Protein AF-0000000068114725 (afdb_homodimer)

Organism: Bombyx mori (NCBI:txid7091)

Radius of gyration: 32.61 Å; Cα contacts (8 Å, |Δi|>4): 1328; chains: 2; bounding box: 106×81×92 Å

Structure (mmCIF, N/CA/C/O backbone):
data_AF-0000000068114725-model_v1
#
loop_
_entity.id
_entity.type
_entity.pdbx_description
1 polymer 'DDE Tnp4 domain-containing protein'
#
loop_
_atom_site.group_PDB
_atom_site.id
_atom_site.type_symbol
_atom_site.label_atom_id
_atom_site.label_alt_id
_atom_site.label_comp_id
_atom_site.label_asym_id
_atom_site.label_entity_id
_atom_site.label_seq_id
_atom_site.pdbx_PDB_ins_code
_atom_site.Cartn_x
_atom_site.Cartn_y
_atom_site.Cartn_z
_atom_site.occupancy
_atom_site.B_iso_or_equiv
_atom_site.auth_seq_id
_atom_site.auth_comp_id
_atom_site.auth_asym_id
_atom_site.auth_atom_id
_atom_site.pdbx_PDB_model_num
ATOM 1 N N . MET A 1 1 ? -71 18.172 -26.531 1 42.91 1 MET A N 1
ATOM 2 C CA . MET A 1 1 ? -70.062 17.234 -27.156 1 42.91 1 MET A CA 1
ATOM 3 C C . MET A 1 1 ? -70.688 15.844 -27.297 1 42.91 1 MET A C 1
ATOM 5 O O . MET A 1 1 ? -71.188 15.281 -26.297 1 42.91 1 MET A O 1
ATOM 9 N N . ASN A 1 2 ? -71.125 15.438 -28.594 1 57.06 2 ASN A N 1
ATOM 10 C CA . ASN A 1 2 ? -71.938 14.25 -28.875 1 57.06 2 ASN A CA 1
ATOM 11 C C . ASN A 1 2 ? -71.188 12.977 -28.516 1 57.06 2 ASN A C 1
ATOM 13 O O . ASN A 1 2 ? -69.938 12.969 -28.422 1 57.06 2 ASN A O 1
ATOM 17 N N . ARG A 1 3 ? -71.938 11.875 -28.203 1 64.25 3 ARG A N 1
ATOM 18 C CA . ARG A 1 3 ? -71.438 10.586 -27.734 1 64.25 3 ARG A CA 1
ATOM 19 C C . ARG A 1 3 ? -70.375 10.023 -28.656 1 64.25 3 ARG A C 1
ATOM 21 O O . ARG A 1 3 ? -69.375 9.414 -28.188 1 64.25 3 ARG A O 1
ATOM 28 N N . LEU A 1 4 ? -70.438 10.375 -29.922 1 63.84 4 LEU A N 1
ATOM 29 C CA . LEU A 1 4 ? -69.5 9.883 -30.922 1 63.84 4 LEU A CA 1
ATOM 30 C C . LEU A 1 4 ? -68.188 10.602 -30.812 1 63.84 4 LEU A C 1
ATOM 32 O O . LEU A 1 4 ? -67.125 9.977 -30.938 1 63.84 4 LEU A O 1
ATOM 36 N N . GLN A 1 5 ? -68.25 11.906 -30.438 1 62.59 5 GLN A N 1
ATOM 37 C CA . GLN A 1 5 ? -67 12.695 -30.266 1 62.59 5 GLN A CA 1
ATOM 38 C C . GLN A 1 5 ? -66.312 12.312 -28.984 1 62.59 5 GLN A C 1
ATOM 40 O O . GLN A 1 5 ? -65.062 12.242 -28.953 1 62.59 5 GLN A O 1
ATOM 45 N N . ARG A 1 6 ? -67.062 11.828 -28.016 1 62.91 6 ARG A N 1
ATOM 46 C CA . ARG A 1 6 ? -66.5 11.422 -26.75 1 62.91 6 ARG A CA 1
ATOM 47 C C . ARG A 1 6 ? -65.812 10.078 -26.875 1 62.91 6 ARG A C 1
ATOM 49 O O . ARG A 1 6 ? -64.688 9.883 -26.312 1 62.91 6 ARG A O 1
ATOM 56 N N . ASN A 1 7 ? -66.375 9.211 -27.734 1 62.69 7 ASN A N 1
ATOM 57 C CA . ASN A 1 7 ? -65.75 7.906 -27.938 1 62.69 7 ASN A CA 1
ATOM 58 C C . ASN A 1 7 ? -64.438 8.023 -28.719 1 62.69 7 ASN A C 1
ATOM 60 O O . ASN A 1 7 ? -63.469 7.316 -28.422 1 62.69 7 ASN A O 1
ATOM 64 N N . ARG A 1 8 ? -64.438 8.992 -29.594 1 64 8 ARG A N 1
ATOM 65 C CA . ARG A 1 8 ? -63.188 9.219 -30.359 1 64 8 ARG A CA 1
ATOM 66 C C . ARG A 1 8 ? -62.094 9.836 -29.484 1 64 8 ARG A C 1
ATOM 68 O O . ARG A 1 8 ? -60.938 9.461 -29.594 1 64 8 ARG A O 1
ATOM 75 N N . VAL A 1 9 ? -62.562 10.742 -28.625 1 60.94 9 VAL A N 1
ATOM 76 C CA . VAL A 1 9 ? -61.594 11.359 -27.719 1 60.94 9 VAL A CA 1
ATOM 77 C C . VAL A 1 9 ? -61.094 10.312 -26.719 1 60.94 9 VAL A C 1
ATOM 79 O O . VAL A 1 9 ? -59.875 10.25 -26.438 1 60.94 9 VAL A O 1
ATOM 82 N N . ASN A 1 10 ? -61.938 9.398 -26.359 1 64.19 10 ASN A N 1
ATOM 83 C CA . ASN A 1 10 ? -61.5 8.359 -25.422 1 64.19 10 ASN A CA 1
ATOM 84 C C . ASN A 1 10 ? -60.562 7.352 -26.094 1 64.19 10 ASN A C 1
ATOM 86 O O . ASN A 1 10 ? -59.594 6.898 -25.469 1 64.19 10 ASN A O 1
ATOM 90 N N . LYS A 1 11 ? -60.844 7.09 -27.359 1 65.12 11 LYS A N 1
ATOM 91 C CA . LYS A 1 11 ? -59.938 6.199 -28.094 1 65.12 11 LYS A CA 1
ATOM 92 C C . LYS A 1 11 ? -58.594 6.855 -28.312 1 65.12 11 LYS A C 1
ATOM 94 O O . LYS A 1 11 ? -57.531 6.207 -28.188 1 65.12 11 LYS A O 1
ATOM 99 N N . LEU A 1 12 ? -58.656 8.109 -28.609 1 61.75 12 LEU A N 1
ATOM 100 C CA . LEU A 1 12 ? -57.406 8.852 -28.766 1 61.75 12 LEU A CA 1
ATOM 101 C C . LEU A 1 12 ? -56.656 8.945 -27.438 1 61.75 12 LEU A C 1
ATOM 103 O O . LEU A 1 12 ? -55.438 8.797 -27.406 1 61.75 12 LEU A O 1
ATOM 107 N N . ILE A 1 13 ? -57.344 9.062 -26.344 1 61.22 13 ILE A N 1
ATOM 108 C CA . ILE A 1 13 ? -56.688 9.094 -25.031 1 61.22 13 ILE A CA 1
ATOM 109 C C . ILE A 1 13 ? -56.125 7.723 -24.703 1 61.22 13 ILE A C 1
ATOM 111 O O . ILE A 1 13 ? -55 7.613 -24.219 1 61.22 13 ILE A O 1
ATOM 115 N N . LYS A 1 14 ? -56.812 6.684 -25.141 1 64.25 14 LYS A N 1
ATOM 116 C CA . LYS A 1 14 ? -56.281 5.34 -24.891 1 64.25 14 LYS A CA 1
ATOM 117 C C . LYS A 1 14 ? -55.062 5.059 -25.719 1 64.25 14 LYS A C 1
ATOM 119 O O . LYS A 1 14 ? -54.094 4.477 -25.219 1 64.25 14 LYS A O 1
ATOM 124 N N . LEU A 1 15 ? -55.125 5.508 -26.938 1 65.69 15 LEU A N 1
ATOM 125 C CA . LEU A 1 15 ? -53.938 5.344 -27.797 1 65.69 15 LEU A CA 1
ATOM 126 C C . LEU A 1 15 ? -52.781 6.172 -27.281 1 65.69 15 LEU A C 1
ATOM 128 O O . LEU A 1 15 ? -51.625 5.707 -27.281 1 65.69 15 LEU A O 1
ATOM 132 N N . ILE A 1 16 ? -53.031 7.34 -26.75 1 60.81 16 ILE A N 1
ATOM 133 C CA . ILE A 1 16 ? -52 8.172 -26.172 1 60.81 16 ILE A CA 1
ATOM 134 C C . ILE A 1 16 ? -51.469 7.527 -24.875 1 60.81 16 ILE A C 1
ATOM 136 O O . ILE A 1 16 ? -50.281 7.453 -24.641 1 60.81 16 ILE A O 1
ATOM 140 N N . VAL A 1 17 ? -52.438 6.988 -24.156 1 62.12 17 VAL A N 1
ATOM 141 C CA . VAL A 1 17 ? -52.031 6.332 -22.906 1 62.12 17 VAL A CA 1
ATOM 142 C C . VAL A 1 17 ? -51.219 5.074 -23.234 1 62.12 17 VAL A C 1
ATOM 144 O O . VAL A 1 17 ? -50.188 4.816 -22.609 1 62.12 17 VAL A O 1
ATOM 147 N N . MET A 1 18 ? -51.656 4.332 -24.266 1 63.56 18 MET A N 1
ATOM 148 C CA . MET A 1 18 ? -50.906 3.145 -24.672 1 63.56 18 MET A CA 1
ATOM 149 C C . MET A 1 18 ? -49.562 3.527 -25.234 1 63.56 18 MET A C 1
ATOM 151 O O . MET A 1 18 ? -48.531 2.869 -24.938 1 63.56 18 MET A O 1
ATOM 155 N N . SER A 1 19 ? -49.5 4.59 -26 1 61.09 19 SER A N 1
ATOM 156 C CA . SER A 1 19 ? -48.219 5.059 -26.5 1 61.09 19 SER A CA 1
ATOM 157 C C . SER A 1 19 ? -47.344 5.566 -25.359 1 61.09 19 SER A C 1
ATOM 159 O O . SER A 1 19 ? -46.125 5.312 -25.344 1 61.09 19 SER A O 1
ATOM 161 N N . ILE A 1 20 ? -47.875 6.223 -24.422 1 57.47 20 ILE A N 1
ATOM 162 C CA . ILE A 1 20 ? -47.125 6.66 -23.25 1 57.47 20 ILE A CA 1
ATOM 163 C C . ILE A 1 20 ? -46.719 5.445 -22.422 1 57.47 20 ILE A C 1
ATOM 165 O O . ILE A 1 20 ? -45.562 5.363 -21.969 1 57.47 20 ILE A O 1
ATOM 169 N N . LEU A 1 21 ? -47.594 4.496 -22.359 1 59.53 21 LEU A N 1
ATOM 170 C CA . LEU A 1 21 ? -47.25 3.283 -21.625 1 59.53 21 LEU A CA 1
ATOM 171 C C . LEU A 1 21 ? -46.188 2.5 -22.344 1 59.53 21 LEU A C 1
ATOM 173 O O . LEU A 1 21 ? -45.25 1.965 -21.719 1 59.53 21 LEU A O 1
ATOM 177 N N . GLU A 1 22 ? -46.281 2.449 -23.625 1 59.69 22 GLU A N 1
ATOM 178 C CA . GLU A 1 22 ? -45.219 1.807 -24.406 1 59.69 22 GLU A CA 1
ATOM 179 C C . GLU A 1 22 ? -43.938 2.588 -24.297 1 59.69 22 GLU A C 1
ATOM 181 O O . GLU A 1 22 ? -42.844 1.997 -24.172 1 59.69 22 GLU A O 1
ATOM 186 N N . GLU A 1 23 ? -43.969 3.869 -24.359 1 53.91 23 GLU A N 1
ATOM 187 C CA . GLU A 1 23 ? -42.781 4.672 -24.156 1 53.91 23 GLU A CA 1
ATOM 188 C C . GLU A 1 23 ? -42.25 4.551 -22.734 1 53.91 23 GLU A C 1
ATOM 190 O O . GLU A 1 23 ? -41.031 4.469 -22.5 1 53.91 23 GLU A O 1
ATOM 195 N N . VAL A 1 24 ? -43.125 4.523 -21.828 1 55.84 24 VAL A N 1
ATOM 196 C CA . VAL A 1 24 ? -42.75 4.27 -20.453 1 55.84 24 VAL A CA 1
ATOM 197 C C . VAL A 1 24 ? -42.219 2.844 -20.312 1 55.84 24 VAL A C 1
ATOM 199 O O . VAL A 1 24 ? -41.219 2.609 -19.641 1 55.84 24 VAL A O 1
ATOM 202 N N . ASP A 1 25 ? -42.844 1.888 -20.891 1 54.84 25 ASP A N 1
ATOM 203 C CA . ASP A 1 25 ? -42.344 0.518 -20.875 1 54.84 25 ASP A CA 1
ATOM 204 C C . ASP A 1 25 ? -41 0.425 -21.609 1 54.84 25 ASP A C 1
ATOM 206 O O . ASP A 1 25 ? -40.094 -0.296 -21.172 1 54.84 25 ASP A O 1
ATOM 210 N N . GLU A 1 26 ? -40.906 1.076 -22.719 1 54 26 GLU A N 1
ATOM 211 C CA . GLU A 1 26 ? -39.594 1.145 -23.391 1 54 26 GLU A CA 1
ATOM 212 C C . GLU A 1 26 ? -38.594 1.902 -22.531 1 54 26 GLU A C 1
ATOM 214 O O . GLU A 1 26 ? -37.438 1.498 -22.438 1 54 26 GLU A O 1
ATOM 219 N N . GLU A 1 27 ? -39 3.02 -22.016 1 49.66 27 GLU A N 1
ATOM 220 C CA . GLU A 1 27 ? -38.125 3.688 -21.078 1 49.66 27 GLU A CA 1
ATOM 221 C C . GLU A 1 27 ? -37.875 2.822 -19.844 1 49.66 27 GLU A C 1
ATOM 223 O O . GLU A 1 27 ? -36.75 2.748 -19.344 1 49.66 27 GLU A O 1
ATOM 228 N N . ILE A 1 28 ? -38.875 2.146 -19.328 1 51.94 28 ILE A N 1
ATOM 229 C CA . ILE A 1 28 ? -38.656 1.146 -18.281 1 51.94 28 ILE A CA 1
ATOM 230 C C . ILE A 1 28 ? -37.812 0.009 -18.828 1 51.94 28 ILE A C 1
ATOM 232 O O . ILE A 1 28 ? -36.875 -0.469 -18.141 1 51.94 28 ILE A O 1
ATOM 236 N N . SER A 1 29 ? -38.094 -0.497 -19.969 1 51.06 29 SER A N 1
ATOM 237 C CA . SER A 1 29 ? -37.219 -1.498 -20.578 1 51.06 29 SER A CA 1
ATOM 238 C C . SER A 1 29 ? -35.812 -0.942 -20.797 1 51.06 29 SER A C 1
ATOM 240 O O . SER A 1 29 ? -34.812 -1.635 -20.562 1 51.06 29 SER A O 1
ATOM 242 N N . VAL A 1 30 ? -35.75 0.29 -21.344 1 47.34 30 VAL A N 1
ATOM 243 C CA . VAL A 1 30 ? -34.438 0.929 -21.453 1 47.34 30 VAL A CA 1
ATOM 244 C C . VAL A 1 30 ? -33.906 1.238 -20.062 1 47.34 30 VAL A C 1
ATOM 246 O O . VAL A 1 30 ? -32.719 1.018 -19.766 1 47.34 30 VAL A O 1
ATOM 249 N N . ILE A 1 31 ? -34.688 1.887 -19.188 1 45.28 31 ILE A N 1
ATOM 250 C CA . ILE A 1 31 ? -34.312 2.037 -17.781 1 45.28 31 ILE A CA 1
ATOM 251 C C . ILE A 1 31 ? -34.094 0.662 -17.156 1 45.28 31 ILE A C 1
ATOM 253 O O . ILE A 1 31 ? -33.125 0.457 -16.422 1 45.28 31 ILE A O 1
ATOM 257 N N . GLN A 1 32 ? -35 -0.278 -17.312 1 45.12 32 GLN A N 1
ATOM 258 C CA . GLN A 1 32 ? -34.75 -1.653 -16.891 1 45.12 32 GLN A CA 1
ATOM 259 C C . GLN A 1 32 ? -33.531 -2.221 -17.609 1 45.12 32 GLN A C 1
ATOM 261 O O . GLN A 1 32 ? -32.719 -2.916 -16.984 1 45.12 32 GLN A O 1
ATOM 266 N N . LYS A 1 33 ? -33.5 -2.018 -18.891 1 45.53 33 LYS A N 1
ATOM 267 C CA . LYS A 1 33 ? -32.25 -2.322 -19.578 1 45.53 33 LYS A CA 1
ATOM 268 C C . LYS A 1 33 ? -31.109 -1.456 -19.031 1 45.53 33 LYS A C 1
ATOM 270 O O . LYS A 1 33 ? -30 -1.937 -18.859 1 45.53 33 LYS A O 1
ATOM 275 N N . LYS A 1 34 ? -31.391 -0.177 -18.859 1 41.59 34 LYS A N 1
ATOM 276 C CA . LYS A 1 34 ? -30.438 0.697 -18.203 1 41.59 34 LYS A CA 1
ATOM 277 C C . LYS A 1 34 ? -30.422 0.462 -16.688 1 41.59 34 LYS A C 1
ATOM 279 O O . LYS A 1 34 ? -29.375 0.564 -16.047 1 41.59 34 LYS A O 1
ATOM 284 N N . LYS A 1 35 ? -31.562 0.451 -16.016 1 44.06 35 LYS A N 1
ATOM 285 C CA . LYS A 1 35 ? -31.719 -0.053 -14.656 1 44.06 35 LYS A CA 1
ATOM 286 C C . LYS A 1 35 ? -31.109 -1.439 -14.508 1 44.06 35 LYS A C 1
ATOM 288 O O . LYS A 1 35 ? -30.594 -1.788 -13.438 1 44.06 35 LYS A O 1
ATOM 293 N N . LEU A 1 36 ? -31.281 -2.219 -15.492 1 46.75 36 LEU A N 1
ATOM 294 C CA . LEU A 1 36 ? -30.578 -3.463 -15.789 1 46.75 36 LEU A CA 1
ATOM 295 C C . LEU A 1 36 ? -29.062 -3.252 -15.75 1 46.75 36 LEU A C 1
ATOM 297 O O . LEU A 1 36 ? -28.312 -4.207 -15.57 1 46.75 36 LEU A O 1
ATOM 301 N N . TRP A 1 37 ? -28.812 -1.938 -15.711 1 54.84 37 TRP A N 1
ATOM 302 C CA . TRP A 1 37 ? -27.422 -1.542 -15.828 1 54.84 37 TRP A CA 1
ATOM 303 C C . TRP A 1 37 ? -26.75 -1.502 -14.461 1 54.84 37 TRP A C 1
ATOM 305 O O . TRP A 1 37 ? -25.547 -1.806 -14.344 1 54.84 37 TRP A O 1
ATOM 315 N N . VAL A 1 38 ? -27.719 -1.062 -13.461 1 65.06 38 VAL A N 1
ATOM 316 C CA . VAL A 1 38 ? -27.016 -1.117 -12.18 1 65.06 38 VAL A CA 1
ATOM 317 C C . VAL A 1 38 ? -27.172 -2.508 -11.57 1 65.06 38 VAL A C 1
ATOM 319 O O . VAL A 1 38 ? -28.281 -3.041 -11.492 1 65.06 38 VAL A O 1
ATOM 322 N N . ARG A 1 39 ? -26.328 -3.018 -11.164 1 76.25 39 ARG A N 1
ATOM 323 C CA . ARG A 1 39 ? -26.312 -4.328 -10.523 1 76.25 39 ARG A CA 1
ATOM 324 C C . ARG A 1 39 ? -27.234 -4.348 -9.305 1 76.25 39 ARG A C 1
ATOM 326 O O . ARG A 1 39 ? -27.281 -3.383 -8.539 1 76.25 39 ARG A O 1
ATOM 333 N N . LYS A 1 40 ? -28.016 -5.367 -9.172 1 75 40 LYS A N 1
ATOM 334 C CA . LYS A 1 40 ? -29.062 -5.48 -8.148 1 75 40 LYS A CA 1
ATOM 335 C C . LYS A 1 40 ? -28.484 -5.227 -6.758 1 75 40 LYS A C 1
ATOM 337 O O . LYS A 1 40 ? -29.109 -4.535 -5.945 1 75 40 LYS A O 1
ATOM 342 N N . TRP A 1 41 ? -27.375 -5.785 -6.477 1 79.06 41 TRP A N 1
ATOM 343 C CA . TRP A 1 41 ? -26.828 -5.629 -5.133 1 79.06 41 TRP A CA 1
ATOM 344 C C . TRP A 1 41 ? -26.422 -4.18 -4.875 1 79.06 41 TRP A C 1
ATOM 346 O O . TRP A 1 41 ? -26.469 -3.709 -3.736 1 79.06 41 TRP A O 1
ATOM 356 N N . ILE A 1 42 ? -26.156 -3.391 -5.828 1 79 42 ILE A N 1
ATOM 357 C CA . ILE A 1 42 ? -25.844 -1.972 -5.699 1 79 42 ILE A CA 1
ATOM 358 C C . ILE A 1 42 ? -27.125 -1.178 -5.438 1 79 42 ILE A C 1
ATOM 360 O O . ILE A 1 42 ? -27.109 -0.195 -4.691 1 79 42 ILE A O 1
ATOM 364 N N . ASP A 1 43 ? -28.156 -1.666 -6 1 76.81 43 ASP A N 1
ATOM 365 C CA . ASP A 1 43 ? -29.453 -0.993 -5.867 1 76.81 43 ASP A CA 1
ATOM 366 C C . ASP A 1 43 ? -29.922 -0.993 -4.418 1 76.81 43 ASP A C 1
ATOM 368 O O . ASP A 1 43 ? -30.797 -0.213 -4.047 1 76.81 43 ASP A O 1
ATOM 372 N N . ARG A 1 44 ? -29.375 -1.769 -3.613 1 83.38 44 ARG A N 1
ATOM 373 C CA . ARG A 1 44 ? -29.75 -1.853 -2.205 1 83.38 44 ARG A CA 1
ATOM 374 C C . ARG A 1 44 ? -28.906 -0.898 -1.357 1 83.38 44 ARG A C 1
ATOM 376 O O . ARG A 1 44 ? -28.875 -1.021 -0.131 1 83.38 44 ARG A O 1
ATOM 383 N N . ARG A 1 45 ? -28.344 0.062 -1.891 1 85.56 45 ARG A N 1
ATOM 384 C CA . ARG A 1 45 ? -27.453 1 -1.23 1 85.56 45 ARG A CA 1
ATOM 385 C C . ARG A 1 45 ? -28.172 1.786 -0.143 1 85.56 45 ARG A C 1
ATOM 387 O O . ARG A 1 45 ? -27.594 2.082 0.906 1 85.56 45 ARG A O 1
ATOM 394 N N . ASP A 1 46 ? -29.297 2.139 -0.428 1 84.25 46 ASP A N 1
ATOM 395 C CA . ASP A 1 46 ? -30.031 2.998 0.503 1 84.25 46 ASP A CA 1
ATOM 396 C C . ASP A 1 46 ? -30.266 2.285 1.833 1 84.25 46 ASP A C 1
ATOM 398 O O . ASP A 1 46 ? -30.438 2.934 2.867 1 84.25 46 ASP A O 1
ATOM 402 N N . LYS A 1 47 ? -30.172 0.959 1.76 1 85.31 47 LYS A N 1
ATOM 403 C CA . LYS A 1 47 ? -30.406 0.197 2.98 1 85.31 47 LYS A CA 1
ATOM 404 C C . LYS A 1 47 ? -29.109 -0.4 3.525 1 85.31 47 LYS A C 1
ATOM 406 O O . LYS A 1 47 ? -28.922 -0.472 4.738 1 85.31 47 LYS A O 1
ATOM 411 N N . LEU A 1 48 ? -28.266 -0.766 2.623 1 88.06 48 LEU A N 1
ATOM 412 C CA . LEU A 1 48 ? -27.141 -1.586 3.051 1 88.06 48 LEU A CA 1
ATOM 413 C C . LEU A 1 48 ? -25.828 -0.841 2.855 1 88.06 48 LEU A C 1
ATOM 415 O O . LEU A 1 48 ? -24.766 -1.305 3.303 1 88.06 48 LEU A O 1
ATOM 419 N N . GLY A 1 49 ? -25.906 0.287 2.229 1 90.62 49 GLY A N 1
ATOM 420 C CA . GLY A 1 49 ? -24.703 1.087 2.078 1 90.62 49 GLY A CA 1
ATOM 421 C C . GLY A 1 49 ? -24.203 1.666 3.389 1 90.62 49 GLY A C 1
ATOM 422 O O . GLY A 1 49 ? -24.984 1.879 4.316 1 90.62 49 GLY A O 1
ATOM 423 N N . ALA A 1 50 ? -22.969 1.944 3.475 1 92.69 50 ALA A N 1
ATOM 424 C CA . ALA A 1 50 ? -22.344 2.387 4.711 1 92.69 50 ALA A CA 1
ATOM 425 C C . ALA A 1 50 ? -22.969 3.678 5.223 1 92.69 50 ALA A C 1
ATOM 427 O O . ALA A 1 50 ? -23.109 3.875 6.434 1 92.69 50 ALA A O 1
ATOM 428 N N . THR A 1 51 ? -23.359 4.566 4.277 1 93.38 51 THR A N 1
ATOM 429 C CA . THR A 1 51 ? -23.922 5.855 4.66 1 93.38 51 THR A CA 1
ATOM 430 C C . THR A 1 51 ? -25.156 5.672 5.547 1 93.38 51 THR A C 1
ATOM 432 O O . THR A 1 51 ? -25.297 6.355 6.562 1 93.38 51 THR A O 1
ATOM 435 N N . ASN A 1 52 ? -25.938 4.688 5.215 1 91.81 52 ASN A N 1
ATOM 436 C CA . ASN A 1 52 ? -27.219 4.523 5.902 1 91.81 52 ASN A CA 1
ATOM 437 C C . ASN A 1 52 ? -27.172 3.348 6.875 1 91.81 52 ASN A C 1
ATOM 439 O O . ASN A 1 52 ? -28.188 3.029 7.504 1 91.81 52 ASN A O 1
ATOM 443 N N . CYS A 1 53 ? -26.109 2.709 6.953 1 92.81 53 CYS A N 1
ATOM 444 C CA . CYS A 1 53 ? -26 1.554 7.836 1 92.81 53 CYS A CA 1
ATOM 445 C C . CYS A 1 53 ? -24.812 1.692 8.773 1 92.81 53 CYS A C 1
ATOM 447 O O . CYS A 1 53 ? -24.938 2.236 9.867 1 92.81 53 CYS A O 1
ATOM 449 N N . LEU A 1 54 ? -23.656 1.411 8.312 1 92.62 54 LEU A N 1
ATOM 450 C CA . LEU A 1 54 ? -22.453 1.346 9.133 1 92.62 54 LEU A CA 1
ATOM 451 C C . LEU A 1 54 ? -22.156 2.697 9.773 1 92.62 54 LEU A C 1
ATOM 453 O O . LEU A 1 54 ? -22.016 2.795 10.992 1 92.62 54 LEU A O 1
ATOM 457 N N . LEU A 1 55 ? -22.109 3.734 8.953 1 95 55 LEU A N 1
ATOM 458 C CA . LEU A 1 55 ? -21.672 5.031 9.453 1 95 55 LEU A CA 1
ATOM 459 C C . LEU A 1 55 ? -22.719 5.645 10.375 1 95 55 LEU A C 1
ATOM 461 O O . LEU A 1 55 ? -22.391 6.355 11.328 1 95 55 LEU A O 1
ATOM 465 N N . LYS A 1 56 ? -23.938 5.355 10.109 1 93.25 56 LYS A N 1
ATOM 466 C CA . LYS A 1 56 ? -24.984 5.789 11.023 1 93.25 56 LYS A CA 1
ATOM 467 C C . LYS A 1 56 ? -24.875 5.078 12.367 1 93.25 56 LYS A C 1
ATOM 469 O O . LYS A 1 56 ? -25.016 5.703 13.422 1 93.25 56 LYS A O 1
ATOM 474 N N . GLU A 1 57 ? -24.656 3.812 12.289 1 92.31 57 GLU A N 1
ATOM 475 C CA . GLU A 1 57 ? -24.469 3.029 13.508 1 92.31 57 GLU A CA 1
ATOM 476 C C . GLU A 1 57 ? -23.266 3.523 14.305 1 92.31 57 GLU A C 1
ATOM 478 O O . GLU A 1 57 ? -23.344 3.672 15.523 1 92.31 57 GLU A O 1
ATOM 483 N N . LEU A 1 58 ? -22.172 3.793 13.641 1 93.19 58 LEU A N 1
ATOM 484 C CA . LEU A 1 58 ? -20.953 4.219 14.305 1 93.19 58 LEU A CA 1
ATOM 485 C C . LEU A 1 58 ? -21.125 5.594 14.938 1 93.19 58 LEU A C 1
ATOM 487 O O . LEU A 1 58 ? -20.656 5.832 16.047 1 93.19 58 LEU A O 1
ATOM 491 N N . ALA A 1 59 ? -21.797 6.473 14.211 1 92.81 59 ALA A N 1
ATOM 492 C CA . ALA A 1 59 ? -22 7.82 14.727 1 92.81 59 ALA A CA 1
ATOM 493 C C . ALA A 1 59 ? -22.734 7.789 16.062 1 92.81 59 ALA A C 1
ATOM 495 O O . ALA A 1 59 ? -22.406 8.562 16.969 1 92.81 59 ALA A O 1
ATOM 496 N N . PHE A 1 60 ? -23.578 6.832 16.234 1 90.81 60 PHE A N 1
ATOM 497 C CA . PHE A 1 60 ? -24.422 6.77 17.422 1 90.81 60 PHE A CA 1
ATOM 498 C C . PHE A 1 60 ? -23.812 5.883 18.484 1 90.81 60 PHE A C 1
ATOM 500 O O . PHE A 1 60 ? -23.859 6.215 19.672 1 90.81 60 PHE A O 1
ATOM 507 N N . GLU A 1 61 ? -23.25 4.789 18.109 1 90.62 61 GLU A N 1
ATOM 508 C CA . GLU A 1 61 ? -22.859 3.754 19.062 1 90.62 61 GLU A CA 1
ATOM 509 C C . GLU A 1 61 ? -21.359 3.803 19.359 1 90.62 61 GLU A C 1
ATOM 511 O O . GLU A 1 61 ? -20.922 3.344 20.406 1 90.62 61 GLU A O 1
ATOM 516 N N . ASP A 1 62 ? -20.609 4.238 18.422 1 92.12 62 ASP A N 1
ATOM 517 C CA . ASP A 1 62 ? -19.156 4.199 18.547 1 92.12 62 ASP A CA 1
ATOM 518 C C . ASP A 1 62 ? -18.516 5.402 17.875 1 92.12 62 ASP A C 1
ATOM 520 O O . ASP A 1 62 ? -17.828 5.258 16.859 1 92.12 62 ASP A O 1
ATOM 524 N N . PRO A 1 63 ? -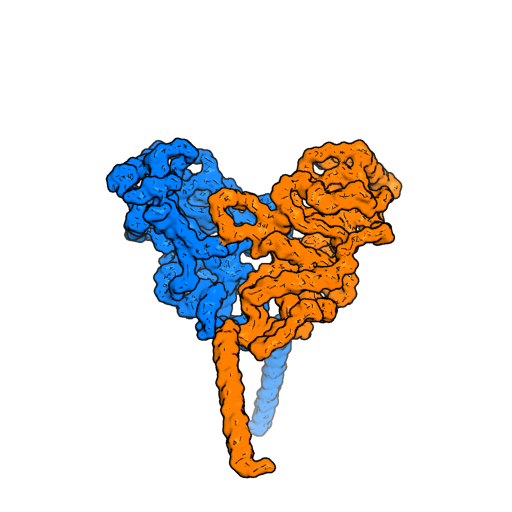18.562 6.535 18.484 1 91.06 63 PRO A N 1
ATOM 525 C CA . PRO A 1 63 ? -18.047 7.766 17.891 1 91.06 63 PRO A CA 1
ATOM 526 C C . PRO A 1 63 ? -16.547 7.699 17.609 1 91.06 63 PRO A C 1
ATOM 528 O O . PRO A 1 63 ? -16.062 8.344 16.688 1 91.06 63 PRO A O 1
ATOM 531 N N . LYS A 1 64 ? -15.867 6.938 18.375 1 92.12 64 LYS A N 1
ATOM 532 C CA . LYS A 1 64 ? -14.438 6.789 18.141 1 92.12 64 LYS A CA 1
ATOM 533 C C . LYS A 1 64 ? -14.164 6.078 16.812 1 92.12 64 LYS A C 1
ATOM 535 O O . LYS A 1 64 ? -13.328 6.516 16.031 1 92.12 64 LYS A O 1
ATOM 540 N N . GLU A 1 65 ? -14.906 5.023 16.609 1 92.75 65 GLU A N 1
ATOM 541 C CA . GLU A 1 65 ? -14.734 4.305 15.359 1 92.75 65 GLU A CA 1
ATOM 542 C C . GLU A 1 65 ? -15.203 5.148 14.172 1 92.75 65 GLU A C 1
ATOM 544 O O . GLU A 1 65 ? -14.633 5.07 13.086 1 92.75 65 GLU A O 1
ATOM 549 N N . TYR A 1 66 ? -16.281 5.906 14.414 1 94.94 66 TYR A N 1
ATOM 550 C CA . TYR A 1 66 ? -16.719 6.844 13.383 1 94.94 66 TYR A CA 1
ATOM 551 C C . TYR A 1 66 ? -15.586 7.797 13.008 1 94.94 66 TYR A C 1
ATOM 553 O O . TYR A 1 66 ? -15.289 7.984 11.828 1 94.94 66 TYR A O 1
ATOM 561 N N . PHE A 1 67 ? -14.953 8.297 14 1 95.31 67 PHE A N 1
ATOM 562 C CA . PHE A 1 67 ? -13.828 9.211 13.828 1 95.31 67 PHE A CA 1
ATOM 563 C C . PHE A 1 67 ? -12.68 8.523 13.086 1 95.31 67 PHE A C 1
ATOM 565 O O . PHE A 1 67 ? -12.109 9.094 12.156 1 95.31 67 PHE A O 1
ATOM 572 N N . ASP A 1 68 ? -12.414 7.355 13.414 1 93.12 68 ASP A N 1
ATOM 573 C CA . ASP A 1 68 ? -11.305 6.625 12.82 1 93.12 68 ASP A CA 1
ATOM 574 C C . ASP A 1 68 ? -11.586 6.281 11.359 1 93.12 68 ASP A C 1
ATOM 576 O O . ASP A 1 68 ? -10.664 6.172 10.547 1 93.12 68 ASP A O 1
ATOM 580 N N . SER A 1 69 ? -12.828 6.148 11.031 1 95.12 69 SER A N 1
ATOM 581 C CA . SER A 1 69 ? -13.227 5.762 9.68 1 95.12 69 SER A CA 1
ATOM 582 C C . SER A 1 69 ? -13.102 6.93 8.711 1 95.12 69 SER A C 1
ATOM 584 O O . SER A 1 69 ? -12.766 6.734 7.535 1 95.12 69 SER A O 1
ATOM 586 N N . LEU A 1 70 ? -13.391 8.102 9.219 1 96.81 70 LEU A N 1
ATOM 587 C CA . LEU A 1 70 ? -13.422 9.266 8.344 1 96.81 70 LEU A CA 1
ATOM 588 C C . LEU A 1 70 ? -12.375 10.297 8.766 1 96.81 70 LEU A C 1
ATOM 590 O O . LEU A 1 70 ? -12.164 11.297 8.078 1 96.81 70 LEU A O 1
ATOM 594 N N . ARG A 1 71 ? -11.781 10.086 9.906 1 95.88 71 ARG A N 1
ATOM 595 C CA . ARG A 1 71 ? -10.734 10.906 10.5 1 95.88 71 ARG A CA 1
ATOM 596 C C . ARG A 1 71 ? -11.258 12.281 10.883 1 95.88 71 ARG A C 1
ATOM 598 O O . ARG A 1 71 ? -10.523 13.266 10.836 1 95.88 71 ARG A O 1
ATOM 605 N N . MET A 1 72 ? -12.484 12.383 11.125 1 96.25 72 MET A N 1
ATOM 606 C CA . MET A 1 72 ? -13.125 13.586 11.648 1 96.25 72 MET A CA 1
ATOM 607 C C . MET A 1 72 ? -14.438 13.242 12.336 1 96.25 72 MET A C 1
ATOM 609 O O . MET A 1 72 ? -15.016 12.18 12.086 1 96.25 72 MET A O 1
ATOM 613 N N . SER A 1 73 ? -14.883 14.078 13.211 1 96.06 73 SER A N 1
ATOM 614 C CA . SER A 1 73 ? -16.125 13.891 13.945 1 96.06 73 SER A CA 1
ATOM 615 C C . SER A 1 73 ? -17.344 14.133 13.055 1 96.06 73 SER A C 1
ATOM 617 O O . SER A 1 73 ? -17.234 14.789 12.016 1 96.06 73 SER A O 1
ATOM 619 N N . GLU A 1 74 ? -18.422 13.562 13.5 1 95.88 74 GLU A N 1
ATOM 620 C CA . GLU A 1 74 ? -19.656 13.703 12.719 1 95.88 74 GLU A CA 1
ATOM 621 C C . GLU A 1 74 ? -20.016 15.172 12.531 1 95.88 74 GLU A C 1
ATOM 623 O O . GLU A 1 74 ? -20.516 15.562 11.469 1 95.88 74 GLU A O 1
ATOM 628 N N . SER A 1 75 ? -19.766 15.977 13.539 1 96.25 75 SER A N 1
ATOM 629 C CA . SER A 1 75 ? -20.047 17.406 13.445 1 96.25 75 SER A CA 1
ATOM 630 C C . SER A 1 75 ? -19.234 18.047 12.328 1 96.25 75 SER A C 1
ATOM 632 O O . SER A 1 75 ? -19.75 18.922 11.609 1 96.25 75 SER A O 1
ATOM 634 N N . CYS A 1 76 ? -18 17.641 12.195 1 97.56 76 CYS A N 1
ATOM 635 C CA . CYS A 1 76 ? -17.141 18.172 11.133 1 97.56 76 CYS A CA 1
ATOM 636 C C . CYS A 1 76 ? -17.625 17.734 9.766 1 97.56 76 CYS A C 1
ATOM 638 O O . CYS A 1 76 ? -17.609 18.516 8.812 1 97.56 76 CYS A O 1
ATOM 640 N N . VAL A 1 77 ? -18.109 16.484 9.656 1 97.94 77 VAL A N 1
ATOM 641 C CA . VAL A 1 77 ? -18.641 15.984 8.391 1 97.94 77 VAL A CA 1
ATOM 642 C C . VAL A 1 77 ? -19.875 16.781 7.988 1 97.94 77 VAL A C 1
ATOM 644 O O . VAL A 1 77 ? -20.016 17.172 6.828 1 97.94 77 VAL A O 1
ATOM 647 N N . ASN A 1 78 ? -20.719 17.031 8.938 1 97.12 78 ASN A N 1
ATOM 648 C CA . ASN A 1 78 ? -21.922 17.781 8.68 1 97.12 78 ASN A CA 1
ATOM 649 C C . ASN A 1 78 ? -21.609 19.219 8.234 1 97.12 78 ASN A C 1
ATOM 651 O O . ASN A 1 78 ? -22.266 19.75 7.34 1 97.12 78 ASN A O 1
ATOM 655 N N . PHE A 1 79 ? -20.656 19.75 8.867 1 97.31 79 PHE A N 1
ATOM 656 C CA . PHE A 1 79 ? -20.234 21.094 8.5 1 97.31 79 PHE A CA 1
ATOM 657 C C . PHE A 1 79 ? -19.719 21.125 7.07 1 97.31 79 PHE A C 1
ATOM 659 O O . PHE A 1 79 ? -20.109 21.984 6.277 1 97.31 79 PHE A O 1
ATOM 666 N N . LEU A 1 80 ? -18.812 20.219 6.758 1 97.38 80 LEU A N 1
ATOM 667 C CA . LEU A 1 80 ? -18.25 20.141 5.414 1 97.38 80 LEU A CA 1
ATOM 668 C C . LEU A 1 80 ? -19.359 19.922 4.379 1 97.38 80 LEU A C 1
ATOM 670 O O . LEU A 1 80 ? -19.297 20.484 3.281 1 97.38 80 LEU A O 1
ATOM 674 N N . LEU A 1 81 ? -20.312 19.078 4.738 1 97.88 81 LEU A N 1
ATOM 675 C CA . LEU A 1 81 ? -21.422 18.797 3.838 1 97.88 81 LEU A CA 1
ATOM 676 C C . LEU A 1 81 ? -22.188 20.078 3.51 1 97.88 81 LEU A C 1
ATOM 678 O O . LEU A 1 81 ? -22.547 20.297 2.355 1 97.88 81 LEU A O 1
ATOM 682 N N . THR A 1 82 ? -22.406 20.844 4.465 1 97.12 82 THR A N 1
ATOM 683 C CA . THR A 1 82 ? -23.141 22.094 4.258 1 97.12 82 THR A CA 1
ATOM 684 C C . THR A 1 82 ? -22.359 23.016 3.326 1 97.12 82 THR A C 1
ATOM 686 O O . THR A 1 82 ? -22.969 23.734 2.514 1 97.12 82 THR A O 1
ATOM 689 N N . LYS A 1 83 ? -21.109 23 3.42 1 96.31 83 LYS A N 1
ATOM 690 C CA . LYS A 1 83 ? -20.266 23.906 2.633 1 96.31 83 LYS A CA 1
ATOM 691 C C . LYS A 1 83 ? -20.234 23.469 1.169 1 96.31 83 LYS A C 1
ATOM 693 O O . LYS A 1 83 ? -20.141 24.312 0.271 1 96.31 83 LYS A O 1
ATOM 698 N N . ILE A 1 84 ? -20.297 22.125 0.93 1 97.25 84 ILE A N 1
ATOM 699 C CA . ILE A 1 84 ? -19.984 21.719 -0.433 1 97.25 84 ILE A CA 1
ATOM 700 C C . ILE A 1 84 ? -21.219 21.078 -1.073 1 97.25 84 ILE A C 1
ATOM 702 O O . ILE A 1 84 ? -21.188 20.672 -2.238 1 97.25 84 ILE A O 1
ATOM 706 N N . HIS A 1 85 ? -22.312 21.016 -0.441 1 96.62 85 HIS A N 1
ATOM 707 C CA . HIS A 1 85 ? -23.516 20.297 -0.885 1 96.62 85 HIS A CA 1
ATOM 708 C C . HIS A 1 85 ? -23.922 20.734 -2.289 1 96.62 85 HIS A C 1
ATOM 710 O O . HIS A 1 85 ? -24.141 19.891 -3.162 1 96.62 85 HIS A O 1
ATOM 716 N N . SER A 1 86 ? -24 21.953 -2.543 1 94.06 86 SER A N 1
ATOM 717 C CA . SER A 1 86 ? -24.5 22.484 -3.805 1 94.06 86 SER A CA 1
ATOM 718 C C . SER A 1 86 ? -23.562 22.172 -4.957 1 94.06 86 SER A C 1
ATOM 720 O O . SER A 1 86 ? -24 22.016 -6.102 1 94.06 86 SER A O 1
ATOM 722 N N . GLN A 1 87 ? -22.328 22 -4.66 1 94.38 87 GLN A N 1
ATOM 723 C CA . GLN A 1 87 ? -21.328 21.766 -5.695 1 94.38 87 GLN A CA 1
ATOM 724 C C . GLN A 1 87 ? -21.328 20.297 -6.133 1 94.38 87 GLN A C 1
ATOM 726 O O . GLN A 1 87 ? -21 19.984 -7.281 1 94.38 87 GLN A O 1
ATOM 731 N N . ILE A 1 88 ? -21.688 19.391 -5.211 1 94.69 88 ILE A N 1
ATOM 732 C CA . ILE A 1 88 ? -21.438 17.984 -5.539 1 94.69 88 ILE A CA 1
ATOM 733 C C . ILE A 1 88 ? -22.766 17.25 -5.715 1 94.69 88 ILE A C 1
ATOM 735 O O . ILE A 1 88 ? -22.812 16.141 -6.238 1 94.69 88 ILE A O 1
ATOM 739 N N . GLN A 1 89 ? -23.859 17.875 -5.328 1 92.31 89 GLN A N 1
ATOM 740 C CA . GLN A 1 89 ? -25.156 17.234 -5.504 1 92.31 89 GLN A CA 1
ATOM 741 C C . GLN A 1 89 ? -25.641 17.375 -6.941 1 92.31 89 GLN A C 1
ATOM 743 O O . GLN A 1 89 ? -25.719 18.484 -7.473 1 92.31 89 GLN A O 1
ATOM 748 N N . ARG A 1 90 ? -25.875 16.25 -7.512 1 84.56 90 ARG A N 1
ATOM 749 C CA . ARG A 1 90 ? -26.422 16.25 -8.867 1 84.56 90 ARG A CA 1
ATOM 750 C C . ARG A 1 90 ? -27.938 16.094 -8.844 1 84.56 90 ARG A C 1
ATOM 752 O O . ARG A 1 90 ? -28.516 15.727 -7.82 1 84.56 90 ARG A O 1
ATOM 759 N N . LYS A 1 91 ? -28.547 16.469 -9.906 1 76.62 91 LYS A N 1
ATOM 760 C CA . LYS A 1 91 ? -30 16.375 -10.039 1 76.62 91 LYS A CA 1
ATOM 761 C C . LYS A 1 91 ? -30.422 14.961 -10.43 1 76.62 91 LYS A C 1
ATOM 763 O O . LYS A 1 91 ? -29.688 14.258 -11.125 1 76.62 91 LYS A O 1
ATOM 768 N N . ASP A 1 92 ? -31.484 14.633 -9.758 1 72.69 92 ASP A N 1
ATOM 769 C CA . ASP A 1 92 ? -32.062 13.336 -10.094 1 72.69 92 ASP A CA 1
ATOM 770 C C . ASP A 1 92 ? -32.469 13.281 -11.562 1 72.69 92 ASP A C 1
ATOM 772 O O . ASP A 1 92 ? -32.844 14.305 -12.141 1 72.69 92 ASP A O 1
ATOM 776 N N . THR A 1 93 ? -32.031 12.234 -12.07 1 65.56 93 THR A N 1
ATOM 777 C CA . THR A 1 93 ? -32.594 12.008 -13.398 1 65.56 93 THR A CA 1
ATOM 778 C C . THR A 1 93 ? -33.812 11.109 -13.328 1 65.56 93 THR A C 1
ATOM 780 O O . THR A 1 93 ? -34.125 10.547 -12.273 1 65.56 93 THR A O 1
ATOM 783 N N . HIS A 1 94 ? -34.562 11.234 -14.336 1 60.16 94 HIS A N 1
ATOM 784 C CA . HIS A 1 94 ? -35.781 10.438 -14.406 1 60.16 94 HIS A CA 1
ATOM 785 C C . HIS A 1 94 ? -35.5 8.961 -14.18 1 60.16 94 HIS A C 1
ATOM 787 O O . HIS A 1 94 ? -36.344 8.227 -13.672 1 60.16 94 HIS A O 1
ATOM 793 N N . LEU A 1 95 ? -34.375 8.469 -14.469 1 55.53 95 LEU A N 1
ATOM 794 C CA . LEU A 1 95 ? -34.094 7.039 -14.477 1 55.53 95 LEU A CA 1
ATOM 795 C C . LEU A 1 95 ? -33.344 6.625 -13.219 1 55.53 95 LEU A C 1
ATOM 797 O O . LEU A 1 95 ? -33.375 5.461 -12.812 1 55.53 95 LEU A O 1
ATOM 801 N N . ARG A 1 96 ? -32.625 7.57 -12.633 1 64.75 96 ARG A N 1
ATOM 802 C CA . ARG A 1 96 ? -31.797 7.168 -11.516 1 64.75 96 ARG A CA 1
ATOM 803 C C . ARG A 1 96 ? -31.672 8.289 -10.484 1 64.75 96 ARG A C 1
ATOM 805 O O . ARG A 1 96 ? -31.547 9.461 -10.852 1 64.75 96 ARG A O 1
ATOM 812 N N . SER A 1 97 ? -32.062 7.82 -9.289 1 75.5 97 SER A N 1
ATOM 813 C CA . SER A 1 97 ? -31.797 8.766 -8.211 1 75.5 97 SER A CA 1
ATOM 814 C C . SER A 1 97 ? -30.312 9.062 -8.086 1 75.5 97 SER A C 1
ATOM 816 O O . SER A 1 97 ? -29.484 8.148 -8.148 1 75.5 97 SER A O 1
ATOM 818 N N . ALA A 1 98 ? -30.078 10.305 -8.156 1 85.69 98 ALA A N 1
ATOM 819 C CA . ALA A 1 98 ? -28.688 10.734 -8.016 1 85.69 98 ALA A CA 1
ATOM 820 C C . ALA A 1 98 ? -28.109 10.305 -6.668 1 85.69 98 ALA A C 1
ATOM 822 O O . ALA A 1 98 ? -28.844 10.172 -5.684 1 85.69 98 ALA A O 1
ATOM 823 N N . ILE A 1 99 ? -26.891 9.992 -6.621 1 90.94 99 ILE A N 1
ATOM 824 C CA . ILE A 1 99 ? -26.203 9.68 -5.379 1 90.94 99 ILE A CA 1
ATOM 825 C C . ILE A 1 99 ? -26.234 10.898 -4.449 1 90.94 99 ILE A C 1
ATOM 827 O O . ILE A 1 99 ? -25.859 12 -4.844 1 90.94 99 ILE A O 1
ATOM 831 N N . PRO A 1 100 ? -26.75 10.719 -3.268 1 93.38 100 PRO A N 1
ATOM 832 C CA . PRO A 1 100 ? -26.797 11.844 -2.332 1 93.38 100 PRO A CA 1
ATOM 833 C C . PRO A 1 100 ? -25.422 12.438 -2.049 1 93.38 100 PRO A C 1
ATOM 835 O O . PRO A 1 100 ? -24.422 11.703 -1.976 1 93.38 100 PRO A O 1
ATOM 838 N N . ALA A 1 101 ? -25.359 13.742 -1.772 1 96.25 101 ALA A N 1
ATOM 839 C CA . ALA A 1 101 ? -24.109 14.461 -1.512 1 96.25 101 ALA A CA 1
ATOM 840 C C . ALA A 1 101 ? -23.391 13.898 -0.292 1 96.25 101 ALA A C 1
ATOM 842 O O . ALA A 1 101 ? -22.172 13.781 -0.284 1 96.25 101 ALA A O 1
ATOM 843 N N . ILE A 1 102 ? -24.188 13.508 0.682 1 97 102 ILE A N 1
ATOM 844 C CA . ILE A 1 102 ? -23.578 12.992 1.909 1 97 102 ILE A CA 1
ATOM 845 C C . ILE A 1 102 ? -22.828 11.695 1.612 1 97 102 ILE A C 1
ATOM 847 O O . ILE A 1 102 ? -21.766 11.445 2.172 1 97 102 ILE A O 1
ATOM 851 N N . THR A 1 103 ? -23.359 10.898 0.775 1 96.62 103 THR A N 1
ATOM 852 C CA . THR A 1 103 ? -22.719 9.641 0.407 1 96.62 103 THR A CA 1
ATOM 853 C C . THR A 1 103 ? -21.422 9.906 -0.356 1 96.62 103 THR A C 1
ATOM 855 O O . THR A 1 103 ? -20.391 9.273 -0.087 1 96.62 103 THR A O 1
ATOM 858 N N . LYS A 1 104 ? -21.469 10.82 -1.29 1 97.25 104 LYS A N 1
ATOM 859 C CA . LYS A 1 104 ? -20.266 11.172 -2.039 1 97.25 104 LYS A CA 1
ATOM 860 C C . LYS A 1 104 ? -19.172 11.664 -1.106 1 97.25 104 LYS A C 1
ATOM 862 O O . LYS A 1 104 ? -18.016 11.242 -1.226 1 97.25 104 LYS A O 1
ATOM 867 N N . LEU A 1 105 ? -19.547 12.539 -0.201 1 98.25 105 LEU A N 1
ATOM 868 C CA . LEU A 1 105 ? -18.594 13.094 0.747 1 98.25 105 LEU A CA 1
ATOM 869 C C . LEU A 1 105 ? -18 12 1.626 1 98.25 105 LEU A C 1
ATOM 871 O O . LEU A 1 105 ? -16.781 11.93 1.79 1 98.25 105 LEU A O 1
ATOM 875 N N . GLN A 1 106 ? -18.844 11.164 2.125 1 98.19 106 GLN A N 1
ATOM 876 C CA . GLN A 1 106 ? -18.391 10.117 3.033 1 98.19 106 GLN A CA 1
ATOM 877 C C . GLN A 1 106 ? -17.5 9.109 2.309 1 98.19 106 GLN A C 1
ATOM 879 O O . GLN A 1 106 ? -16.531 8.602 2.883 1 98.19 106 GLN A O 1
ATOM 884 N N . VAL A 1 107 ? -17.797 8.797 1.118 1 97.88 107 VAL A N 1
ATOM 885 C CA . VAL A 1 107 ? -16.969 7.898 0.322 1 97.88 107 VAL A CA 1
ATOM 886 C C . VAL A 1 107 ? -15.57 8.477 0.175 1 97.88 107 VAL A C 1
ATOM 888 O O . VAL A 1 107 ? -14.578 7.777 0.388 1 97.88 107 VAL A O 1
ATOM 891 N N . VAL A 1 108 ? -15.508 9.688 -0.133 1 98.38 108 VAL A N 1
ATOM 892 C CA . VAL A 1 108 ? -14.219 10.32 -0.391 1 98.38 108 VAL A CA 1
ATOM 893 C C . VAL A 1 108 ? -13.43 10.438 0.912 1 98.38 108 VAL A C 1
ATOM 895 O O . VAL A 1 108 ? -12.227 10.18 0.941 1 98.38 108 VAL A O 1
ATOM 898 N N . LEU A 1 109 ? -14.109 10.852 1.976 1 98.38 109 LEU A N 1
ATOM 899 C CA . LEU A 1 109 ? -13.43 10.93 3.264 1 98.38 109 LEU A CA 1
ATOM 900 C C . LEU A 1 109 ? -12.914 9.562 3.697 1 98.38 109 LEU A C 1
ATOM 902 O O . LEU A 1 109 ? -11.812 9.453 4.238 1 98.38 109 LEU A O 1
ATOM 906 N N . TYR A 1 110 ? -13.742 8.531 3.459 1 97.75 110 TYR A N 1
ATOM 907 C CA . TYR A 1 110 ? -13.336 7.172 3.77 1 97.75 110 TYR A CA 1
ATOM 908 C C . TYR A 1 110 ? -12.133 6.758 2.924 1 97.75 110 TYR A C 1
ATOM 910 O O . TYR A 1 110 ? -11.211 6.109 3.42 1 97.75 110 TYR A O 1
ATOM 918 N N . PHE A 1 111 ? -12.148 7.152 1.723 1 96.81 111 PHE A N 1
ATOM 919 C CA . PHE A 1 111 ? -11.055 6.883 0.796 1 96.81 111 PHE A CA 1
ATOM 920 C C . PHE A 1 111 ? -9.773 7.547 1.27 1 96.81 111 PHE A C 1
ATOM 922 O O . PHE A 1 111 ? -8.719 6.906 1.332 1 96.81 111 PHE A O 1
ATOM 929 N N . LEU A 1 112 ? -9.859 8.75 1.579 1 97.62 112 LEU A N 1
ATOM 930 C CA . LEU A 1 112 ? -8.688 9.484 2.045 1 97.62 112 LEU A CA 1
ATOM 931 C C . LEU A 1 112 ? -8.164 8.891 3.348 1 97.62 112 LEU A C 1
ATOM 933 O O . LEU A 1 112 ? -6.949 8.773 3.535 1 97.62 112 LEU A O 1
ATOM 937 N N . ALA A 1 113 ? -9.055 8.539 4.242 1 96.44 113 ALA A N 1
ATOM 938 C CA . ALA A 1 113 ? -8.703 8.062 5.574 1 96.44 113 ALA A CA 1
ATOM 939 C C . ALA A 1 113 ? -8.031 6.691 5.508 1 96.44 113 ALA A C 1
ATOM 941 O O . ALA A 1 113 ? -7.137 6.391 6.301 1 96.44 113 ALA A O 1
ATOM 942 N N . THR A 1 114 ? -8.453 5.848 4.57 1 92.88 114 THR A N 1
ATOM 943 C CA . THR A 1 114 ? -8.031 4.453 4.617 1 92.88 114 THR A CA 1
ATOM 944 C C . THR A 1 114 ? -7.082 4.137 3.467 1 92.88 114 THR A C 1
ATOM 946 O O . THR A 1 114 ? -6.289 3.197 3.551 1 92.88 114 THR A O 1
ATOM 949 N N . GLY A 1 115 ? -7.27 4.832 2.391 1 90.94 115 GLY A N 1
ATOM 950 C CA . GLY A 1 115 ? -6.508 4.492 1.199 1 90.94 115 GLY A CA 1
ATOM 951 C C . GLY A 1 115 ? -6.926 3.176 0.578 1 90.94 115 GLY A C 1
ATOM 952 O O . GLY A 1 115 ? -6.164 2.57 -0.179 1 90.94 115 GLY A O 1
ATOM 953 N N . CYS A 1 116 ? -8.055 2.67 0.886 1 89.94 116 CYS A N 1
ATOM 954 C CA . CYS A 1 116 ? -8.5 1.376 0.381 1 89.94 116 CYS A CA 1
ATOM 955 C C . CYS A 1 116 ? -8.805 1.447 -1.11 1 89.94 116 CYS A C 1
ATOM 957 O O . CYS A 1 116 ? -8.852 2.535 -1.687 1 89.94 116 CYS A O 1
ATOM 959 N N . SER A 1 117 ? -8.984 0.314 -1.706 1 89.69 117 SER A N 1
ATOM 960 C CA . SER A 1 117 ? -9.211 0.22 -3.145 1 89.69 117 SER A CA 1
ATOM 961 C C . SER A 1 117 ? -10.617 0.674 -3.512 1 89.69 117 SER A C 1
ATOM 963 O O . SER A 1 117 ? -11.516 0.686 -2.664 1 89.69 117 SER A O 1
ATOM 965 N N . LEU A 1 118 ? -10.773 0.996 -4.789 1 91.12 118 LEU A N 1
ATOM 966 C CA . LEU A 1 118 ? -12.102 1.343 -5.285 1 91.12 118 LEU A CA 1
ATOM 967 C C . LEU A 1 118 ? -13.07 0.185 -5.086 1 91.12 118 LEU A C 1
ATOM 969 O O . LEU A 1 118 ? -14.258 0.402 -4.816 1 91.12 118 LEU A O 1
ATOM 973 N N . ARG A 1 119 ? -12.602 -0.988 -5.18 1 89.88 119 ARG A N 1
ATOM 974 C CA . ARG A 1 119 ? -13.453 -2.158 -4.992 1 89.88 119 ARG A CA 1
ATOM 975 C C . ARG A 1 119 ? -13.977 -2.234 -3.564 1 89.88 119 ARG A C 1
ATOM 977 O O . ARG A 1 119 ? -15.164 -2.49 -3.346 1 89.88 119 ARG A O 1
ATOM 984 N N . SER A 1 120 ? -13.086 -2.031 -2.645 1 91.94 120 SER A N 1
ATOM 985 C CA . SER A 1 120 ? -13.516 -2.027 -1.248 1 91.94 120 SER A CA 1
ATOM 986 C C . SER A 1 120 ? -14.57 -0.956 -0.996 1 91.94 120 SER A C 1
ATOM 988 O O . SER A 1 120 ? -15.539 -1.191 -0.274 1 91.94 120 SER A O 1
ATOM 990 N N . LEU A 1 121 ? -14.344 0.159 -1.607 1 94.69 121 LEU A N 1
ATOM 991 C CA . LEU A 1 121 ? -15.328 1.229 -1.472 1 94.69 121 LEU A CA 1
ATOM 992 C C . LEU A 1 121 ? -16.672 0.812 -2.057 1 94.69 121 LEU A C 1
ATOM 994 O O . LEU A 1 121 ? -17.719 1.111 -1.484 1 94.69 121 LEU A O 1
ATOM 998 N N . THR A 1 122 ? -16.562 0.136 -3.209 1 94.31 122 THR A N 1
ATOM 999 C CA . THR A 1 122 ? -17.766 -0.376 -3.855 1 94.31 122 THR A CA 1
ATOM 1000 C C . THR A 1 122 ? -18.531 -1.323 -2.926 1 94.31 122 THR A C 1
ATOM 1002 O O . THR A 1 122 ? -19.75 -1.241 -2.805 1 94.31 122 THR A O 1
ATOM 1005 N N . HIS A 1 123 ? -17.828 -2.137 -2.238 1 93.75 123 HIS A N 1
ATOM 1006 C CA . HIS A 1 123 ? -18.438 -3.123 -1.35 1 93.75 123 HIS A CA 1
ATOM 1007 C C . HIS A 1 123 ? -19.031 -2.461 -0.112 1 93.75 123 HIS A C 1
ATOM 1009 O O . HIS A 1 123 ? -20.094 -2.854 0.357 1 93.75 123 HIS A O 1
ATOM 1015 N N . ILE A 1 124 ? -18.391 -1.451 0.388 1 94.31 124 ILE A N 1
ATOM 1016 C CA . ILE A 1 124 ? -18.781 -0.805 1.634 1 94.31 124 ILE A CA 1
ATOM 1017 C C . ILE A 1 124 ? -19.969 0.127 1.376 1 94.31 124 ILE A C 1
ATOM 1019 O O . ILE A 1 124 ? -20.938 0.129 2.133 1 94.31 124 ILE A O 1
ATOM 1023 N N . PHE A 1 125 ? -19.922 0.843 0.265 1 95.12 125 PHE A N 1
ATOM 1024 C CA . PHE A 1 125 ? -20.906 1.898 0.057 1 95.12 125 PHE A CA 1
ATOM 1025 C C . PHE A 1 125 ? -21.922 1.482 -0.986 1 95.12 125 PHE A C 1
ATOM 1027 O O . PHE A 1 125 ? -22.922 2.188 -1.209 1 95.12 125 PHE A O 1
ATOM 1034 N N . ARG A 1 126 ? -21.719 0.342 -1.642 1 93.12 126 ARG A N 1
ATOM 1035 C CA . ARG A 1 126 ? -22.625 -0.18 -2.654 1 93.12 126 ARG A CA 1
ATOM 1036 C C . ARG A 1 126 ? -22.797 0.808 -3.805 1 93.12 126 ARG A C 1
ATOM 1038 O O . ARG A 1 126 ? -23.922 1.162 -4.168 1 93.12 126 ARG A O 1
ATOM 1045 N N . LEU A 1 127 ? -21.703 1.24 -4.379 1 92.88 127 LEU A N 1
ATOM 1046 C CA . LEU A 1 127 ? -21.609 2.109 -5.547 1 92.88 127 LEU A CA 1
ATOM 1047 C C . LEU A 1 127 ? -20.703 1.493 -6.613 1 92.88 127 LEU A C 1
ATOM 1049 O O . LEU A 1 127 ? -19.781 0.737 -6.297 1 92.88 127 LEU A O 1
ATOM 1053 N N . GLY A 1 128 ? -21.016 1.769 -7.812 1 90.81 128 GLY A N 1
ATOM 1054 C CA . GLY A 1 128 ? -20.172 1.271 -8.883 1 90.81 128 GLY A CA 1
ATOM 1055 C C . GLY A 1 128 ? -18.766 1.862 -8.867 1 90.81 128 GLY A C 1
ATOM 1056 O O . GLY A 1 128 ? -18.594 3.039 -8.547 1 90.81 128 GLY A O 1
ATOM 1057 N N . LYS A 1 129 ? -17.844 1.063 -9.266 1 90 129 LYS A N 1
ATOM 1058 C CA . LYS A 1 129 ? -16.438 1.462 -9.273 1 90 129 LYS A CA 1
ATOM 1059 C C . LYS A 1 129 ? -16.219 2.684 -10.156 1 90 129 LYS A C 1
ATOM 1061 O O . LYS A 1 129 ? -15.531 3.631 -9.758 1 90 129 LYS A O 1
ATOM 1066 N N . SER A 1 130 ? -16.75 2.658 -11.336 1 88.5 130 SER A N 1
ATOM 1067 C CA . SER A 1 130 ? -16.578 3.756 -12.281 1 88.5 130 SER A CA 1
ATOM 1068 C C . SER A 1 130 ? -17.188 5.047 -11.742 1 88.5 130 SER A C 1
ATOM 1070 O O . SER A 1 130 ? -16.625 6.125 -11.914 1 88.5 130 SER A O 1
ATOM 1072 N N . THR A 1 131 ? -18.297 4.887 -11.086 1 89.81 131 THR A N 1
ATOM 1073 C CA . THR A 1 131 ? -18.969 6.035 -10.5 1 89.81 131 THR A CA 1
ATOM 1074 C C . THR A 1 131 ? -18.109 6.672 -9.406 1 89.81 131 THR A C 1
ATOM 1076 O O . THR A 1 131 ? -17.938 7.895 -9.383 1 89.81 131 THR A O 1
ATOM 1079 N N . ILE A 1 132 ? -17.562 5.863 -8.539 1 94.31 132 ILE A N 1
ATOM 1080 C CA . ILE A 1 132 ? -16.719 6.355 -7.453 1 94.31 132 ILE A CA 1
ATOM 1081 C C . ILE A 1 132 ? -15.492 7.07 -8.031 1 94.31 132 ILE A C 1
ATOM 1083 O O . ILE A 1 132 ? -15.156 8.18 -7.609 1 94.31 132 ILE A O 1
ATOM 1087 N N . SER A 1 133 ? -14.891 6.453 -8.984 1 91.31 133 SER A N 1
ATOM 1088 C CA . SER A 1 133 ? -13.68 7.004 -9.594 1 91.31 133 SER A CA 1
ATOM 1089 C C . SER A 1 133 ? -13.938 8.383 -10.188 1 91.31 133 SER A C 1
ATOM 1091 O O . SER A 1 133 ? -13.07 9.258 -10.141 1 91.31 133 SER A O 1
ATOM 1093 N N . GLU A 1 134 ? -15.078 8.562 -10.633 1 89.69 134 GLU A N 1
ATOM 1094 C CA . GLU A 1 134 ? -15.422 9.805 -11.312 1 89.69 134 GLU A CA 1
ATOM 1095 C C . GLU A 1 134 ? -15.625 10.938 -10.32 1 89.69 134 GLU A C 1
ATOM 1097 O O . GLU A 1 134 ? -15.133 12.055 -10.531 1 89.69 134 GLU A O 1
ATOM 1102 N N . PHE A 1 135 ? -16.266 10.625 -9.242 1 94.38 135 PHE A N 1
ATOM 1103 C CA . PHE A 1 135 ? -16.625 11.773 -8.422 1 94.38 135 PHE A CA 1
ATOM 1104 C C . PHE A 1 135 ? -15.586 12.008 -7.328 1 94.38 135 PHE A C 1
ATOM 1106 O O . PHE A 1 135 ? -15.633 13.023 -6.629 1 94.38 135 PHE A O 1
ATOM 1113 N N . ILE A 1 136 ? -14.664 11.172 -7.098 1 96.25 136 ILE A N 1
ATOM 1114 C CA . ILE A 1 136 ? -13.656 11.344 -6.062 1 96.25 136 ILE A CA 1
ATOM 1115 C C . ILE A 1 136 ? -12.938 12.68 -6.254 1 96.25 136 ILE A C 1
ATOM 1117 O O . ILE A 1 136 ? -12.828 13.477 -5.32 1 96.25 136 ILE A O 1
ATOM 1121 N N . ILE A 1 137 ? -12.539 12.945 -7.488 1 95.62 137 ILE A N 1
ATOM 1122 C CA . ILE A 1 137 ? -11.758 14.148 -7.766 1 95.62 137 ILE A CA 1
ATOM 1123 C C . ILE A 1 137 ? -12.656 15.383 -7.664 1 95.62 137 ILE A C 1
ATOM 1125 O O . ILE A 1 137 ? -12.242 16.422 -7.137 1 95.62 137 ILE A O 1
ATOM 1129 N N . GLU A 1 138 ? -13.836 15.219 -8.102 1 96.12 138 GLU A N 1
ATOM 1130 C CA . GLU A 1 138 ? -14.805 16.312 -8.008 1 96.12 138 GLU A CA 1
ATOM 1131 C C . GLU A 1 138 ? -15.039 16.719 -6.559 1 96.12 138 GLU A C 1
ATOM 1133 O O . GLU A 1 138 ? -15.055 17.906 -6.238 1 96.12 138 GLU A O 1
ATOM 1138 N N . VAL A 1 139 ? -15.227 15.773 -5.77 1 98.12 139 VAL A N 1
ATOM 1139 C CA . VAL A 1 139 ? -15.492 16.031 -4.355 1 98.12 139 VAL A CA 1
ATOM 1140 C C . VAL A 1 139 ? -14.242 16.609 -3.693 1 98.12 139 VAL A C 1
ATOM 1142 O O . VAL A 1 139 ? -14.336 17.531 -2.879 1 98.12 139 VAL A O 1
ATOM 1145 N N . CYS A 1 140 ? -13.07 16.094 -4.012 1 98.06 140 CYS A N 1
ATOM 1146 C CA . CYS A 1 140 ? -11.82 16.641 -3.5 1 98.06 140 CYS A CA 1
ATOM 1147 C C . CYS A 1 140 ? -11.695 18.125 -3.854 1 98.06 140 CYS A C 1
ATOM 1149 O O . CYS A 1 140 ? -11.367 18.938 -2.994 1 98.06 140 CYS A O 1
ATOM 1151 N N . GLU A 1 141 ? -12 18.438 -5.043 1 97.44 141 GLU A N 1
ATOM 1152 C CA . GLU A 1 141 ? -11.922 19.828 -5.488 1 97.44 141 GLU A CA 1
ATOM 1153 C C . GLU A 1 141 ? -12.898 20.719 -4.719 1 97.44 141 GLU A C 1
ATOM 1155 O O . GLU A 1 141 ? -12.562 21.828 -4.324 1 97.44 141 GLU A O 1
ATOM 1160 N N . ALA A 1 142 ? -14.055 20.219 -4.566 1 98.06 142 ALA A N 1
ATOM 1161 C CA . ALA A 1 142 ? -15.062 20.969 -3.822 1 98.06 142 ALA A CA 1
ATOM 1162 C C . ALA A 1 142 ? -14.609 21.234 -2.387 1 98.06 142 ALA A C 1
ATOM 1164 O O . ALA A 1 142 ? -14.789 22.328 -1.858 1 98.06 142 ALA A O 1
ATOM 1165 N N . ILE A 1 143 ? -14.055 20.203 -1.771 1 98.25 143 ILE A N 1
ATOM 1166 C CA . ILE A 1 143 ? -13.555 20.344 -0.404 1 98.25 143 ILE A CA 1
ATOM 1167 C C . ILE A 1 143 ? -12.445 21.391 -0.36 1 98.25 143 ILE A C 1
ATOM 1169 O O . ILE A 1 143 ? -12.469 22.281 0.479 1 98.25 143 ILE A O 1
ATOM 1173 N N . TYR A 1 144 ? -11.547 21.297 -1.265 1 97.56 144 TYR A N 1
ATOM 1174 C CA . TYR A 1 144 ? -10.414 22.203 -1.285 1 97.56 144 TYR A CA 1
ATOM 1175 C C . TYR A 1 144 ? -10.875 23.641 -1.47 1 97.56 144 TYR A C 1
ATOM 1177 O O . TYR A 1 144 ? -10.43 24.547 -0.75 1 97.56 144 TYR A O 1
ATOM 1185 N N . GLU A 1 145 ? -11.766 23.844 -2.371 1 96.88 145 GLU A N 1
ATOM 1186 C CA . GLU A 1 145 ? -12.273 25.188 -2.654 1 96.88 145 GLU A CA 1
ATOM 1187 C C . GLU A 1 145 ? -13.008 25.766 -1.447 1 96.88 145 GLU A C 1
ATOM 1189 O O . GLU A 1 145 ? -12.906 26.953 -1.161 1 96.88 145 GLU A O 1
ATOM 1194 N N . SER A 1 146 ? -13.672 24.938 -0.803 1 96.94 146 SER A N 1
ATOM 1195 C CA . SER A 1 146 ? -14.453 25.391 0.342 1 96.94 146 SER A CA 1
ATOM 1196 C C . SER A 1 146 ? -13.555 25.734 1.524 1 96.94 146 SER A C 1
ATOM 1198 O O . SER A 1 146 ? -13.938 26.531 2.395 1 96.94 146 SER A O 1
ATOM 1200 N N . LEU A 1 147 ? -12.391 25.156 1.54 1 96.62 147 LEU A N 1
ATOM 1201 C CA . LEU A 1 147 ? -11.508 25.328 2.691 1 96.62 147 LEU A CA 1
ATOM 1202 C C . LEU A 1 147 ? -10.297 26.188 2.324 1 96.62 147 LEU A C 1
ATOM 1204 O O . LEU A 1 147 ? -9.305 26.203 3.055 1 96.62 147 LEU A O 1
ATOM 1208 N N . MET A 1 148 ? -10.352 26.875 1.3 1 92.75 148 MET A N 1
ATOM 1209 C CA . MET A 1 148 ? -9.234 27.672 0.79 1 92.75 148 MET A CA 1
ATOM 1210 C C . MET A 1 148 ? -8.797 28.703 1.811 1 92.75 148 MET A C 1
ATOM 1212 O O . MET A 1 148 ? -7.617 29.062 1.871 1 92.75 148 MET A O 1
ATOM 1216 N N . GLU A 1 149 ? -9.711 29.156 2.625 1 91.56 149 GLU A N 1
ATOM 1217 C CA . GLU A 1 149 ? -9.414 30.188 3.617 1 91.56 149 GLU A CA 1
ATOM 1218 C C . GLU A 1 149 ? -8.414 29.688 4.656 1 91.56 149 GLU A C 1
ATOM 1220 O O . GLU A 1 149 ? -7.734 30.469 5.305 1 91.56 149 GLU A O 1
ATOM 1225 N N . PHE A 1 150 ? -8.289 28.375 4.738 1 92.06 150 PHE A N 1
ATOM 1226 C CA . PHE A 1 150 ? -7.406 27.812 5.746 1 92.06 150 PHE A CA 1
ATOM 1227 C C . PHE A 1 150 ? -6.023 27.547 5.164 1 92.06 150 PHE A C 1
ATOM 1229 O O . PHE A 1 150 ? -5.09 27.219 5.898 1 92.06 150 PHE A O 1
ATOM 1236 N N . ILE A 1 151 ? -5.836 27.594 3.848 1 89.12 151 ILE A N 1
ATOM 1237 C CA . ILE A 1 151 ? -4.539 27.375 3.213 1 89.12 151 ILE A CA 1
ATOM 1238 C C . ILE A 1 151 ? -4.121 28.625 2.445 1 89.12 151 ILE A C 1
ATOM 1240 O O . ILE A 1 151 ? -3.559 28.531 1.353 1 89.12 151 ILE A O 1
ATOM 1244 N N . LYS A 1 152 ? -4.145 29.719 2.971 1 81.94 152 LYS A N 1
ATOM 1245 C CA . LYS A 1 152 ? -3.799 30.969 2.299 1 81.94 152 LYS A CA 1
ATOM 1246 C C . LYS A 1 152 ? -2.391 31.422 2.668 1 81.94 152 LYS A C 1
ATOM 1248 O O . LYS A 1 152 ? -1.928 31.188 3.785 1 81.94 152 LYS A O 1
ATOM 1253 N N . ILE A 1 153 ? -1.804 31.984 1.67 1 83.69 153 ILE A N 1
ATOM 1254 C CA . ILE A 1 153 ? -0.496 32.594 1.902 1 83.69 153 ILE A CA 1
ATOM 1255 C C . ILE A 1 153 ? -0.607 33.656 2.984 1 83.69 153 ILE A C 1
ATOM 1257 O O . ILE A 1 153 ? -1.454 34.562 2.9 1 83.69 153 ILE A O 1
ATOM 1261 N N . PRO A 1 154 ? 0.185 33.562 3.91 1 89.5 154 PRO A N 1
ATOM 1262 C CA . PRO A 1 154 ? 0.095 34.531 5.016 1 89.5 154 PRO A CA 1
ATOM 1263 C C . PRO A 1 154 ? 0.321 35.969 4.57 1 89.5 154 PRO A C 1
ATOM 1265 O O . PRO A 1 154 ? 1.151 36.219 3.695 1 89.5 154 PRO A O 1
ATOM 1268 N N . THR A 1 155 ? -0.414 36.812 5.184 1 88.94 155 THR A N 1
ATOM 1269 C CA . THR A 1 155 ? -0.196 38.219 5.023 1 88.94 155 THR A CA 1
ATOM 1270 C C . THR A 1 155 ? 0.902 38.719 5.961 1 88.94 155 THR A C 1
ATOM 1272 O O . THR A 1 155 ? 1.437 37.938 6.758 1 88.94 155 THR A O 1
ATOM 1275 N N . PHE A 1 156 ? 1.162 40 5.816 1 88.38 156 PHE A N 1
ATOM 1276 C CA . PHE A 1 156 ? 2.18 40.594 6.68 1 88.38 156 PHE A CA 1
ATOM 1277 C C . PHE A 1 156 ? 1.815 40.438 8.148 1 88.38 156 PHE A C 1
ATOM 1279 O O . PHE A 1 156 ? 2.666 40.062 8.961 1 88.38 156 PHE A O 1
ATOM 1286 N N . THR A 1 157 ? 0.617 40.656 8.422 1 91.31 157 THR A N 1
ATOM 1287 C CA . THR A 1 157 ? 0.143 40.5 9.797 1 91.31 157 THR A CA 1
ATOM 1288 C C . THR A 1 157 ? 0.197 39.062 10.234 1 91.31 157 THR A C 1
ATOM 1290 O O . THR A 1 157 ? 0.533 38.75 11.383 1 91.31 157 THR A O 1
ATOM 1293 N N . ASP A 1 158 ? -0.073 38.188 9.297 1 92.62 158 ASP A N 1
ATOM 1294 C CA . ASP A 1 158 ? -0.038 36.75 9.602 1 92.62 158 ASP A CA 1
ATOM 1295 C C . ASP A 1 158 ? 1.379 36.281 9.938 1 92.62 158 ASP A C 1
ATOM 1297 O O . ASP A 1 158 ? 1.578 35.5 10.859 1 92.62 158 ASP A O 1
ATOM 1301 N N . TRP A 1 159 ? 2.273 36.844 9.211 1 92.81 159 TRP A N 1
ATOM 1302 C CA . TRP A 1 159 ? 3.666 36.469 9.438 1 92.81 159 TRP A CA 1
ATOM 1303 C C . TRP A 1 159 ? 4.117 36.875 10.836 1 92.81 159 TRP A C 1
ATOM 1305 O O . TRP A 1 159 ? 4.875 36.125 11.484 1 92.81 159 TRP A O 1
ATOM 1315 N N . LYS A 1 160 ? 3.68 37.969 11.25 1 92.81 160 LYS A N 1
ATOM 1316 C CA . LYS A 1 160 ? 4.039 38.438 12.586 1 92.81 160 LYS A CA 1
ATOM 1317 C C . LYS A 1 160 ? 3.459 37.531 13.672 1 92.81 160 LYS A C 1
ATOM 1319 O O . LYS A 1 160 ? 4.117 37.25 14.672 1 92.81 160 LYS A O 1
ATOM 1324 N N . ILE A 1 161 ? 2.271 37.156 13.422 1 94.75 161 ILE A N 1
ATOM 1325 C CA . ILE A 1 161 ? 1.623 36.25 14.367 1 94.75 161 ILE A CA 1
ATOM 1326 C C . ILE A 1 161 ? 2.387 34.938 14.422 1 94.75 161 ILE A C 1
ATOM 1328 O O . ILE A 1 161 ? 2.635 34.406 15.508 1 94.75 161 ILE A O 1
ATOM 1332 N N . ILE A 1 162 ? 2.709 34.406 13.273 1 95.94 162 ILE A N 1
ATOM 1333 C CA . ILE A 1 162 ? 3.451 33.156 13.188 1 95.94 162 ILE A CA 1
ATOM 1334 C C . ILE A 1 162 ? 4.797 33.312 13.898 1 95.94 162 ILE A C 1
ATOM 1336 O O . ILE A 1 162 ? 5.195 32.438 14.672 1 95.94 162 ILE A O 1
ATOM 1340 N N . GLU A 1 163 ? 5.496 34.406 13.633 1 96.75 163 GLU A N 1
ATOM 1341 C CA . GLU A 1 163 ? 6.785 34.656 14.273 1 96.75 163 GLU A CA 1
ATOM 1342 C C . GLU A 1 163 ? 6.652 34.688 15.789 1 96.75 163 GLU A C 1
ATOM 1344 O O . GLU A 1 163 ? 7.496 34.125 16.5 1 96.75 163 GLU A O 1
ATOM 1349 N N . ASN A 1 164 ? 5.641 35.375 16.234 1 96.38 164 ASN A N 1
ATOM 1350 C CA . ASN A 1 164 ? 5.395 35.406 17.672 1 96.38 164 ASN A CA 1
ATOM 1351 C C . ASN A 1 164 ? 5.184 34 18.25 1 96.38 164 ASN A C 1
ATOM 1353 O O . ASN A 1 164 ? 5.625 33.719 19.359 1 96.38 164 ASN A O 1
ATOM 1357 N N . GLY A 1 165 ? 4.492 33.219 17.469 1 96.44 165 GLY A N 1
ATOM 1358 C CA . GLY A 1 165 ? 4.301 31.844 17.891 1 96.44 165 GLY A CA 1
ATOM 1359 C C . GLY A 1 165 ? 5.598 31.078 18.016 1 96.44 165 GLY A C 1
ATOM 1360 O O . GLY A 1 165 ? 5.824 30.391 19.016 1 96.44 165 GLY A O 1
ATOM 1361 N N . PHE A 1 166 ? 6.449 31.172 17.094 1 96.88 166 PHE A N 1
ATOM 1362 C CA . PHE A 1 166 ? 7.734 30.484 17.125 1 96.88 166 PHE A CA 1
ATOM 1363 C C . PHE A 1 166 ? 8.609 31.016 18.25 1 96.88 166 PHE A C 1
ATOM 1365 O O . PHE A 1 166 ? 9.344 30.25 18.875 1 96.88 166 PHE A O 1
ATOM 1372 N N . ARG A 1 167 ? 8.508 32.312 18.453 1 95.81 167 ARG A N 1
ATOM 1373 C CA . ARG A 1 167 ? 9.273 32.969 19.516 1 95.81 167 ARG A CA 1
ATOM 1374 C C . ARG A 1 167 ? 8.836 32.438 20.891 1 95.81 167 ARG A C 1
ATOM 1376 O O . ARG A 1 167 ? 9.672 32.062 21.703 1 95.81 167 ARG A O 1
ATOM 1383 N N . GLU A 1 168 ? 7.641 32.344 21.062 1 94.81 168 GLU A N 1
ATOM 1384 C CA . GLU A 1 168 ? 7.094 32 22.359 1 94.81 168 GLU A CA 1
ATOM 1385 C C . GLU A 1 168 ? 7.125 30.484 22.609 1 94.81 168 GLU A C 1
ATOM 1387 O O . GLU A 1 168 ? 7.5 30.031 23.688 1 94.81 168 GLU A O 1
ATOM 1392 N N . GLN A 1 169 ? 6.746 29.75 21.625 1 93 169 GLN A N 1
ATOM 1393 C CA . GLN A 1 169 ? 6.555 28.312 21.828 1 93 169 GLN A CA 1
ATOM 1394 C C . GLN A 1 169 ? 7.844 27.547 21.547 1 93 169 GLN A C 1
ATOM 1396 O O . GLN A 1 169 ? 8.094 26.5 22.156 1 93 169 GLN A O 1
ATOM 1401 N N . TRP A 1 170 ? 8.68 28.062 20.672 1 93 170 TRP A N 1
ATOM 1402 C CA . TRP A 1 170 ? 9.828 27.281 20.25 1 93 170 TRP A CA 1
ATOM 1403 C C . TRP A 1 170 ? 11.125 28.031 20.5 1 93 170 TRP A C 1
ATOM 1405 O O . TRP A 1 170 ? 12.211 27.562 20.156 1 93 170 TRP A O 1
ATOM 1415 N N . ASN A 1 171 ? 11 29.25 21.016 1 94.44 171 ASN A N 1
ATOM 1416 C CA . ASN A 1 171 ? 12.148 30.062 21.406 1 94.44 171 ASN A CA 1
ATOM 1417 C C . ASN A 1 171 ? 13.062 30.344 20.219 1 94.44 171 ASN A C 1
ATOM 1419 O O . ASN A 1 171 ? 14.281 30.234 20.328 1 94.44 171 ASN A O 1
ATOM 1423 N N . PHE A 1 172 ? 12.5 30.578 19.125 1 97.38 172 PHE A N 1
ATOM 1424 C CA . PHE A 1 172 ? 13.25 30.922 17.922 1 97.38 172 PHE A CA 1
ATOM 1425 C C . PHE A 1 172 ? 12.766 32.25 17.359 1 97.38 172 PHE A C 1
ATOM 1427 O O . PHE A 1 172 ? 12.031 32.281 16.359 1 97.38 172 PHE A O 1
ATOM 1434 N N . PRO A 1 173 ? 13.305 33.312 17.906 1 96.44 173 PRO A N 1
ATOM 1435 C CA . PRO A 1 173 ? 12.867 34.625 17.422 1 96.44 173 PRO A CA 1
ATOM 1436 C C . PRO A 1 173 ? 13.195 34.844 15.953 1 96.44 173 PRO A C 1
ATOM 1438 O O . PRO A 1 173 ? 14.273 34.469 15.492 1 96.44 173 PRO A O 1
ATOM 1441 N N . GLY A 1 174 ? 12.266 35.438 15.258 1 96.19 174 GLY A N 1
ATOM 1442 C CA . GLY A 1 174 ? 12.477 35.75 13.859 1 96.19 174 GLY A CA 1
ATOM 1443 C C . GLY A 1 174 ? 12.047 34.656 12.922 1 96.19 174 GLY A C 1
ATOM 1444 O O . GLY A 1 174 ? 11.938 34.844 11.711 1 96.19 174 GLY A O 1
ATOM 1445 N N . CYS A 1 175 ? 11.781 33.531 13.477 1 97.56 175 CYS A N 1
ATOM 1446 C CA . CYS A 1 175 ? 11.367 32.375 12.664 1 97.56 175 CYS A CA 1
ATOM 1447 C C . CYS A 1 175 ? 9.891 32.469 12.297 1 97.56 175 CYS A C 1
ATOM 1449 O O . CYS A 1 175 ? 9.055 32.75 13.164 1 97.56 175 CYS A O 1
ATOM 1451 N N . CYS A 1 176 ? 9.617 32.25 11.016 1 96.19 176 CYS A N 1
ATOM 1452 C CA . CYS A 1 176 ? 8.242 32.375 10.547 1 96.19 176 CYS A CA 1
ATOM 1453 C C . CYS A 1 176 ? 7.734 31.062 9.992 1 96.19 176 CYS A C 1
ATOM 1455 O O . CYS A 1 176 ? 6.68 31.016 9.359 1 96.19 176 CYS A O 1
ATOM 1457 N N . GLY A 1 177 ? 8.414 30 10.133 1 97.06 177 GLY A N 1
ATOM 1458 C CA . GLY A 1 177 ? 7.93 28.719 9.664 1 97.06 177 GLY A CA 1
ATOM 1459 C C . GLY A 1 177 ? 9.039 27.703 9.461 1 97.06 177 GLY A C 1
ATOM 1460 O O . GLY A 1 177 ? 10.219 28.062 9.445 1 97.06 177 GLY A O 1
ATOM 1461 N N . ALA A 1 178 ? 8.664 26.5 9.398 1 97.94 178 ALA A N 1
ATOM 1462 C CA . ALA A 1 178 ? 9.562 25.406 9.055 1 97.94 178 ALA A CA 1
ATOM 1463 C C . ALA A 1 178 ? 9.211 24.828 7.688 1 97.94 178 ALA A C 1
ATOM 1465 O O . ALA A 1 178 ? 8.039 24.594 7.379 1 97.94 178 ALA A O 1
ATOM 1466 N N . ILE A 1 179 ? 10.203 24.625 6.887 1 96.12 179 ILE A N 1
ATOM 1467 C CA . ILE A 1 179 ? 9.984 24.172 5.52 1 96.12 179 ILE A CA 1
ATOM 1468 C C . ILE A 1 179 ? 10.422 22.703 5.383 1 96.12 179 ILE A C 1
ATOM 1470 O O . ILE A 1 179 ? 11.391 22.281 6.016 1 96.12 179 ILE A O 1
ATOM 1474 N N . ASP A 1 180 ? 9.688 21.969 4.629 1 94.81 180 ASP A N 1
ATOM 1475 C CA . ASP A 1 180 ? 10.039 20.594 4.262 1 94.81 180 ASP A CA 1
ATOM 1476 C C . ASP A 1 180 ? 9.344 20.188 2.967 1 94.81 180 ASP A C 1
ATOM 1478 O O . ASP A 1 180 ? 8.406 20.859 2.514 1 94.81 180 ASP A O 1
ATOM 1482 N N . GLY A 1 181 ? 9.898 19.219 2.332 1 92.38 181 GLY A N 1
ATOM 1483 C CA . GLY A 1 181 ? 9.328 18.656 1.115 1 92.38 181 GLY A CA 1
ATOM 1484 C C . GLY A 1 181 ? 9.266 17.141 1.128 1 92.38 181 GLY A C 1
ATOM 1485 O O . GLY A 1 181 ? 10.141 16.484 1.691 1 92.38 181 GLY A O 1
ATOM 1486 N N . LYS A 1 182 ? 8.195 16.688 0.559 1 92.62 182 LYS A N 1
ATOM 1487 C CA . LYS A 1 182 ? 8.031 15.242 0.428 1 92.62 182 LYS A CA 1
ATOM 1488 C C . LYS A 1 182 ? 7.691 14.852 -1.009 1 92.62 182 LYS A C 1
ATOM 1490 O O . LYS A 1 182 ? 6.988 15.586 -1.705 1 92.62 182 LYS A O 1
ATOM 1495 N N . HIS A 1 183 ? 8.219 13.695 -1.428 1 89.81 183 HIS A N 1
ATOM 1496 C CA . HIS A 1 183 ? 7.777 13.07 -2.666 1 89.81 183 HIS A CA 1
ATOM 1497 C C . HIS A 1 183 ? 6.496 12.273 -2.449 1 89.81 183 HIS A C 1
ATOM 1499 O O . HIS A 1 183 ? 6.43 11.422 -1.558 1 89.81 183 HIS A O 1
ATOM 1505 N N . VAL A 1 184 ? 5.52 12.617 -3.143 1 92.56 184 VAL A N 1
ATOM 1506 C CA . VAL A 1 184 ? 4.332 11.773 -3.213 1 92.56 184 VAL A CA 1
ATOM 1507 C C . VAL A 1 184 ? 4.434 10.836 -4.414 1 92.56 184 VAL A C 1
ATOM 1509 O O . VAL A 1 184 ? 4.375 11.281 -5.562 1 92.56 184 VAL A O 1
ATOM 1512 N N . VAL A 1 185 ? 4.5 9.57 -4.129 1 88.25 185 VAL A N 1
ATOM 1513 C CA . VAL A 1 185 ? 4.828 8.586 -5.152 1 88.25 185 VAL A CA 1
ATOM 1514 C C . VAL A 1 185 ? 3.57 8.203 -5.926 1 88.25 185 VAL A C 1
ATOM 1516 O O . VAL A 1 185 ? 2.506 8.008 -5.332 1 88.25 185 VAL A O 1
ATOM 1519 N N . ILE A 1 186 ? 3.738 8.219 -7.238 1 86.31 186 ILE A N 1
ATOM 1520 C CA . ILE A 1 186 ? 2.648 7.84 -8.133 1 86.31 186 ILE A CA 1
ATOM 1521 C C . ILE A 1 186 ? 2.984 6.52 -8.82 1 86.31 186 ILE A C 1
ATOM 1523 O O . ILE A 1 186 ? 4.121 6.309 -9.25 1 86.31 186 ILE A O 1
ATOM 1527 N N . LYS A 1 187 ? 2.002 5.613 -8.766 1 75.25 187 LYS A N 1
ATOM 1528 C CA . LYS A 1 187 ? 2.193 4.324 -9.43 1 75.25 187 LYS A CA 1
ATOM 1529 C C . LYS A 1 187 ? 2.201 4.48 -10.945 1 75.25 187 LYS A C 1
ATOM 1531 O O . LYS A 1 187 ? 1.41 5.246 -11.5 1 75.25 187 LYS A O 1
ATOM 1536 N N . ALA A 1 188 ? 3.229 3.857 -11.602 1 61.78 188 ALA A N 1
ATOM 1537 C CA . ALA A 1 188 ? 3.322 3.924 -13.055 1 61.78 188 ALA A CA 1
ATOM 1538 C C . ALA A 1 188 ? 2.17 3.172 -13.711 1 61.78 188 ALA A C 1
ATOM 1540 O O . ALA A 1 188 ? 1.728 2.137 -13.211 1 61.78 188 ALA A O 1
ATOM 1541 N N . PRO A 1 189 ? 1.463 3.859 -14.727 1 54.22 189 PRO A N 1
ATOM 1542 C CA . PRO A 1 189 ? 0.451 3.105 -15.469 1 54.22 189 PRO A CA 1
ATOM 1543 C C . PRO A 1 189 ? 0.989 1.791 -16.031 1 54.22 189 PRO A C 1
ATOM 1545 O O . PRO A 1 189 ? 2.191 1.668 -16.281 1 54.22 189 PRO A O 1
ATOM 1548 N N . PRO A 1 190 ? 0.141 0.605 -15.914 1 49.81 190 PRO A N 1
ATOM 1549 C CA . PRO A 1 190 ? 0.593 -0.682 -16.453 1 49.81 190 PRO A CA 1
ATOM 1550 C C . PRO A 1 190 ? 1.266 -0.55 -17.812 1 49.81 190 PRO A C 1
ATOM 1552 O O . PRO A 1 190 ? 2.191 -1.304 -18.125 1 49.81 190 PRO A O 1
ATOM 1555 N N . GLU A 1 191 ? 0.574 0.145 -18.781 1 45.22 191 GLU A N 1
ATOM 1556 C CA . GLU A 1 191 ? 1.054 0.163 -20.156 1 45.22 191 GLU A CA 1
ATOM 1557 C C . GLU A 1 191 ? 2.508 0.623 -20.234 1 45.22 191 GLU A C 1
ATOM 1559 O O . GLU A 1 191 ? 3.104 0.643 -21.312 1 45.22 191 GLU A O 1
ATOM 1564 N N . SER A 1 192 ? 2.791 1.229 -19.312 1 38.81 192 SER A N 1
ATOM 1565 C CA . SER A 1 192 ? 4.172 1.664 -19.5 1 38.81 192 SER A CA 1
ATOM 1566 C C . SER A 1 192 ? 5.137 0.482 -19.469 1 38.81 192 SER A C 1
ATOM 1568 O O . SER A 1 192 ? 5.598 0.087 -18.391 1 38.81 192 SER A O 1
ATOM 1570 N N . GLY A 1 193 ? 4.77 -0.593 -20 1 35.19 193 GLY A N 1
ATOM 1571 C CA . GLY A 1 193 ? 5.477 -1.821 -20.328 1 35.19 193 GLY A CA 1
ATOM 1572 C C . GLY A 1 193 ? 6.961 -1.608 -20.562 1 35.19 193 GLY A C 1
ATOM 1573 O O . GLY A 1 193 ? 7.664 -2.527 -21 1 35.19 193 GLY A O 1
ATOM 1574 N N . SER A 1 194 ? 7.293 -0.458 -21.297 1 32.5 194 SER A N 1
ATOM 1575 C CA . SER A 1 194 ? 8.656 -0.623 -21.781 1 32.5 194 SER A CA 1
ATOM 1576 C C . SER A 1 194 ? 9.547 -1.264 -20.719 1 32.5 194 SER A C 1
ATOM 1578 O O . SER A 1 194 ? 9.305 -1.122 -19.531 1 32.5 194 SER A O 1
ATOM 1580 N N . LEU A 1 195 ? 10.234 -2.375 -21.156 1 33.94 195 LEU A N 1
ATOM 1581 C CA . LEU A 1 195 ? 11.43 -3.014 -20.625 1 33.94 195 LEU A CA 1
ATOM 1582 C C . LEU A 1 195 ? 12.141 -2.105 -19.625 1 33.94 195 LEU A C 1
ATOM 1584 O O . LEU A 1 195 ? 12.742 -2.586 -18.672 1 33.94 195 LEU A O 1
ATOM 1588 N N . TYR A 1 196 ? 12.375 -0.886 -20.141 1 29.42 196 TYR A N 1
ATOM 1589 C CA . TYR A 1 196 ? 13.32 0.083 -19.609 1 29.42 196 TYR A CA 1
ATOM 1590 C C . TYR A 1 196 ? 12.711 0.838 -18.422 1 29.42 196 TYR A C 1
ATOM 1592 O O . TYR A 1 196 ? 13.258 1.853 -17.984 1 29.42 196 TYR A O 1
ATOM 1600 N N . TYR A 1 197 ? 11.414 0.818 -18.422 1 35.94 197 TYR A N 1
ATOM 1601 C CA . TYR A 1 197 ? 11.094 1.608 -17.234 1 35.94 197 TYR A CA 1
ATOM 1602 C C . TYR A 1 197 ? 11.898 1.135 -16.031 1 35.94 197 TYR A C 1
ATOM 1604 O O . TYR A 1 197 ? 11.812 -0.033 -15.648 1 35.94 197 TYR A O 1
ATOM 1612 N N . ASN A 1 198 ? 12.945 1.645 -15.984 1 36.41 198 ASN A N 1
ATOM 1613 C CA . ASN A 1 198 ? 13.828 1.497 -14.836 1 36.41 198 ASN A CA 1
ATOM 1614 C C . ASN A 1 198 ? 13.047 1.374 -13.531 1 36.41 198 ASN A C 1
ATOM 1616 O O . ASN A 1 198 ? 12.352 2.307 -13.133 1 36.41 198 ASN A O 1
ATOM 1620 N N . TYR A 1 199 ? 12.461 0.201 -13.312 1 41.22 199 TYR A N 1
ATOM 1621 C CA . TYR A 1 199 ? 11.961 -0.158 -11.992 1 41.22 199 TYR A CA 1
ATOM 1622 C C . TYR A 1 199 ? 12.391 0.864 -10.945 1 41.22 199 TYR A C 1
ATOM 1624 O O . TYR A 1 199 ? 11.695 1.061 -9.945 1 41.22 199 TYR A O 1
ATOM 1632 N N . LYS A 1 200 ? 13.617 1.415 -11.242 1 43.53 200 LYS A N 1
ATOM 1633 C CA . LYS A 1 200 ? 14.227 2.258 -10.219 1 43.53 200 LYS A CA 1
ATOM 1634 C C . LYS A 1 200 ? 13.5 3.594 -10.102 1 43.53 200 LYS A C 1
ATOM 1636 O O . LYS A 1 200 ? 13.586 4.266 -9.07 1 43.53 200 LYS A O 1
ATOM 1641 N N . GLU A 1 201 ? 12.883 4.066 -11.219 1 50.88 201 GLU A N 1
ATOM 1642 C CA . GLU A 1 201 ? 12.539 5.48 -11.086 1 50.88 201 GLU A CA 1
ATOM 1643 C C . GLU A 1 201 ? 11.078 5.656 -10.688 1 50.88 201 GLU A C 1
ATOM 1645 O O . GLU A 1 201 ? 10.18 5.305 -11.453 1 50.88 201 GLU A O 1
ATOM 1650 N N . THR A 1 202 ? 10.758 5.602 -9.562 1 58.97 202 THR A N 1
ATOM 1651 C CA . THR A 1 202 ? 9.461 5.902 -8.977 1 58.97 202 THR A CA 1
ATOM 1652 C C . THR A 1 202 ? 8.961 7.266 -9.438 1 58.97 202 THR A C 1
ATOM 1654 O O . THR A 1 202 ? 9.703 8.25 -9.406 1 58.97 202 THR A O 1
ATOM 1657 N N . ASN A 1 203 ? 7.84 7.371 -10.242 1 77.75 203 ASN A N 1
ATOM 1658 C CA . ASN A 1 203 ? 7.168 8.625 -10.57 1 77.75 203 ASN A CA 1
ATOM 1659 C C . ASN A 1 203 ? 6.543 9.258 -9.336 1 77.75 203 ASN A C 1
ATOM 1661 O O . ASN A 1 203 ? 5.93 8.57 -8.516 1 77.75 203 ASN A O 1
ATOM 1665 N N . SER A 1 204 ? 7.02 10.477 -9.062 1 86.94 204 SER A N 1
ATOM 1666 C CA . SER A 1 204 ? 6.473 11.164 -7.895 1 86.94 204 SER A CA 1
ATOM 1667 C C . SER A 1 204 ? 6.23 12.641 -8.18 1 86.94 204 SER A C 1
ATOM 1669 O O . SER A 1 204 ? 6.738 13.172 -9.172 1 86.94 204 SER A O 1
ATOM 1671 N N . ILE A 1 205 ? 5.375 13.227 -7.473 1 89 205 ILE A N 1
ATOM 1672 C CA . ILE A 1 205 ? 5.238 14.672 -7.406 1 89 205 ILE A CA 1
ATOM 1673 C C . ILE A 1 205 ? 5.715 15.18 -6.043 1 89 205 ILE A C 1
ATOM 1675 O O . ILE A 1 205 ? 5.762 14.414 -5.074 1 89 205 ILE A O 1
ATOM 1679 N N . VAL A 1 206 ? 6.109 16.438 -5.992 1 90.88 206 VAL A N 1
ATOM 1680 C CA . VAL A 1 206 ? 6.676 16.953 -4.754 1 90.88 206 VAL A CA 1
ATOM 1681 C C . VAL A 1 206 ? 5.66 17.859 -4.055 1 90.88 206 VAL A C 1
ATOM 1683 O O . VAL A 1 206 ? 5.02 18.688 -4.695 1 90.88 206 VAL A O 1
ATOM 1686 N N . LEU A 1 207 ? 5.441 17.641 -2.834 1 94.5 207 LEU A N 1
ATOM 1687 C CA . LEU A 1 207 ? 4.742 18.547 -1.937 1 94.5 207 LEU A CA 1
ATOM 1688 C C . LEU A 1 207 ? 5.73 19.344 -1.092 1 94.5 207 LEU A C 1
ATOM 1690 O O . LEU A 1 207 ? 6.371 18.797 -0.194 1 94.5 207 LEU A O 1
ATOM 1694 N N . MET A 1 208 ? 5.926 20.609 -1.438 1 93.62 208 MET A N 1
ATOM 1695 C CA . MET A 1 208 ? 6.723 21.547 -0.653 1 93.62 208 MET A CA 1
ATOM 1696 C C . MET A 1 208 ? 5.832 22.406 0.244 1 93.62 208 MET A C 1
ATOM 1698 O O . MET A 1 208 ? 4.836 22.969 -0.217 1 93.62 208 MET A O 1
ATOM 1702 N N . ALA A 1 209 ? 6.203 22.469 1.514 1 95.25 209 ALA A N 1
ATOM 1703 C CA . ALA A 1 209 ? 5.281 23.172 2.398 1 95.25 209 ALA A CA 1
ATOM 1704 C C . ALA A 1 209 ? 6.035 23.922 3.488 1 95.25 209 ALA A C 1
ATOM 1706 O O . ALA A 1 209 ? 7.137 23.531 3.879 1 95.25 209 ALA A O 1
ATOM 1707 N N . VAL A 1 210 ? 5.527 25.031 3.883 1 96 210 VAL A N 1
ATOM 1708 C CA . VAL A 1 210 ? 5.918 25.766 5.078 1 96 210 VAL A CA 1
ATOM 1709 C C . VAL A 1 210 ? 4.852 25.594 6.16 1 96 210 VAL A C 1
ATOM 1711 O O . VAL A 1 210 ? 3.66 25.766 5.902 1 96 210 VAL A O 1
ATOM 1714 N N . VAL A 1 211 ? 5.285 25.172 7.281 1 97.56 211 VAL A N 1
ATOM 1715 C CA . VAL A 1 211 ? 4.359 24.906 8.375 1 97.56 211 VAL A CA 1
ATOM 1716 C C . VAL A 1 211 ? 4.516 25.969 9.461 1 97.56 211 VAL A C 1
ATOM 1718 O O . VAL A 1 211 ? 5.637 26.344 9.812 1 97.56 211 VAL A O 1
ATOM 1721 N N . ASP A 1 212 ? 3.453 26.453 9.984 1 96.75 212 ASP A N 1
ATOM 1722 C CA . ASP A 1 212 ? 3.477 27.516 11 1 96.75 212 ASP A CA 1
ATOM 1723 C C . ASP A 1 212 ? 3.512 26.922 12.406 1 96.75 212 ASP A C 1
ATOM 1725 O O . ASP A 1 212 ? 3.646 25.703 12.57 1 96.75 212 ASP A O 1
ATOM 1729 N N . HIS A 1 213 ? 3.441 27.828 13.414 1 95.5 213 HIS A N 1
ATOM 1730 C CA . HIS A 1 213 ? 3.639 27.453 14.812 1 95.5 213 HIS A CA 1
ATOM 1731 C C . HIS A 1 213 ? 2.461 26.641 15.336 1 95.5 213 HIS A C 1
ATOM 1733 O O . HIS A 1 213 ? 2.547 26.031 16.406 1 95.5 213 HIS A O 1
ATOM 1739 N N . LYS A 1 214 ? 1.37 26.547 14.578 1 94.62 214 LYS A N 1
ATOM 1740 C CA . LYS A 1 214 ? 0.192 25.766 14.969 1 94.62 214 LYS A CA 1
ATOM 1741 C C . LYS A 1 214 ? 0.125 24.453 14.211 1 94.62 214 LYS A C 1
ATOM 1743 O O . LYS A 1 214 ? -0.927 23.812 14.164 1 94.62 214 LYS A O 1
ATOM 1748 N N . TYR A 1 215 ? 1.117 24.062 13.547 1 96.12 215 TYR A N 1
ATOM 1749 C CA . TYR A 1 215 ? 1.221 22.828 12.797 1 96.12 215 TYR A CA 1
ATOM 1750 C C . TYR A 1 215 ? 0.32 22.844 11.57 1 96.12 215 TYR A C 1
ATOM 1752 O O . TYR A 1 215 ? -0.197 21.812 11.148 1 96.12 215 TYR A O 1
ATOM 1760 N N . CYS A 1 216 ? 0.066 24.047 11.055 1 97.06 216 CYS A N 1
ATOM 1761 C CA . CYS A 1 216 ? -0.729 24.203 9.844 1 97.06 216 CYS A CA 1
ATOM 1762 C C . CYS A 1 216 ? 0.159 24.531 8.641 1 97.06 216 CYS A C 1
ATOM 1764 O O . CYS A 1 216 ? 1.147 25.25 8.773 1 97.06 216 CYS A O 1
ATOM 1766 N N . PHE A 1 217 ? -0.236 24 7.531 1 96.94 217 PHE A N 1
ATOM 1767 C CA . PHE A 1 217 ? 0.45 24.312 6.285 1 96.94 217 PHE A CA 1
ATOM 1768 C C . PHE A 1 217 ? 0.101 25.734 5.824 1 96.94 217 PHE A C 1
ATOM 1770 O O . PHE A 1 217 ? -0.985 25.953 5.289 1 96.94 217 PHE A O 1
ATOM 1777 N N . SER A 1 218 ? 1.018 26.625 6.039 1 93.44 218 SER A N 1
ATOM 1778 C CA . SER A 1 218 ? 0.784 28.031 5.699 1 93.44 218 SER A CA 1
ATOM 1779 C C . SER A 1 218 ? 1.042 28.281 4.219 1 93.44 218 SER A C 1
ATOM 1781 O O . SER A 1 218 ? 0.479 29.219 3.637 1 93.44 218 SER A O 1
ATOM 1783 N N . TYR A 1 219 ? 1.845 27.5 3.688 1 91.31 219 TYR A N 1
ATOM 1784 C CA . TYR A 1 219 ? 2.135 27.547 2.26 1 91.31 219 TYR A CA 1
ATOM 1785 C C . TYR A 1 219 ? 2.422 26.156 1.713 1 91.31 219 TYR A C 1
ATOM 1787 O O . TYR A 1 219 ? 3.139 25.375 2.34 1 91.31 219 TYR A O 1
ATOM 1795 N N . ILE A 1 220 ? 1.773 25.938 0.55 1 93.81 220 ILE A N 1
ATOM 1796 C CA . ILE A 1 220 ? 2.049 24.656 -0.083 1 93.81 220 ILE A CA 1
ATOM 1797 C C . ILE A 1 220 ? 2.277 24.844 -1.58 1 93.81 220 ILE A C 1
ATOM 1799 O O . ILE A 1 220 ? 1.699 25.75 -2.186 1 93.81 220 ILE A O 1
ATOM 1803 N N . ASP A 1 221 ? 3.154 24.094 -2.061 1 92.19 221 ASP A N 1
ATOM 1804 C CA . ASP A 1 221 ? 3.379 23.938 -3.494 1 92.19 221 ASP A CA 1
ATOM 1805 C C . ASP A 1 221 ? 3.402 22.469 -3.883 1 92.19 221 ASP A C 1
ATOM 1807 O O . ASP A 1 221 ? 4.246 21.703 -3.404 1 92.19 221 ASP A O 1
ATOM 1811 N N . VAL A 1 222 ? 2.391 22.188 -4.715 1 91.44 222 VAL A N 1
ATOM 1812 C CA . VAL A 1 222 ? 2.254 20.781 -5.109 1 91.44 222 VAL A CA 1
ATOM 1813 C C . VAL A 1 222 ? 2.412 20.656 -6.625 1 91.44 222 VAL A C 1
ATOM 1815 O O . VAL A 1 222 ? 1.791 21.406 -7.387 1 91.44 222 VAL A O 1
ATOM 1818 N N . GLY A 1 223 ? 3.211 19.641 -7.137 1 81.12 223 GLY A N 1
ATOM 1819 C CA . GLY A 1 223 ? 3.121 19.359 -8.562 1 81.12 223 GLY A CA 1
ATOM 1820 C C . GLY A 1 223 ? 4.477 19.281 -9.234 1 81.12 223 GLY A C 1
ATOM 1821 O O . GLY A 1 223 ? 4.59 18.781 -10.359 1 81.12 223 GLY A O 1
ATOM 1822 N N . CYS A 1 224 ? 5.43 19.797 -8.594 1 72.56 224 CYS A N 1
ATOM 1823 C CA . CYS A 1 224 ? 6.738 19.672 -9.227 1 72.56 224 CYS A CA 1
ATOM 1824 C C . CYS A 1 224 ? 7.086 18.219 -9.492 1 72.56 224 CYS A C 1
ATOM 1826 O O . CYS A 1 224 ? 6.805 17.344 -8.656 1 72.56 224 CYS A O 1
ATOM 1828 N N . ASN A 1 225 ? 7.465 17.984 -10.789 1 69.44 225 ASN A N 1
ATOM 1829 C CA . ASN A 1 225 ? 7.871 16.625 -11.141 1 69.44 225 ASN A CA 1
ATOM 1830 C C . ASN A 1 225 ? 9.031 16.141 -10.273 1 69.44 225 ASN A C 1
ATOM 1832 O O . ASN A 1 225 ? 10.031 16.844 -10.117 1 69.44 225 ASN A O 1
ATOM 1836 N N . GLY A 1 226 ? 8.875 15.047 -9.633 1 64.19 226 GLY A N 1
ATOM 1837 C CA . GLY A 1 226 ? 9.828 14.477 -8.695 1 64.19 226 GLY A CA 1
ATOM 1838 C C . GLY A 1 226 ? 11.133 14.062 -9.344 1 64.19 226 GLY A C 1
ATOM 1839 O O . GLY A 1 226 ? 12.133 13.852 -8.664 1 64.19 226 GLY A O 1
ATOM 1840 N N . ARG A 1 227 ? 11.086 13.812 -10.68 1 60.72 227 ARG A N 1
ATOM 1841 C CA . ARG A 1 227 ? 12.312 13.367 -11.336 1 60.72 227 ARG A CA 1
ATOM 1842 C C . ARG A 1 227 ? 13.344 14.492 -11.398 1 60.72 227 ARG A C 1
ATOM 1844 O O . ARG A 1 227 ? 14.516 14.258 -11.703 1 60.72 227 ARG A O 1
ATOM 1851 N N . VAL A 1 228 ? 12.836 15.719 -11.359 1 55.75 228 VAL A N 1
ATOM 1852 C CA . VAL A 1 228 ? 13.812 16.812 -11.359 1 55.75 228 VAL A CA 1
ATOM 1853 C C . VAL A 1 228 ? 14.898 16.531 -10.328 1 55.75 228 VAL A C 1
ATOM 1855 O O . VAL A 1 228 ? 14.625 15.969 -9.266 1 55.75 228 VAL A O 1
ATOM 1858 N N . SER A 1 229 ? 16.125 16.453 -10.773 1 52.28 229 SER A N 1
ATOM 1859 C CA . SER A 1 229 ? 17.25 16.109 -9.906 1 52.28 229 SER A CA 1
ATOM 1860 C C . SER A 1 229 ? 17.031 16.609 -8.484 1 52.28 229 SER A C 1
ATOM 1862 O O . SER A 1 229 ? 16.453 17.688 -8.281 1 52.28 229 SER A O 1
ATOM 1864 N N . ASP A 1 230 ? 17.047 15.688 -7.547 1 53.38 230 ASP A N 1
ATOM 1865 C CA . ASP A 1 230 ? 16.844 15.859 -6.113 1 53.38 230 ASP A CA 1
ATOM 1866 C C . ASP A 1 230 ? 17.375 17.203 -5.637 1 53.38 230 ASP A C 1
ATOM 1868 O O . ASP A 1 230 ? 16.734 17.891 -4.84 1 53.38 230 ASP A O 1
ATOM 1872 N N . GLY A 1 231 ? 18.594 17.578 -6.195 1 57.03 231 GLY A N 1
ATOM 1873 C CA . GLY A 1 231 ? 19.219 18.797 -5.723 1 57.03 231 GLY A CA 1
ATOM 1874 C C . GLY A 1 231 ? 18.5 20.047 -6.18 1 57.03 231 GLY A C 1
ATOM 1875 O O . GLY A 1 231 ? 18.719 21.125 -5.617 1 57.03 231 GLY A O 1
ATOM 1876 N N . GLY A 1 232 ? 17.375 19.844 -6.922 1 69.69 232 GLY A N 1
ATOM 1877 C CA . GLY A 1 232 ? 16.797 21.031 -7.539 1 69.69 232 GLY A CA 1
ATOM 1878 C C . GLY A 1 232 ? 15.305 21.156 -7.305 1 69.69 232 GLY A C 1
ATOM 1879 O O . GLY A 1 232 ? 14.656 22.031 -7.895 1 69.69 232 GLY A O 1
ATOM 1880 N N . VAL A 1 233 ? 14.875 20.406 -6.387 1 78.69 233 VAL A N 1
ATOM 1881 C CA . VAL A 1 233 ? 13.422 20.375 -6.234 1 78.69 233 VAL A CA 1
ATOM 1882 C C . VAL A 1 233 ? 12.938 21.688 -5.625 1 78.69 233 VAL A C 1
ATOM 1884 O O . VAL A 1 233 ? 11.953 22.266 -6.082 1 78.69 233 VAL A O 1
ATOM 1887 N N . PHE A 1 234 ? 13.742 22.188 -4.637 1 86.5 234 PHE A N 1
ATOM 1888 C CA . PHE A 1 234 ? 13.367 23.438 -3.986 1 86.5 234 PHE A CA 1
ATOM 1889 C C . PHE A 1 234 ? 13.414 24.594 -4.973 1 86.5 234 PHE A C 1
ATOM 1891 O O . PHE A 1 234 ? 12.492 25.422 -5.02 1 86.5 234 PHE A O 1
ATOM 1898 N N . ARG A 1 235 ? 14.391 24.609 -5.777 1 83.5 235 ARG A N 1
ATOM 1899 C CA . ARG A 1 235 ? 14.586 25.703 -6.715 1 83.5 235 ARG A CA 1
ATOM 1900 C C . ARG A 1 235 ? 13.508 25.703 -7.797 1 83.5 235 ARG A C 1
ATOM 1902 O O . ARG A 1 235 ? 13.227 26.75 -8.398 1 83.5 235 ARG A O 1
ATOM 1909 N N . ASN A 1 236 ? 12.969 24.625 -7.973 1 80.69 236 ASN A N 1
ATOM 1910 C CA . ASN A 1 236 ? 12.023 24.484 -9.078 1 80.69 236 ASN A CA 1
ATOM 1911 C C . ASN A 1 236 ? 10.586 24.594 -8.594 1 80.69 236 ASN A C 1
ATOM 1913 O O . ASN A 1 236 ? 9.648 24.391 -9.367 1 80.69 236 ASN A O 1
ATOM 1917 N N . CYS A 1 237 ? 10.469 24.953 -7.395 1 84 237 CYS A N 1
ATOM 1918 C CA . CYS A 1 237 ? 9.109 25.094 -6.887 1 84 237 CYS A CA 1
ATOM 1919 C C . CYS A 1 237 ? 8.703 26.562 -6.809 1 84 237 CYS A C 1
ATOM 1921 O O . CYS A 1 237 ? 9.562 27.438 -6.766 1 84 237 CYS A O 1
ATOM 1923 N N . SER A 1 238 ? 7.453 26.812 -6.848 1 84.69 238 SER A N 1
ATOM 1924 C CA . SER A 1 238 ? 6.914 28.172 -6.832 1 84.69 238 SER A CA 1
ATOM 1925 C C . SER A 1 238 ? 7.246 28.875 -5.523 1 84.69 238 SER A C 1
ATOM 1927 O O . SER A 1 238 ? 7.391 30.109 -5.492 1 84.69 238 SER A O 1
ATOM 1929 N N . LEU A 1 239 ? 7.391 28.141 -4.516 1 84.75 239 LEU A N 1
ATOM 1930 C CA . LEU A 1 239 ? 7.715 28.719 -3.217 1 84.75 239 LEU A CA 1
ATOM 1931 C C . LEU A 1 239 ? 9.078 29.391 -3.252 1 84.75 239 LEU A C 1
ATOM 1933 O O . LEU A 1 239 ? 9.273 30.438 -2.621 1 84.75 239 LEU A O 1
ATOM 1937 N N . TYR A 1 240 ? 9.914 28.797 -3.957 1 87.5 240 TYR A N 1
ATOM 1938 C CA . TYR A 1 240 ? 11.25 29.359 -4.078 1 87.5 240 TYR A CA 1
ATOM 1939 C C . TYR A 1 240 ? 11.188 30.766 -4.668 1 87.5 240 TYR A C 1
ATOM 1941 O O . TYR A 1 240 ? 11.805 31.703 -4.137 1 87.5 240 TYR A O 1
ATOM 1949 N N . GLU A 1 241 ? 10.484 30.891 -5.66 1 87.56 241 GLU A N 1
ATOM 1950 C CA . GLU A 1 241 ? 10.344 32.188 -6.32 1 87.56 241 GLU A CA 1
ATOM 1951 C C . GLU A 1 241 ? 9.719 33.219 -5.387 1 87.56 241 GLU A C 1
ATOM 1953 O O . GLU A 1 241 ? 10.148 34.375 -5.363 1 87.56 241 GLU A O 1
ATOM 1958 N N . GLU A 1 242 ? 8.828 32.781 -4.684 1 88.31 242 GLU A N 1
ATOM 1959 C CA . GLU A 1 242 ? 8.156 33.688 -3.748 1 88.31 242 GLU A CA 1
ATOM 1960 C C . GLU A 1 242 ? 9.102 34.125 -2.633 1 88.31 242 GLU A C 1
ATOM 1962 O O . GLU A 1 242 ? 9.078 35.281 -2.217 1 88.31 242 GLU A O 1
ATOM 1967 N N . LEU A 1 243 ? 9.883 33.312 -2.188 1 88.94 243 LEU A N 1
ATOM 1968 C CA . LEU A 1 243 ? 10.836 33.625 -1.128 1 88.94 243 LEU A CA 1
ATOM 1969 C C . LEU A 1 243 ? 11.938 34.531 -1.645 1 88.94 243 LEU A C 1
ATOM 1971 O O . LEU A 1 243 ? 12.336 35.469 -0.957 1 88.94 243 LEU A O 1
ATOM 1975 N N . GLU A 1 244 ? 12.328 34.25 -2.818 1 89.88 244 GLU A N 1
ATOM 1976 C CA . GLU A 1 244 ? 13.352 35.094 -3.439 1 89.88 244 GLU A CA 1
ATOM 1977 C C . GLU A 1 244 ? 12.836 36.5 -3.678 1 89.88 244 GLU A C 1
ATOM 1979 O O . GLU A 1 244 ? 13.602 37.469 -3.648 1 89.88 244 GLU A O 1
ATOM 1984 N N . ASN A 1 245 ? 11.562 36.562 -3.822 1 89.12 245 ASN A N 1
ATOM 1985 C CA . ASN A 1 245 ? 10.938 37.844 -4.078 1 89.12 245 ASN A CA 1
ATOM 1986 C C . ASN A 1 245 ? 10.57 38.562 -2.781 1 89.12 245 ASN A C 1
ATOM 1988 O O . ASN A 1 245 ? 9.938 39.625 -2.809 1 89.12 245 ASN A O 1
ATOM 1992 N N . GLY A 1 246 ? 10.844 38.031 -1.709 1 87 246 GLY A N 1
ATOM 1993 C CA . GLY A 1 246 ? 10.703 38.688 -0.43 1 87 246 GLY A CA 1
ATOM 1994 C C . GLY A 1 246 ? 9.32 38.531 0.177 1 87 246 GLY A C 1
ATOM 1995 O O . GLY A 1 246 ? 8.734 39.5 0.659 1 87 246 GLY A O 1
ATOM 1996 N N . VAL A 1 247 ? 8.789 37.406 0.104 1 85.69 247 VAL A N 1
ATOM 1997 C CA . VAL A 1 247 ? 7.477 37.156 0.685 1 85.69 247 VAL A CA 1
ATOM 1998 C C . VAL A 1 247 ? 7.562 37.219 2.207 1 85.69 247 VAL A C 1
ATOM 2000 O O . VAL A 1 247 ? 6.582 37.562 2.871 1 85.69 247 VAL A O 1
ATOM 2003 N N . LEU A 1 248 ? 8.711 36.969 2.771 1 90.44 248 LEU A N 1
ATOM 2004 C CA . LEU A 1 248 ? 8.922 37.062 4.211 1 90.44 248 LEU A CA 1
ATOM 2005 C C . LEU A 1 248 ? 9.289 38.5 4.613 1 90.44 248 LEU A C 1
ATOM 2007 O O . LEU A 1 248 ? 10.016 39.188 3.893 1 90.44 248 LEU A O 1
ATOM 2011 N N . PRO A 1 249 ? 8.766 38.875 5.73 1 89.12 249 PRO A N 1
ATOM 2012 C CA . PRO A 1 249 ? 9.188 40.188 6.215 1 89.12 249 PRO A CA 1
ATOM 2013 C C . PRO A 1 249 ? 10.695 40.25 6.461 1 89.12 249 PRO A C 1
ATOM 2015 O O . PRO A 1 249 ? 11.336 39.25 6.723 1 89.12 249 PRO A O 1
ATOM 2018 N N . GLU A 1 250 ? 11.18 41.5 6.422 1 87.5 250 GLU A N 1
ATOM 2019 C CA . GLU A 1 250 ? 12.609 41.719 6.617 1 87.5 250 GLU A CA 1
ATOM 2020 C C . GLU A 1 250 ? 13.07 41.188 7.977 1 87.5 250 GLU A C 1
ATOM 2022 O O . GLU A 1 250 ? 12.414 41.438 8.992 1 87.5 250 GLU A O 1
ATOM 2027 N N . GLY A 1 251 ? 14.102 40.5 7.91 1 88.19 251 GLY A N 1
ATOM 2028 C CA . GLY A 1 251 ? 14.695 40 9.148 1 88.19 251 GLY A CA 1
ATOM 2029 C C . GLY A 1 251 ? 14.148 38.656 9.594 1 88.19 251 GLY A C 1
ATOM 2030 O O . GLY A 1 251 ? 14.625 38.094 10.578 1 88.19 251 GLY A O 1
ATOM 2031 N N . HIS A 1 252 ? 13.188 38.219 8.906 1 94.44 252 HIS A N 1
ATOM 2032 C CA . HIS A 1 252 ? 12.586 36.938 9.297 1 94.44 252 HIS A CA 1
ATOM 2033 C C . HIS A 1 252 ? 13.188 35.781 8.508 1 94.44 252 HIS A C 1
ATOM 2035 O O . HIS A 1 252 ? 13.781 36 7.445 1 94.44 252 HIS A O 1
ATOM 2041 N N . VAL A 1 253 ? 13.062 34.562 9.102 1 96.88 253 VAL A N 1
ATOM 2042 C CA . VAL A 1 253 ? 13.719 33.438 8.484 1 96.88 253 VAL A CA 1
ATOM 2043 C C . VAL A 1 253 ? 12.812 32.188 8.57 1 96.88 253 VAL A C 1
ATOM 2045 O O . VAL A 1 253 ? 11.883 32.156 9.383 1 96.88 253 VAL A O 1
ATOM 2048 N N . LEU A 1 254 ? 13.055 31.25 7.703 1 97.12 254 LEU A N 1
ATOM 2049 C CA . LEU A 1 254 ? 12.523 29.891 7.785 1 97.12 254 LEU A CA 1
ATOM 2050 C C . LEU A 1 254 ? 13.602 28.922 8.258 1 97.12 254 LEU A C 1
ATOM 2052 O O . LEU A 1 254 ? 14.797 29.219 8.172 1 97.12 254 LEU A O 1
ATOM 2056 N N . VAL A 1 255 ? 13.148 27.844 8.789 1 97.75 255 VAL A N 1
ATOM 2057 C CA . VAL A 1 255 ? 14.102 26.828 9.203 1 97.75 255 VAL A CA 1
ATOM 2058 C C . VAL A 1 255 ? 13.883 25.547 8.398 1 97.75 255 VAL A C 1
ATOM 2060 O O . VAL A 1 255 ? 12.742 25.156 8.133 1 97.75 255 VAL A O 1
ATOM 2063 N N . GLY A 1 256 ? 14.875 24.953 7.863 1 95.31 256 GLY A N 1
ATOM 2064 C CA . GLY A 1 256 ? 14.852 23.719 7.098 1 95.31 256 GLY A CA 1
ATOM 2065 C C . GLY A 1 256 ? 15.953 22.75 7.496 1 95.31 256 GLY A C 1
ATOM 2066 O O . GLY A 1 256 ? 16.672 22.984 8.461 1 95.31 256 GLY A O 1
ATOM 2067 N N . ASP A 1 257 ? 16.016 21.656 6.84 1 92.31 257 ASP A N 1
ATOM 2068 C CA . ASP A 1 257 ? 17.062 20.672 7.102 1 92.31 257 ASP A CA 1
ATOM 2069 C C . ASP A 1 257 ? 18.156 20.75 6.043 1 92.31 257 ASP A C 1
ATOM 2071 O O . ASP A 1 257 ? 18.297 21.766 5.348 1 92.31 257 ASP A O 1
ATOM 2075 N N . ASN A 1 258 ? 18.984 19.766 6.016 1 88.31 258 ASN A N 1
ATOM 2076 C CA . ASN A 1 258 ? 20.156 19.797 5.152 1 88.31 258 ASN A CA 1
ATOM 2077 C C . ASN A 1 258 ? 19.781 19.594 3.689 1 88.31 258 ASN A C 1
ATOM 2079 O O . ASN A 1 258 ? 20.609 19.766 2.799 1 88.31 258 ASN A O 1
ATOM 2083 N N . ALA A 1 259 ? 18.578 19.266 3.445 1 85.38 259 ALA A N 1
ATOM 2084 C CA . ALA A 1 259 ? 18.125 19.125 2.068 1 85.38 259 ALA A CA 1
ATOM 2085 C C . ALA A 1 259 ? 17.953 20.484 1.398 1 85.38 259 ALA A C 1
ATOM 2087 O O . ALA A 1 259 ? 17.844 20.562 0.172 1 85.38 259 ALA A O 1
ATOM 2088 N N . PHE A 1 260 ? 17.969 21.5 2.189 1 90.5 260 PHE A N 1
ATOM 2089 C CA . PHE A 1 260 ? 17.75 22.844 1.684 1 90.5 260 PHE A CA 1
ATOM 2090 C C . PHE A 1 260 ? 19.047 23.641 1.698 1 90.5 260 PHE A C 1
ATOM 2092 O O . PHE A 1 260 ? 19.938 23.375 2.496 1 90.5 260 PHE A O 1
ATOM 2099 N N . PRO A 1 261 ? 19.141 24.594 0.855 1 90.56 261 PRO A N 1
ATOM 2100 C CA . PRO A 1 261 ? 20.297 25.484 0.9 1 90.56 261 PRO A CA 1
ATOM 2101 C C . PRO A 1 261 ? 20.219 26.484 2.041 1 90.56 261 PRO A C 1
ATOM 2103 O O . PRO A 1 261 ? 19.141 26.766 2.551 1 90.56 261 PRO A O 1
ATOM 2106 N N . LEU A 1 262 ? 21.422 26.922 2.434 1 93.38 262 LEU A N 1
ATOM 2107 C CA . LEU A 1 262 ? 21.469 28.031 3.369 1 93.38 262 LEU A CA 1
ATOM 2108 C C . LEU A 1 262 ? 21.281 29.359 2.641 1 93.38 262 LEU A C 1
ATOM 2110 O O . LEU A 1 262 ? 22 29.656 1.694 1 93.38 262 LEU A O 1
ATOM 2114 N N . LYS A 1 263 ? 20.297 30.109 3.049 1 93.06 263 LYS A N 1
ATOM 2115 C CA . LYS A 1 263 ? 20 31.422 2.512 1 93.06 263 LYS A CA 1
ATOM 2116 C C . LYS A 1 263 ? 19.734 32.438 3.631 1 93.06 263 LYS A C 1
ATOM 2118 O O . LYS A 1 263 ? 19.625 32.031 4.797 1 93.06 263 LYS A O 1
ATOM 2123 N N . GLU A 1 264 ? 19.656 33.656 3.246 1 93 264 GLU A N 1
ATOM 2124 C CA . GLU A 1 264 ? 19.406 34.688 4.246 1 93 264 GLU A CA 1
ATOM 2125 C C . GLU A 1 264 ? 18.047 34.5 4.906 1 93 264 GLU A C 1
ATOM 2127 O O . GLU A 1 264 ? 17.859 34.812 6.078 1 93 264 GLU A O 1
ATOM 2132 N N . TYR A 1 265 ? 17.156 33.938 4.113 1 94.62 265 TYR A N 1
ATOM 2133 C CA . TYR A 1 265 ? 15.797 33.75 4.617 1 94.62 265 TYR A CA 1
ATOM 2134 C C . TYR A 1 265 ? 15.57 32.312 5.039 1 94.62 265 TYR A C 1
ATOM 2136 O O . TYR A 1 265 ? 14.477 31.938 5.473 1 94.62 265 TYR A O 1
ATOM 2144 N N . LEU A 1 266 ? 16.562 31.438 4.914 1 95.69 266 LEU A N 1
ATOM 2145 C CA . LEU A 1 266 ? 16.422 30.016 5.18 1 95.69 266 LEU A CA 1
ATOM 2146 C C . LEU A 1 266 ? 17.641 29.469 5.906 1 95.69 266 LEU A C 1
ATOM 2148 O O . LEU A 1 266 ? 18.734 29.375 5.324 1 95.69 266 LEU A O 1
ATOM 2152 N N . LEU A 1 267 ? 17.438 29.109 7.156 1 96.81 267 LEU A N 1
ATOM 2153 C CA . LEU A 1 267 ? 18.531 28.594 7.969 1 96.81 267 LEU A CA 1
ATOM 2154 C C . LEU A 1 267 ? 18.531 27.078 7.996 1 96.81 267 LEU A C 1
ATOM 2156 O O . LEU A 1 267 ? 17.469 26.453 7.934 1 96.81 267 LEU A O 1
ATOM 2160 N N . LYS A 1 268 ? 19.609 26.438 8.094 1 95.31 268 LYS A N 1
ATOM 2161 C CA . LYS A 1 268 ? 19.797 25 8.227 1 95.31 268 LYS A CA 1
ATOM 2162 C C . LYS A 1 268 ? 20.891 24.688 9.25 1 95.31 268 LYS A C 1
ATOM 2164 O O . LYS A 1 268 ? 21.672 25.562 9.617 1 95.31 268 LYS A O 1
ATOM 2169 N N . PRO A 1 269 ? 20.984 23.516 9.695 1 95.25 269 PRO A N 1
ATOM 2170 C CA . PRO A 1 269 ? 21.953 23.172 10.734 1 95.25 269 PRO A CA 1
ATOM 2171 C C . PRO A 1 269 ? 23.391 23.219 10.227 1 95.25 269 PRO A C 1
ATOM 2173 O O . PRO A 1 269 ? 23.641 23.094 9.023 1 95.25 269 PRO A O 1
ATOM 2176 N N . PHE A 1 270 ? 24.312 23.5 11.211 1 94.12 270 PHE A N 1
ATOM 2177 C CA . PHE A 1 270 ? 25.719 23.328 10.914 1 94.12 270 PHE A CA 1
ATOM 2178 C C . PHE A 1 270 ? 26.031 21.875 10.586 1 94.12 270 PHE A C 1
ATOM 2180 O O . PHE A 1 270 ? 25.609 20.953 11.297 1 94.12 270 PHE A O 1
ATOM 2187 N N . PRO A 1 271 ? 26.672 21.703 9.477 1 88.75 271 PRO A N 1
ATOM 2188 C CA . PRO A 1 271 ? 27.016 20.328 9.102 1 88.75 271 PRO A CA 1
ATOM 2189 C C . PRO A 1 271 ? 28.219 19.781 9.867 1 88.75 27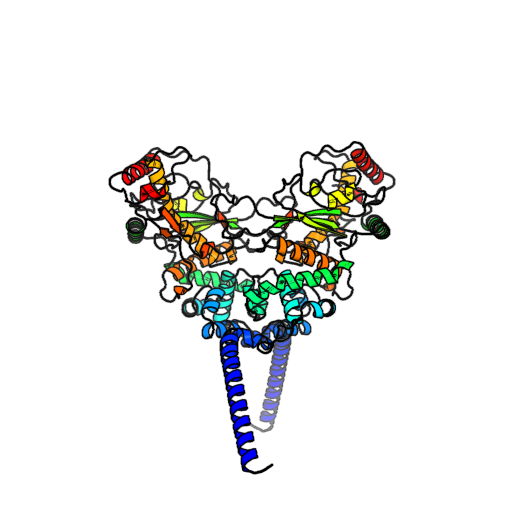1 PRO A C 1
ATOM 2191 O O . PRO A 1 271 ? 28.969 20.562 10.469 1 88.75 271 PRO A O 1
ATOM 2194 N N . GLY A 1 272 ? 28.328 18.453 9.883 1 83.25 272 GLY A N 1
ATOM 2195 C CA . GLY A 1 272 ? 29.531 17.812 10.391 1 83.25 272 GLY A CA 1
ATOM 2196 C C . GLY A 1 272 ? 29.344 17.156 11.742 1 83.25 272 GLY A C 1
ATOM 2197 O O . GLY A 1 272 ? 28.297 17.312 12.367 1 83.25 272 GLY A O 1
ATOM 2198 N N . ASN A 1 273 ? 30.266 16.438 12.188 1 84.31 273 ASN A N 1
ATOM 2199 C CA . ASN A 1 273 ? 30.219 15.672 13.43 1 84.31 273 ASN A CA 1
ATOM 2200 C C . ASN A 1 273 ? 31.016 16.359 14.531 1 84.31 273 ASN A C 1
ATOM 2202 O O . ASN A 1 273 ? 30.859 16.031 15.711 1 84.31 273 ASN A O 1
ATOM 2206 N N . ARG A 1 274 ? 32.062 17.188 14.25 1 89.25 274 ARG A N 1
ATOM 2207 C CA . ARG A 1 274 ? 32.875 17.891 15.258 1 89.25 274 ARG A CA 1
ATOM 2208 C C . ARG A 1 274 ? 32.406 19.328 15.438 1 89.25 274 ARG A C 1
ATOM 2210 O O . ARG A 1 274 ? 33.062 20.266 15.016 1 89.25 274 ARG A O 1
ATOM 2217 N N . LEU A 1 275 ? 31.328 19.562 16.094 1 92 275 LEU A N 1
ATOM 2218 C CA . LEU A 1 275 ? 30.672 20.859 16.266 1 92 275 LEU A CA 1
ATOM 2219 C C . LEU A 1 275 ? 31.078 21.484 17.594 1 92 275 LEU A C 1
ATOM 2221 O O . LEU A 1 275 ? 31.297 20.781 18.594 1 92 275 LEU A O 1
ATOM 2225 N N . THR A 1 276 ? 31.266 22.797 17.594 1 93.56 276 THR A N 1
ATOM 2226 C CA . THR A 1 276 ? 31.453 23.547 18.828 1 93.56 276 THR A CA 1
ATOM 2227 C C . THR A 1 276 ? 30.172 23.547 19.656 1 93.56 276 THR A C 1
ATOM 2229 O O . THR A 1 276 ? 29.109 23.172 19.172 1 93.56 276 THR A O 1
ATOM 2232 N N . LEU A 1 277 ? 30.312 23.875 20.906 1 92.88 277 LEU A N 1
ATOM 2233 C CA . LEU A 1 277 ? 29.141 23.953 21.781 1 92.88 277 LEU A CA 1
ATOM 2234 C C . LEU A 1 277 ? 28.094 24.906 21.203 1 92.88 277 LEU A C 1
ATOM 2236 O O . LEU A 1 277 ? 26.906 24.625 21.266 1 92.88 277 LEU A O 1
ATOM 2240 N N . GLN A 1 278 ? 28.609 26.031 20.734 1 94.56 278 GLN A N 1
ATOM 2241 C CA . GLN A 1 278 ? 27.734 27.031 20.125 1 94.56 278 GLN A CA 1
ATOM 2242 C C . GLN A 1 278 ? 26.969 26.453 18.938 1 94.56 278 GLN A C 1
ATOM 2244 O O . GLN A 1 278 ? 25.766 26.672 18.797 1 94.56 278 GLN A O 1
ATOM 2249 N N . GLN A 1 279 ? 27.656 25.734 18.172 1 95.88 279 GLN A N 1
ATOM 2250 C CA . GLN A 1 279 ? 27.047 25.141 16.984 1 95.88 279 GLN A CA 1
ATOM 2251 C C . GLN A 1 279 ? 26.078 24.031 17.375 1 95.88 279 GLN A C 1
ATOM 2253 O O . GLN A 1 279 ? 25.016 23.875 16.75 1 95.88 279 GLN A O 1
ATOM 2258 N N . LYS A 1 280 ? 26.344 23.266 18.359 1 95.5 280 LYS A N 1
ATOM 2259 C CA . LYS A 1 280 ? 25.453 22.219 18.859 1 95.5 280 LYS A CA 1
ATOM 2260 C C . LYS A 1 280 ? 24.156 22.797 19.391 1 95.5 280 LYS A C 1
ATOM 2262 O O . LYS A 1 280 ? 23.078 22.266 19.141 1 95.5 280 LYS A O 1
ATOM 2267 N N . ILE A 1 281 ? 24.328 23.844 20.125 1 95.31 281 ILE A N 1
ATOM 2268 C CA . ILE A 1 281 ? 23.156 24.5 20.672 1 95.31 281 ILE A CA 1
ATOM 2269 C C . ILE A 1 281 ? 22.297 25.047 19.547 1 95.31 281 ILE A C 1
ATOM 2271 O O . ILE A 1 281 ? 21.062 24.906 19.562 1 95.31 281 ILE A O 1
ATOM 2275 N N . PHE A 1 282 ? 22.938 25.703 18.594 1 96.81 282 PHE A N 1
ATOM 2276 C CA . PHE A 1 282 ? 22.188 26.203 17.438 1 96.81 282 PHE A CA 1
ATOM 2277 C C . PHE A 1 282 ? 21.438 25.078 16.75 1 96.81 282 PHE A C 1
ATOM 2279 O O . PHE A 1 282 ? 20.25 25.203 16.422 1 96.81 282 PHE A O 1
ATOM 2286 N N . ASN A 1 283 ? 22.109 23.969 16.484 1 96 283 ASN A N 1
ATOM 2287 C CA . ASN A 1 283 ? 21.5 22.828 15.82 1 96 283 ASN A CA 1
ATOM 2288 C C . ASN A 1 283 ? 20.312 22.297 16.609 1 96 283 ASN A C 1
ATOM 2290 O O . ASN A 1 283 ? 19.297 21.906 16.031 1 96 283 ASN A O 1
ATOM 2294 N N . TYR A 1 284 ? 20.484 22.266 17.875 1 94.19 284 TYR A N 1
ATOM 2295 C CA . TYR A 1 284 ? 19.375 21.828 18.719 1 94.19 284 TYR A CA 1
ATOM 2296 C C . TYR A 1 284 ? 18.188 22.766 18.609 1 94.19 284 TYR A C 1
ATOM 2298 O O . TYR A 1 284 ? 17.062 22.312 18.422 1 94.19 284 TYR A O 1
ATOM 2306 N N . ARG A 1 285 ? 18.438 24.031 18.734 1 95.94 285 ARG A N 1
ATOM 2307 C CA . ARG A 1 285 ? 17.375 25.031 18.688 1 95.94 285 ARG A CA 1
ATOM 2308 C C . ARG A 1 285 ? 16.672 24.984 17.344 1 95.94 285 ARG A C 1
ATOM 2310 O O . ARG A 1 285 ? 15.445 25.125 17.281 1 95.94 285 ARG A O 1
ATOM 2317 N N . LEU A 1 286 ? 17.438 24.859 16.328 1 96.88 286 LEU A N 1
ATOM 2318 C CA . LEU A 1 286 ? 16.859 24.781 14.984 1 96.88 286 LEU A CA 1
ATOM 2319 C C . LEU A 1 286 ? 16.031 23.5 14.836 1 96.88 286 LEU A C 1
ATOM 2321 O O . LEU A 1 286 ? 14.922 23.547 14.289 1 96.88 286 LEU A O 1
ATOM 2325 N N . SER A 1 287 ? 16.562 22.453 15.289 1 94.5 287 SER A N 1
ATOM 2326 C CA . SER A 1 287 ? 15.859 21.188 15.211 1 94.5 287 SER A CA 1
ATOM 2327 C C . SER A 1 287 ? 14.547 21.234 15.992 1 94.5 287 SER A C 1
ATOM 2329 O O . SER A 1 287 ? 13.547 20.656 15.57 1 94.5 287 SER A O 1
ATOM 2331 N N . ARG A 1 288 ? 14.609 21.797 17.078 1 94 288 ARG A N 1
ATOM 2332 C CA . ARG A 1 288 ? 13.406 21.953 17.891 1 94 288 ARG A CA 1
ATOM 2333 C C . ARG A 1 288 ? 12.32 22.719 17.141 1 94 288 ARG A C 1
ATOM 2335 O O . ARG A 1 288 ? 11.164 22.297 17.125 1 94 288 ARG A O 1
ATOM 2342 N N . ALA A 1 289 ? 12.703 23.781 16.547 1 95.75 289 ALA A N 1
ATOM 2343 C CA . ALA A 1 289 ? 11.75 24.562 15.75 1 95.75 289 ALA A CA 1
ATOM 2344 C C . ALA A 1 289 ? 11.273 23.766 14.539 1 95.75 289 ALA A C 1
ATOM 2346 O O . ALA A 1 289 ? 10.094 23.828 14.18 1 95.75 289 ALA A O 1
ATOM 2347 N N . ARG A 1 290 ? 12.133 23.016 13.953 1 95.75 290 ARG A N 1
ATOM 2348 C CA . ARG A 1 290 ? 11.836 22.266 12.742 1 95.75 290 ARG A CA 1
ATOM 2349 C C . ARG A 1 290 ? 10.922 21.078 13.039 1 95.75 290 ARG A C 1
ATOM 2351 O O . ARG A 1 290 ? 10.289 20.531 12.133 1 95.75 290 ARG A O 1
ATOM 2358 N N . ARG A 1 291 ? 10.852 20.625 14.203 1 94.12 291 ARG A N 1
ATOM 2359 C CA . ARG A 1 291 ? 10.039 19.484 14.586 1 94.12 291 ARG A CA 1
ATOM 2360 C C . ARG A 1 291 ? 8.578 19.688 14.195 1 94.12 291 ARG A C 1
ATOM 2362 O O . ARG A 1 291 ? 7.848 18.734 13.953 1 94.12 291 ARG A O 1
ATOM 2369 N N . ILE A 1 292 ? 8.219 20.906 14.117 1 95.75 292 ILE A N 1
ATOM 2370 C CA . ILE A 1 292 ? 6.84 21.25 13.797 1 95.75 292 ILE A CA 1
ATOM 2371 C C . ILE A 1 292 ? 6.473 20.688 12.422 1 95.75 292 ILE A C 1
ATOM 2373 O O . ILE A 1 292 ? 5.375 20.156 12.234 1 95.75 292 ILE A O 1
ATOM 2377 N N . VAL A 1 293 ? 7.352 20.875 11.484 1 96.75 293 VAL A N 1
ATOM 2378 C CA . VAL A 1 293 ? 7.055 20.422 10.133 1 96.75 293 VAL A CA 1
ATOM 2379 C C . VAL A 1 293 ? 7.094 18.891 10.078 1 96.75 293 VAL A C 1
ATOM 2381 O O . VAL A 1 293 ? 6.324 18.281 9.344 1 96.75 293 VAL A O 1
ATOM 2384 N N . GLU A 1 294 ? 7.922 18.312 10.836 1 94.06 294 GLU A N 1
ATOM 2385 C CA . GLU A 1 294 ? 7.957 16.859 10.93 1 94.06 294 GLU A CA 1
ATOM 2386 C C . GLU A 1 294 ? 6.637 16.312 11.469 1 94.06 294 GLU A C 1
ATOM 2388 O O . GLU A 1 294 ? 6.098 15.336 10.938 1 94.06 294 GLU A O 1
ATOM 2393 N N . ASN A 1 295 ? 6.184 16.953 12.484 1 95.69 295 ASN A N 1
ATOM 2394 C CA . ASN A 1 295 ? 4.91 16.562 13.07 1 95.69 295 ASN A CA 1
ATOM 2395 C C . ASN A 1 295 ? 3.754 16.781 12.102 1 95.69 295 ASN A C 1
ATOM 2397 O O . ASN A 1 295 ? 2.863 15.938 11.977 1 95.69 295 ASN A O 1
ATOM 2401 N N . ALA A 1 296 ? 3.76 17.906 11.469 1 97.06 296 ALA A N 1
ATOM 2402 C CA . ALA A 1 296 ? 2.674 18.219 10.547 1 97.06 296 ALA A CA 1
ATOM 2403 C C . ALA A 1 296 ? 2.592 17.172 9.43 1 97.06 296 ALA A C 1
ATOM 2405 O O . ALA A 1 296 ? 1.518 16.641 9.156 1 97.06 296 ALA A O 1
ATOM 2406 N N . PHE A 1 297 ? 3.697 16.844 8.797 1 96.44 297 PHE A N 1
ATOM 2407 C CA . PHE A 1 297 ? 3.727 15.828 7.746 1 96.44 297 PHE A CA 1
ATOM 2408 C C . PHE A 1 297 ? 3.387 14.453 8.305 1 96.44 297 PHE A C 1
ATOM 2410 O O . PHE A 1 297 ? 2.691 13.664 7.66 1 96.44 297 PHE A O 1
ATOM 2417 N N . GLY A 1 298 ? 3.914 14.188 9.453 1 94.81 298 GLY A N 1
ATOM 2418 C CA . GLY A 1 298 ? 3.611 12.922 10.094 1 94.81 298 GLY A CA 1
ATOM 2419 C C . GLY A 1 298 ? 2.131 12.727 10.367 1 94.81 298 GLY A C 1
ATOM 2420 O O . GLY A 1 298 ? 1.567 11.68 10.055 1 94.81 298 GLY A O 1
ATOM 2421 N N . ILE A 1 299 ? 1.554 13.734 10.938 1 96.06 299 ILE A N 1
ATOM 2422 C CA . ILE A 1 299 ? 0.132 13.688 11.258 1 96.06 299 ILE A CA 1
ATOM 2423 C C . ILE A 1 299 ? -0.688 13.625 9.969 1 96.06 299 ILE A C 1
ATOM 2425 O O . ILE A 1 299 ? -1.683 12.898 9.891 1 96.06 299 ILE A O 1
ATOM 2429 N N . LEU A 1 300 ? -0.292 14.383 8.984 1 97.31 300 LEU A N 1
ATOM 2430 C CA . LEU A 1 300 ? -0.966 14.344 7.691 1 97.31 300 LEU A CA 1
ATOM 2431 C C . LEU A 1 300 ? -1.007 12.93 7.141 1 97.31 300 LEU A C 1
ATOM 2433 O O . LEU A 1 300 ? -2.068 12.445 6.734 1 97.31 300 LEU A O 1
ATOM 2437 N N . ALA A 1 301 ? 0.104 12.281 7.145 1 94.81 301 ALA A N 1
ATOM 2438 C CA . ALA A 1 301 ? 0.215 10.93 6.602 1 94.81 301 ALA A CA 1
ATOM 2439 C C . ALA A 1 301 ? -0.538 9.922 7.473 1 94.81 301 ALA A C 1
ATOM 2441 O O . ALA A 1 301 ? -1.116 8.961 6.961 1 94.81 301 ALA A O 1
ATOM 2442 N N . ALA A 1 302 ? -0.467 10.141 8.75 1 93.56 302 ALA A N 1
ATOM 2443 C CA . ALA A 1 302 ? -1.152 9.242 9.672 1 93.56 302 ALA A CA 1
ATOM 2444 C C . ALA A 1 302 ? -2.666 9.391 9.562 1 93.56 302 ALA A C 1
ATOM 2446 O O . ALA A 1 302 ? -3.402 8.406 9.664 1 93.56 302 ALA A O 1
ATOM 2447 N N . ARG A 1 303 ? -3.068 10.602 9.406 1 95.69 303 ARG A N 1
ATOM 2448 C CA . ARG A 1 303 ? -4.492 10.891 9.289 1 95.69 303 ARG A CA 1
ATOM 2449 C C . ARG A 1 303 ? -5.059 10.352 7.98 1 95.69 303 ARG A C 1
ATOM 2451 O O . ARG A 1 303 ? -6.094 9.68 7.977 1 95.69 303 ARG A O 1
ATOM 2458 N N . PHE A 1 304 ? -4.422 10.664 6.93 1 96.94 304 PHE A N 1
ATOM 2459 C CA . PHE A 1 304 ? -4.879 10.258 5.605 1 96.94 304 PHE A CA 1
ATOM 2460 C C . PHE A 1 304 ? -4 9.141 5.055 1 96.94 304 PHE A C 1
ATOM 2462 O O . PHE A 1 304 ? -2.957 9.406 4.453 1 96.94 304 PHE A O 1
ATOM 2469 N N . ARG A 1 305 ? -4.484 7.996 5.105 1 93.25 305 ARG A N 1
ATOM 2470 C CA . ARG A 1 305 ? -3.715 6.801 4.77 1 93.25 305 ARG A CA 1
ATOM 2471 C C . ARG A 1 305 ? -3.648 6.598 3.262 1 93.25 305 ARG A C 1
ATOM 2473 O O . ARG A 1 305 ? -3.021 5.648 2.785 1 93.25 305 ARG A O 1
ATOM 2480 N N . VAL A 1 306 ? -4.258 7.48 2.52 1 94.25 306 VAL A N 1
ATOM 2481 C CA . VAL A 1 306 ? -4.066 7.477 1.073 1 94.25 306 VAL A CA 1
ATOM 2482 C C . VAL A 1 306 ? -2.588 7.66 0.746 1 94.25 306 VAL A C 1
ATOM 2484 O O . VAL A 1 306 ? -2.125 7.246 -0.318 1 94.25 306 VAL A O 1
ATOM 2487 N N . PHE A 1 307 ? -1.826 8.203 1.723 1 94.06 307 PHE A N 1
ATOM 2488 C CA . PHE A 1 307 ? -0.399 8.445 1.54 1 94.06 307 PHE A CA 1
ATOM 2489 C C . PHE A 1 307 ? 0.41 7.211 1.91 1 94.06 307 PHE A C 1
ATOM 2491 O O . PHE A 1 307 ? 1.634 7.195 1.765 1 94.06 307 PHE A O 1
ATOM 2498 N N . GLU A 1 308 ? -0.219 6.176 2.381 1 87.44 308 GLU A N 1
ATOM 2499 C CA . GLU A 1 308 ? 0.491 4.984 2.834 1 87.44 308 GLU A CA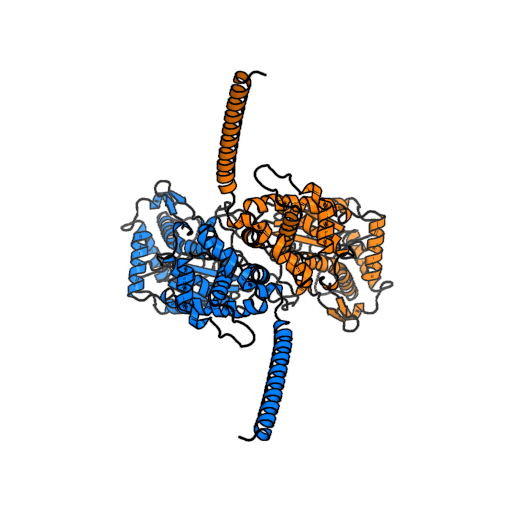 1
ATOM 2500 C C . GLU A 1 308 ? 1.171 4.273 1.668 1 87.44 308 GLU A C 1
ATOM 2502 O O . GLU A 1 308 ? 2.254 3.705 1.826 1 87.44 308 GLU A O 1
ATOM 2507 N N . LYS A 1 309 ? 0.573 4.27 0.539 1 83.5 309 LYS A N 1
ATOM 2508 C CA . LYS A 1 309 ? 1.099 3.59 -0.641 1 83.5 309 LYS A CA 1
ATOM 2509 C C . LYS A 1 309 ? 1.078 4.508 -1.859 1 83.5 309 LYS A C 1
ATOM 2511 O O . LYS A 1 309 ? 0.382 5.527 -1.864 1 83.5 309 LYS A O 1
ATOM 2516 N N . PRO A 1 310 ? 1.843 4.109 -2.83 1 85.5 310 PRO A N 1
ATOM 2517 C CA . PRO A 1 310 ? 1.785 4.898 -4.066 1 85.5 310 PRO A CA 1
ATOM 2518 C C . PRO A 1 310 ? 0.375 4.977 -4.648 1 85.5 310 PRO A C 1
ATOM 2520 O O . PRO A 1 310 ? -0.36 3.988 -4.633 1 85.5 310 PRO A O 1
ATOM 2523 N N . MET A 1 311 ? 0.05 6.156 -5.082 1 88.06 311 MET A N 1
ATOM 2524 C CA . MET A 1 311 ? -1.302 6.375 -5.59 1 88.06 311 MET A CA 1
ATOM 2525 C C . MET A 1 311 ? -1.396 6.012 -7.066 1 88.06 311 MET A C 1
ATOM 2527 O O . MET A 1 311 ? -0.573 6.449 -7.871 1 88.06 311 MET A O 1
ATOM 2531 N N . PRO A 1 312 ? -2.393 5.168 -7.371 1 82.75 312 PRO A N 1
ATOM 2532 C CA . PRO A 1 312 ? -2.553 4.754 -8.766 1 82.75 312 PRO A CA 1
ATOM 2533 C C . PRO A 1 312 ? -3.373 5.75 -9.586 1 82.75 312 PRO A C 1
ATOM 2535 O O . PRO A 1 312 ? -4.332 5.355 -10.258 1 82.75 312 PRO A O 1
ATOM 2538 N N . TYR A 1 313 ? -3.076 7.02 -9.539 1 86.5 313 TYR A N 1
ATOM 2539 C CA . TYR A 1 313 ? -3.797 8.07 -10.25 1 86.5 313 TYR A CA 1
ATOM 2540 C C . TYR A 1 313 ? -2.834 8.961 -11.031 1 86.5 313 TYR A C 1
ATOM 2542 O O . TYR A 1 313 ? -1.62 8.906 -10.82 1 86.5 313 TYR A O 1
ATOM 2550 N N . SER A 1 314 ? -3.344 9.68 -11.914 1 86.56 314 SER A N 1
ATOM 2551 C CA . SER A 1 314 ? -2.529 10.633 -12.656 1 86.56 314 SER A CA 1
ATOM 2552 C C . SER A 1 314 ? -1.998 11.742 -11.75 1 86.56 314 SER A C 1
ATOM 2554 O O . SER A 1 314 ? -2.594 12.039 -10.711 1 86.56 314 SER A O 1
ATOM 2556 N N . PRO A 1 315 ? -0.886 12.352 -12.133 1 88.31 315 PRO A N 1
ATOM 2557 C CA . PRO A 1 315 ? -0.318 13.43 -11.32 1 88.31 315 PRO A CA 1
ATOM 2558 C C . PRO A 1 315 ? -1.32 14.547 -11.039 1 88.31 315 PRO A C 1
ATOM 2560 O O . PRO A 1 315 ? -1.344 15.094 -9.938 1 88.31 315 PRO A O 1
ATOM 2563 N N . GLU A 1 316 ? -2.121 14.859 -12.047 1 90 316 GLU A N 1
ATOM 2564 C CA . GLU A 1 316 ? -3.104 15.93 -11.891 1 90 316 GLU A CA 1
ATOM 2565 C C . GLU A 1 316 ? -4.105 15.594 -10.789 1 90 316 GLU A C 1
ATOM 2567 O O . GLU A 1 316 ? -4.461 16.453 -9.984 1 90 316 GLU A O 1
ATOM 2572 N N . LYS A 1 317 ? -4.512 14.383 -10.766 1 92.56 317 LYS A N 1
ATOM 2573 C CA . LYS A 1 317 ? -5.453 13.93 -9.742 1 92.56 317 LYS A CA 1
ATOM 2574 C C . LYS A 1 317 ? -4.793 13.891 -8.367 1 92.56 317 LYS A C 1
ATOM 2576 O O . LYS A 1 317 ? -5.402 14.273 -7.371 1 92.56 317 LYS A O 1
ATOM 2581 N N . VAL A 1 318 ? -3.57 13.438 -8.375 1 93.94 318 VAL A N 1
ATOM 2582 C CA . VAL A 1 318 ? -2.838 13.328 -7.117 1 93.94 318 VAL A CA 1
ATOM 2583 C C . VAL A 1 318 ? -2.643 14.719 -6.516 1 93.94 318 VAL A C 1
ATOM 2585 O O . VAL A 1 318 ? -2.756 14.891 -5.301 1 93.94 318 VAL A O 1
ATOM 2588 N N . VAL A 1 319 ? -2.395 15.703 -7.363 1 94.69 319 VAL A N 1
ATOM 2589 C CA . VAL A 1 319 ? -2.242 17.078 -6.891 1 94.69 319 VAL A CA 1
ATOM 2590 C C . VAL A 1 319 ? -3.504 17.516 -6.152 1 94.69 319 VAL A C 1
ATOM 2592 O O . VAL A 1 319 ? -3.428 18.078 -5.059 1 94.69 319 VAL A O 1
ATOM 2595 N N . LYS A 1 320 ? -4.629 17.203 -6.707 1 96.06 320 LYS A N 1
ATOM 2596 C CA . LYS A 1 320 ? -5.906 17.594 -6.113 1 96.06 320 LYS A CA 1
ATOM 2597 C C . LYS A 1 320 ? -6.125 16.875 -4.781 1 96.06 320 LYS A C 1
ATOM 2599 O O . LYS A 1 320 ? -6.602 17.484 -3.818 1 96.06 320 LYS A O 1
ATOM 2604 N N . ILE A 1 321 ? -5.77 15.633 -4.723 1 97.31 321 ILE A N 1
ATOM 2605 C CA . ILE A 1 321 ? -5.91 14.844 -3.504 1 97.31 321 ILE A CA 1
ATOM 2606 C C . ILE A 1 321 ? -5.02 15.422 -2.408 1 97.31 321 ILE A C 1
ATOM 2608 O O . ILE A 1 321 ? -5.461 15.617 -1.274 1 97.31 321 ILE A O 1
ATOM 2612 N N . VAL A 1 322 ? -3.795 15.742 -2.764 1 97.38 322 VAL A N 1
ATOM 2613 C CA . VAL A 1 322 ? -2.818 16.25 -1.807 1 97.38 322 VAL A CA 1
ATOM 2614 C C . VAL A 1 322 ? -3.285 17.594 -1.258 1 97.38 322 VAL A C 1
ATOM 2616 O O . VAL A 1 322 ? -3.277 17.812 -0.044 1 97.38 322 VAL A O 1
ATOM 2619 N N . LYS A 1 323 ? -3.686 18.453 -2.174 1 97 323 LYS A N 1
ATOM 2620 C CA . LYS A 1 323 ? -4.184 19.766 -1.766 1 97 323 LYS A CA 1
ATOM 2621 C C . LYS A 1 323 ? -5.371 19.625 -0.814 1 97 323 LYS A C 1
ATOM 2623 O O . LYS A 1 323 ? -5.445 20.328 0.194 1 97 323 LYS A O 1
ATOM 2628 N N . THR A 1 324 ? -6.215 18.734 -1.143 1 98.25 324 THR A N 1
ATOM 2629 C CA . THR A 1 324 ? -7.395 18.5 -0.322 1 98.25 324 THR A CA 1
ATOM 2630 C C . THR A 1 324 ? -6.996 18.047 1.077 1 98.25 324 THR A C 1
ATOM 2632 O O . THR A 1 324 ? -7.516 18.547 2.074 1 98.25 324 THR A O 1
ATOM 2635 N N . CYS A 1 325 ? -6.09 17.109 1.166 1 98.38 325 CYS A N 1
ATOM 2636 C CA . CYS A 1 325 ? -5.645 16.578 2.453 1 98.38 325 CYS A CA 1
ATOM 2637 C C . CYS A 1 325 ? -5.008 17.672 3.297 1 98.38 325 CYS A C 1
ATOM 2639 O O . CYS A 1 325 ? -5.246 17.75 4.504 1 98.38 325 CYS A O 1
ATOM 2641 N N . CYS A 1 326 ? -4.23 18.547 2.656 1 98.12 326 CYS A N 1
ATOM 2642 C CA . CYS A 1 326 ? -3.594 19.641 3.377 1 98.12 326 CYS A CA 1
ATOM 2643 C C . CYS A 1 326 ? -4.633 20.609 3.916 1 98.12 326 CYS A C 1
ATOM 2645 O O . CYS A 1 326 ? -4.543 21.047 5.062 1 98.12 326 CYS A O 1
ATOM 2647 N N . ALA A 1 327 ? -5.598 20.953 3.08 1 98 327 ALA A N 1
ATOM 2648 C CA . ALA A 1 327 ? -6.656 21.859 3.502 1 98 327 ALA A CA 1
ATOM 2649 C C . ALA A 1 327 ? -7.457 21.281 4.66 1 98 327 ALA A C 1
ATOM 2651 O O . ALA A 1 327 ? -7.762 21.969 5.629 1 98 327 ALA A O 1
ATOM 2652 N N . LEU A 1 328 ? -7.773 20 4.516 1 98.31 328 LEU A N 1
ATOM 2653 C CA . LEU A 1 328 ? -8.5 19.328 5.582 1 98.31 328 LEU A CA 1
ATOM 2654 C C . LEU A 1 328 ? -7.695 19.328 6.875 1 98.31 328 LEU A C 1
ATOM 2656 O O . LEU A 1 328 ? -8.242 19.578 7.953 1 98.31 328 LEU A O 1
ATOM 2660 N N . HIS A 1 329 ? -6.465 19.031 6.777 1 97.94 329 HIS A N 1
ATOM 2661 C CA . HIS A 1 329 ? -5.598 19.031 7.949 1 97.94 329 HIS A CA 1
ATOM 2662 C C . HIS A 1 329 ? -5.633 20.391 8.656 1 97.94 329 HIS A C 1
ATOM 2664 O O . HIS A 1 329 ? -5.832 20.453 9.867 1 97.94 329 HIS A O 1
ATOM 2670 N N . ASN A 1 330 ? -5.41 21.469 7.891 1 97.38 330 ASN A N 1
ATOM 2671 C CA . ASN A 1 330 ? -5.422 22.812 8.453 1 97.38 330 ASN A CA 1
ATOM 2672 C C . ASN A 1 330 ? -6.75 23.125 9.141 1 97.38 330 ASN A C 1
ATOM 2674 O O . ASN A 1 330 ? -6.773 23.609 10.273 1 97.38 330 ASN A O 1
ATOM 2678 N N . TRP A 1 331 ? -7.809 22.844 8.461 1 97.56 331 TRP A N 1
ATOM 2679 C CA . TRP A 1 331 ? -9.133 23.125 9 1 97.56 331 TRP A CA 1
ATOM 2680 C C . TRP A 1 331 ? -9.383 22.344 10.281 1 97.56 331 TRP A C 1
ATOM 2682 O O . TRP A 1 331 ? -9.859 22.891 11.273 1 97.56 331 TRP A O 1
ATOM 2692 N N . LEU A 1 332 ? -9.078 21.062 10.266 1 96.56 332 LEU A N 1
ATOM 2693 C CA . LEU A 1 332 ? -9.328 20.188 11.414 1 96.56 332 LEU A CA 1
ATOM 2694 C C . LEU A 1 332 ? -8.484 20.625 12.609 1 96.56 332 LEU A C 1
ATOM 2696 O O . LEU A 1 332 ? -8.883 20.422 13.758 1 96.56 332 LEU A O 1
ATOM 2700 N N . ARG A 1 333 ? -7.355 21.203 12.336 1 94.25 333 ARG A N 1
ATOM 2701 C CA . ARG A 1 333 ? -6.5 21.703 13.406 1 94.25 333 ARG A CA 1
ATOM 2702 C C . ARG A 1 333 ? -7.09 22.953 14.047 1 94.25 333 ARG A C 1
ATOM 2704 O O . ARG A 1 333 ? -6.863 23.219 15.234 1 94.25 333 ARG A O 1
ATOM 2711 N N . GLN A 1 334 ? -7.848 23.656 13.352 1 93.5 334 GLN A N 1
ATOM 2712 C CA . GLN A 1 334 ? -8.289 24.953 13.82 1 93.5 334 GLN A CA 1
ATOM 2713 C C . GLN A 1 334 ? -9.742 24.922 14.281 1 93.5 334 GLN A C 1
ATOM 2715 O O . GLN A 1 334 ? -10.156 25.719 15.125 1 93.5 334 GLN A O 1
ATOM 2720 N N . THR A 1 335 ? -10.484 24.016 13.773 1 94.75 335 THR A N 1
ATOM 2721 C CA . THR A 1 335 ? -11.914 24 14.055 1 94.75 335 THR A CA 1
ATOM 2722 C C . THR A 1 335 ? -12.188 23.531 15.477 1 94.75 335 THR A C 1
ATOM 2724 O O . THR A 1 335 ? -11.461 22.688 16.016 1 94.75 335 THR A O 1
ATOM 2727 N N . LYS A 1 336 ? -13.242 24.016 16.062 1 93.06 336 LYS A N 1
ATOM 2728 C CA . LYS A 1 336 ? -13.664 23.609 17.406 1 93.06 336 LYS A CA 1
ATOM 2729 C C . LYS A 1 336 ? -14.664 22.453 17.344 1 93.06 336 LYS A C 1
ATOM 2731 O O . LYS A 1 336 ? -15.039 21.891 18.375 1 93.06 336 LYS A O 1
ATOM 2736 N N . LEU A 1 337 ? -15.062 22.094 16.172 1 92.56 337 LEU A N 1
ATOM 2737 C CA . LEU A 1 337 ? -16.078 21.062 15.977 1 92.56 337 LEU A CA 1
ATOM 2738 C C . LEU A 1 337 ? -15.477 19.672 16.188 1 92.56 337 LEU A C 1
ATOM 2740 O O . LEU A 1 337 ? -16.203 18.703 16.406 1 92.56 337 LEU A O 1
ATOM 2744 N N . GLN A 1 338 ? -14.188 19.578 16.047 1 92 338 GLN A N 1
ATOM 2745 C CA . GLN A 1 338 ? -13.492 18.297 16.094 1 92 338 GLN A CA 1
ATOM 2746 C C . GLN A 1 338 ? -13.297 17.812 17.531 1 92 338 GLN A C 1
ATOM 2748 O O . GLN A 1 338 ? -13.008 18.625 18.422 1 92 338 GLN A O 1
ATOM 2753 N N . ASN A 1 339 ? -13.523 16.562 17.734 1 89.19 339 ASN A N 1
ATOM 2754 C CA . ASN A 1 339 ? -13.211 15.961 19.016 1 89.19 339 ASN A CA 1
ATOM 2755 C C . ASN A 1 339 ? -11.703 15.781 19.203 1 89.19 339 ASN A C 1
ATOM 2757 O O . ASN A 1 339 ? -11.102 14.883 18.609 1 89.19 339 ASN A O 1
ATOM 2761 N N . ARG A 1 340 ? -11.188 16.469 20.078 1 89.44 340 ARG A N 1
ATOM 2762 C CA . ARG A 1 340 ? -9.742 16.516 20.25 1 89.44 340 ARG A CA 1
ATOM 2763 C C . ARG A 1 340 ? -9.227 15.25 20.938 1 89.44 340 ARG A C 1
ATOM 2765 O O . ARG A 1 340 ? -8.047 14.906 20.812 1 89.44 340 ARG A O 1
ATOM 2772 N N . GLN A 1 341 ? -10.109 14.57 21.531 1 88.44 341 GLN A N 1
ATOM 2773 C CA . GLN A 1 341 ? -9.719 13.375 22.266 1 88.44 341 GLN A CA 1
ATOM 2774 C C . GLN A 1 341 ? -9.141 12.32 21.328 1 88.44 341 GLN A C 1
ATOM 2776 O O . GLN A 1 341 ? -8.305 11.508 21.734 1 88.44 341 GLN A O 1
ATOM 2781 N N . TYR A 1 342 ? -9.609 12.414 20.094 1 89.88 342 TYR A N 1
ATOM 2782 C CA . TYR A 1 342 ? -9.227 11.344 19.172 1 89.88 342 TYR A CA 1
ATOM 2783 C C . TYR A 1 342 ? -8.109 11.805 18.234 1 89.88 342 TYR A C 1
ATOM 2785 O O . TYR A 1 342 ? -7.613 11.023 17.422 1 89.88 342 TYR A O 1
ATOM 2793 N N . GLU A 1 343 ? -7.633 12.945 18.406 1 91.44 343 GLU A N 1
ATOM 2794 C CA . GLU A 1 343 ? -6.645 13.523 17.5 1 91.44 343 GLU A CA 1
ATOM 2795 C C . GLU A 1 343 ? -5.242 13.008 17.828 1 91.44 343 GLU A C 1
ATOM 2797 O O . GLU A 1 343 ? -4.98 12.539 18.938 1 91.44 343 GLU A O 1
ATOM 2802 N N . TYR A 1 344 ? -4.441 13.078 16.844 1 91 344 TYR A N 1
ATOM 2803 C CA . TYR A 1 344 ? -3.043 12.703 17.016 1 91 344 TYR A CA 1
ATOM 2804 C C . TYR A 1 344 ? -2.311 13.734 17.875 1 91 344 TYR A C 1
ATOM 2806 O O . TYR A 1 344 ? -2.598 14.93 17.797 1 91 344 TYR A O 1
ATOM 2814 N N . THR A 1 345 ? -1.427 13.234 18.641 1 89.06 345 THR A N 1
ATOM 2815 C CA . THR A 1 345 ? -0.582 14.102 19.453 1 89.06 345 THR A CA 1
ATOM 2816 C C . THR A 1 345 ? 0.757 14.352 18.766 1 89.06 345 THR A C 1
ATOM 2818 O O . THR A 1 345 ? 1.198 13.555 17.938 1 89.06 345 THR A O 1
ATOM 2821 N N . VAL A 1 346 ? 1.355 15.477 19.125 1 89.94 346 VAL A N 1
ATOM 2822 C CA . VAL A 1 346 ? 2.629 15.875 18.531 1 89.94 346 VAL A CA 1
ATOM 2823 C C . VAL A 1 346 ? 3.773 15.477 19.469 1 89.94 346 VAL A C 1
ATOM 2825 O O . VAL A 1 346 ? 3.547 15.141 20.625 1 89.94 346 VAL A O 1
ATOM 2828 N N . ASP A 1 347 ? 4.961 15.516 18.922 1 88.12 347 ASP A N 1
ATOM 2829 C CA . ASP A 1 347 ? 6.152 15.289 19.734 1 88.12 347 ASP A CA 1
ATOM 2830 C C . ASP A 1 347 ? 6.289 16.359 20.812 1 88.12 347 ASP A C 1
ATOM 2832 O O . ASP A 1 347 ? 5.961 17.531 20.594 1 88.12 347 ASP A O 1
ATOM 2836 N N . SER A 1 348 ? 6.699 15.891 21.984 1 87.12 348 SER A N 1
ATOM 2837 C CA . SER A 1 348 ? 6.949 16.812 23.078 1 87.12 348 SER A CA 1
ATOM 2838 C C . SER A 1 348 ? 8.281 16.516 23.766 1 87.12 348 SER A C 1
ATOM 2840 O O . SER A 1 348 ? 8.977 15.57 23.391 1 87.12 348 SER A O 1
ATOM 2842 N N . GLU A 1 349 ? 8.75 17.5 24.5 1 86.69 349 GLU A N 1
ATOM 2843 C CA . GLU A 1 349 ? 10.023 17.344 25.203 1 86.69 349 GLU A CA 1
ATOM 2844 C C . GLU A 1 349 ? 9.828 17.328 26.719 1 86.69 349 GLU A C 1
ATOM 2846 O O . GLU A 1 349 ? 8.992 18.062 27.25 1 86.69 349 GLU A O 1
ATOM 2851 N N . HIS A 1 350 ? 10.547 16.438 27.266 1 85.62 350 HIS A N 1
ATOM 2852 C CA . HIS A 1 350 ? 10.711 16.453 28.719 1 85.62 350 HIS A CA 1
ATOM 2853 C C . HIS A 1 350 ? 12 17.156 29.125 1 85.62 350 HIS A C 1
ATOM 2855 O O . HIS A 1 350 ? 13.055 16.531 29.219 1 85.62 350 HIS A O 1
ATOM 2861 N N . PHE A 1 351 ? 11.906 18.391 29.484 1 82.75 351 PHE A N 1
ATOM 2862 C CA . PHE A 1 351 ? 13.055 19.281 29.672 1 82.75 351 PHE A CA 1
ATOM 2863 C C . PHE A 1 351 ? 13.898 18.828 30.859 1 82.75 351 PHE A C 1
ATOM 2865 O O . PHE A 1 351 ? 15.125 18.938 30.828 1 82.75 351 PHE A O 1
ATOM 2872 N N . GLU A 1 352 ? 13.258 18.375 31.875 1 81.12 352 GLU A N 1
ATOM 2873 C CA . GLU A 1 352 ? 13.984 17.938 33.062 1 81.12 352 GLU A CA 1
ATOM 2874 C C . GLU A 1 352 ? 14.781 16.672 32.781 1 81.12 352 GLU A C 1
ATOM 2876 O O . GLU A 1 352 ? 15.945 16.562 33.188 1 81.12 352 GLU A O 1
ATOM 2881 N N . ALA A 1 353 ? 14.164 15.828 32.062 1 80.12 353 ALA A N 1
ATOM 2882 C CA . ALA A 1 353 ? 14.82 14.547 31.781 1 80.12 353 ALA A CA 1
ATOM 2883 C C . ALA A 1 353 ? 15.695 14.641 30.547 1 80.12 353 ALA A C 1
ATOM 2885 O O . ALA A 1 353 ? 16.547 13.781 30.312 1 80.12 353 ALA A O 1
ATOM 2886 N N . GLY A 1 354 ? 15.516 15.672 29.75 1 78.5 354 GLY A N 1
ATOM 2887 C CA . GLY A 1 354 ? 16.297 15.852 28.531 1 78.5 354 GLY A CA 1
ATOM 2888 C C . GLY A 1 354 ? 15.938 14.859 27.438 1 78.5 354 GLY A C 1
ATOM 2889 O O . GLY A 1 354 ? 16.812 14.406 26.703 1 78.5 354 GLY A O 1
ATOM 2890 N N . THR A 1 355 ? 14.633 14.383 27.531 1 81.25 355 THR A N 1
ATOM 2891 C CA . THR A 1 355 ? 14.219 13.383 26.547 1 81.25 355 THR A CA 1
ATOM 2892 C C . THR A 1 355 ? 13.031 13.891 25.734 1 81.25 355 THR A C 1
ATOM 2894 O O . THR A 1 355 ? 12.336 14.82 26.156 1 81.25 355 THR A O 1
ATOM 2897 N N . SER A 1 356 ? 12.922 13.344 24.594 1 84.12 356 SER A N 1
ATOM 2898 C CA . SER A 1 356 ? 11.781 13.656 23.75 1 84.12 356 SER A CA 1
ATOM 2899 C C . SER A 1 356 ? 10.703 12.586 23.844 1 84.12 356 SER A C 1
ATOM 2901 O O . SER A 1 356 ? 11.008 11.398 24 1 84.12 356 SER A O 1
ATOM 2903 N N . VAL A 1 357 ? 9.484 12.984 23.875 1 87.38 357 VAL A N 1
ATOM 2904 C CA . VAL A 1 357 ? 8.336 12.086 23.875 1 87.38 357 VAL A CA 1
ATOM 2905 C C . VAL A 1 357 ? 7.68 12.094 22.484 1 87.38 357 VAL A C 1
ATOM 2907 O O . VAL A 1 357 ? 7.141 13.117 22.062 1 87.38 357 VAL A O 1
ATOM 2910 N N . PRO A 1 358 ? 7.672 10.977 21.859 1 89.44 358 PRO A N 1
ATOM 2911 C CA . PRO A 1 358 ? 7.09 10.938 20.516 1 89.44 358 PRO A CA 1
ATOM 2912 C C . PRO A 1 358 ? 5.57 11.062 20.531 1 89.44 358 PRO A C 1
ATOM 2914 O O . PRO A 1 358 ? 4.914 10.594 21.453 1 89.44 358 PRO A O 1
ATOM 2917 N N . GLY A 1 359 ? 5.07 11.758 19.562 1 90.5 359 GLY A N 1
ATOM 2918 C CA . GLY A 1 359 ? 3.629 11.766 19.359 1 90.5 359 GLY A CA 1
ATOM 2919 C C . GLY A 1 359 ? 3.068 10.414 18.969 1 90.5 359 GLY A C 1
ATOM 2920 O O . GLY A 1 359 ? 3.801 9.555 18.469 1 90.5 359 GLY A O 1
ATOM 2921 N N . ASN A 1 360 ? 1.771 10.234 19.109 1 90.06 360 ASN A N 1
ATOM 2922 C CA . ASN A 1 360 ? 1.174 8.93 18.859 1 90.06 360 ASN A CA 1
ATOM 2923 C C . ASN A 1 360 ? 1.032 8.664 17.359 1 90.06 360 ASN A C 1
ATOM 2925 O O . ASN A 1 360 ? 0.794 7.531 16.938 1 90.06 360 ASN A O 1
ATOM 2929 N N . TRP A 1 361 ? 1.16 9.695 16.531 1 89.75 361 TRP A N 1
ATOM 2930 C CA . TRP A 1 361 ? 1.14 9.469 15.094 1 89.75 361 TRP A CA 1
ATOM 2931 C C . TRP A 1 361 ? 2.291 8.57 14.664 1 89.75 361 TRP A C 1
ATOM 2933 O O . TRP A 1 361 ? 2.225 7.918 13.617 1 89.75 361 TRP A O 1
ATOM 2943 N N . ARG A 1 362 ? 3.299 8.586 15.453 1 87.06 362 ARG A N 1
ATOM 2944 C CA . ARG A 1 362 ? 4.48 7.797 15.117 1 87.06 362 ARG A CA 1
ATOM 2945 C C . ARG A 1 362 ? 4.215 6.309 15.305 1 87.06 362 ARG A C 1
ATOM 2947 O O . ARG A 1 362 ? 4.996 5.473 14.844 1 87.06 362 ARG A O 1
ATOM 2954 N N . ASN A 1 363 ? 3.117 5.977 15.938 1 81.25 363 ASN A N 1
ATOM 2955 C CA . ASN A 1 363 ? 2.738 4.578 16.109 1 81.25 363 ASN A CA 1
ATOM 2956 C C . ASN A 1 363 ? 2.115 4.008 14.836 1 81.25 363 ASN A C 1
ATOM 2958 O O . ASN A 1 363 ? 1.981 2.789 14.703 1 81.25 363 ASN A O 1
ATOM 2962 N N . GLU A 1 364 ? 1.738 4.898 13.945 1 82 364 GLU A N 1
ATOM 2963 C CA . GLU A 1 364 ? 1.169 4.445 12.68 1 82 364 GLU A CA 1
ATOM 2964 C C . GLU A 1 364 ? 2.252 3.908 11.75 1 82 364 GLU A C 1
ATOM 2966 O O . GLU A 1 364 ? 3.4 4.348 11.805 1 82 364 GLU A O 1
ATOM 2971 N N . PRO A 1 365 ? 1.857 2.949 10.922 1 73.81 365 PRO A N 1
ATOM 2972 C CA . PRO A 1 365 ? 2.844 2.441 9.961 1 73.81 365 PRO A CA 1
ATOM 2973 C C . PRO A 1 365 ? 3.402 3.535 9.055 1 73.81 365 PRO A C 1
ATOM 2975 O O . PRO A 1 365 ? 2.67 4.445 8.656 1 73.81 365 PRO A O 1
ATOM 2978 N N . GLN A 1 366 ? 4.66 3.346 8.734 1 75.12 366 GLN A N 1
ATOM 2979 C CA . GLN A 1 366 ? 5.32 4.324 7.871 1 75.12 366 GLN A CA 1
ATOM 2980 C C . GLN A 1 366 ? 4.68 4.363 6.488 1 75.12 366 GLN A C 1
ATOM 2982 O O . GLN A 1 366 ? 4.309 3.32 5.941 1 75.12 366 GLN A O 1
ATOM 2987 N N . SER A 1 367 ? 4.613 5.562 5.984 1 77.56 367 SER A N 1
ATOM 2988 C CA . SER A 1 367 ? 4.023 5.773 4.664 1 77.56 367 SER A CA 1
ATOM 2989 C C . SER A 1 367 ? 5.062 5.59 3.562 1 77.56 367 SER A C 1
ATOM 2991 O O . SER A 1 367 ? 6.066 6.305 3.525 1 77.56 367 SER A O 1
ATOM 2993 N N . LEU A 1 368 ? 4.801 4.715 2.701 1 75.38 368 LEU A N 1
ATOM 2994 C CA . LEU A 1 368 ? 5.695 4.48 1.574 1 75.38 368 LEU A CA 1
ATOM 2995 C C . LEU A 1 368 ? 5.324 5.367 0.391 1 75.38 368 LEU A C 1
ATOM 2997 O O . LEU A 1 368 ? 6.117 5.539 -0.536 1 75.38 368 LEU A O 1
ATOM 3001 N N . GLY A 1 369 ? 4.148 5.914 0.532 1 82.88 369 GLY A N 1
ATOM 3002 C CA . GLY A 1 369 ? 3.699 6.777 -0.546 1 82.88 369 GLY A CA 1
ATOM 3003 C C . GLY A 1 369 ? 4.176 8.211 -0.4 1 82.88 369 GLY A C 1
ATOM 3004 O O . GLY A 1 369 ? 4.027 9.016 -1.321 1 82.88 369 GLY A O 1
ATOM 3005 N N . MET A 1 370 ? 4.625 8.508 0.716 1 88.56 370 MET A N 1
ATOM 3006 C CA . MET A 1 370 ? 5.23 9.812 0.987 1 88.56 370 MET A CA 1
ATOM 3007 C C . MET A 1 370 ? 6.68 9.656 1.435 1 88.56 370 MET A C 1
ATOM 3009 O O . MET A 1 370 ? 6.949 9.102 2.504 1 88.56 370 MET A O 1
ATOM 3013 N N . GLN A 1 371 ? 7.617 10.141 0.6 1 85.69 371 GLN A N 1
ATOM 3014 C CA . GLN A 1 371 ? 9.039 9.93 0.851 1 85.69 371 GLN A CA 1
ATOM 3015 C C . GLN A 1 371 ? 9.773 11.258 0.987 1 85.69 371 GLN A C 1
ATOM 3017 O O . GLN A 1 371 ? 9.414 12.242 0.341 1 85.69 371 GLN A O 1
ATOM 3022 N N . PRO A 1 372 ? 10.797 11.234 1.809 1 86.56 372 PRO A N 1
ATOM 3023 C CA . PRO A 1 372 ? 11.57 12.469 1.978 1 86.56 372 PRO A CA 1
ATOM 3024 C C . PRO A 1 372 ? 12.336 12.859 0.715 1 86.56 372 PRO A C 1
ATOM 3026 O O . PRO A 1 372 ? 12.641 12.008 -0.119 1 86.56 372 PRO A O 1
ATOM 3029 N N . ILE A 1 373 ? 12.594 14.148 0.615 1 83.38 373 ILE A N 1
ATOM 3030 C CA . ILE A 1 373 ? 13.445 14.648 -0.458 1 83.38 373 ILE A CA 1
ATOM 3031 C C . ILE A 1 373 ? 14.914 14.391 -0.111 1 83.38 373 ILE A C 1
ATOM 3033 O O . ILE A 1 373 ? 15.32 14.562 1.038 1 83.38 373 ILE A O 1
ATOM 3037 N N . PRO A 1 374 ? 15.602 13.969 -1.075 1 77.06 374 PRO A N 1
ATOM 3038 C CA . PRO A 1 374 ? 17.016 13.695 -0.802 1 77.06 374 PRO A CA 1
ATOM 3039 C C . PRO A 1 374 ? 17.797 14.953 -0.455 1 77.06 374 PRO A C 1
ATOM 3041 O O . PRO A 1 374 ? 17.406 16.062 -0.827 1 77.06 374 PRO A O 1
ATOM 3044 N N . ILE A 1 375 ? 18.906 14.742 0.283 1 70.88 375 ILE A N 1
ATOM 3045 C CA . ILE A 1 375 ? 19.781 15.828 0.699 1 70.88 375 ILE A CA 1
ATOM 3046 C C . ILE A 1 375 ? 20.484 16.422 -0.522 1 70.88 375 ILE A C 1
ATOM 3048 O O . ILE A 1 375 ? 20.953 15.688 -1.392 1 70.88 375 ILE A O 1
ATOM 3052 N N . SER A 1 376 ? 20.281 17.672 -0.652 1 62.88 376 SER A N 1
ATOM 3053 C CA . SER A 1 376 ? 20.969 18.375 -1.73 1 62.88 376 SER A CA 1
ATOM 3054 C C . SER A 1 376 ? 22.422 18.641 -1.372 1 62.88 376 SER A C 1
ATOM 3056 O O . SER A 1 376 ? 22.719 19.078 -0.256 1 62.88 376 SER A O 1
ATOM 3058 N N . LEU A 1 377 ? 23.453 17.969 -1.928 1 54.81 377 LEU A N 1
ATOM 3059 C CA . LEU A 1 377 ? 24.875 18.125 -1.625 1 54.81 377 LEU A CA 1
ATOM 3060 C C . LEU A 1 377 ? 25.297 19.578 -1.74 1 54.81 377 LEU A C 1
ATOM 3062 O O . LEU A 1 377 ? 26.016 20.094 -0.879 1 54.81 377 LEU A O 1
ATOM 3066 N N . SER A 1 378 ? 25.531 20.188 -3.035 1 55.47 378 SER A N 1
ATOM 3067 C CA . SER A 1 378 ? 26.562 21.156 -3.41 1 55.47 378 SER A CA 1
ATOM 3068 C C . SER A 1 378 ? 26.047 22.578 -3.299 1 55.47 378 SER A C 1
ATOM 3070 O O . SER A 1 378 ? 26.656 23.5 -3.838 1 55.47 378 SER A O 1
ATOM 3072 N N . ASN A 1 379 ? 25.422 23.109 -2.293 1 61.97 379 ASN A N 1
ATOM 3073 C CA . ASN A 1 379 ? 25.125 24.484 -2.719 1 61.97 379 ASN A CA 1
ATOM 3074 C C . ASN A 1 379 ? 26.078 25.484 -2.064 1 61.97 379 ASN A C 1
ATOM 3076 O O . ASN A 1 379 ? 26.375 25.375 -0.875 1 61.97 379 ASN A O 1
ATOM 3080 N N . ARG A 1 380 ? 26.891 26.297 -2.785 1 67.88 380 ARG A N 1
ATOM 3081 C CA . ARG A 1 380 ? 27.688 27.422 -2.336 1 67.88 380 ARG A CA 1
ATOM 3082 C C . ARG A 1 380 ? 26.828 28.469 -1.642 1 67.88 380 ARG A C 1
ATOM 3084 O O . ARG A 1 380 ? 25.875 28.984 -2.23 1 67.88 380 ARG A O 1
ATOM 3091 N N . SER A 1 381 ? 26.953 28.641 -0.217 1 86 381 SER A N 1
ATOM 3092 C CA . SER A 1 381 ? 26.219 29.625 0.567 1 86 381 SER A CA 1
ATOM 3093 C C . SER A 1 381 ? 26.891 31 0.503 1 86 381 SER A C 1
ATOM 3095 O O . SER A 1 381 ? 28.125 31.094 0.445 1 86 381 SER A O 1
ATOM 3097 N N . SER A 1 382 ? 26.141 32 0.48 1 89.25 382 SER A N 1
ATOM 3098 C CA . SER A 1 382 ? 26.688 33.344 0.521 1 89.25 382 SER A CA 1
ATOM 3099 C C . SER A 1 382 ? 27.203 33.688 1.912 1 89.25 382 SER A C 1
ATOM 3101 O O . SER A 1 382 ? 26.781 33.094 2.904 1 89.25 382 SER A O 1
ATOM 3103 N N . GLN A 1 383 ? 28.094 34.656 1.88 1 91.88 383 GLN A N 1
ATOM 3104 C CA . GLN A 1 383 ? 28.641 35.094 3.156 1 91.88 383 GLN A CA 1
ATOM 3105 C C . GLN A 1 383 ? 27.547 35.688 4.039 1 91.88 383 GLN A C 1
ATOM 3107 O O . GLN A 1 383 ? 27.578 35.531 5.262 1 91.88 383 GLN A O 1
ATOM 3112 N N . ARG A 1 384 ? 26.672 36.312 3.471 1 92.31 384 ARG A N 1
ATOM 3113 C CA . ARG A 1 384 ? 25.578 36.938 4.219 1 92.31 384 ARG A CA 1
ATOM 3114 C C . ARG A 1 384 ? 24.734 35.875 4.91 1 92.31 384 ARG A C 1
ATOM 3116 O O . ARG A 1 384 ? 24.312 36.031 6.051 1 92.31 384 ARG A O 1
ATOM 3123 N N . SER A 1 385 ? 24.516 34.844 4.238 1 93.69 385 SER A N 1
ATOM 3124 C CA . SER A 1 385 ? 23.734 33.75 4.801 1 93.69 385 SER A CA 1
ATOM 3125 C C . SER A 1 385 ? 24.469 33.062 5.953 1 93.69 385 SER A C 1
ATOM 3127 O O . SER A 1 385 ? 23.859 32.75 6.973 1 93.69 385 SER A O 1
ATOM 3129 N N . ILE A 1 386 ? 25.672 32.938 5.809 1 94.88 386 ILE A N 1
ATOM 3130 C CA . ILE A 1 386 ? 26.516 32.344 6.848 1 94.88 386 ILE A CA 1
ATOM 3131 C C . ILE A 1 386 ? 26.516 33.219 8.086 1 94.88 386 ILE A C 1
ATOM 3133 O O . ILE A 1 386 ? 26.359 32.75 9.203 1 94.88 386 ILE A O 1
ATOM 3137 N N . ASN A 1 387 ? 26.688 34.5 7.805 1 95 387 ASN A N 1
ATOM 3138 C CA . ASN A 1 387 ? 26.703 35.469 8.898 1 95 387 ASN A CA 1
ATOM 3139 C C . ASN A 1 387 ? 25.391 35.438 9.672 1 95 387 ASN A C 1
ATOM 3141 O O . ASN A 1 387 ? 25.375 35.594 10.898 1 95 387 ASN A O 1
ATOM 3145 N N . ARG A 1 388 ? 24.375 35.312 8.977 1 95.38 388 ARG A N 1
ATOM 3146 C CA . ARG A 1 388 ? 23.062 35.281 9.625 1 95.38 388 ARG A CA 1
ATOM 3147 C C . ARG A 1 388 ? 22.953 34.094 10.547 1 95.38 388 ARG A C 1
ATOM 3149 O O . ARG A 1 388 ? 22.453 34.188 11.664 1 95.38 388 ARG A O 1
ATOM 3156 N N . ARG A 1 389 ? 23.297 32.938 10.094 1 96.19 389 ARG A N 1
ATOM 3157 C CA . ARG A 1 389 ? 23.266 31.734 10.922 1 96.19 389 ARG A CA 1
ATOM 3158 C C . ARG A 1 389 ? 24.156 31.906 12.156 1 96.19 389 ARG A C 1
ATOM 3160 O O . ARG A 1 389 ? 23.781 31.516 13.258 1 96.19 389 ARG A O 1
ATOM 3167 N N . GLU A 1 390 ? 25.297 32.5 11.961 1 96.19 390 GLU A N 1
ATOM 3168 C CA . GLU A 1 390 ? 26.219 32.75 13.062 1 96.19 390 GLU A CA 1
ATOM 3169 C C . GLU A 1 390 ? 25.625 33.719 14.086 1 96.19 390 GLU A C 1
ATOM 3171 O O . GLU A 1 390 ? 25.859 33.594 15.289 1 96.19 390 GLU A O 1
ATOM 3176 N N . LYS A 1 391 ? 25 34.688 13.531 1 96.19 391 LYS A N 1
ATOM 3177 C CA . LYS A 1 391 ? 24.344 35.625 14.43 1 96.19 391 LYS A CA 1
ATOM 3178 C C . LYS A 1 391 ? 23.359 34.938 15.344 1 96.19 391 LYS A C 1
ATOM 3180 O O . LYS A 1 391 ? 23.281 35.219 16.531 1 96.19 391 LYS A O 1
ATOM 3185 N N . TYR A 1 392 ? 22.609 34.031 14.797 1 96.94 392 TYR A N 1
ATOM 3186 C CA . TYR A 1 392 ? 21.672 33.25 15.594 1 96.94 392 TYR A CA 1
ATOM 3187 C C . TYR A 1 392 ? 22.406 32.344 16.578 1 96.94 392 TYR A C 1
ATOM 3189 O O . TYR A 1 392 ? 22 32.219 17.734 1 96.94 392 TYR A O 1
ATOM 3197 N N . ALA A 1 393 ? 23.422 31.75 16.156 1 97.06 393 ALA A N 1
ATOM 3198 C CA . ALA A 1 393 ? 24.203 30.891 17.031 1 97.06 393 ALA A CA 1
ATOM 3199 C C . ALA A 1 393 ? 24.734 31.672 18.234 1 97.06 393 ALA A C 1
ATOM 3201 O O . ALA A 1 393 ? 24.703 31.172 19.359 1 97.06 393 ALA A O 1
ATOM 3202 N N . ASN A 1 394 ? 25.219 32.875 17.938 1 96.69 394 ASN A N 1
ATOM 3203 C CA . ASN A 1 394 ? 25.703 33.75 19 1 96.69 394 ASN A CA 1
ATOM 3204 C C . ASN A 1 394 ? 24.578 34.156 19.938 1 96.69 394 ASN A C 1
ATOM 3206 O O . ASN A 1 394 ? 24.766 34.188 21.156 1 96.69 394 ASN A O 1
ATOM 3210 N N . TYR A 1 395 ? 23.562 34.438 19.328 1 96.44 395 TYR A N 1
ATOM 3211 C CA . TYR A 1 395 ? 22.406 34.875 20.109 1 96.44 395 TYR A CA 1
ATOM 3212 C C . TYR A 1 395 ? 21.953 33.75 21.062 1 96.44 395 TYR A C 1
ATOM 3214 O O . TYR A 1 395 ? 21.625 34 22.219 1 96.44 395 TYR A O 1
ATOM 3222 N N . PHE A 1 396 ? 21.938 32.531 20.703 1 96.5 396 PHE A N 1
ATOM 3223 C CA . PHE A 1 396 ? 21.406 31.391 21.469 1 96.5 396 PHE A CA 1
ATOM 3224 C C . PHE A 1 396 ? 22.312 31.047 22.641 1 96.5 396 PHE A C 1
ATOM 3226 O O . PHE A 1 396 ? 21.875 30.406 23.594 1 96.5 396 PHE A O 1
ATOM 3233 N N . VAL A 1 397 ? 23.516 31.375 22.531 1 95.12 397 VAL A N 1
ATOM 3234 C CA . VAL A 1 397 ? 24.422 31.109 23.641 1 95.12 397 VAL A CA 1
ATOM 3235 C C . VAL A 1 397 ? 24.578 32.375 24.5 1 95.12 397 VAL A C 1
ATOM 3237 O O . VAL A 1 397 ? 25.109 32.312 25.609 1 95.12 397 VAL A O 1
ATOM 3240 N N . GLY A 1 398 ? 24.125 33.5 24.062 1 95.12 398 GLY A N 1
ATOM 3241 C CA . GLY A 1 398 ? 24.203 34.781 24.766 1 95.12 398 GLY A CA 1
ATOM 3242 C C . GLY A 1 398 ? 22.875 35.219 25.359 1 95.12 398 GLY A C 1
ATOM 3243 O O . GLY A 1 398 ? 22.297 34.5 26.188 1 95.12 398 GLY A O 1
ATOM 3244 N N . SER A 1 399 ? 22.297 36.281 24.812 1 93.44 399 SER A N 1
ATOM 3245 C CA . SER A 1 399 ? 21.109 36.906 25.359 1 93.44 399 SER A CA 1
ATOM 3246 C C . SER A 1 399 ? 19.875 36.031 25.156 1 93.44 399 SER A C 1
ATOM 3248 O O . SER A 1 399 ? 18.891 36.156 25.891 1 93.44 399 SER A O 1
ATOM 3250 N N . GLY A 1 400 ? 19.969 35.188 24.25 1 93.69 400 GLY A N 1
ATOM 3251 C CA . GLY A 1 400 ? 18.828 34.344 23.938 1 93.69 400 GLY A CA 1
ATOM 3252 C C . GLY A 1 400 ? 18.953 32.938 24.5 1 93.69 400 GLY A C 1
ATOM 3253 O O . GLY A 1 400 ? 18.203 32.031 24.109 1 93.69 400 GLY A O 1
ATOM 3254 N N . SER A 1 401 ? 19.828 32.688 25.406 1 94.5 401 SER A N 1
ATOM 3255 C CA . SER A 1 401 ? 20.062 31.375 26 1 94.5 401 SER A CA 1
ATOM 3256 C C . SER A 1 401 ? 18.859 30.922 26.812 1 94.5 401 SER A C 1
ATOM 3258 O O . SER A 1 401 ? 18.203 31.734 27.484 1 94.5 401 SER A O 1
ATOM 3260 N N . ILE A 1 402 ? 18.516 29.656 26.719 1 93.25 402 ILE A N 1
ATOM 3261 C CA . ILE A 1 402 ? 17.422 29.078 27.5 1 93.25 402 ILE A CA 1
ATOM 3262 C C . ILE A 1 402 ? 17.969 28.016 28.438 1 93.25 402 ILE A C 1
ATOM 3264 O O . ILE A 1 402 ? 18.953 27.344 28.125 1 93.25 402 ILE A O 1
ATOM 3268 N N . PRO A 1 403 ? 17.375 27.734 29.578 1 89.69 403 PRO A N 1
ATOM 3269 C CA . PRO A 1 403 ? 17.953 26.984 30.688 1 89.69 403 PRO A CA 1
ATOM 3270 C C . PRO A 1 403 ? 18.234 25.516 30.328 1 89.69 403 PRO A C 1
ATOM 3272 O O . PRO A 1 403 ? 19.219 24.938 30.797 1 89.69 403 PRO A O 1
ATOM 3275 N N . TRP A 1 404 ? 17.422 24.922 29.547 1 90.44 404 TRP A N 1
ATOM 3276 C CA . TRP A 1 404 ? 17.531 23.484 29.406 1 90.44 404 TRP A CA 1
ATOM 3277 C C . TRP A 1 404 ? 18.344 23.125 28.156 1 90.44 404 TRP A C 1
ATOM 3279 O O . TRP A 1 404 ? 18.578 21.938 27.891 1 90.44 404 TRP A O 1
ATOM 3289 N N . GLN A 1 405 ? 18.781 24.078 27.375 1 92 405 GLN A N 1
ATOM 3290 C CA . GLN A 1 405 ? 19.328 23.797 26.062 1 92 405 GLN A CA 1
ATOM 3291 C C . GLN A 1 405 ? 20.609 22.984 26.156 1 92 405 GLN A C 1
ATOM 3293 O O . GLN A 1 405 ? 20.891 22.141 25.297 1 92 405 GLN A O 1
ATOM 3298 N N . ALA A 1 406 ? 21.406 23.188 27.156 1 87.94 406 ALA A N 1
ATOM 3299 C CA . ALA A 1 406 ? 22.672 22.469 27.312 1 87.94 406 ALA A CA 1
ATOM 3300 C C . ALA A 1 406 ? 22.422 21 27.625 1 87.94 406 ALA A C 1
ATOM 3302 O O . ALA A 1 406 ? 23.234 20.125 27.281 1 87.94 406 ALA A O 1
ATOM 3303 N N . ARG A 1 407 ? 21.344 20.672 28.219 1 86 407 ARG A N 1
ATOM 3304 C CA . ARG A 1 407 ? 21.016 19.297 28.594 1 86 407 ARG A CA 1
ATOM 3305 C C . ARG A 1 407 ? 20.531 18.5 27.391 1 86 407 ARG A C 1
ATOM 3307 O O . ARG A 1 407 ? 20.578 17.266 27.391 1 86 407 ARG A O 1
ATOM 3314 N N . MET A 1 408 ? 20.109 19.188 26.391 1 88 408 MET A N 1
ATOM 3315 C CA . MET A 1 408 ? 19.469 18.516 25.266 1 88 408 MET A CA 1
ATOM 3316 C C . MET A 1 408 ? 20.484 18.188 24.188 1 88 408 MET A C 1
ATOM 3318 O O . MET A 1 408 ? 20.156 17.516 23.203 1 88 408 MET A O 1
ATOM 3322 N N . ILE A 1 409 ? 21.703 18.609 24.219 1 83.19 409 ILE A N 1
ATOM 3323 C CA . ILE A 1 409 ? 22.672 18.406 23.156 1 83.19 409 ILE A CA 1
ATOM 3324 C C . ILE A 1 409 ? 23.578 17.219 23.516 1 83.19 409 ILE A C 1
ATOM 3326 O O . ILE A 1 409 ? 24.453 16.844 22.75 1 83.19 409 ILE A O 1
ATOM 3330 N N . HIS A 1 410 ? 23.391 16.531 24.656 1 67.5 410 HIS A N 1
ATOM 3331 C CA . HIS A 1 410 ? 24.219 15.406 25.047 1 67.5 410 HIS A CA 1
ATOM 3332 C C . HIS A 1 410 ? 23.578 14.086 24.672 1 67.5 410 HIS A C 1
ATOM 3334 O O . HIS A 1 410 ? 22.344 13.984 24.625 1 67.5 410 HIS A O 1
ATOM 3340 N N . MET B 1 1 ? -45.375 -36.812 51.312 1 43.97 1 MET B N 1
ATOM 3341 C CA . MET B 1 1 ? -44.625 -35.562 51.562 1 43.97 1 MET B CA 1
ATOM 3342 C C . MET B 1 1 ? -45.562 -34.469 52.031 1 43.97 1 MET B C 1
ATOM 3344 O O . MET B 1 1 ? -46.562 -34.156 51.344 1 43.97 1 MET B O 1
ATOM 3348 N N . ASN B 1 2 ? -45.562 -34.125 53.406 1 56.69 2 ASN B N 1
ATOM 3349 C CA . ASN B 1 2 ? -46.531 -33.219 54.062 1 56.69 2 ASN B CA 1
ATOM 3350 C C . ASN B 1 2 ? -46.406 -31.797 53.5 1 56.69 2 ASN B C 1
ATOM 3352 O O . ASN B 1 2 ? -45.406 -31.422 52.938 1 56.69 2 ASN B O 1
ATOM 3356 N N . ARG B 1 3 ? -47.5 -31 53.625 1 64.19 3 ARG B N 1
ATOM 3357 C CA . ARG B 1 3 ? -47.656 -29.656 53.094 1 64.19 3 ARG B CA 1
ATOM 3358 C C . ARG B 1 3 ? -46.531 -28.734 53.531 1 64.19 3 ARG B C 1
ATOM 3360 O O . ARG B 1 3 ? -46.062 -27.906 52.781 1 64.19 3 ARG B O 1
ATOM 3367 N N . LEU B 1 4 ? -46 -29 54.75 1 63.84 4 LEU B N 1
ATOM 3368 C CA . LEU B 1 4 ? -44.938 -28.172 55.312 1 63.84 4 LEU B CA 1
ATOM 3369 C C . LEU B 1 4 ? -43.625 -28.469 54.656 1 63.84 4 LEU B C 1
ATOM 3371 O O . LEU B 1 4 ? -42.844 -27.547 54.375 1 63.84 4 LEU B O 1
ATOM 3375 N N . GLN B 1 5 ? -43.375 -29.734 54.25 1 63.25 5 GLN B N 1
ATOM 3376 C CA . GLN B 1 5 ? -42.156 -30.125 53.562 1 63.25 5 GLN B CA 1
ATOM 3377 C C . GLN B 1 5 ? -42.156 -29.625 52.094 1 63.25 5 GLN B C 1
ATOM 3379 O O . GLN B 1 5 ? -41.125 -29.188 51.594 1 63.25 5 GLN B O 1
ATOM 3384 N N . ARG B 1 6 ? -43.406 -29.484 51.562 1 62.94 6 ARG B N 1
ATOM 3385 C CA . ARG B 1 6 ? -43.531 -29 50.188 1 62.94 6 ARG B CA 1
ATOM 3386 C C . ARG B 1 6 ? -43.281 -27.5 50.125 1 62.94 6 ARG B C 1
ATOM 3388 O O . ARG B 1 6 ? -42.625 -27.031 49.188 1 62.94 6 ARG B O 1
ATOM 3395 N N . ASN B 1 7 ? -43.688 -26.781 51.219 1 62.53 7 ASN B N 1
ATOM 3396 C CA . ASN B 1 7 ? -43.469 -25.328 51.219 1 62.53 7 ASN B CA 1
ATOM 3397 C C . ASN B 1 7 ? -42 -25 51.406 1 62.53 7 ASN B C 1
ATOM 3399 O O . ASN B 1 7 ? -41.469 -24.047 50.812 1 62.53 7 ASN B O 1
ATOM 3403 N N . ARG B 1 8 ? -41.312 -25.844 52.156 1 64 8 ARG B N 1
ATOM 3404 C CA . ARG B 1 8 ? -39.875 -25.641 52.375 1 64 8 ARG B CA 1
ATOM 3405 C C . ARG B 1 8 ? -39.094 -25.969 51.094 1 64 8 ARG B C 1
ATOM 3407 O O . ARG B 1 8 ? -38.156 -25.25 50.75 1 64 8 ARG B O 1
ATOM 3414 N N . VAL B 1 9 ? -39.562 -27.016 50.438 1 61.19 9 VAL B N 1
ATOM 3415 C CA . VAL B 1 9 ? -38.906 -27.375 49.188 1 61.19 9 VAL B CA 1
ATOM 3416 C C . VAL B 1 9 ? -39.188 -26.297 48.125 1 61.19 9 VAL B C 1
ATOM 3418 O O . VAL B 1 9 ? -38.281 -25.906 47.375 1 61.19 9 VAL B O 1
ATOM 3421 N N . ASN B 1 10 ? -40.312 -25.719 48.219 1 63.69 10 ASN B N 1
ATOM 3422 C CA . ASN B 1 10 ? -40.625 -24.672 47.25 1 63.69 10 ASN B CA 1
ATOM 3423 C C . ASN B 1 10 ? -39.875 -23.391 47.531 1 63.69 10 ASN B C 1
ATOM 3425 O O . ASN B 1 10 ? -39.406 -22.719 46.594 1 63.69 10 ASN B O 1
ATOM 3429 N N . LYS B 1 11 ? -39.688 -23.125 48.812 1 65.44 11 LYS B N 1
ATOM 3430 C CA . LYS B 1 11 ? -38.906 -21.953 49.156 1 65.44 11 LYS B CA 1
ATOM 3431 C C . LYS B 1 11 ? -37.438 -22.156 48.781 1 65.44 11 LYS B C 1
ATOM 3433 O O . LYS B 1 11 ? -36.781 -21.234 48.281 1 65.44 11 LYS B O 1
ATOM 3438 N N . LEU B 1 12 ? -36.969 -23.344 49 1 61.44 12 LEU B N 1
ATOM 3439 C CA . LEU B 1 12 ? -35.594 -23.672 48.594 1 61.44 12 LEU B CA 1
ATOM 3440 C C . LEU B 1 12 ? -35.469 -23.625 47.094 1 61.44 12 LEU B C 1
ATOM 3442 O O . LEU B 1 12 ? -34.469 -23.125 46.562 1 61.44 12 LEU B O 1
ATOM 3446 N N . ILE B 1 13 ? -36.438 -24.031 46.375 1 61.09 13 ILE B N 1
ATOM 3447 C CA . ILE B 1 13 ? -36.406 -23.969 44.906 1 61.09 13 ILE B CA 1
ATOM 3448 C C . ILE B 1 13 ? -36.438 -22.516 44.469 1 61.09 13 ILE B C 1
ATOM 3450 O O . ILE B 1 13 ? -35.688 -22.109 43.562 1 61.09 13 ILE B O 1
ATOM 3454 N N . LYS B 1 14 ? -37.219 -21.688 45.188 1 63.56 14 LYS B N 1
ATOM 3455 C CA . LYS B 1 14 ? -37.281 -20.281 44.812 1 63.56 14 LYS B CA 1
ATOM 3456 C C . LYS B 1 14 ? -35.969 -19.578 45.094 1 63.56 14 LYS B C 1
ATOM 3458 O O . LYS B 1 14 ? -35.5 -18.781 44.281 1 63.56 14 LYS B O 1
ATOM 3463 N N . LEU B 1 15 ? -35.375 -19.938 46.219 1 65.25 15 LEU B N 1
ATOM 3464 C CA . LEU B 1 15 ? -34.094 -19.375 46.531 1 65.25 15 LEU B CA 1
ATOM 3465 C C . LEU B 1 15 ? -33.031 -19.844 45.562 1 65.25 15 LEU B C 1
ATOM 3467 O O . LEU B 1 15 ? -32.156 -19.062 45.125 1 65.25 15 LEU B O 1
ATOM 3471 N N . ILE B 1 16 ? -33.125 -21.062 45.125 1 60.31 16 ILE B N 1
ATOM 3472 C CA . ILE B 1 16 ? -32.219 -21.578 44.125 1 60.31 16 ILE B CA 1
ATOM 3473 C C . ILE B 1 16 ? -32.469 -20.922 42.781 1 60.31 16 ILE B C 1
ATOM 3475 O O . ILE B 1 16 ? -31.547 -20.516 42.094 1 60.31 16 ILE B O 1
ATOM 3479 N N . VAL B 1 17 ? -33.75 -20.766 42.531 1 61.62 17 VAL B N 1
ATOM 3480 C CA . VAL B 1 17 ? -34.094 -20.109 41.25 1 61.62 17 VAL B CA 1
ATOM 3481 C C . VAL B 1 17 ? -33.656 -18.656 41.281 1 61.62 17 VAL B C 1
ATOM 3483 O O . VAL B 1 17 ? -33.094 -18.141 40.312 1 61.62 17 VAL B O 1
ATOM 3486 N N . MET B 1 18 ? -33.875 -18 42.469 1 62.88 18 MET B N 1
ATOM 3487 C CA . MET B 1 18 ? -33.438 -16.609 42.594 1 62.88 18 MET B CA 1
ATOM 3488 C C . MET B 1 18 ? -31.906 -16.531 42.531 1 62.88 18 MET B C 1
ATOM 3490 O O . MET B 1 18 ? -31.359 -15.625 41.906 1 62.88 18 MET B O 1
ATOM 3494 N N . SER B 1 19 ? -31.234 -17.453 43.156 1 60.88 19 SER B N 1
ATOM 3495 C CA . SER B 1 19 ? -29.766 -17.469 43.094 1 60.88 19 SER B CA 1
ATOM 3496 C C . SER B 1 19 ? -29.312 -17.781 41.656 1 60.88 19 SER B C 1
ATOM 3498 O O . SER B 1 19 ? -28.344 -17.172 41.188 1 60.88 19 SER B O 1
ATOM 3500 N N . ILE B 1 20 ? -29.953 -18.641 40.969 1 57.66 20 ILE B N 1
ATOM 3501 C CA . ILE B 1 20 ? -29.641 -18.922 39.594 1 57.66 20 ILE B CA 1
ATOM 3502 C C . ILE B 1 20 ? -29.969 -17.688 38.719 1 57.66 20 ILE B C 1
ATOM 3504 O O . ILE B 1 20 ? -29.188 -17.312 37.844 1 57.66 20 ILE B O 1
ATOM 3508 N N . LEU B 1 21 ? -31.078 -17.094 39.094 1 59.69 21 LEU B N 1
ATOM 3509 C CA . LEU B 1 21 ? -31.438 -15.891 38.344 1 59.69 21 LEU B CA 1
ATOM 3510 C C . LEU B 1 21 ? -30.438 -14.766 38.625 1 59.69 21 LEU B C 1
ATOM 3512 O O . LEU B 1 21 ? -30.062 -14.023 37.688 1 59.69 21 LEU B O 1
ATOM 3516 N N . GLU B 1 22 ? -30.062 -14.617 39.812 1 59.56 22 GLU B N 1
ATOM 3517 C CA . GLU B 1 22 ? -29.031 -13.633 40.156 1 59.56 22 GLU B CA 1
ATOM 3518 C C . GLU B 1 22 ? -27.703 -13.992 39.5 1 59.56 22 GLU B C 1
ATOM 3520 O O . GLU B 1 22 ? -27 -13.125 38.969 1 59.56 22 GLU B O 1
ATOM 3525 N N . GLU B 1 23 ? -27.328 -15.234 39.5 1 53.53 23 GLU B N 1
ATOM 3526 C CA . GLU B 1 23 ? -26.125 -15.656 38.781 1 53.53 23 GLU B CA 1
ATOM 3527 C C . GLU B 1 23 ? -26.281 -15.5 37.281 1 53.53 23 GLU B C 1
ATOM 3529 O O . GLU B 1 23 ? -25.344 -15.078 36.594 1 53.53 23 GLU B O 1
ATOM 3534 N N . VAL B 1 24 ? -27.406 -15.805 36.812 1 55.38 24 VAL B N 1
ATOM 3535 C CA . VAL B 1 24 ? -27.703 -15.555 35.406 1 55.38 24 VAL B CA 1
ATOM 3536 C C . VAL B 1 24 ? -27.734 -14.055 35.156 1 55.38 24 VAL B C 1
ATOM 3538 O O . VAL B 1 24 ? -27.203 -13.578 34.156 1 55.38 24 VAL B O 1
ATOM 3541 N N . ASP B 1 25 ? -28.344 -13.281 35.969 1 54 25 ASP B N 1
ATOM 3542 C CA . ASP B 1 25 ? -28.328 -11.828 35.812 1 54 25 ASP B CA 1
ATOM 3543 C C . ASP B 1 25 ? -26.906 -11.281 35.969 1 54 25 ASP B C 1
ATOM 3545 O O . ASP B 1 25 ? -26.516 -10.367 35.25 1 54 25 ASP B O 1
ATOM 3549 N N . GLU B 1 26 ? -26.172 -11.781 36.906 1 53.22 26 GLU B N 1
ATOM 3550 C CA . GLU B 1 26 ? -24.766 -11.414 37 1 53.22 26 GLU B CA 1
ATOM 3551 C C . GLU B 1 26 ? -24 -11.906 35.75 1 53.22 26 GLU B C 1
ATOM 3553 O O . GLU B 1 26 ? -23.141 -11.188 35.219 1 53.22 26 GLU B O 1
ATOM 3558 N N . GLU B 1 27 ? -24.203 -13.125 35.406 1 48.88 27 GLU B N 1
ATOM 3559 C CA . GLU B 1 27 ? -23.609 -13.578 34.156 1 48.88 27 GLU B CA 1
ATOM 3560 C C . GLU B 1 27 ? -24.156 -12.781 32.969 1 48.88 27 GLU B C 1
ATOM 3562 O O . GLU B 1 27 ? -23.406 -12.422 32.062 1 48.88 27 GLU B O 1
ATOM 3567 N N . ILE B 1 28 ? -25.438 -12.484 32.906 1 51.34 28 ILE B N 1
ATOM 3568 C CA . ILE B 1 28 ? -25.984 -11.555 31.922 1 51.34 28 ILE B CA 1
ATOM 3569 C C . ILE B 1 28 ? -25.375 -10.172 32.125 1 51.34 28 ILE B C 1
ATOM 3571 O O . ILE B 1 28 ? -25 -9.492 31.156 1 51.34 28 ILE B O 1
ATOM 3575 N N . SER B 1 29 ? -25.344 -9.703 33.312 1 50.44 29 SER B N 1
ATOM 3576 C CA . SER B 1 29 ? -24.656 -8.438 33.594 1 50.44 29 SER B CA 1
ATOM 3577 C C . SER B 1 29 ? -23.172 -8.516 33.219 1 50.44 29 SER B C 1
ATOM 3579 O O . SER B 1 29 ? -22.625 -7.578 32.656 1 50.44 29 SER B O 1
ATOM 3581 N N . VAL B 1 30 ? -22.516 -9.641 33.625 1 47.12 30 VAL B N 1
ATOM 3582 C CA . VAL B 1 30 ? -21.141 -9.844 33.156 1 47.12 30 VAL B CA 1
ATOM 3583 C C . VAL B 1 30 ? -21.125 -10.102 31.672 1 47.12 30 VAL B C 1
ATOM 3585 O O . VAL B 1 30 ? -20.297 -9.57 30.938 1 47.12 30 VAL B O 1
ATOM 3588 N N . ILE B 1 31 ? -21.969 -11.039 31.141 1 44.69 31 ILE B N 1
ATOM 3589 C CA . ILE B 1 31 ? -22.156 -11.18 29.703 1 44.69 31 ILE B CA 1
ATOM 3590 C C . ILE B 1 31 ? -22.625 -9.859 29.109 1 44.69 31 ILE B C 1
ATOM 3592 O O . ILE B 1 31 ? -22.156 -9.438 28.062 1 44.69 31 ILE B O 1
ATOM 3596 N N . GLN B 1 32 ? -23.688 -9.242 29.672 1 44.69 32 GLN B N 1
ATOM 3597 C CA . GLN B 1 32 ? -24.047 -7.891 29.281 1 44.69 32 GLN B CA 1
ATOM 3598 C C . GLN B 1 32 ? -22.891 -6.922 29.484 1 44.69 32 GLN B C 1
ATOM 3600 O O . GLN B 1 32 ? -22.641 -6.055 28.641 1 44.69 32 GLN B O 1
ATOM 3605 N N . LYS B 1 33 ? -22.328 -7 30.656 1 44.5 33 LYS B N 1
ATOM 3606 C CA . LYS B 1 33 ? -21.062 -6.273 30.797 1 44.5 33 LYS B CA 1
ATOM 3607 C C . LYS B 1 33 ? -20.016 -6.797 29.828 1 44.5 33 LYS B C 1
ATOM 3609 O O . LYS B 1 33 ? -19.25 -6.016 29.25 1 44.5 33 LYS B O 1
ATOM 3614 N N . LYS B 1 34 ? -19.938 -8.086 29.75 1 40.94 34 LYS B N 1
ATOM 3615 C CA . LYS B 1 34 ? -19.094 -8.695 28.734 1 40.94 34 LYS B CA 1
ATOM 3616 C C . LYS B 1 34 ? -19.734 -8.609 27.359 1 40.94 34 LYS B C 1
ATOM 3618 O O . LYS B 1 34 ? -19.031 -8.5 26.344 1 40.94 34 LYS B O 1
ATOM 3623 N N . LYS B 1 35 ? -20.953 -8.984 27.109 1 44.06 35 LYS B N 1
ATOM 3624 C CA . LYS B 1 35 ? -21.781 -8.641 25.969 1 44.06 35 LYS B CA 1
ATOM 3625 C C . LYS B 1 35 ? -21.672 -7.156 25.625 1 44.06 35 LYS B C 1
ATOM 3627 O O . LYS B 1 35 ? -21.828 -6.762 24.469 1 44.06 35 LYS B O 1
ATOM 3632 N N . LEU B 1 36 ? -21.609 -6.379 26.641 1 46.12 36 LEU B N 1
ATOM 3633 C CA . LEU B 1 36 ? -21.203 -4.98 26.719 1 46.12 36 LEU B CA 1
ATOM 3634 C C . LEU B 1 36 ? -19.828 -4.781 26.078 1 46.12 36 LEU B C 1
ATOM 3636 O O . LEU B 1 36 ? -19.469 -3.662 25.703 1 46.12 36 LEU B O 1
ATOM 3640 N N . TRP B 1 37 ? -19.281 -5.984 25.844 1 54.44 37 TRP B N 1
ATOM 3641 C CA . TRP B 1 37 ? -17.906 -6.004 25.375 1 54.44 37 TRP B CA 1
ATOM 3642 C C . TRP B 1 37 ? -17.859 -5.898 23.844 1 54.44 37 TRP B C 1
ATOM 3644 O O . TRP B 1 37 ? -16.953 -5.273 23.297 1 54.44 37 TRP B O 1
ATOM 3654 N N . VAL B 1 38 ? -18.953 -6.664 23.297 1 64.81 38 VAL B N 1
ATOM 3655 C CA . VAL B 1 38 ? -18.875 -6.48 21.859 1 64.81 38 VAL B CA 1
ATOM 3656 C C . VAL B 1 38 ? -19.672 -5.242 21.453 1 64.81 38 VAL B C 1
ATOM 3658 O O . VAL B 1 38 ? -20.812 -5.074 21.859 1 64.81 38 VAL B O 1
ATOM 3661 N N . ARG B 1 39 ? -19.266 -4.527 20.781 1 76.19 39 ARG B N 1
ATOM 3662 C CA . ARG B 1 39 ? -19.906 -3.32 20.266 1 76.19 39 ARG B CA 1
ATOM 3663 C C . ARG B 1 39 ? -21.188 -3.656 19.531 1 76.19 39 ARG B C 1
ATOM 3665 O O . ARG B 1 39 ? -21.234 -4.641 18.781 1 76.19 39 ARG B O 1
ATOM 3672 N N . LYS B 1 40 ? -22.219 -2.934 19.766 1 75.38 40 LYS B N 1
ATOM 3673 C CA . LYS B 1 40 ? -23.562 -3.203 19.25 1 75.38 40 LYS B CA 1
ATOM 3674 C C . LYS B 1 40 ? -23.547 -3.367 17.734 1 75.38 40 LYS B C 1
ATOM 3676 O O . LYS B 1 40 ? -24.203 -4.262 17.203 1 75.38 40 LYS B O 1
ATOM 3681 N N . TRP B 1 41 ? -22.875 -2.525 17.062 1 79.06 41 TRP B N 1
ATOM 3682 C CA . TRP B 1 41 ? -22.875 -2.598 15.609 1 79.06 41 TRP B CA 1
ATOM 3683 C C . TRP B 1 41 ? -22.203 -3.875 15.125 1 79.06 41 TRP B C 1
ATOM 3685 O O . TRP B 1 41 ? -22.547 -4.406 14.062 1 79.06 41 TRP B O 1
ATOM 3695 N N . ILE B 1 42 ? -21.359 -4.488 15.844 1 79.06 42 ILE B N 1
ATOM 3696 C CA . ILE B 1 42 ? -20.719 -5.754 15.516 1 79.06 42 ILE B CA 1
ATOM 3697 C C . ILE B 1 42 ? -21.688 -6.906 15.727 1 79.06 42 ILE B C 1
ATOM 3699 O O . ILE B 1 42 ? -21.672 -7.887 14.977 1 79.06 42 ILE B O 1
ATOM 3703 N N . ASP B 1 43 ? -22.516 -6.711 16.688 1 77.06 43 ASP B N 1
ATOM 3704 C CA . ASP B 1 43 ? -23.484 -7.746 17.031 1 77.06 43 ASP B CA 1
ATOM 3705 C C . ASP B 1 43 ? -24.484 -7.977 15.891 1 77.06 43 ASP B C 1
ATOM 3707 O O . ASP B 1 43 ? -25.156 -9.008 15.852 1 77.06 43 ASP B O 1
ATOM 3711 N N . ARG B 1 44 ? -24.547 -7.129 15 1 83.5 44 ARG B N 1
ATOM 3712 C CA . ARG B 1 44 ? -25.469 -7.25 13.859 1 83.5 44 ARG B CA 1
ATOM 3713 C C . ARG B 1 44 ? -24.797 -7.965 12.695 1 83.5 44 ARG B C 1
ATOM 3715 O O . ARG B 1 44 ? -25.281 -7.918 11.57 1 83.5 44 ARG B O 1
ATOM 3722 N N . ARG B 1 45 ? -23.797 -8.68 12.891 1 85.62 45 ARG B N 1
ATOM 3723 C CA . ARG B 1 45 ? -23 -9.344 11.875 1 85.62 45 ARG B CA 1
ATOM 3724 C C . ARG B 1 45 ? -23.828 -10.383 11.117 1 85.62 45 ARG B C 1
ATOM 3726 O O . ARG B 1 45 ? -23.656 -10.555 9.906 1 85.62 45 ARG B O 1
ATOM 3733 N N . ASP B 1 46 ? -24.562 -11.039 11.812 1 84.44 46 ASP B N 1
ATOM 3734 C CA . ASP B 1 46 ? -25.312 -12.133 11.195 1 84.44 46 ASP B CA 1
ATOM 3735 C C . ASP B 1 46 ? -26.266 -11.617 10.117 1 84.44 46 ASP B C 1
ATOM 3737 O O . ASP B 1 46 ? -26.625 -12.352 9.203 1 84.44 46 ASP B O 1
ATOM 3741 N N . LYS B 1 47 ? -26.562 -10.32 10.227 1 85.31 47 LYS B N 1
ATOM 3742 C CA . LYS B 1 47 ? -27.484 -9.75 9.258 1 85.31 47 LYS B CA 1
ATOM 3743 C C . LYS B 1 47 ? -26.75 -8.828 8.281 1 85.31 47 LYS B C 1
ATOM 3745 O O . LYS B 1 47 ? -27.094 -8.789 7.09 1 85.31 47 LYS B O 1
ATOM 3750 N N . LEU B 1 48 ? -25.766 -8.156 8.797 1 88.19 48 LEU B N 1
ATOM 3751 C CA . LEU B 1 48 ? -25.203 -7.07 8 1 88.19 48 LEU B CA 1
ATOM 3752 C C . LEU B 1 48 ? -23.766 -7.375 7.609 1 88.19 48 LEU B C 1
ATOM 3754 O O . LEU B 1 48 ? -23.172 -6.648 6.812 1 88.19 48 LEU B O 1
ATOM 3758 N N . GLY B 1 49 ? -23.25 -8.43 8.148 1 90.81 49 GLY B N 1
ATOM 3759 C CA . GLY B 1 49 ? -21.906 -8.828 7.754 1 90.81 49 GLY B CA 1
ATOM 3760 C C . GLY B 1 49 ? -21.828 -9.312 6.316 1 90.81 49 GLY B C 1
ATOM 3761 O O . GLY B 1 49 ? -22.812 -9.812 5.766 1 90.81 49 GLY B O 1
ATOM 3762 N N . ALA B 1 50 ? -20.719 -9.203 5.73 1 92.94 50 ALA B N 1
ATOM 3763 C CA . ALA B 1 50 ? -20.531 -9.508 4.316 1 92.94 50 ALA B CA 1
ATOM 3764 C C . ALA B 1 50 ? -20.891 -10.961 4.02 1 92.94 50 ALA B C 1
ATOM 3766 O O . ALA B 1 50 ? -21.422 -11.266 2.949 1 92.94 50 ALA B O 1
ATOM 3767 N N . THR B 1 51 ? -20.578 -11.859 4.98 1 93.62 51 THR B N 1
ATOM 3768 C CA . THR B 1 51 ? -20.828 -13.281 4.77 1 93.62 51 THR B CA 1
ATOM 3769 C C . THR B 1 51 ? -22.312 -13.531 4.457 1 93.62 51 THR B C 1
ATOM 3771 O O . THR B 1 51 ? -22.641 -14.297 3.547 1 93.62 51 THR B O 1
ATOM 3774 N N . ASN B 1 52 ? -23.156 -12.805 5.137 1 91.94 52 ASN B N 1
ATOM 3775 C CA . ASN B 1 52 ? -24.578 -13.078 5.023 1 91.94 52 ASN B CA 1
ATOM 3776 C C . ASN B 1 52 ? -25.297 -12.008 4.199 1 91.94 52 ASN B C 1
ATOM 3778 O O . ASN B 1 52 ? -26.516 -12.047 4.051 1 91.94 52 ASN B O 1
ATOM 3782 N N . CYS B 1 53 ? -24.594 -11.094 3.74 1 92.81 53 CYS B N 1
ATOM 3783 C CA . CYS B 1 53 ? -25.203 -10.016 2.961 1 92.81 53 CYS B CA 1
ATOM 3784 C C . CYS B 1 53 ? -24.484 -9.852 1.622 1 92.81 53 CYS B C 1
ATOM 3786 O O . CYS B 1 53 ? -24.875 -10.469 0.629 1 92.81 53 CYS B O 1
ATOM 3788 N N . LEU B 1 54 ? -23.391 -9.211 1.604 1 92.62 54 LEU B N 1
ATOM 3789 C CA . LEU B 1 54 ? -22.688 -8.836 0.378 1 92.62 54 LEU B CA 1
ATOM 3790 C C . LEU B 1 54 ? -22.281 -10.078 -0.411 1 92.62 54 LEU B C 1
ATOM 3792 O O . LEU B 1 54 ? -22.625 -10.211 -1.589 1 92.62 54 LEU B O 1
ATOM 3796 N N . LEU B 1 55 ? -21.609 -10.992 0.253 1 95 55 LEU B N 1
ATOM 3797 C CA . LEU B 1 55 ? -21.031 -12.125 -0.462 1 95 55 LEU B CA 1
ATOM 3798 C C . LEU B 1 55 ? -22.125 -13.086 -0.923 1 95 55 LEU B C 1
ATOM 3800 O O . LEU B 1 55 ? -22 -13.719 -1.971 1 95 55 LEU B O 1
ATOM 3804 N N . LYS B 1 56 ? -23.172 -13.164 -0.17 1 93.31 56 LYS B N 1
ATOM 3805 C CA . LYS B 1 56 ? -24.312 -13.961 -0.62 1 93.31 56 LYS B CA 1
ATOM 3806 C C . LYS B 1 56 ? -24.969 -13.336 -1.851 1 93.31 56 LYS B C 1
ATOM 3808 O O . LYS B 1 56 ? -25.312 -14.039 -2.801 1 93.31 56 LYS B O 1
ATOM 3813 N N . GLU B 1 57 ? -25.125 -12.055 -1.779 1 92.38 57 GLU B N 1
ATOM 3814 C CA . GLU B 1 57 ? -25.688 -11.336 -2.918 1 92.38 57 GLU B CA 1
ATOM 3815 C C . GLU B 1 57 ? -24.812 -11.492 -4.16 1 92.38 57 GLU B C 1
ATOM 3817 O O . GLU B 1 57 ? -25.312 -11.734 -5.254 1 92.38 57 GLU B O 1
ATOM 3822 N N . LEU B 1 58 ? -23.516 -11.383 -4.016 1 93.19 58 LEU B N 1
ATOM 3823 C CA . LEU B 1 58 ? -22.578 -11.469 -5.141 1 93.19 58 LEU B CA 1
ATOM 3824 C C . LEU B 1 58 ? -22.578 -12.875 -5.734 1 93.19 58 LEU B C 1
ATOM 3826 O O . LEU B 1 58 ? -22.547 -13.031 -6.957 1 93.19 58 LEU B O 1
ATOM 3830 N N . ALA B 1 59 ? -22.594 -13.852 -4.855 1 92.94 59 ALA B N 1
ATOM 3831 C CA . ALA B 1 59 ? -22.578 -15.227 -5.328 1 92.94 59 ALA B CA 1
ATOM 3832 C C . ALA B 1 59 ? -23.75 -15.508 -6.258 1 92.94 59 ALA B C 1
ATOM 3834 O O . ALA B 1 59 ? -23.609 -16.203 -7.262 1 92.94 59 ALA B O 1
ATOM 3835 N N . PHE B 1 60 ? -24.844 -14.867 -6.016 1 91 60 PHE B N 1
ATOM 3836 C CA . PHE B 1 60 ? -26.078 -15.141 -6.746 1 91 60 PHE B CA 1
ATOM 3837 C C . PHE B 1 60 ? -26.234 -14.188 -7.922 1 91 60 PHE B C 1
ATOM 3839 O O . PHE B 1 60 ? -26.641 -14.594 -9.008 1 91 60 PHE B O 1
ATOM 3846 N N . GLU B 1 61 ? -25.922 -12.945 -7.73 1 90.75 61 GLU B N 1
ATOM 3847 C CA . GLU B 1 61 ? -26.281 -11.906 -8.695 1 90.75 61 GLU B CA 1
ATOM 3848 C C . GLU B 1 61 ? -25.078 -11.523 -9.562 1 90.75 61 GLU B C 1
ATOM 3850 O O . GLU B 1 61 ? -25.25 -11.023 -10.68 1 90.75 61 GLU B O 1
ATOM 3855 N N . ASP B 1 62 ? -23.922 -11.656 -9.039 1 92.12 62 ASP B N 1
ATOM 3856 C CA . ASP B 1 62 ? -22.734 -11.195 -9.734 1 92.12 62 ASP B CA 1
ATOM 3857 C C . ASP B 1 62 ? -21.531 -12.102 -9.445 1 92.12 62 ASP B C 1
ATOM 3859 O O . ASP B 1 62 ? -20.578 -11.688 -8.797 1 92.12 62 ASP B O 1
ATOM 3863 N N . PRO B 1 63 ? -21.484 -13.242 -10.062 1 91.06 63 PRO B N 1
ATOM 3864 C CA . PRO B 1 63 ? -20.438 -14.219 -9.797 1 91.06 63 PRO B CA 1
ATOM 3865 C C . PRO B 1 63 ? -19.047 -13.688 -10.141 1 91.06 63 PRO B C 1
ATOM 3867 O O . PRO B 1 63 ? -18.047 -14.094 -9.523 1 91.06 63 PRO B O 1
ATOM 3870 N N . LYS B 1 64 ? -18.984 -12.812 -11.062 1 92.19 64 LYS B N 1
ATOM 3871 C CA . LYS B 1 64 ? -17.688 -12.227 -11.406 1 92.19 64 LYS B CA 1
ATOM 3872 C C . LYS B 1 64 ? -17.141 -11.375 -10.266 1 92.19 64 LYS B C 1
ATOM 3874 O O . LYS B 1 64 ? -15.969 -11.5 -9.898 1 92.19 64 LYS B O 1
ATOM 3879 N N . GLU B 1 65 ? -18.031 -10.578 -9.719 1 92.75 65 GLU B N 1
ATOM 3880 C CA . GLU B 1 65 ? -17.594 -9.758 -8.594 1 92.75 65 GLU B CA 1
ATOM 3881 C C . GLU B 1 65 ? -17.266 -10.625 -7.371 1 92.75 65 GLU B C 1
ATOM 3883 O O . GLU B 1 65 ? -16.359 -10.305 -6.598 1 92.75 65 GLU B O 1
ATOM 3888 N N . TYR B 1 66 ? -18.078 -11.68 -7.215 1 94.94 66 TYR B N 1
ATOM 3889 C CA . TYR B 1 66 ? -17.766 -12.633 -6.152 1 94.94 66 TYR B CA 1
ATOM 3890 C C . TYR B 1 66 ? -16.344 -13.18 -6.316 1 94.94 66 TYR B C 1
ATOM 3892 O O . TYR B 1 66 ? -15.562 -13.195 -5.363 1 94.94 66 TYR B O 1
ATOM 3900 N N . PHE B 1 67 ? -16.047 -13.539 -7.512 1 95.31 67 PHE B N 1
ATOM 3901 C CA . PHE B 1 67 ? -14.727 -14.055 -7.855 1 95.31 67 PHE B CA 1
ATOM 3902 C C . PHE B 1 67 ? -13.641 -13.016 -7.594 1 95.31 67 PHE B C 1
ATOM 3904 O O . PHE B 1 67 ? -12.609 -13.328 -6.996 1 95.31 67 PHE B O 1
ATOM 3911 N N . ASP B 1 68 ? -13.891 -11.844 -7.926 1 93.12 68 ASP B N 1
ATOM 3912 C CA . ASP B 1 68 ? -12.906 -10.781 -7.777 1 93.12 68 ASP B CA 1
ATOM 3913 C C . ASP B 1 68 ? -12.68 -10.445 -6.305 1 93.12 68 ASP B C 1
ATOM 3915 O O . ASP B 1 68 ? -11.586 -10.016 -5.922 1 93.12 68 ASP B O 1
ATOM 3919 N N . SER B 1 69 ? -13.672 -10.664 -5.5 1 95.12 69 SER B N 1
ATOM 3920 C CA . SER B 1 69 ? -13.594 -10.328 -4.082 1 95.12 69 SER B CA 1
ATOM 3921 C C . SER B 1 69 ? -12.75 -11.336 -3.316 1 95.12 69 SER B C 1
ATOM 3923 O O . SER B 1 69 ? -12.047 -10.977 -2.367 1 95.12 69 SER B O 1
ATOM 3925 N N . LEU B 1 70 ? -12.844 -12.57 -3.74 1 96.81 70 LEU B N 1
ATOM 3926 C CA . LEU B 1 70 ? -12.172 -13.633 -3 1 96.81 70 LEU B CA 1
ATOM 3927 C C . LEU B 1 70 ? -11.125 -14.32 -3.871 1 96.81 70 LEU B C 1
ATOM 3929 O O . LEU B 1 70 ? -10.375 -15.172 -3.389 1 96.81 70 LEU B O 1
ATOM 3933 N N . ARG B 1 71 ? -11.133 -14.031 -5.133 1 95.94 71 ARG B N 1
ATOM 3934 C CA . ARG B 1 71 ? -10.211 -14.531 -6.148 1 95.94 71 ARG B CA 1
ATOM 3935 C C . ARG B 1 71 ? -10.406 -16.031 -6.375 1 95.94 71 ARG B C 1
ATOM 3937 O O . ARG B 1 71 ? -9.453 -16.75 -6.676 1 95.94 71 ARG B O 1
ATOM 3944 N N . MET B 1 72 ? -11.539 -16.5 -6.109 1 96.25 72 MET B N 1
ATOM 3945 C CA . MET B 1 72 ? -11.945 -17.859 -6.418 1 96.25 72 MET B CA 1
ATOM 3946 C C . MET B 1 72 ? -13.461 -17.984 -6.496 1 96.25 72 MET B C 1
ATOM 3948 O O . MET B 1 72 ? -14.18 -17.125 -5.969 1 96.25 72 MET B O 1
ATOM 3952 N N . SER B 1 73 ? -13.945 -18.969 -7.176 1 96.06 73 SER B N 1
ATOM 3953 C CA . SER B 1 73 ? -15.375 -19.219 -7.34 1 96.06 73 SER B CA 1
ATOM 3954 C C . SER B 1 73 ? -15.992 -19.75 -6.055 1 96.06 73 SER B C 1
ATOM 3956 O O . SER B 1 73 ? -15.289 -20.281 -5.191 1 96.06 73 SER B O 1
ATOM 3958 N N . GLU B 1 74 ? -17.281 -19.578 -6 1 95.88 74 GLU B N 1
ATOM 3959 C CA . GLU B 1 74 ? -18 -20.031 -4.812 1 95.88 74 GLU B CA 1
ATOM 3960 C C . GLU B 1 74 ? -17.797 -21.516 -4.582 1 95.88 74 GLU B C 1
ATOM 3962 O O . GLU B 1 74 ? -17.688 -21.969 -3.439 1 95.88 74 GLU B O 1
ATOM 3967 N N . SER B 1 75 ? -17.75 -22.266 -5.641 1 96.25 75 SER B N 1
ATOM 3968 C CA . SER B 1 75 ? -17.531 -23.703 -5.539 1 96.25 75 SER B CA 1
ATOM 3969 C C . SER B 1 75 ? -16.188 -24 -4.883 1 96.25 75 SER B C 1
ATOM 3971 O O . SER B 1 75 ? -16.078 -24.922 -4.074 1 96.25 75 SER B O 1
ATOM 3973 N N . CYS B 1 76 ? -15.164 -23.234 -5.234 1 97.62 76 CYS B N 1
ATOM 3974 C CA . CYS B 1 76 ? -13.844 -23.422 -4.645 1 97.62 76 CYS B CA 1
ATOM 3975 C C . CYS B 1 76 ? -13.852 -23.062 -3.166 1 97.62 76 CYS B C 1
ATOM 3977 O O . CYS B 1 76 ? -13.227 -23.734 -2.352 1 97.62 76 CYS B O 1
ATOM 3979 N N . VAL B 1 77 ? -14.609 -22 -2.799 1 97.94 77 VAL B N 1
ATOM 3980 C CA . VAL B 1 77 ? -14.719 -21.594 -1.399 1 97.94 77 VAL B CA 1
ATOM 3981 C C . VAL B 1 77 ? -15.383 -22.703 -0.589 1 97.94 77 VAL B C 1
ATOM 3983 O O . VAL B 1 77 ? -14.922 -23.047 0.502 1 97.94 77 VAL B O 1
ATOM 3986 N N . ASN B 1 78 ? -16.406 -23.25 -1.138 1 97.12 78 ASN B N 1
ATOM 3987 C CA . ASN B 1 78 ? -17.125 -24.312 -0.458 1 97.12 78 ASN B CA 1
ATOM 3988 C C . ASN B 1 78 ? -16.25 -25.547 -0.272 1 97.12 78 ASN B C 1
ATOM 3990 O O . ASN B 1 78 ? -16.297 -26.203 0.777 1 97.12 78 ASN B O 1
ATOM 3994 N N . PHE B 1 79 ? -15.516 -25.812 -1.268 1 97.31 79 PHE B N 1
ATOM 3995 C CA . PHE B 1 79 ? -14.602 -26.953 -1.18 1 97.31 79 PHE B CA 1
ATOM 3996 C C . PHE B 1 79 ? -13.57 -26.734 -0.083 1 97.31 79 PHE B C 1
ATOM 3998 O O . PHE B 1 79 ? -13.336 -27.609 0.744 1 97.31 79 PHE B O 1
ATOM 4005 N N . LEU B 1 80 ? -12.938 -25.578 -0.107 1 97.38 80 LEU B N 1
ATOM 4006 C CA . LEU B 1 80 ? -11.938 -25.25 0.905 1 97.38 80 LEU B CA 1
ATOM 4007 C C . LEU B 1 80 ? -12.547 -25.297 2.303 1 97.38 80 LEU B C 1
ATOM 4009 O O . LEU B 1 80 ? -11.898 -25.75 3.248 1 97.38 80 LEU B O 1
ATOM 4013 N N . LEU B 1 81 ? -13.773 -24.797 2.408 1 97.88 81 LEU B N 1
ATOM 4014 C CA . LEU B 1 81 ? -14.461 -24.812 3.693 1 97.88 81 LEU B CA 1
ATOM 4015 C C . LEU B 1 81 ? -14.617 -26.234 4.219 1 97.88 81 LEU B C 1
ATOM 4017 O O . LEU B 1 81 ? -14.398 -26.484 5.402 1 97.88 81 LEU B O 1
ATOM 4021 N N . THR B 1 82 ? -14.961 -27.094 3.383 1 97.12 82 THR B N 1
ATOM 4022 C CA . THR B 1 82 ? -15.141 -28.484 3.785 1 97.12 82 THR B CA 1
ATOM 4023 C C . THR B 1 82 ? -13.82 -29.078 4.27 1 97.12 82 THR B C 1
ATOM 4025 O O . THR B 1 82 ? -13.805 -29.875 5.211 1 97.12 82 THR B O 1
ATOM 4028 N N . LYS B 1 83 ? -12.773 -28.703 3.688 1 96.25 83 LYS B N 1
ATOM 4029 C CA . LYS B 1 83 ? -11.461 -29.25 4.02 1 96.25 83 LYS B CA 1
ATOM 4030 C C . LYS B 1 83 ? -10.977 -28.734 5.367 1 96.25 83 LYS B C 1
ATOM 4032 O O . LYS B 1 83 ? -10.312 -29.469 6.113 1 96.25 83 LYS B O 1
ATOM 4037 N N . ILE B 1 84 ? -11.336 -27.453 5.703 1 97.25 84 ILE B N 1
ATOM 4038 C CA . ILE B 1 84 ? -10.641 -26.875 6.852 1 97.25 84 ILE B CA 1
ATOM 4039 C C . ILE B 1 84 ? -11.648 -26.609 7.969 1 97.25 84 ILE B C 1
ATOM 4041 O O . ILE B 1 84 ? -11.273 -26.141 9.047 1 97.25 84 ILE B O 1
ATOM 4045 N N . HIS B 1 85 ? -12.883 -26.922 7.832 1 96.62 85 HIS B N 1
ATOM 4046 C CA . HIS B 1 85 ? -13.953 -26.562 8.758 1 96.62 85 HIS B CA 1
ATOM 4047 C C . HIS B 1 85 ? -13.617 -27 10.18 1 96.62 85 HIS B C 1
ATOM 4049 O O . HIS B 1 85 ? -13.703 -26.203 11.117 1 96.62 85 HIS B O 1
ATOM 4055 N N . SER B 1 86 ? -13.211 -28.172 10.367 1 94 86 SER B N 1
ATOM 4056 C CA . SER B 1 86 ? -12.992 -28.734 11.688 1 94 86 SER B CA 1
ATOM 4057 C C . SER B 1 86 ? -11.805 -28.078 12.391 1 94 86 SER B C 1
ATOM 4059 O O . SER B 1 86 ? -11.773 -27.984 13.617 1 94 86 SER B O 1
ATOM 4061 N N . GLN B 1 87 ? -10.914 -27.578 11.641 1 94.38 87 GLN B N 1
ATOM 4062 C CA . GLN B 1 87 ? -9.703 -26.984 12.203 1 94.38 87 GLN B CA 1
ATOM 4063 C C . GLN B 1 87 ? -9.961 -25.562 12.688 1 94.38 87 GLN B C 1
ATOM 4065 O O . GLN B 1 87 ? -9.305 -25.094 13.625 1 94.38 87 GLN B O 1
ATOM 4070 N N . ILE B 1 88 ? -10.914 -24.859 12.047 1 94.69 88 ILE B N 1
ATOM 4071 C CA . ILE B 1 88 ? -10.992 -23.438 12.336 1 94.69 88 ILE B CA 1
ATOM 4072 C C . ILE B 1 88 ? -12.289 -23.125 13.07 1 94.69 88 ILE B C 1
ATOM 4074 O O . ILE B 1 88 ? -12.453 -22.047 13.625 1 94.69 88 ILE B O 1
ATOM 4078 N N . GLN B 1 89 ? -13.195 -24.062 13.117 1 92.25 89 GLN B N 1
ATOM 4079 C CA . GLN B 1 89 ? -14.445 -23.828 13.836 1 92.25 89 GLN B CA 1
ATOM 4080 C C . GLN B 1 89 ? -14.25 -24.016 15.336 1 92.25 89 GLN B C 1
ATOM 4082 O O . GLN B 1 89 ? -13.773 -25.062 15.781 1 92.25 89 GLN B O 1
ATOM 4087 N N . ARG B 1 90 ? -14.555 -22.969 16.031 1 84.31 90 ARG B N 1
ATOM 4088 C CA . ARG B 1 90 ? -14.484 -23.062 17.484 1 84.31 90 ARG B CA 1
ATOM 4089 C C . ARG B 1 90 ? -15.852 -23.359 18.078 1 84.31 90 ARG B C 1
ATOM 4091 O O . ARG B 1 90 ? -16.875 -23.25 17.406 1 84.31 90 ARG B O 1
ATOM 4098 N N . LYS B 1 91 ? -15.844 -23.828 19.266 1 76.31 91 LYS B N 1
ATOM 4099 C CA . LYS B 1 91 ? -17.078 -24.156 19.984 1 76.31 91 LYS B CA 1
ATOM 4100 C C . LYS B 1 91 ? -17.719 -22.922 20.594 1 76.31 91 LYS B C 1
ATOM 4102 O O . LYS B 1 91 ? -17.016 -21.984 20.969 1 76.31 91 LYS B O 1
ATOM 4107 N N . ASP B 1 92 ? -19 -22.969 20.422 1 72.38 92 ASP B N 1
ATOM 4108 C CA . ASP B 1 92 ? -19.766 -21.875 21.047 1 72.38 92 ASP B CA 1
ATOM 4109 C C . ASP B 1 92 ? -19.547 -21.859 22.547 1 72.38 92 ASP B C 1
ATOM 4111 O O . ASP B 1 92 ? -19.344 -22.891 23.172 1 72.38 92 ASP B O 1
ATOM 4115 N N . THR B 1 93 ? -19.266 -20.672 22.906 1 65.38 93 THR B N 1
ATOM 4116 C CA . THR B 1 93 ? -19.281 -20.531 24.359 1 65.38 93 THR B CA 1
ATOM 4117 C C . THR B 1 93 ? -20.641 -20.047 24.828 1 65.38 93 THR B C 1
ATOM 4119 O O . THR B 1 93 ? -21.5 -19.688 24.016 1 65.38 93 THR B O 1
ATOM 4122 N N . HIS B 1 94 ? -20.875 -20.328 26.062 1 59.81 94 HIS B N 1
ATOM 4123 C CA . HIS B 1 94 ? -22.156 -19.938 26.656 1 59.81 94 HIS B CA 1
ATOM 4124 C C . HIS B 1 94 ? -22.438 -18.469 26.422 1 59.81 94 HIS B C 1
ATOM 4126 O O . HIS B 1 94 ? -23.594 -18.062 26.328 1 59.81 94 HIS B O 1
ATOM 4132 N N . LEU B 1 95 ? -21.5 -17.625 26.25 1 55.22 95 LEU B N 1
ATOM 4133 C CA . LEU B 1 95 ? -21.703 -16.172 26.234 1 55.22 95 LEU B CA 1
ATOM 4134 C C . LEU B 1 95 ? -21.656 -15.641 24.812 1 55.22 95 LEU B C 1
ATOM 4136 O O . LEU B 1 95 ? -22.219 -14.578 24.516 1 55.22 95 LEU B O 1
ATOM 4140 N N . ARG B 1 96 ? -21 -16.375 23.938 1 64.5 96 ARG B N 1
ATOM 4141 C CA . ARG B 1 96 ? -20.828 -15.812 22.609 1 64.5 96 ARG B CA 1
ATOM 4142 C C . ARG B 1 96 ? -20.812 -16.906 21.547 1 64.5 96 ARG B C 1
ATOM 4144 O O . ARG B 1 96 ? -20.203 -17.969 21.75 1 64.5 96 ARG B O 1
ATOM 4151 N N . SER B 1 97 ? -21.75 -16.672 20.641 1 75 97 SER B N 1
ATOM 4152 C CA . SER B 1 97 ? -21.672 -17.562 19.484 1 75 97 SER B CA 1
ATOM 4153 C C . SER B 1 97 ? -20.328 -17.406 18.766 1 75 97 SER B C 1
ATOM 4155 O O . SER B 1 97 ? -19.875 -16.297 18.531 1 75 97 SER B O 1
AT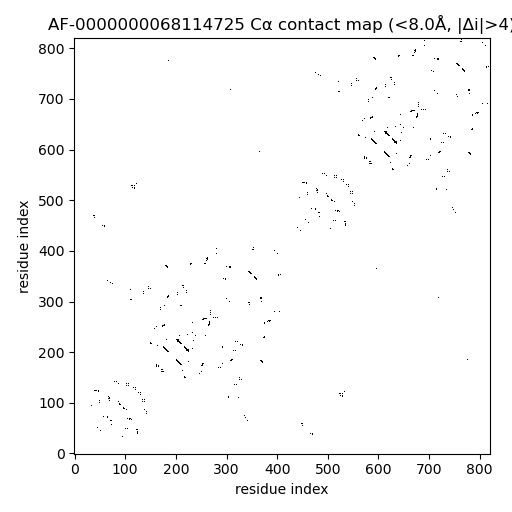OM 4157 N N . ALA B 1 98 ? -19.734 -18.531 18.656 1 85.56 98 ALA B N 1
ATOM 4158 C CA . ALA B 1 98 ? -18.453 -18.531 17.953 1 85.56 98 ALA B CA 1
ATOM 4159 C C . ALA B 1 98 ? -18.625 -18.031 16.531 1 85.56 98 ALA B C 1
ATOM 4161 O O . ALA B 1 98 ? -19.688 -18.188 15.922 1 85.56 98 ALA B O 1
ATOM 4162 N N . ILE B 1 99 ? -17.672 -17.375 16 1 90.88 99 ILE B N 1
ATOM 4163 C CA . ILE B 1 99 ? -17.656 -16.953 14.609 1 90.88 99 ILE B CA 1
ATOM 4164 C C . ILE B 1 99 ? -17.703 -18.172 13.695 1 90.88 99 ILE B C 1
ATOM 4166 O O . ILE B 1 99 ? -16.875 -19.094 13.836 1 90.88 99 ILE B O 1
ATOM 4170 N N . PRO B 1 100 ? -18.672 -18.25 12.836 1 93.44 100 PRO B N 1
ATOM 4171 C CA . PRO B 1 100 ? -18.75 -19.391 11.93 1 93.44 100 PRO B CA 1
ATOM 4172 C C . PRO B 1 100 ? -17.484 -19.562 11.078 1 93.44 100 PRO B C 1
ATOM 4174 O O . PRO B 1 100 ? -16.875 -18.578 10.672 1 93.44 100 PRO B O 1
ATOM 4177 N N . ALA B 1 101 ? -17.141 -20.812 10.727 1 96.19 101 ALA B N 1
ATOM 4178 C CA . ALA B 1 101 ? -15.961 -21.141 9.945 1 96.19 101 ALA B CA 1
ATOM 4179 C C . ALA B 1 101 ? -15.992 -20.469 8.578 1 96.19 101 ALA B C 1
ATOM 4181 O O . ALA B 1 101 ? -14.961 -20 8.086 1 96.19 101 ALA B O 1
ATOM 4182 N N . ILE B 1 102 ? -17.172 -20.406 8.016 1 96.94 102 ILE B N 1
ATOM 4183 C CA . ILE B 1 102 ? -17.297 -19.812 6.691 1 96.94 102 ILE B CA 1
ATOM 4184 C C . ILE B 1 102 ? -16.922 -18.328 6.746 1 96.94 102 ILE B C 1
ATOM 4186 O O . ILE B 1 102 ? -16.297 -17.812 5.824 1 96.94 102 ILE B O 1
ATOM 4190 N N . THR B 1 103 ? -17.281 -17.672 7.77 1 96.56 103 THR B N 1
ATOM 4191 C CA . THR B 1 103 ? -16.953 -16.266 7.93 1 96.56 103 THR B CA 1
ATOM 4192 C C . THR B 1 103 ? -15.453 -16.078 8.094 1 96.56 103 THR B C 1
ATOM 4194 O O . THR B 1 103 ? -14.859 -15.188 7.48 1 96.56 103 THR B O 1
ATOM 4197 N N . LYS B 1 104 ? -14.852 -16.906 8.914 1 97.25 104 LYS B N 1
ATOM 4198 C CA . LYS B 1 104 ? -13.406 -16.828 9.102 1 97.25 104 LYS B CA 1
ATOM 4199 C C . LYS B 1 104 ? -12.672 -17.031 7.773 1 97.25 104 LYS B C 1
ATOM 4201 O O . LYS B 1 104 ? -11.75 -16.281 7.449 1 97.25 104 LYS B O 1
ATOM 4206 N N . LEU B 1 105 ? -13.109 -18.031 7.047 1 98.25 105 LEU B N 1
ATOM 4207 C CA . LEU B 1 105 ? -12.484 -18.344 5.762 1 98.25 105 LEU B CA 1
ATOM 4208 C C . LEU B 1 105 ? -12.641 -17.172 4.789 1 98.25 105 LEU B C 1
ATOM 4210 O O . LEU B 1 105 ? -11.672 -16.75 4.16 1 98.25 105 LEU B O 1
ATOM 4214 N N . GLN B 1 106 ? -13.836 -16.656 4.723 1 98.19 106 GLN B N 1
ATOM 4215 C CA . GLN B 1 106 ? -14.117 -15.586 3.779 1 98.19 106 GLN B CA 1
ATOM 4216 C C . GLN B 1 106 ? -13.359 -14.32 4.148 1 98.19 106 GLN B C 1
ATOM 4218 O O . GLN B 1 106 ? -12.898 -13.586 3.271 1 98.19 106 GLN B O 1
ATOM 4223 N N . VAL B 1 107 ? -13.234 -14.031 5.379 1 97.88 107 VAL B N 1
ATOM 4224 C CA . VAL B 1 107 ? -12.469 -12.875 5.836 1 97.88 107 VAL B CA 1
ATOM 4225 C C . VAL B 1 107 ? -11.016 -13 5.375 1 97.88 107 VAL B C 1
ATOM 4227 O O . VAL B 1 107 ? -10.453 -12.047 4.828 1 97.88 107 VAL B O 1
ATOM 4230 N N . VAL B 1 108 ? -10.477 -14.125 5.555 1 98.38 108 VAL B N 1
ATOM 4231 C CA . VAL B 1 108 ? -9.062 -14.328 5.234 1 98.38 108 VAL B CA 1
ATOM 4232 C C . VAL B 1 108 ? -8.867 -14.281 3.721 1 98.38 108 VAL B C 1
ATOM 4234 O O . VAL B 1 108 ? -7.91 -13.68 3.23 1 98.38 108 VAL B O 1
ATOM 4237 N N . LEU B 1 109 ? -9.75 -14.938 2.992 1 98.38 109 LEU B N 1
ATOM 4238 C CA . LEU B 1 109 ? -9.648 -14.898 1.538 1 98.38 109 LEU B CA 1
ATOM 4239 C C . LEU B 1 109 ? -9.789 -13.469 1.022 1 98.38 109 LEU B C 1
ATOM 4241 O O . LEU B 1 109 ? -9.078 -13.07 0.097 1 98.38 109 LEU B O 1
ATOM 4245 N N . TYR B 1 110 ? -10.727 -12.727 1.64 1 97.75 110 TYR B N 1
ATOM 4246 C CA . TYR B 1 110 ? -10.906 -11.32 1.278 1 97.75 110 TYR B CA 1
ATOM 4247 C C . TYR B 1 110 ? -9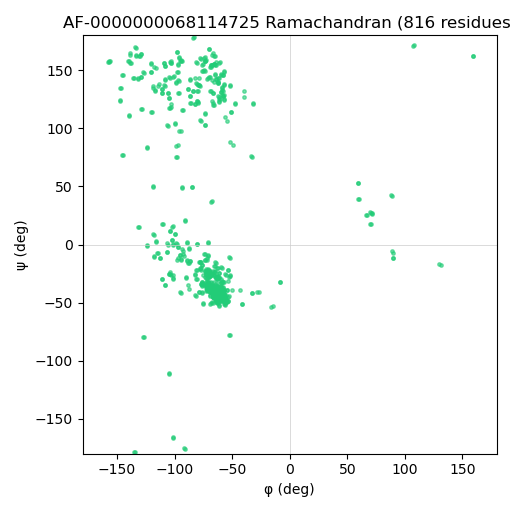.648 -10.516 1.602 1 97.75 110 TYR B C 1
ATOM 4249 O O . TYR B 1 110 ? -9.242 -9.656 0.819 1 97.75 110 TYR B O 1
ATOM 4257 N N . PHE B 1 111 ? -9.07 -10.82 2.68 1 96.88 111 PHE B N 1
ATOM 4258 C CA . PHE B 1 111 ? -7.836 -10.18 3.109 1 96.88 111 PHE B CA 1
ATOM 4259 C C . PHE B 1 111 ? -6.707 -10.453 2.121 1 96.88 111 PHE B C 1
ATOM 4261 O O . PHE B 1 111 ? -6.012 -9.531 1.687 1 96.88 111 PHE B O 1
ATOM 4268 N N . LEU B 1 112 ? -6.551 -11.648 1.795 1 97.62 112 LEU B N 1
ATOM 4269 C CA . LEU B 1 112 ? -5.5 -12.023 0.854 1 97.62 112 LEU B CA 1
ATOM 4270 C C . LEU B 1 112 ? -5.738 -11.383 -0.509 1 97.62 112 LEU B C 1
ATOM 4272 O O . LEU B 1 112 ? -4.793 -10.922 -1.155 1 97.62 112 LEU B O 1
ATOM 4276 N N . ALA B 1 113 ? -6.965 -11.367 -0.952 1 96.44 113 ALA B N 1
ATOM 4277 C CA . ALA B 1 113 ? -7.336 -10.891 -2.281 1 96.44 113 ALA B CA 1
ATOM 4278 C C . ALA B 1 113 ? -7.137 -9.383 -2.396 1 96.44 113 ALA B C 1
ATOM 4280 O O . ALA B 1 113 ? -6.758 -8.875 -3.457 1 96.44 113 ALA B O 1
ATOM 4281 N N . THR B 1 114 ? -7.391 -8.648 -1.312 1 92.88 114 THR B N 1
ATOM 4282 C CA . THR B 1 114 ? -7.461 -7.199 -1.438 1 92.88 114 THR B CA 1
ATOM 4283 C C . THR B 1 114 ? -6.273 -6.535 -0.743 1 92.88 114 THR B C 1
ATOM 4285 O O . THR B 1 114 ? -5.902 -5.406 -1.076 1 92.88 114 THR B O 1
ATOM 4288 N N . GLY B 1 115 ? -5.797 -7.188 0.274 1 90.94 115 GLY B N 1
ATOM 4289 C CA . GLY B 1 115 ? -4.762 -6.559 1.079 1 90.94 115 GLY B CA 1
ATOM 4290 C C . GLY B 1 115 ? -5.273 -5.391 1.899 1 90.94 115 GLY B C 1
ATOM 4291 O O . GLY B 1 115 ? -4.492 -4.535 2.324 1 90.94 115 GLY B O 1
ATOM 4292 N N . CYS B 1 116 ? -6.527 -5.266 2.098 1 89.94 116 CYS B N 1
ATOM 4293 C CA . CYS B 1 116 ? -7.098 -4.133 2.82 1 89.94 116 CYS B CA 1
ATOM 4294 C C . CYS B 1 116 ? -6.746 -4.195 4.301 1 89.94 116 CYS B C 1
ATOM 4296 O O . CYS B 1 116 ? -6.234 -5.211 4.777 1 89.94 116 CYS B O 1
ATOM 4298 N N . SER B 1 117 ? -7 -3.135 4.988 1 89.69 117 SER B N 1
ATOM 4299 C CA . SER B 1 117 ? -6.652 -3.021 6.402 1 89.69 117 SER B CA 1
ATOM 4300 C C . SER B 1 117 ? -7.59 -3.854 7.27 1 89.69 117 SER B C 1
ATOM 4302 O O . SER B 1 117 ? -8.703 -4.188 6.852 1 89.69 117 SER B O 1
ATOM 4304 N N . LEU B 1 118 ? -7.121 -4.125 8.484 1 91.06 118 LEU B N 1
ATOM 4305 C CA . LEU B 1 118 ? -7.973 -4.824 9.445 1 91.06 118 LEU B CA 1
ATOM 4306 C C . LEU B 1 118 ? -9.242 -4.027 9.727 1 91.06 118 LEU B C 1
ATOM 4308 O O . LEU B 1 118 ? -10.312 -4.605 9.938 1 91.06 118 LEU B O 1
ATOM 4312 N N . ARG B 1 119 ? -9.148 -2.762 9.695 1 89.94 119 ARG B N 1
ATOM 4313 C CA . ARG B 1 119 ? -10.312 -1.915 9.938 1 89.94 119 ARG B CA 1
ATOM 4314 C C . ARG B 1 119 ? -11.359 -2.088 8.844 1 89.94 119 ARG B C 1
ATOM 4316 O O . ARG B 1 119 ? -12.547 -2.211 9.133 1 89.94 119 ARG B O 1
ATOM 4323 N N . SER B 1 120 ? -10.891 -2.074 7.633 1 91.94 120 SER B N 1
ATOM 4324 C CA . SER B 1 120 ? -11.812 -2.293 6.523 1 91.94 120 SER B CA 1
ATOM 4325 C C . SER B 1 120 ? -12.508 -3.645 6.645 1 91.94 120 SER B C 1
ATOM 4327 O O . SER B 1 120 ? -13.711 -3.756 6.387 1 91.94 120 SER B O 1
ATOM 4329 N N . LEU B 1 121 ? -11.742 -4.598 7.047 1 94.69 121 LEU B N 1
ATOM 4330 C CA . LEU B 1 121 ? -12.32 -5.922 7.246 1 94.69 121 LEU B CA 1
ATOM 4331 C C . LEU B 1 121 ? -13.383 -5.891 8.344 1 94.69 121 LEU B C 1
ATOM 4333 O O . LEU B 1 121 ? -14.43 -6.523 8.219 1 94.69 121 LEU B O 1
ATOM 4337 N N . THR B 1 122 ? -13.031 -5.148 9.398 1 94.31 122 THR B N 1
ATOM 4338 C CA . THR B 1 122 ? -13.969 -4.984 10.5 1 94.31 122 THR B CA 1
ATOM 4339 C C . THR B 1 122 ? -15.281 -4.367 10.016 1 94.31 122 THR B C 1
ATOM 4341 O O . THR B 1 122 ? -16.359 -4.82 10.391 1 94.31 122 THR B O 1
ATOM 4344 N N . HIS B 1 123 ? -15.203 -3.426 9.164 1 93.69 123 HIS B N 1
ATOM 4345 C CA . HIS B 1 123 ? -16.375 -2.725 8.656 1 93.69 123 HIS B CA 1
ATOM 4346 C C . HIS B 1 123 ? -17.188 -3.613 7.715 1 93.69 123 HIS B C 1
ATOM 4348 O O . HIS B 1 123 ? -18.422 -3.592 7.738 1 93.69 123 HIS B O 1
ATOM 4354 N N . ILE B 1 124 ? -16.531 -4.41 6.938 1 94.38 124 ILE B N 1
ATOM 4355 C CA . ILE B 1 124 ? -17.172 -5.223 5.914 1 94.38 124 ILE B CA 1
ATOM 4356 C C . ILE B 1 124 ? -17.812 -6.449 6.562 1 94.38 124 ILE B C 1
ATOM 4358 O O . ILE B 1 124 ? -18.969 -6.789 6.258 1 94.38 124 ILE B O 1
ATOM 4362 N N . PHE B 1 125 ? -17.109 -7.039 7.512 1 95.19 125 PHE B N 1
ATOM 4363 C CA . PHE B 1 125 ? -17.562 -8.328 8.023 1 95.19 125 PHE B CA 1
ATOM 4364 C C . PHE B 1 125 ? -18.156 -8.172 9.414 1 95.19 125 PHE B C 1
ATOM 4366 O O . PHE B 1 125 ? -18.719 -9.125 9.969 1 95.19 125 PHE B O 1
ATOM 4373 N N . ARG B 1 126 ? -18.062 -6.984 10.008 1 93.19 126 ARG B N 1
ATOM 4374 C CA . ARG B 1 126 ? -18.609 -6.695 11.328 1 93.19 126 ARG B CA 1
ATOM 4375 C C . ARG B 1 126 ? -18 -7.613 12.383 1 93.19 126 ARG B C 1
ATOM 4377 O O . ARG B 1 126 ? -18.719 -8.266 13.141 1 93.19 126 ARG B O 1
ATOM 4384 N N . LEU B 1 127 ? -16.688 -7.66 12.438 1 92.88 127 LEU B N 1
ATOM 4385 C CA . LEU B 1 127 ? -15.875 -8.383 13.414 1 92.88 127 LEU B CA 1
ATOM 4386 C C . LEU B 1 127 ? -14.859 -7.457 14.078 1 92.88 127 LEU B C 1
ATOM 4388 O O . LEU B 1 127 ? -14.414 -6.484 13.469 1 92.88 127 LEU B O 1
ATOM 4392 N N . GLY B 1 128 ? -14.57 -7.734 15.289 1 90.81 128 GLY B N 1
ATOM 4393 C CA . GLY B 1 128 ? -13.562 -6.938 15.969 1 90.81 128 GLY B CA 1
ATOM 4394 C C . GLY B 1 128 ? -12.18 -7.082 15.359 1 90.81 128 GLY B C 1
ATOM 4395 O O . GLY B 1 128 ? -11.797 -8.172 14.93 1 90.81 128 GLY B O 1
ATOM 4396 N N . LYS B 1 129 ? -11.461 -6.02 15.391 1 90 129 LYS B N 1
ATOM 4397 C CA . LYS B 1 129 ? -10.117 -5.98 14.812 1 90 129 LYS B CA 1
ATOM 4398 C C . LYS B 1 129 ? -9.211 -7.02 15.461 1 90 129 LYS B C 1
ATOM 4400 O O . LYS B 1 129 ? -8.484 -7.738 14.766 1 90 129 LYS B O 1
ATOM 4405 N N . SER B 1 130 ? -9.211 -7.074 16.75 1 88.38 130 SER B N 1
ATOM 4406 C CA . SER B 1 130 ? -8.359 -8.008 17.484 1 88.38 130 SER B CA 1
ATOM 4407 C C . SER B 1 130 ? -8.711 -9.453 17.156 1 88.38 130 SER B C 1
ATOM 4409 O O . SER B 1 130 ? -7.828 -10.305 17.016 1 88.38 130 SER B O 1
ATOM 4411 N N . THR B 1 131 ? -9.977 -9.672 17 1 89.81 131 THR B N 1
ATOM 4412 C CA . THR B 1 131 ? -10.453 -11.016 16.656 1 89.81 131 THR B CA 1
ATOM 4413 C C . THR B 1 131 ? -9.945 -11.43 15.273 1 89.81 131 THR B C 1
ATOM 4415 O O . THR B 1 131 ? -9.445 -12.539 15.102 1 89.81 131 THR B O 1
ATOM 4418 N N . ILE B 1 132 ? -10.062 -10.547 14.312 1 94.25 132 ILE B N 1
ATOM 4419 C CA . ILE B 1 132 ? -9.617 -10.828 12.953 1 94.25 132 ILE B CA 1
ATOM 4420 C C . ILE B 1 132 ? -8.109 -11.109 12.945 1 94.25 132 ILE B C 1
ATOM 4422 O O . ILE B 1 132 ? -7.652 -12.086 12.352 1 94.25 132 ILE B O 1
ATOM 4426 N N . SER B 1 133 ? -7.395 -10.273 13.609 1 91.25 133 SER B N 1
ATOM 4427 C CA . SER B 1 133 ? -5.941 -10.391 13.648 1 91.25 133 SER B CA 1
ATOM 4428 C C . SER B 1 133 ? -5.512 -11.75 14.203 1 91.25 133 SER B C 1
ATOM 4430 O O . SER B 1 133 ? -4.512 -12.32 13.766 1 91.25 133 SER B O 1
ATOM 4432 N N . GLU B 1 134 ? -6.266 -12.234 15.055 1 89.62 134 GLU B N 1
ATOM 4433 C CA . GLU B 1 134 ? -5.926 -13.477 15.734 1 89.62 134 GLU B CA 1
ATOM 4434 C C . GLU B 1 134 ? -6.156 -14.688 14.828 1 89.62 134 GLU B C 1
ATOM 4436 O O . GLU B 1 134 ? -5.312 -15.578 14.75 1 89.62 134 GLU B O 1
ATOM 4441 N N . PHE B 1 135 ? -7.234 -14.641 14.125 1 94.38 135 PHE B N 1
ATOM 4442 C CA . PHE B 1 135 ? -7.531 -15.898 13.445 1 94.38 135 PHE B CA 1
ATOM 4443 C C . PHE B 1 135 ? -7 -15.883 12.016 1 94.38 135 PHE B C 1
ATOM 4445 O O . PHE B 1 135 ? -7.016 -16.906 11.328 1 94.38 135 PHE B O 1
ATOM 4452 N N . ILE B 1 136 ? -6.535 -14.828 11.492 1 96.19 136 ILE B N 1
ATOM 4453 C CA . ILE B 1 136 ? -6.016 -14.758 10.125 1 96.19 136 ILE B CA 1
ATOM 4454 C C . ILE B 1 136 ? -4.914 -15.805 9.938 1 96.19 136 ILE B C 1
ATOM 4456 O O . ILE B 1 136 ? -4.953 -16.594 8.992 1 96.19 136 ILE B O 1
ATOM 4460 N N . ILE B 1 137 ? -4.012 -15.859 10.891 1 95.56 137 ILE B N 1
ATOM 4461 C CA . ILE B 1 137 ? -2.867 -16.75 10.758 1 95.56 137 ILE B CA 1
ATOM 4462 C C . ILE B 1 137 ? -3.316 -18.203 10.945 1 95.56 137 ILE B C 1
ATOM 4464 O O . ILE B 1 137 ? -2.861 -19.094 10.234 1 95.56 137 ILE B O 1
ATOM 4468 N N . GLU B 1 138 ? -4.211 -18.359 11.82 1 96.12 138 GLU B N 1
ATOM 4469 C CA . GLU B 1 138 ? -4.762 -19.703 12.055 1 96.12 138 GLU B CA 1
ATOM 4470 C C . GLU B 1 138 ? -5.422 -20.25 10.797 1 96.12 138 GLU B C 1
ATOM 4472 O O . GLU B 1 138 ? -5.207 -21.406 10.43 1 96.12 138 GLU B O 1
ATOM 4477 N N . VAL B 1 139 ? -6.18 -19.453 10.211 1 98.12 139 VAL B N 1
ATOM 4478 C CA . VAL B 1 139 ? -6.891 -19.875 9.008 1 98.12 139 VAL B CA 1
ATOM 4479 C C . VAL B 1 139 ? -5.898 -20.094 7.871 1 98.12 139 VAL B C 1
ATOM 4481 O O . VAL B 1 139 ? -6.023 -21.047 7.102 1 98.12 139 VAL B O 1
ATOM 4484 N N . CYS B 1 140 ? -4.91 -19.234 7.727 1 98.06 140 CYS B N 1
ATOM 4485 C CA . CYS B 1 140 ? -3.865 -19.422 6.723 1 98.06 140 CYS B CA 1
ATOM 4486 C C . CYS B 1 140 ? -3.17 -20.766 6.902 1 98.06 140 CYS B C 1
ATOM 4488 O O . CYS B 1 140 ? -2.98 -21.5 5.934 1 98.06 140 CYS B O 1
ATOM 4490 N N . GLU B 1 141 ? -2.867 -21.078 8.086 1 97.44 141 GLU B N 1
ATOM 4491 C CA . GLU B 1 141 ? -2.207 -22.359 8.383 1 97.44 141 GLU B CA 1
ATOM 4492 C C . GLU B 1 141 ? -3.098 -23.531 8.008 1 97.44 141 GLU B C 1
ATOM 4494 O O . GLU B 1 141 ? -2.623 -24.516 7.438 1 97.44 141 GLU B O 1
ATOM 4499 N N . ALA B 1 142 ? -4.301 -23.422 8.367 1 98.06 142 ALA B N 1
ATOM 4500 C CA . ALA B 1 142 ? -5.246 -24.484 8.039 1 98.06 142 ALA B CA 1
ATOM 4501 C C . ALA B 1 142 ? -5.348 -24.688 6.527 1 98.06 142 ALA B C 1
ATOM 4503 O O . ALA B 1 142 ? -5.383 -25.828 6.047 1 98.06 142 ALA B O 1
ATOM 4504 N N . ILE B 1 143 ? -5.426 -23.578 5.805 1 98.31 143 ILE B N 1
ATOM 4505 C CA . ILE B 1 143 ? -5.5 -23.656 4.352 1 98.31 143 ILE B CA 1
ATOM 4506 C C . ILE B 1 143 ? -4.238 -24.312 3.801 1 98.31 143 ILE B C 1
ATOM 4508 O O . ILE B 1 143 ? -4.32 -25.234 2.984 1 98.31 143 ILE B O 1
ATOM 4512 N N . TYR B 1 144 ? -3.129 -23.891 4.273 1 97.62 144 TYR B N 1
ATOM 4513 C CA . TYR B 1 144 ? -1.863 -24.422 3.779 1 97.62 144 TYR B CA 1
ATOM 4514 C C . TYR B 1 144 ? -1.762 -25.922 4.039 1 97.62 144 TYR B C 1
ATOM 4516 O O . TYR B 1 144 ? -1.399 -26.703 3.148 1 97.62 144 TYR B O 1
ATOM 4524 N N . GLU B 1 145 ? -2.113 -26.328 5.215 1 96.88 145 GLU B N 1
ATOM 4525 C CA . GLU B 1 145 ? -2.043 -27.734 5.59 1 96.88 145 GLU B CA 1
ATOM 4526 C C . GLU B 1 145 ? -2.988 -28.578 4.742 1 96.88 145 GLU B C 1
ATOM 4528 O O . GLU B 1 145 ? -2.65 -29.703 4.359 1 96.88 145 GLU B O 1
ATOM 4533 N N . SER B 1 146 ? -4.062 -28.031 4.469 1 96.94 146 SER B N 1
ATOM 4534 C CA . SER B 1 146 ? -5.062 -28.781 3.705 1 96.94 146 SER B CA 1
ATOM 4535 C C . SER B 1 146 ? -4.652 -28.906 2.244 1 96.94 146 SER B C 1
ATOM 4537 O O . SER B 1 146 ? -5.098 -29.828 1.548 1 96.94 146 SER B O 1
ATOM 4539 N N . LEU B 1 147 ? -3.816 -28.016 1.794 1 96.69 147 LEU B N 1
ATOM 4540 C CA . LEU B 1 147 ? -3.461 -27.984 0.379 1 96.69 147 LEU B CA 1
ATOM 4541 C C . LEU B 1 147 ? -2.01 -28.406 0.176 1 96.69 147 LEU B C 1
ATOM 4543 O O . LEU B 1 147 ? -1.433 -28.172 -0.888 1 96.69 147 LEU B O 1
ATOM 4547 N N . MET B 1 148 ? -1.446 -29.016 1.096 1 92.88 148 MET B N 1
ATOM 4548 C CA . MET B 1 148 ? -0.037 -29.391 1.066 1 92.88 148 MET B CA 1
ATOM 4549 C C . MET B 1 148 ? 0.25 -30.328 -0.107 1 92.88 148 MET B C 1
ATOM 4551 O O . MET B 1 148 ? 1.355 -30.312 -0.653 1 92.88 148 MET B O 1
ATOM 4555 N N . GLU B 1 149 ? -0.735 -31.062 -0.512 1 91.56 149 GLU B N 1
ATOM 4556 C CA . GLU B 1 149 ? -0.564 -32.031 -1.6 1 91.56 149 GLU B CA 1
ATOM 4557 C C . GLU B 1 149 ? -0.262 -31.312 -2.918 1 91.56 149 GLU B C 1
ATOM 4559 O O . GLU B 1 149 ? 0.304 -31.922 -3.834 1 91.56 149 GLU B O 1
ATOM 4564 N N . PHE B 1 150 ? -0.569 -30.062 -2.969 1 92.19 150 PHE B N 1
ATOM 4565 C CA . PHE B 1 150 ? -0.377 -29.312 -4.211 1 92.19 150 PHE B CA 1
ATOM 4566 C C . PHE B 1 150 ? 0.976 -28.609 -4.215 1 92.19 150 PHE B C 1
ATOM 4568 O O . PHE B 1 150 ? 1.391 -28.062 -5.238 1 92.19 150 PHE B O 1
ATOM 4575 N N . ILE B 1 151 ? 1.673 -28.5 -3.1 1 89.12 151 ILE B N 1
ATOM 4576 C CA . ILE B 1 151 ? 2.979 -27.859 -3.021 1 89.12 151 ILE B CA 1
ATOM 4577 C C . ILE B 1 151 ? 4.027 -28.875 -2.564 1 89.12 151 ILE B C 1
ATOM 4579 O O . ILE B 1 151 ? 4.934 -28.531 -1.797 1 89.12 151 ILE B O 1
ATOM 4583 N N . LYS B 1 152 ? 4.117 -29.953 -3.09 1 82.12 152 LYS B N 1
ATOM 4584 C CA . LYS B 1 152 ? 5.062 -31 -2.686 1 82.12 152 LYS B CA 1
ATOM 4585 C C . LYS B 1 152 ? 6.27 -31.031 -3.617 1 82.12 152 LYS B C 1
ATOM 4587 O O . LYS B 1 152 ? 6.148 -30.75 -4.812 1 82.12 152 LYS B O 1
ATOM 4592 N N . ILE B 1 153 ? 7.352 -31.328 -2.982 1 83.81 153 ILE B N 1
ATOM 4593 C CA . ILE B 1 153 ? 8.57 -31.531 -3.758 1 83.81 153 ILE B CA 1
ATOM 4594 C C . ILE B 1 153 ? 8.359 -32.656 -4.766 1 83.81 153 ILE B C 1
ATOM 4596 O O . ILE B 1 153 ? 7.934 -33.75 -4.402 1 83.81 153 ILE B O 1
ATOM 4600 N N . PRO B 1 154 ? 8.648 -32.406 -5.922 1 89.5 154 PRO B N 1
ATOM 4601 C CA . PRO B 1 154 ? 8.414 -33.406 -6.957 1 89.5 154 PRO B CA 1
ATOM 4602 C C . PRO B 1 154 ? 9.219 -34.688 -6.734 1 89.5 154 PRO B C 1
ATOM 4604 O O . PRO B 1 154 ? 10.367 -34.625 -6.285 1 89.5 154 PRO B O 1
ATOM 4607 N N . THR B 1 155 ? 8.594 -35.75 -7.055 1 89 155 THR B N 1
ATOM 4608 C CA . THR B 1 155 ? 9.273 -37.031 -7.086 1 89 155 THR B CA 1
ATOM 4609 C C . THR B 1 155 ? 10 -37.219 -8.414 1 89 155 THR B C 1
ATOM 4611 O O . THR B 1 155 ? 9.914 -36.375 -9.305 1 89 155 THR B O 1
ATOM 4614 N N . PHE B 1 156 ? 10.664 -38.375 -8.469 1 88.25 156 PHE B N 1
ATOM 4615 C CA . PHE B 1 156 ? 11.375 -38.688 -9.703 1 88.25 156 PHE B CA 1
ATOM 4616 C C . PHE B 1 156 ? 10.422 -38.719 -10.891 1 88.25 156 PHE B C 1
ATOM 4618 O O . PHE B 1 156 ? 10.719 -38.156 -11.945 1 88.25 156 PHE B O 1
ATOM 4625 N N . THR B 1 157 ? 9.344 -39.312 -10.672 1 91.25 157 THR B N 1
ATOM 4626 C CA . THR B 1 157 ? 8.344 -39.406 -11.727 1 91.25 157 THR B CA 1
ATOM 4627 C C . THR B 1 157 ? 7.777 -38.031 -12.062 1 91.25 157 THR B C 1
ATOM 4629 O O . THR B 1 157 ? 7.527 -37.719 -13.227 1 91.25 157 THR B O 1
ATOM 4632 N N . ASP B 1 158 ? 7.652 -37.219 -11.039 1 92.62 158 ASP B N 1
ATOM 4633 C CA . ASP B 1 158 ? 7.133 -35.875 -11.242 1 92.62 158 ASP B CA 1
ATOM 4634 C C . ASP B 1 158 ? 8.094 -35.031 -12.086 1 92.62 158 ASP B C 1
ATOM 4636 O O . ASP B 1 158 ? 7.66 -34.281 -12.961 1 92.62 158 ASP B O 1
ATOM 4640 N N . TRP B 1 159 ? 9.32 -35.219 -11.812 1 92.75 159 TRP B N 1
ATOM 4641 C CA . TRP B 1 159 ? 10.32 -34.469 -12.547 1 92.75 159 TRP B CA 1
ATOM 4642 C C . TRP B 1 159 ? 10.281 -34.812 -14.031 1 92.75 159 TRP B C 1
ATOM 4644 O O . TRP B 1 159 ? 10.461 -33.938 -14.883 1 92.75 159 TRP B O 1
ATOM 4654 N N . LYS B 1 160 ? 10.062 -36.031 -14.312 1 92.69 160 LYS B N 1
ATOM 4655 C CA . LYS B 1 160 ? 9.984 -36.438 -15.703 1 92.69 160 LYS B CA 1
ATOM 4656 C C . LYS B 1 160 ? 8.781 -35.812 -16.406 1 92.69 160 LYS B C 1
ATOM 4658 O O . LYS B 1 160 ? 8.867 -35.406 -17.562 1 92.69 160 LYS B O 1
ATOM 4663 N N . ILE B 1 161 ? 7.738 -35.812 -15.688 1 94.69 161 ILE B N 1
ATOM 4664 C CA . ILE B 1 161 ? 6.527 -35.188 -16.234 1 94.69 161 ILE B CA 1
ATOM 4665 C C . ILE B 1 161 ? 6.773 -33.719 -16.5 1 94.69 161 ILE B C 1
ATOM 4667 O O . ILE B 1 161 ? 6.398 -33.219 -17.562 1 94.69 161 ILE B O 1
ATOM 4671 N N . ILE B 1 162 ? 7.363 -33.062 -15.555 1 95.94 162 ILE B N 1
ATOM 4672 C CA . ILE B 1 162 ? 7.664 -31.656 -15.688 1 95.94 162 ILE B CA 1
ATOM 4673 C C . ILE B 1 162 ? 8.594 -31.438 -16.891 1 95.94 162 ILE B C 1
ATOM 4675 O O . ILE B 1 162 ? 8.367 -30.531 -17.703 1 95.94 162 ILE B O 1
ATOM 4679 N N . GLU B 1 163 ? 9.633 -32.25 -17 1 96.75 163 GLU B N 1
ATOM 4680 C CA . GLU B 1 163 ? 10.57 -32.156 -18.109 1 96.75 163 GLU B CA 1
ATOM 4681 C C . GLU B 1 163 ? 9.859 -32.312 -19.453 1 96.75 163 GLU B C 1
ATOM 4683 O O . GLU B 1 163 ? 10.141 -31.578 -20.406 1 96.75 163 GLU B O 1
ATOM 4688 N N . ASN B 1 164 ? 9.016 -33.281 -19.5 1 96.31 164 ASN B N 1
ATOM 4689 C CA . ASN B 1 164 ? 8.25 -33.5 -20.719 1 96.31 164 ASN B CA 1
ATOM 4690 C C . ASN B 1 164 ? 7.414 -32.25 -21.062 1 96.31 164 ASN B C 1
ATOM 4692 O O . ASN B 1 164 ? 7.27 -31.922 -22.234 1 96.31 164 ASN B O 1
ATOM 4696 N N . GLY B 1 165 ? 6.891 -31.672 -20.031 1 96.38 165 GLY B N 1
ATOM 4697 C CA . GLY B 1 165 ? 6.141 -30.438 -20.25 1 96.38 165 GLY B CA 1
ATOM 4698 C C . GLY B 1 165 ? 6.988 -29.328 -20.828 1 96.38 165 GLY B C 1
ATOM 4699 O O . GLY B 1 165 ? 6.582 -28.656 -21.781 1 96.38 165 GLY B O 1
ATOM 4700 N N . PHE B 1 166 ? 8.117 -29.094 -20.328 1 96.94 166 PHE B N 1
ATOM 4701 C CA . PHE B 1 166 ? 9.016 -28.062 -20.812 1 96.94 166 PHE B CA 1
ATOM 4702 C C . PHE B 1 166 ? 9.484 -28.375 -22.234 1 96.94 166 PHE B C 1
ATOM 4704 O O . PHE B 1 166 ? 9.641 -27.484 -23.062 1 96.94 166 PHE B O 1
ATOM 4711 N N . ARG B 1 167 ? 9.695 -29.656 -22.469 1 95.75 167 ARG B N 1
ATOM 4712 C CA . ARG B 1 167 ? 10.125 -30.109 -23.797 1 95.75 167 ARG B CA 1
ATOM 4713 C C . ARG B 1 167 ? 9.047 -29.828 -24.828 1 95.75 167 ARG B C 1
ATOM 4715 O O . ARG B 1 167 ? 9.328 -29.281 -25.891 1 95.75 167 ARG B O 1
ATOM 4722 N N . GLU B 1 168 ? 7.91 -30.109 -24.5 1 94.75 168 GLU B N 1
ATOM 4723 C CA . GLU B 1 168 ? 6.812 -30.031 -25.469 1 94.75 168 GLU B CA 1
ATOM 4724 C C . GLU B 1 168 ? 6.293 -28.609 -25.594 1 94.75 168 GLU B C 1
ATOM 4726 O O . GLU B 1 168 ? 6.047 -28.125 -26.703 1 94.75 168 GLU B O 1
ATOM 4731 N N . GLN B 1 169 ? 6.137 -27.953 -24.5 1 93 169 GLN B N 1
ATOM 4732 C CA . GLN B 1 169 ? 5.465 -26.656 -24.516 1 93 169 GLN B CA 1
ATOM 4733 C C . GLN B 1 169 ? 6.461 -25.531 -24.719 1 93 169 GLN B C 1
ATOM 4735 O O . GLN B 1 169 ? 6.121 -24.5 -25.312 1 93 169 GLN B O 1
ATOM 4740 N N . TRP B 1 170 ? 7.688 -25.719 -24.297 1 92.94 170 TRP B N 1
ATOM 4741 C CA . TRP B 1 170 ? 8.625 -24.594 -24.312 1 92.94 170 TRP B CA 1
ATOM 4742 C C . TRP B 1 170 ? 9.875 -24.938 -25.109 1 92.94 170 TRP B C 1
ATOM 4744 O O . TRP B 1 170 ? 10.805 -24.141 -25.203 1 92.94 170 TRP B O 1
ATOM 4754 N N . ASN B 1 171 ? 9.914 -26.156 -25.625 1 94.38 171 ASN B N 1
ATOM 4755 C CA . ASN B 1 171 ? 10.992 -26.609 -26.484 1 94.38 171 ASN B CA 1
ATOM 4756 C C . ASN B 1 171 ? 12.344 -26.531 -25.781 1 94.38 171 ASN B C 1
ATOM 4758 O O . ASN B 1 171 ? 13.328 -26.062 -26.359 1 94.38 171 ASN B O 1
ATOM 4762 N N . PHE B 1 172 ? 12.375 -26.844 -24.578 1 97.38 172 PHE B N 1
ATOM 4763 C CA . PHE B 1 172 ? 13.609 -26.875 -23.797 1 97.38 172 PHE B CA 1
ATOM 4764 C C . PHE B 1 172 ? 13.812 -28.25 -23.156 1 97.38 172 PHE B C 1
ATOM 4766 O O . PHE B 1 172 ? 13.586 -28.422 -21.969 1 97.38 172 PHE B O 1
ATOM 4773 N N . PRO B 1 173 ? 14.359 -29.125 -23.938 1 96.38 173 PRO B N 1
ATOM 4774 C CA . PRO B 1 173 ? 14.562 -30.484 -23.422 1 96.38 173 PRO B CA 1
ATOM 4775 C C . PRO B 1 173 ? 15.508 -30.516 -22.219 1 96.38 173 PRO B C 1
ATOM 4777 O O . PRO B 1 173 ? 16.516 -29.781 -22.203 1 96.38 173 PRO B O 1
ATOM 4780 N N . GLY B 1 174 ? 15.164 -31.312 -21.25 1 96.06 174 GLY B N 1
ATOM 4781 C CA . GLY B 1 174 ? 16 -31.453 -20.062 1 96.06 174 GLY B CA 1
ATOM 4782 C C . GLY B 1 174 ? 15.664 -30.469 -18.969 1 96.06 174 GLY B C 1
ATOM 4783 O O . GLY B 1 174 ? 16.125 -30.609 -17.828 1 96.06 174 GLY B O 1
ATOM 4784 N N . CYS B 1 175 ? 14.875 -29.516 -19.297 1 97.5 175 CYS B N 1
ATOM 4785 C CA . CYS B 1 175 ? 14.5 -28.5 -18.312 1 97.5 175 CYS B CA 1
ATOM 4786 C C . CYS B 1 175 ? 13.398 -29.016 -17.406 1 97.5 175 CYS B C 1
ATOM 4788 O O . CYS B 1 175 ? 12.398 -29.562 -17.875 1 97.5 175 CYS B O 1
ATOM 4790 N N . CYS B 1 176 ? 13.609 -28.812 -16.094 1 96.12 176 CYS B N 1
ATOM 4791 C CA . CYS B 1 176 ? 12.641 -29.312 -15.125 1 96.12 176 CYS B CA 1
ATOM 4792 C C . CYS B 1 176 ? 12.023 -28.156 -14.336 1 96.12 176 CYS B C 1
ATOM 4794 O O . CYS B 1 176 ? 11.352 -28.391 -13.328 1 96.12 176 CYS B O 1
ATOM 4796 N N . GLY B 1 177 ? 12.242 -26.969 -14.664 1 97.06 177 GLY B N 1
ATOM 4797 C CA . GLY B 1 177 ? 11.625 -25.859 -13.961 1 97.06 177 GLY B CA 1
ATOM 4798 C C . GLY B 1 177 ? 12.359 -24.547 -14.156 1 97.06 177 GLY B C 1
ATOM 4799 O O . GLY B 1 177 ? 13.492 -24.531 -14.641 1 97.06 177 GLY B O 1
ATOM 4800 N N . ALA B 1 178 ? 11.703 -23.5 -13.875 1 97.94 178 ALA B N 1
ATOM 4801 C CA . ALA B 1 178 ? 12.289 -22.172 -13.852 1 97.94 178 ALA B CA 1
ATOM 4802 C C . ALA B 1 178 ? 12.352 -21.625 -12.422 1 97.94 178 ALA B C 1
ATOM 4804 O O . ALA B 1 178 ? 11.391 -21.75 -11.664 1 97.94 178 ALA B O 1
ATOM 4805 N N . ILE B 1 179 ? 13.469 -21.078 -12.07 1 96.06 179 ILE B N 1
ATOM 4806 C CA . ILE B 1 179 ? 13.688 -20.625 -10.703 1 96.06 179 ILE B CA 1
ATOM 4807 C C . ILE B 1 179 ? 13.688 -19.094 -10.664 1 96.06 179 ILE B C 1
ATOM 4809 O O . ILE B 1 179 ? 14.141 -18.453 -11.602 1 96.06 179 ILE B O 1
ATOM 4813 N N . ASP B 1 180 ? 13.125 -18.562 -9.633 1 94.81 180 ASP B N 1
ATOM 4814 C CA . ASP B 1 180 ? 13.164 -17.141 -9.352 1 94.81 180 ASP B CA 1
ATOM 4815 C C . ASP B 1 180 ? 12.961 -16.859 -7.863 1 94.81 180 ASP B C 1
ATOM 4817 O O . ASP B 1 180 ? 12.523 -17.75 -7.121 1 94.81 180 ASP B O 1
ATOM 4821 N N . GLY B 1 181 ? 13.398 -15.742 -7.441 1 92.31 181 GLY B N 1
ATOM 4822 C CA . GLY B 1 181 ? 13.227 -15.305 -6.062 1 92.31 181 GLY B CA 1
ATOM 4823 C C . GLY B 1 181 ? 12.711 -13.883 -5.953 1 92.31 181 GLY B C 1
ATOM 4824 O O . GLY B 1 181 ? 13.039 -13.023 -6.773 1 92.31 181 GLY B O 1
ATOM 4825 N N . LYS B 1 182 ? 11.883 -13.727 -4.977 1 92.62 182 LYS B N 1
ATOM 4826 C CA . LYS B 1 182 ? 11.359 -12.398 -4.699 1 92.62 182 LYS B CA 1
ATOM 4827 C C . LYS B 1 182 ? 11.516 -12.039 -3.223 1 92.62 182 LYS B C 1
ATOM 4829 O O . LYS B 1 182 ? 11.406 -12.906 -2.355 1 92.62 182 LYS B O 1
ATOM 4834 N N . HIS B 1 183 ? 11.797 -10.75 -2.975 1 89.69 183 HIS B N 1
ATOM 4835 C CA . HIS B 1 183 ? 11.711 -10.211 -1.623 1 89.69 183 HIS B CA 1
ATOM 4836 C C . HIS B 1 183 ? 10.281 -9.844 -1.263 1 89.69 183 HIS B C 1
ATOM 4838 O O . HIS B 1 183 ? 9.617 -9.117 -2.004 1 89.69 183 HIS B O 1
ATOM 4844 N N . VAL B 1 184 ? 9.812 -10.43 -0.254 1 92.5 184 VAL B N 1
ATOM 4845 C CA . VAL B 1 184 ? 8.562 -9.969 0.335 1 92.5 184 VAL B CA 1
ATOM 4846 C C . VAL B 1 184 ? 8.844 -8.969 1.453 1 92.5 184 VAL B C 1
ATOM 4848 O O . VAL B 1 184 ? 9.383 -9.344 2.5 1 92.5 184 VAL B O 1
ATOM 4851 N N . VAL B 1 185 ? 8.414 -7.754 1.25 1 88.19 185 VAL B N 1
ATOM 4852 C CA . VAL B 1 185 ? 8.812 -6.648 2.117 1 88.19 185 VAL B CA 1
ATOM 4853 C C . VAL B 1 185 ? 7.91 -6.613 3.352 1 88.19 185 VAL B C 1
ATOM 4855 O O . VAL B 1 185 ? 6.695 -6.785 3.246 1 88.19 185 VAL B O 1
ATOM 4858 N N . ILE B 1 186 ? 8.586 -6.504 4.488 1 86.25 186 ILE B N 1
ATOM 4859 C CA . ILE B 1 186 ? 7.887 -6.414 5.766 1 86.25 186 ILE B CA 1
ATOM 4860 C C . ILE B 1 186 ? 8.055 -5.012 6.344 1 86.25 186 ILE B C 1
ATOM 4862 O O . ILE B 1 186 ? 9.148 -4.441 6.301 1 86.25 186 ILE B O 1
ATOM 4866 N N . LYS B 1 187 ? 6.91 -4.441 6.734 1 75.06 187 LYS B N 1
ATOM 4867 C CA . LYS B 1 187 ? 6.953 -3.115 7.348 1 75.06 187 LYS B CA 1
ATOM 4868 C C . LYS B 1 187 ? 7.613 -3.168 8.719 1 75.06 187 LYS B C 1
ATOM 4870 O O . LYS B 1 187 ? 7.379 -4.098 9.492 1 75.06 187 LYS B O 1
ATOM 4875 N N . ALA B 1 188 ? 8.578 -2.225 8.961 1 61.75 188 ALA B N 1
ATOM 4876 C CA . ALA B 1 188 ? 9.258 -2.168 10.25 1 61.75 188 ALA B CA 1
ATOM 4877 C C . ALA B 1 188 ? 8.297 -1.758 11.359 1 61.75 188 ALA B C 1
ATOM 4879 O O . ALA B 1 188 ? 7.398 -0.939 11.141 1 61.75 188 ALA B O 1
ATOM 4880 N N . PRO B 1 189 ? 8.297 -2.559 12.523 1 54.12 189 PRO B N 1
ATOM 4881 C CA . PRO B 1 189 ? 7.488 -2.102 13.656 1 54.12 189 PRO B CA 1
ATOM 4882 C C . PRO B 1 189 ? 7.777 -0.653 14.047 1 54.12 189 PRO B C 1
ATOM 4884 O O . PRO B 1 189 ? 8.883 -0.155 13.805 1 54.12 189 PRO B O 1
ATOM 4887 N N . PRO B 1 190 ? 6.645 0.213 14.352 1 49.72 190 PRO B N 1
ATOM 4888 C CA . PRO B 1 190 ? 6.855 1.607 14.742 1 49.72 190 PRO B CA 1
ATOM 4889 C C . PRO B 1 190 ? 8.023 1.775 15.711 1 49.72 190 PRO B C 1
ATOM 4891 O O . PRO B 1 190 ? 8.719 2.795 15.672 1 49.72 190 PRO B O 1
ATOM 4894 N N . GLU B 1 191 ? 8.023 0.965 16.828 1 45.19 191 GLU B N 1
ATOM 4895 C CA . GLU B 1 191 ? 9 1.18 17.906 1 45.19 191 GLU B CA 1
ATOM 4896 C C . GLU B 1 191 ? 10.422 1.2 17.359 1 45.19 191 GLU B C 1
ATOM 4898 O O . GLU B 1 191 ? 11.375 1.443 18.094 1 45.19 191 GLU B O 1
ATOM 4903 N N . SER B 1 192 ? 10.484 0.666 16.359 1 39 192 SER B N 1
ATOM 4904 C CA . SER B 1 192 ? 11.883 0.691 15.938 1 39 192 SER B CA 1
ATOM 4905 C C . SER B 1 192 ? 12.328 2.105 15.586 1 39 192 SER B C 1
ATOM 4907 O O . SER B 1 192 ? 12.211 2.529 14.43 1 39 192 SER B O 1
ATOM 4909 N N . GLY B 1 193 ? 11.875 3.061 16.281 1 35.16 193 GLY B N 1
ATOM 4910 C CA . GLY B 1 193 ? 12.242 4.465 16.344 1 35.16 193 GLY B CA 1
ATOM 4911 C C . GLY B 1 193 ? 13.695 4.723 15.992 1 35.16 193 GLY B C 1
ATOM 4912 O O . GLY B 1 193 ? 14.188 5.844 16.125 1 35.16 193 GLY B O 1
ATOM 4913 N N . SER B 1 194 ? 14.609 3.793 16.516 1 32.62 194 SER B N 1
ATOM 4914 C CA . SER B 1 194 ? 15.945 4.379 16.453 1 32.62 194 SER B CA 1
ATOM 4915 C C . SER B 1 194 ? 16.156 5.148 15.164 1 32.62 194 SER B C 1
ATOM 4917 O O . SER B 1 194 ? 15.516 4.859 14.148 1 32.62 194 SER B O 1
ATOM 4919 N N . LEU B 1 195 ? 16.688 6.402 15.344 1 33.97 195 LEU B N 1
ATOM 4920 C CA . LEU B 1 195 ? 17.375 7.305 14.43 1 33.97 195 LEU B CA 1
ATOM 4921 C C . LEU B 1 195 ? 17.844 6.562 13.18 1 33.97 195 LEU B C 1
ATOM 4923 O O . LEU B 1 195 ? 17.844 7.129 12.086 1 33.97 195 LEU B O 1
ATOM 4927 N N . TYR B 1 196 ? 18.594 5.48 13.484 1 29.3 196 TYR B N 1
ATOM 4928 C CA . TYR B 1 196 ? 19.484 4.793 12.562 1 29.3 196 TYR B CA 1
ATOM 4929 C C . TYR B 1 196 ? 18.719 3.834 11.664 1 29.3 196 TYR B C 1
ATOM 4931 O O . TYR B 1 196 ? 19.312 3.008 10.969 1 29.3 196 TYR B O 1
ATOM 4939 N N . TYR B 1 197 ? 17.562 3.473 12.172 1 35.72 197 TYR B N 1
ATOM 4940 C CA . TYR B 1 197 ? 17.062 2.555 11.156 1 35.72 197 TYR B CA 1
ATOM 4941 C C . TYR B 1 197 ? 17.109 3.186 9.773 1 35.72 197 TYR B C 1
ATOM 4943 O O . TYR B 1 197 ? 16.531 4.246 9.539 1 35.72 197 TYR B O 1
ATOM 4951 N N . ASN B 1 198 ? 18.141 3.004 9.266 1 36.44 198 ASN B N 1
ATOM 4952 C CA . ASN B 1 198 ? 18.406 3.359 7.875 1 36.44 198 ASN B CA 1
ATOM 4953 C C . ASN B 1 198 ? 17.156 3.188 7.008 1 36.44 198 ASN B C 1
ATOM 4955 O O . ASN B 1 198 ? 16.656 2.072 6.848 1 36.44 198 ASN B O 1
ATOM 4959 N N . TYR B 1 199 ? 16.234 4.121 7.129 1 41.16 199 TYR B N 1
ATOM 4960 C CA . TYR B 1 199 ? 15.156 4.25 6.152 1 41.16 199 TYR B CA 1
ATOM 4961 C C . TYR B 1 199 ? 15.391 3.346 4.949 1 41.16 199 TYR B C 1
ATOM 4963 O O . TYR B 1 199 ? 14.445 2.895 4.305 1 41.16 199 TYR B O 1
ATOM 4971 N N . LYS B 1 200 ? 16.734 3.201 4.688 1 43.69 200 LYS B N 1
ATOM 4972 C CA . LYS B 1 200 ? 17.094 2.52 3.445 1 43.69 200 LYS B CA 1
ATOM 4973 C C . LYS B 1 200 ? 16.812 1.021 3.543 1 43.69 200 LYS B C 1
ATOM 4975 O O . LYS B 1 200 ? 16.688 0.341 2.523 1 43.69 200 LYS B O 1
ATOM 4980 N N . GLU B 1 201 ? 16.875 0.459 4.785 1 50.88 201 GLU B N 1
ATOM 4981 C CA . GLU B 1 201 ? 16.938 -0.998 4.715 1 50.88 201 GLU B CA 1
ATOM 4982 C C . GLU B 1 201 ? 15.562 -1.628 4.906 1 50.88 201 GLU B C 1
ATOM 4984 O O . GLU B 1 201 ? 14.969 -1.518 5.98 1 50.88 201 GLU B O 1
ATOM 4989 N N . THR B 1 202 ? 14.844 -1.754 4.004 1 59.19 202 THR B N 1
ATOM 4990 C CA . THR B 1 202 ? 13.57 -2.473 3.951 1 59.19 202 THR B CA 1
ATOM 4991 C C . THR B 1 202 ? 13.727 -3.891 4.492 1 59.19 202 THR B C 1
ATOM 4993 O O . THR B 1 202 ? 14.664 -4.602 4.117 1 59.19 202 THR B O 1
ATOM 4996 N N . ASN B 1 203 ? 13.094 -4.273 5.652 1 77.5 203 ASN B N 1
ATOM 4997 C CA . ASN B 1 203 ? 13.016 -5.645 6.137 1 77.5 203 ASN B CA 1
ATOM 4998 C C . ASN B 1 203 ? 12.164 -6.516 5.219 1 77.5 203 ASN B C 1
ATOM 5000 O O . ASN B 1 203 ? 11.102 -6.094 4.766 1 77.5 203 ASN B O 1
ATOM 5004 N N . SER B 1 204 ? 12.836 -7.555 4.695 1 86.69 204 SER B N 1
ATOM 5005 C CA . SER B 1 204 ? 12.102 -8.445 3.803 1 86.69 204 SER B CA 1
ATOM 5006 C C . SER B 1 204 ? 12.445 -9.906 4.07 1 86.69 204 SER B C 1
ATOM 5008 O O . SER B 1 204 ? 13.445 -10.203 4.73 1 86.69 204 SER B O 1
ATOM 5010 N N . ILE B 1 205 ? 11.594 -10.758 3.721 1 88.81 205 ILE B N 1
ATOM 5011 C CA . ILE B 1 205 ? 11.875 -12.18 3.623 1 88.81 205 ILE B CA 1
ATOM 5012 C C . ILE B 1 205 ? 11.906 -12.602 2.156 1 88.81 205 ILE B C 1
ATOM 5014 O O . ILE B 1 205 ? 11.336 -11.922 1.299 1 88.81 205 ILE B O 1
ATOM 5018 N N . VAL B 1 206 ? 12.602 -13.703 1.877 1 90.75 206 VAL B N 1
ATOM 5019 C CA . VAL B 1 206 ? 12.758 -14.102 0.483 1 90.75 206 VAL B CA 1
ATOM 5020 C C . VAL B 1 206 ? 11.867 -15.312 0.192 1 90.75 206 VAL B C 1
ATOM 5022 O O . VAL B 1 206 ? 11.82 -16.25 0.983 1 90.75 206 VAL B O 1
ATOM 5025 N N . LEU B 1 207 ? 11.125 -15.234 -0.83 1 94.38 207 LEU B N 1
ATOM 5026 C CA . LEU B 1 207 ? 10.445 -16.375 -1.431 1 94.38 207 LEU B CA 1
ATOM 5027 C C . LEU B 1 207 ? 11.203 -16.891 -2.646 1 94.38 207 LEU B C 1
ATOM 5029 O O . LEU B 1 207 ? 11.242 -16.219 -3.686 1 94.38 207 LEU B O 1
ATOM 5033 N N . MET B 1 208 ? 11.883 -18 -2.488 1 93.56 208 MET B N 1
ATOM 5034 C CA . MET B 1 208 ? 12.539 -18.719 -3.586 1 93.56 208 MET B CA 1
ATOM 5035 C C . MET B 1 208 ? 11.664 -19.844 -4.102 1 93.56 208 MET B C 1
ATOM 5037 O O . MET B 1 208 ? 11.148 -20.641 -3.318 1 93.56 208 MET B O 1
ATOM 5041 N N . ALA B 1 209 ? 11.5 -19.875 -5.418 1 95.25 209 ALA B N 1
ATOM 5042 C CA . ALA B 1 209 ? 10.555 -20.875 -5.902 1 95.25 209 ALA B CA 1
ATOM 5043 C C . ALA B 1 209 ? 11 -21.453 -7.25 1 95.25 209 ALA B C 1
ATOM 5045 O O . ALA B 1 209 ? 11.672 -20.766 -8.023 1 95.25 209 ALA B O 1
ATOM 5046 N N . VAL B 1 210 ? 10.734 -22.672 -7.477 1 95.94 210 VAL B N 1
ATOM 5047 C CA . VAL B 1 210 ? 10.812 -23.344 -8.773 1 95.94 210 VAL B CA 1
ATOM 5048 C C . VAL B 1 210 ? 9.406 -23.562 -9.328 1 95.94 210 VAL B C 1
ATOM 5050 O O . VAL B 1 210 ? 8.531 -24.062 -8.625 1 95.94 210 VAL B O 1
ATOM 5053 N N . VAL B 1 211 ? 9.211 -23.109 -10.5 1 97.56 211 VAL B N 1
ATOM 5054 C CA . VAL B 1 211 ? 7.895 -23.203 -11.117 1 97.56 211 VAL B CA 1
ATOM 5055 C C . VAL B 1 211 ? 7.922 -24.234 -12.242 1 97.56 211 VAL B C 1
ATOM 5057 O O . VAL B 1 211 ? 8.867 -24.281 -13.031 1 97.56 211 VAL B O 1
ATOM 5060 N N . ASP B 1 212 ? 6.941 -25.047 -12.336 1 96.75 212 ASP B N 1
ATOM 5061 C CA . ASP B 1 212 ? 6.879 -26.109 -13.336 1 96.75 212 ASP B CA 1
ATOM 5062 C C . ASP B 1 212 ? 6.172 -25.641 -14.602 1 96.75 212 ASP B C 1
ATOM 5064 O O . ASP B 1 212 ? 5.852 -24.453 -14.727 1 96.75 212 ASP B O 1
ATOM 5068 N N . HIS B 1 213 ? 5.977 -26.594 -15.555 1 95.56 213 HIS B N 1
ATOM 5069 C CA . HIS B 1 213 ? 5.477 -26.266 -16.875 1 95.56 213 HIS B CA 1
ATOM 5070 C C . HIS B 1 213 ? 4.004 -25.875 -16.844 1 95.56 213 HIS B C 1
ATOM 5072 O O . HIS B 1 213 ? 3.469 -25.328 -17.812 1 95.56 213 HIS B O 1
ATOM 5078 N N . LYS B 1 214 ? 3.334 -26.062 -15.703 1 94.69 214 LYS B N 1
ATOM 5079 C CA . LYS B 1 214 ? 1.926 -25.703 -15.547 1 94.69 214 LYS B CA 1
ATOM 5080 C C . LYS B 1 214 ? 1.771 -24.422 -14.742 1 94.69 214 LYS B C 1
ATOM 5082 O O . LYS B 1 214 ? 0.685 -24.125 -14.242 1 94.69 214 LYS B O 1
ATOM 5087 N N . TYR B 1 215 ? 2.785 -23.719 -14.508 1 96.12 215 TYR B N 1
ATOM 5088 C CA . TYR B 1 215 ? 2.799 -22.453 -13.789 1 96.12 215 TYR B CA 1
ATOM 5089 C C . TYR B 1 215 ? 2.516 -22.656 -12.305 1 96.12 215 TYR B C 1
ATOM 5091 O O . TYR B 1 215 ? 1.923 -21.797 -11.648 1 96.12 215 TYR B O 1
ATOM 5099 N N . CYS B 1 216 ? 2.852 -23.844 -11.797 1 97.12 216 CYS B N 1
ATOM 5100 C CA . CYS B 1 216 ? 2.693 -24.156 -10.383 1 97.12 216 CYS B CA 1
ATOM 5101 C C . CYS B 1 216 ? 4.035 -24.125 -9.664 1 97.12 216 CYS B C 1
ATOM 5103 O O . CYS B 1 216 ? 5.059 -24.516 -10.227 1 97.12 216 CYS B O 1
ATOM 5105 N N . PHE B 1 217 ? 3.979 -23.656 -8.453 1 96.94 217 PHE B N 1
ATOM 5106 C CA . PHE B 1 217 ? 5.164 -23.672 -7.609 1 96.94 217 PHE B CA 1
ATOM 5107 C C . PHE B 1 217 ? 5.469 -25.094 -7.133 1 96.94 217 PHE B C 1
ATOM 5109 O O . PHE B 1 217 ? 4.812 -25.594 -6.223 1 96.94 217 PHE B O 1
ATOM 5116 N N . SER B 1 218 ? 6.445 -25.688 -7.758 1 93.44 218 SER B N 1
ATOM 5117 C CA . SER B 1 218 ? 6.797 -27.062 -7.441 1 93.44 218 SER B CA 1
ATOM 5118 C C . SER B 1 218 ? 7.691 -27.141 -6.207 1 93.44 218 SER B C 1
ATOM 5120 O O . SER B 1 218 ? 7.719 -28.156 -5.516 1 93.44 218 SER B O 1
ATOM 5122 N N . TYR B 1 219 ? 8.359 -26.109 -5.984 1 91.25 219 TYR B N 1
ATOM 5123 C CA . TYR B 1 219 ? 9.188 -25.984 -4.797 1 91.25 219 TYR B CA 1
ATOM 5124 C C . TYR B 1 219 ? 9.242 -24.531 -4.324 1 91.25 219 TYR B C 1
ATOM 5126 O O . TYR B 1 219 ? 9.391 -23.609 -5.133 1 91.25 219 TYR B O 1
ATOM 5134 N N . ILE B 1 220 ? 9.078 -24.453 -2.994 1 93.81 220 ILE B N 1
ATOM 5135 C CA . ILE 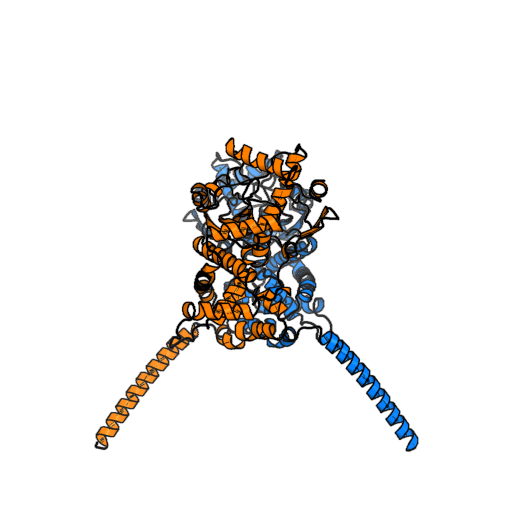B 1 220 ? 9.18 -23.094 -2.445 1 93.81 220 ILE B CA 1
ATOM 5136 C C . ILE B 1 220 ? 10.031 -23.125 -1.178 1 93.81 220 ILE B C 1
ATOM 5138 O O . ILE B 1 220 ? 10.039 -24.125 -0.448 1 93.81 220 ILE B O 1
ATOM 5142 N N . ASP B 1 221 ? 10.766 -22.125 -1.036 1 92.12 221 ASP B N 1
ATOM 5143 C CA . ASP B 1 221 ? 11.484 -21.812 0.194 1 92.12 221 ASP B CA 1
ATOM 5144 C C . ASP B 1 221 ? 11.219 -20.375 0.635 1 92.12 221 ASP B C 1
ATOM 5146 O O . ASP B 1 221 ? 11.531 -19.422 -0.094 1 92.12 221 ASP B O 1
ATOM 5150 N N . VAL B 1 222 ? 10.594 -20.359 1.816 1 91.38 222 VAL B N 1
ATOM 5151 C CA . VAL B 1 222 ? 10.219 -19.031 2.322 1 91.38 222 VAL B CA 1
ATOM 5152 C C . VAL B 1 222 ? 10.922 -18.766 3.65 1 91.38 222 VAL B C 1
ATOM 5154 O O . VAL B 1 222 ? 10.914 -19.625 4.547 1 91.38 222 VAL B O 1
ATOM 5157 N N . GLY B 1 223 ? 11.492 -17.531 3.877 1 81 223 GLY B N 1
ATOM 5158 C CA . GLY B 1 223 ? 11.898 -17.203 5.234 1 81 223 GLY B CA 1
ATOM 5159 C C . GLY B 1 223 ? 13.328 -16.688 5.32 1 81 223 GLY B C 1
ATOM 5160 O O . GLY B 1 223 ? 13.727 -16.125 6.34 1 81 223 GLY B O 1
ATOM 5161 N N . CYS B 1 224 ? 14.062 -16.922 4.32 1 72 224 CYS B N 1
ATOM 5162 C CA . CYS B 1 224 ? 15.414 -16.375 4.391 1 72 224 CYS B CA 1
ATOM 5163 C C . CYS B 1 224 ? 15.383 -14.867 4.586 1 72 224 CYS B C 1
ATOM 5165 O O . CYS B 1 224 ? 14.555 -14.1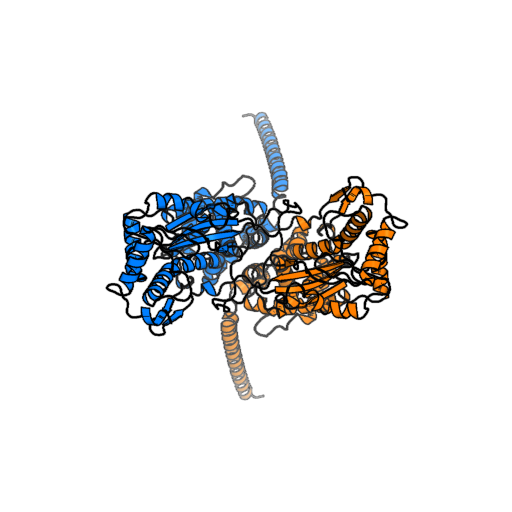8 3.998 1 72 224 CYS B O 1
ATOM 5167 N N . ASN B 1 225 ? 16.156 -14.461 5.645 1 68.5 225 ASN B N 1
ATOM 5168 C CA . ASN B 1 225 ? 16.25 -13.023 5.891 1 68.5 225 ASN B CA 1
ATOM 5169 C C . ASN B 1 225 ? 16.766 -12.281 4.668 1 68.5 225 ASN B C 1
ATOM 5171 O O . ASN B 1 225 ? 17.781 -12.664 4.082 1 68.5 225 ASN B O 1
ATOM 5175 N N . GLY B 1 226 ? 16.047 -11.336 4.203 1 63.19 226 GLY B N 1
ATOM 5176 C CA . GLY B 1 226 ? 16.328 -10.57 2.998 1 63.19 226 GLY B CA 1
ATOM 5177 C C . GLY B 1 226 ? 17.594 -9.742 3.102 1 63.19 226 GLY B C 1
ATOM 5178 O O . GLY B 1 226 ? 18.125 -9.281 2.088 1 63.19 226 GLY B O 1
ATOM 5179 N N . ARG B 1 227 ? 18.016 -9.414 4.355 1 60.41 227 ARG B N 1
ATOM 5180 C CA . ARG B 1 227 ? 19.203 -8.578 4.496 1 60.41 227 ARG B CA 1
ATOM 5181 C C . ARG B 1 227 ? 20.453 -9.336 4.082 1 60.41 227 ARG B C 1
ATOM 5183 O O . ARG B 1 227 ? 21.516 -8.742 3.92 1 60.41 227 ARG B O 1
ATOM 5190 N N . VAL B 1 228 ? 20.375 -10.656 4.16 1 55.53 228 VAL B N 1
ATOM 5191 C CA . VAL B 1 228 ? 21.547 -11.391 3.711 1 55.53 228 VAL B CA 1
ATOM 5192 C C . VAL B 1 228 ? 22.016 -10.859 2.355 1 55.53 228 VAL B C 1
ATOM 5194 O O . VAL B 1 228 ? 21.188 -10.469 1.524 1 55.53 228 VAL B O 1
ATOM 5197 N N . SER B 1 229 ? 23.234 -10.414 2.283 1 51.94 229 SER B N 1
ATOM 5198 C CA . SER B 1 229 ? 23.781 -9.805 1.075 1 51.94 229 SER B CA 1
ATOM 5199 C C . SER B 1 229 ? 23.156 -10.414 -0.178 1 51.94 229 SER B C 1
ATOM 5201 O O . SER B 1 229 ? 22.875 -11.609 -0.217 1 51.94 229 SER B O 1
ATOM 5203 N N . ASP B 1 230 ? 22.531 -9.578 -0.976 1 53.16 230 ASP B N 1
ATOM 5204 C CA . ASP B 1 230 ? 21.828 -9.867 -2.225 1 53.16 230 ASP B CA 1
ATOM 5205 C C . ASP B 1 230 ? 22.5 -11.031 -2.965 1 53.16 230 ASP B C 1
ATOM 5207 O O . ASP B 1 230 ? 21.812 -11.906 -3.494 1 53.16 230 ASP B O 1
ATOM 5211 N N . GLY B 1 231 ? 23.875 -10.992 -2.961 1 56.88 231 GLY B N 1
ATOM 5212 C CA . GLY B 1 231 ? 24.594 -11.992 -3.734 1 56.88 231 GLY B CA 1
ATOM 5213 C C . GLY B 1 231 ? 24.516 -13.383 -3.127 1 56.88 231 GLY B C 1
ATOM 5214 O O . GLY B 1 231 ? 24.797 -14.375 -3.801 1 56.88 231 GLY B O 1
ATOM 5215 N N . GLY B 1 232 ? 23.75 -13.484 -1.978 1 69.19 232 GLY B N 1
ATOM 5216 C CA . GLY B 1 232 ? 23.844 -14.75 -1.277 1 69.19 232 GLY B CA 1
ATOM 5217 C C . GLY B 1 232 ? 22.5 -15.344 -0.904 1 69.19 232 GLY B C 1
ATOM 5218 O O . GLY B 1 232 ? 22.438 -16.312 -0.154 1 69.19 232 GLY B O 1
ATOM 5219 N N . VAL B 1 233 ? 21.547 -14.805 -1.514 1 78.56 233 VAL B N 1
ATOM 5220 C CA . VAL B 1 233 ? 20.219 -15.227 -1.073 1 78.56 233 VAL B CA 1
ATOM 5221 C C . VAL B 1 233 ? 19.953 -16.656 -1.526 1 78.56 233 VAL B C 1
ATOM 5223 O O . VAL B 1 233 ? 19.438 -17.484 -0.756 1 78.56 233 VAL B O 1
ATOM 5226 N N . PHE B 1 234 ? 20.406 -16.984 -2.764 1 86.31 234 PHE B N 1
ATOM 5227 C CA . PHE B 1 234 ? 20.188 -18.328 -3.291 1 86.31 234 PHE B CA 1
ATOM 5228 C C . PHE B 1 234 ? 20.969 -19.359 -2.484 1 86.31 234 PHE B C 1
ATOM 5230 O O . PHE B 1 234 ? 20.438 -20.406 -2.127 1 86.31 234 PHE B O 1
ATOM 5237 N N . ARG B 1 235 ? 22.125 -19 -2.148 1 83.38 235 ARG B N 1
ATOM 5238 C CA . ARG B 1 235 ? 23 -19.938 -1.441 1 83.38 235 ARG B CA 1
ATOM 5239 C C . ARG B 1 235 ? 22.5 -20.188 -0.023 1 83.38 235 ARG B C 1
ATOM 5241 O O . ARG B 1 235 ? 22.812 -21.219 0.579 1 83.38 235 ARG B O 1
ATOM 5248 N N . ASN B 1 236 ? 21.766 -19.312 0.429 1 80.44 236 ASN B N 1
ATOM 5249 C CA . ASN B 1 236 ? 21.344 -19.391 1.823 1 80.44 236 ASN B CA 1
ATOM 5250 C C . ASN B 1 236 ? 19.938 -19.953 1.949 1 80.44 236 ASN B C 1
ATOM 5252 O O . ASN B 1 236 ? 19.375 -20.016 3.047 1 80.44 236 ASN B O 1
ATOM 5256 N N . CYS B 1 237 ? 19.469 -20.406 0.876 1 83.81 237 CYS B N 1
ATOM 5257 C CA . CYS B 1 237 ? 18.141 -20.984 0.946 1 83.81 237 CYS B CA 1
ATOM 5258 C C . CYS B 1 237 ? 18.188 -22.5 0.945 1 83.81 237 CYS B C 1
ATOM 5260 O O . CYS B 1 237 ? 19.188 -23.094 0.516 1 83.81 237 CYS B O 1
ATOM 5262 N N . SER B 1 238 ? 17.188 -23.109 1.455 1 84.5 238 SER B N 1
ATOM 5263 C CA . SER B 1 238 ? 17.125 -24.562 1.569 1 84.5 238 SER B CA 1
ATOM 5264 C C . SER B 1 238 ? 17.109 -25.219 0.196 1 84.5 238 SER B C 1
ATOM 5266 O O . SER B 1 238 ? 17.594 -26.344 0.038 1 84.5 238 SER B O 1
ATOM 5268 N N . LEU B 1 239 ? 16.625 -24.547 -0.732 1 84.69 239 LEU B N 1
ATOM 5269 C CA . LEU B 1 239 ? 16.562 -25.078 -2.088 1 84.69 239 LEU B CA 1
ATOM 5270 C C . LEU B 1 239 ? 17.969 -25.328 -2.639 1 84.69 239 LEU B C 1
ATOM 5272 O O . LEU B 1 239 ? 18.203 -26.297 -3.357 1 84.69 239 LEU B O 1
ATOM 5276 N N . TYR B 1 240 ? 18.797 -24.453 -2.299 1 87.44 240 TYR B N 1
ATOM 5277 C CA . TYR B 1 240 ? 20.172 -24.594 -2.754 1 87.44 240 TYR B CA 1
ATOM 5278 C C . TYR B 1 240 ? 20.766 -25.906 -2.279 1 87.44 240 TYR B C 1
ATOM 5280 O O . TYR B 1 240 ? 21.375 -26.641 -3.068 1 87.44 240 TYR B O 1
ATOM 5288 N N . GLU B 1 241 ? 20.578 -26.156 -1.095 1 87.44 241 GLU B N 1
ATOM 5289 C CA . GLU B 1 241 ? 21.109 -27.375 -0.513 1 87.44 241 GLU B CA 1
ATOM 5290 C C . GLU B 1 241 ? 20.516 -28.609 -1.187 1 87.44 241 GLU B C 1
ATOM 5292 O O . GLU B 1 241 ? 21.219 -29.594 -1.454 1 87.44 241 GLU B O 1
ATOM 5297 N N . GLU B 1 242 ? 19.328 -28.531 -1.448 1 88.19 242 GLU B N 1
ATOM 5298 C CA . GLU B 1 242 ? 18.656 -29.656 -2.096 1 88.19 242 GLU B CA 1
ATOM 5299 C C . GLU B 1 242 ? 19.156 -29.859 -3.52 1 88.19 242 GLU B C 1
ATOM 5301 O O . GLU B 1 242 ? 19.328 -31 -3.965 1 88.19 242 GLU B O 1
ATOM 5306 N N . LEU B 1 243 ? 19.406 -28.859 -4.199 1 88.88 243 LEU B N 1
ATOM 5307 C CA . LEU B 1 243 ? 19.906 -28.953 -5.566 1 88.88 243 LEU B CA 1
ATOM 5308 C C . LEU B 1 243 ? 21.344 -29.453 -5.59 1 88.88 243 LEU B C 1
ATOM 5310 O O . LEU B 1 243 ? 21.703 -30.281 -6.438 1 88.88 243 LEU B O 1
ATOM 5314 N N . GLU B 1 244 ? 22.062 -29 -4.645 1 89.81 244 GLU B N 1
ATOM 5315 C CA . GLU B 1 244 ? 23.453 -29.453 -4.535 1 89.81 244 GLU B CA 1
ATOM 5316 C C . GLU B 1 244 ? 23.516 -30.938 -4.199 1 89.81 244 GLU B C 1
ATOM 5318 O O . GLU B 1 244 ? 24.469 -31.625 -4.594 1 89.81 244 GLU B O 1
ATOM 5323 N N . ASN B 1 245 ? 22.484 -31.344 -3.57 1 89 245 ASN B N 1
ATOM 5324 C CA . ASN B 1 245 ? 22.438 -32.75 -3.17 1 89 245 ASN B CA 1
ATOM 5325 C C . ASN B 1 245 ? 21.812 -33.625 -4.254 1 89 245 ASN B C 1
ATOM 5327 O O . ASN B 1 245 ? 21.594 -34.812 -4.051 1 89 245 ASN B O 1
ATOM 5331 N N . GLY B 1 246 ? 21.469 -33.094 -5.312 1 86.88 246 GLY B N 1
ATOM 5332 C CA . GLY B 1 246 ? 21.031 -33.875 -6.469 1 86.88 246 GLY B CA 1
ATOM 5333 C C . GLY B 1 246 ? 19.547 -34.156 -6.461 1 86.88 246 GLY B C 1
ATOM 5334 O O . GLY B 1 246 ? 19.141 -35.312 -6.723 1 86.88 246 GLY B O 1
ATOM 5335 N N . VAL B 1 247 ? 18.766 -33.219 -6.113 1 85.44 247 VAL B N 1
ATOM 5336 C CA . VAL B 1 247 ? 17.312 -33.406 -6.109 1 85.44 247 VAL B CA 1
ATOM 5337 C C . VAL B 1 247 ? 16.812 -33.562 -7.539 1 85.44 247 VAL B C 1
ATOM 5339 O O . VAL B 1 247 ? 15.805 -34.25 -7.781 1 85.44 247 VAL B O 1
ATOM 5342 N N . LEU B 1 248 ? 17.516 -33.031 -8.5 1 90.31 248 LEU B N 1
ATOM 5343 C CA . LEU B 1 248 ? 17.156 -33.156 -9.906 1 90.31 248 LEU B CA 1
ATOM 5344 C C . LEU B 1 248 ? 17.734 -34.438 -10.508 1 90.31 248 LEU B C 1
ATOM 5346 O O . LEU B 1 248 ? 18.859 -34.812 -10.188 1 90.31 248 LEU B O 1
ATOM 5350 N N . PRO B 1 249 ? 16.953 -35 -11.344 1 89 249 PRO B N 1
ATOM 5351 C CA . PRO B 1 249 ? 17.516 -36.156 -12.039 1 89 249 PRO B CA 1
ATOM 5352 C C . PRO B 1 249 ? 18.75 -35.812 -12.875 1 89 249 PRO B C 1
ATOM 5354 O O . PRO B 1 249 ? 18.891 -34.656 -13.297 1 89 249 PRO B O 1
ATOM 5357 N N . GLU B 1 250 ? 19.547 -36.812 -13.109 1 87.5 250 GLU B N 1
ATOM 5358 C CA . GLU B 1 250 ? 20.766 -36.625 -13.867 1 87.5 250 GLU B CA 1
ATOM 5359 C C . GLU B 1 250 ? 20.469 -36.062 -15.266 1 87.5 250 GLU B C 1
ATOM 5361 O O . GLU B 1 250 ? 19.578 -36.562 -15.945 1 87.5 250 GLU B O 1
ATOM 5366 N N . GLY B 1 251 ? 21.188 -35.094 -15.562 1 88.19 251 GLY B N 1
ATOM 5367 C CA . GLY B 1 251 ? 21.062 -34.531 -16.906 1 88.19 251 GLY B CA 1
ATOM 5368 C C . GLY B 1 251 ? 20.016 -33.438 -17 1 88.19 251 GLY B C 1
ATOM 5369 O O . GLY B 1 251 ? 19.859 -32.812 -18.062 1 88.19 251 GLY B O 1
ATOM 5370 N N . HIS B 1 252 ? 19.312 -33.281 -15.961 1 94.38 252 HIS B N 1
ATOM 5371 C CA . HIS B 1 252 ? 18.266 -32.25 -16 1 94.38 252 HIS B CA 1
ATOM 5372 C C . HIS B 1 252 ? 18.75 -30.922 -15.438 1 94.38 252 HIS B C 1
ATOM 5374 O O . HIS B 1 252 ? 19.734 -30.875 -14.711 1 94.38 252 HIS B O 1
ATOM 5380 N N . VAL B 1 253 ? 18.047 -29.844 -15.867 1 96.81 253 VAL B N 1
ATOM 5381 C CA . VAL B 1 253 ? 18.516 -28.516 -15.492 1 96.81 253 VAL B CA 1
ATOM 5382 C C . VAL B 1 253 ? 17.328 -27.625 -15.125 1 96.81 253 VAL B C 1
ATOM 5384 O O . VAL B 1 253 ? 16.188 -27.922 -15.492 1 96.81 253 VAL B O 1
ATOM 5387 N N . LEU B 1 254 ? 17.609 -26.609 -14.367 1 97.12 254 LEU B N 1
ATOM 5388 C CA . LEU B 1 254 ? 16.703 -25.469 -14.148 1 97.12 254 LEU B CA 1
ATOM 5389 C C . LEU B 1 254 ? 17.156 -24.266 -14.945 1 97.12 254 LEU B C 1
ATOM 5391 O O . LEU B 1 254 ? 18.328 -24.188 -15.359 1 97.12 254 LEU B O 1
ATOM 5395 N N . VAL B 1 255 ? 16.234 -23.391 -15.188 1 97.69 255 VAL B N 1
ATOM 5396 C CA . VAL B 1 255 ? 16.594 -22.156 -15.883 1 97.69 255 VAL B CA 1
ATOM 5397 C C . VAL B 1 255 ? 16.344 -20.953 -14.977 1 97.69 255 VAL B C 1
ATOM 5399 O O . VAL B 1 255 ? 15.344 -20.922 -14.25 1 97.69 255 VAL B O 1
ATOM 5402 N N . GLY B 1 256 ? 17.219 -20.062 -14.852 1 95.25 256 GLY B N 1
ATOM 5403 C CA . GLY B 1 256 ? 17.141 -18.844 -14.062 1 95.25 256 GLY B CA 1
ATOM 5404 C C . GLY B 1 256 ? 17.641 -17.625 -14.805 1 95.25 256 GLY B C 1
ATOM 5405 O O . GLY B 1 256 ? 17.969 -17.703 -15.992 1 95.25 256 GLY B O 1
ATOM 5406 N N . ASP B 1 257 ? 17.625 -16.531 -14.172 1 92.38 257 ASP B N 1
ATOM 5407 C CA . ASP B 1 257 ? 18.141 -15.297 -14.766 1 92.38 257 ASP B CA 1
ATOM 5408 C C . ASP B 1 257 ? 19.531 -14.977 -14.242 1 92.38 257 ASP B C 1
ATOM 5410 O O . ASP B 1 257 ? 20.219 -15.852 -13.711 1 92.38 257 ASP B O 1
ATOM 5414 N N . ASN B 1 258 ? 19.953 -13.797 -14.477 1 88.25 258 ASN B N 1
ATOM 5415 C CA . ASN B 1 258 ? 21.328 -13.422 -14.164 1 88.25 258 ASN B CA 1
ATOM 5416 C C . ASN B 1 258 ? 21.531 -13.234 -12.656 1 88.25 258 ASN B C 1
ATOM 5418 O O . ASN B 1 258 ? 22.656 -13.094 -12.188 1 88.25 258 ASN B O 1
ATOM 5422 N N . ALA B 1 259 ? 20.5 -13.258 -11.938 1 85.38 259 ALA B N 1
ATOM 5423 C CA . ALA B 1 259 ? 20.609 -13.164 -10.484 1 85.38 259 ALA B CA 1
ATOM 5424 C C . ALA B 1 259 ? 21.141 -14.469 -9.883 1 85.38 259 ALA B C 1
ATOM 5426 O O . ALA B 1 259 ? 21.562 -14.5 -8.734 1 85.38 259 ALA B O 1
ATOM 5427 N N . PHE B 1 260 ? 21.141 -15.477 -10.672 1 90.44 260 PHE B N 1
ATOM 5428 C CA . PHE B 1 260 ? 21.547 -16.797 -10.203 1 90.44 260 PHE B CA 1
ATOM 5429 C C . PHE B 1 260 ? 22.906 -17.188 -10.781 1 90.44 260 PHE B C 1
ATOM 5431 O O . PHE B 1 260 ? 23.297 -16.703 -11.852 1 90.44 260 PHE B O 1
ATOM 5438 N N . PRO B 1 261 ? 23.594 -18 -10.109 1 90.5 261 PRO B N 1
ATOM 5439 C CA . PRO B 1 261 ? 24.859 -18.5 -10.664 1 90.5 261 PRO B CA 1
ATOM 5440 C C . PRO B 1 261 ? 24.641 -19.562 -11.742 1 90.5 261 PRO B C 1
ATOM 5442 O O . PRO B 1 261 ? 23.578 -20.172 -11.797 1 90.5 261 PRO B O 1
ATOM 5445 N N . LEU B 1 262 ? 25.641 -19.641 -12.609 1 93.38 262 LEU B N 1
ATOM 5446 C CA . LEU B 1 262 ? 25.641 -20.75 -13.555 1 93.38 262 LEU B CA 1
ATOM 5447 C C . LEU B 1 262 ? 26.172 -22.016 -12.906 1 93.38 262 LEU B C 1
ATOM 5449 O O . LEU B 1 262 ? 27.281 -22.031 -12.359 1 93.38 262 LEU B O 1
ATOM 5453 N N . LYS B 1 263 ? 25.391 -23.047 -12.93 1 93.06 263 LYS B N 1
ATOM 5454 C CA . LYS B 1 263 ? 25.734 -24.359 -12.406 1 93.06 263 LYS B CA 1
ATOM 5455 C C . LYS B 1 263 ? 25.359 -25.453 -13.391 1 93.06 263 LYS B C 1
ATOM 5457 O O . LYS B 1 263 ? 24.672 -25.203 -14.383 1 93.06 263 LYS B O 1
ATOM 5462 N N . GLU B 1 264 ? 25.828 -26.625 -13.094 1 93 264 GLU B N 1
ATOM 5463 C CA . GLU B 1 264 ? 25.516 -27.75 -13.961 1 93 264 GLU B CA 1
ATOM 5464 C C . GLU B 1 264 ? 24 -28.016 -14.008 1 93 264 GLU B C 1
ATOM 5466 O O . GLU B 1 264 ? 23.469 -28.453 -15.031 1 93 264 GLU B O 1
ATOM 5471 N N . TYR B 1 265 ? 23.375 -27.703 -12.883 1 94.56 265 TYR B N 1
ATOM 5472 C CA . TYR B 1 265 ? 21.953 -27.969 -12.797 1 94.56 265 TYR B CA 1
ATOM 5473 C C . TYR B 1 265 ? 21.156 -26.672 -13 1 94.56 265 TYR B C 1
ATOM 5475 O O . TYR B 1 265 ? 19.922 -26.688 -12.93 1 94.56 265 TYR B O 1
ATOM 5483 N N . LEU B 1 266 ? 21.812 -25.562 -13.227 1 95.69 266 LEU B N 1
ATOM 5484 C CA . LEU B 1 266 ? 21.141 -24.266 -13.32 1 95.69 266 LEU B CA 1
ATOM 5485 C C . LEU B 1 266 ? 21.75 -23.422 -14.438 1 95.69 266 LEU B C 1
ATOM 5487 O O . LEU B 1 266 ? 22.891 -22.969 -14.328 1 95.69 266 LEU B O 1
ATOM 5491 N N . LEU B 1 267 ? 20.969 -23.219 -15.477 1 96.75 267 LEU B N 1
ATOM 5492 C CA . LEU B 1 267 ? 21.453 -22.453 -16.625 1 96.75 267 LEU B CA 1
ATOM 5493 C C . LEU B 1 267 ? 20.984 -21 -16.562 1 96.75 267 LEU B C 1
ATOM 5495 O O . LEU B 1 267 ? 19.906 -20.719 -16.031 1 96.75 267 LEU B O 1
ATOM 5499 N N . LYS B 1 268 ? 21.672 -20.094 -17.031 1 95.25 268 LYS B N 1
ATOM 5500 C CA . LYS B 1 268 ? 21.359 -18.672 -17.141 1 95.25 268 LYS B CA 1
ATOM 5501 C C . LYS B 1 268 ? 21.812 -18.109 -18.484 1 95.25 268 LYS B C 1
ATOM 5503 O O . LYS B 1 268 ? 22.609 -18.734 -19.188 1 95.25 268 LYS B O 1
ATOM 5508 N N . PRO B 1 269 ? 21.344 -17 -18.875 1 95.25 269 PRO B N 1
ATOM 5509 C CA . PRO B 1 269 ? 21.688 -16.453 -20.188 1 95.25 269 PRO B CA 1
ATOM 5510 C C . PRO B 1 269 ? 23.141 -16.031 -20.297 1 95.25 269 PRO B C 1
ATOM 5512 O O . PRO B 1 269 ? 23.797 -15.766 -19.281 1 95.25 269 PRO B O 1
ATOM 5515 N N . PHE B 1 270 ? 23.625 -16.078 -21.578 1 94.12 270 PHE B N 1
ATOM 5516 C CA . PHE B 1 270 ? 24.922 -15.461 -21.859 1 94.12 270 PHE B CA 1
ATOM 5517 C C . PHE B 1 270 ? 24.891 -13.969 -21.578 1 94.12 270 PHE B C 1
ATOM 5519 O O . PHE B 1 270 ? 23.953 -13.273 -22.016 1 94.12 270 PHE B O 1
ATOM 5526 N N . PRO B 1 271 ? 25.828 -13.555 -20.797 1 88.69 271 PRO B N 1
ATOM 5527 C CA . PRO B 1 271 ? 25.859 -12.125 -20.5 1 88.69 271 PRO B CA 1
ATOM 5528 C C . PRO B 1 271 ? 26.438 -11.289 -21.641 1 88.69 271 PRO B C 1
ATOM 5530 O O . PRO B 1 271 ? 27.078 -11.828 -22.547 1 88.69 271 PRO B O 1
ATOM 5533 N N . GLY B 1 272 ? 26.109 -9.984 -21.625 1 83.31 272 GLY B N 1
ATOM 5534 C CA . GLY B 1 272 ? 26.766 -9.055 -22.531 1 83.31 272 GLY B CA 1
ATOM 5535 C C . GLY B 1 272 ? 25.875 -8.57 -23.656 1 83.31 272 GLY B C 1
ATOM 5536 O O . GLY B 1 272 ? 24.766 -9.078 -23.828 1 83.31 272 GLY B O 1
ATOM 5537 N N . ASN B 1 273 ? 26.281 -7.652 -24.391 1 84.44 273 ASN B N 1
ATOM 5538 C CA . ASN B 1 273 ? 25.516 -7.023 -25.469 1 84.44 273 ASN B CA 1
ATOM 5539 C C . ASN B 1 273 ? 25.969 -7.508 -26.844 1 84.44 273 ASN B C 1
ATOM 5541 O O . ASN B 1 273 ? 25.266 -7.332 -27.828 1 84.44 273 ASN B O 1
ATOM 5545 N N . ARG B 1 274 ? 27.234 -7.98 -27.031 1 89.5 274 ARG B N 1
ATOM 5546 C CA . ARG B 1 274 ? 27.75 -8.461 -28.312 1 89.5 274 ARG B CA 1
ATOM 5547 C C . ARG B 1 274 ? 27.703 -9.984 -28.391 1 89.5 274 ARG B C 1
ATOM 5549 O O . ARG B 1 274 ? 28.734 -10.648 -28.375 1 89.5 274 ARG B O 1
ATOM 5556 N N . LEU B 1 275 ? 26.578 -10.547 -28.578 1 92.06 275 LEU B N 1
ATOM 5557 C CA . LEU B 1 275 ? 26.328 -11.984 -28.562 1 92.06 275 LEU B CA 1
ATOM 5558 C C . LEU B 1 275 ? 26.344 -12.555 -29.984 1 92.06 275 LEU B C 1
ATOM 5560 O O . LEU B 1 275 ? 25.922 -11.883 -30.922 1 92.06 275 LEU B O 1
ATOM 5564 N N . THR B 1 276 ? 26.906 -13.719 -30.141 1 93.62 276 THR B N 1
ATOM 5565 C CA . THR B 1 276 ? 26.797 -14.453 -31.391 1 93.62 276 THR B CA 1
ATOM 5566 C C . THR B 1 276 ? 25.359 -14.891 -31.641 1 93.62 276 THR B C 1
ATOM 5568 O O . THR B 1 276 ? 24.516 -14.82 -30.75 1 93.62 276 THR B O 1
ATOM 5571 N N . LEU B 1 277 ? 25.094 -15.266 -32.844 1 92.94 277 LEU B N 1
ATOM 5572 C CA . LEU B 1 277 ? 23.75 -15.742 -33.188 1 92.94 277 LEU B CA 1
ATOM 5573 C C . LEU B 1 277 ? 23.359 -16.922 -32.312 1 92.94 277 LEU B C 1
ATOM 5575 O O . LEU B 1 277 ? 22.219 -17.016 -31.875 1 92.94 277 LEU B O 1
ATOM 5579 N N . GLN B 1 278 ? 24.344 -17.797 -32.156 1 94.56 278 GLN B N 1
ATOM 5580 C CA . GLN B 1 278 ? 24.109 -18.984 -31.328 1 94.56 278 GLN B CA 1
ATOM 5581 C C . GLN B 1 278 ? 23.75 -18.578 -29.891 1 94.56 278 GLN B C 1
ATOM 5583 O O . GLN B 1 278 ? 22.844 -19.141 -29.297 1 94.56 278 GLN B O 1
ATOM 5588 N N . GLN B 1 279 ? 24.438 -17.656 -29.422 1 95.88 279 GLN B N 1
ATOM 5589 C CA . GLN B 1 279 ? 24.203 -17.172 -28.062 1 95.88 279 GLN B CA 1
ATOM 5590 C C . GLN B 1 279 ? 22.875 -16.453 -27.953 1 95.88 279 GLN B C 1
ATOM 5592 O O . GLN B 1 279 ? 22.156 -16.578 -26.953 1 95.88 279 GLN B O 1
ATOM 5597 N N . LYS B 1 280 ? 22.469 -15.711 -28.922 1 95.56 280 LYS B N 1
ATOM 5598 C CA . LYS B 1 280 ? 21.188 -15.016 -28.953 1 95.56 280 LYS B CA 1
ATOM 5599 C C . LYS B 1 280 ? 20.031 -16 -28.953 1 95.56 280 LYS B C 1
ATOM 5601 O O . LYS B 1 280 ? 19.031 -15.789 -28.266 1 95.56 280 LYS B O 1
ATOM 5606 N N . ILE B 1 281 ? 20.219 -16.984 -29.766 1 95.31 281 ILE B N 1
ATOM 5607 C CA . ILE B 1 281 ? 19.172 -18 -29.844 1 95.31 281 ILE B CA 1
ATOM 5608 C C . ILE B 1 281 ? 19.031 -18.703 -28.5 1 95.31 281 ILE B C 1
ATOM 5610 O O . ILE B 1 281 ? 17.922 -18.938 -28.016 1 95.31 281 ILE B O 1
ATOM 5614 N N . PHE B 1 282 ? 20.156 -19.078 -27.922 1 96.81 282 PHE B N 1
ATOM 5615 C CA . PHE B 1 282 ? 20.125 -19.688 -26.594 1 96.81 282 PHE B CA 1
ATOM 5616 C C . PHE B 1 282 ? 19.406 -18.797 -25.594 1 96.81 282 PHE B C 1
ATOM 5618 O O . PHE B 1 282 ? 18.562 -19.25 -24.844 1 96.81 282 PHE B O 1
ATOM 5625 N N . ASN B 1 283 ? 19.781 -17.531 -25.562 1 96.06 283 ASN B N 1
ATOM 5626 C CA . ASN B 1 283 ? 19.172 -16.578 -24.641 1 96.06 283 ASN B CA 1
ATOM 5627 C C . ASN B 1 283 ? 17.656 -16.469 -24.859 1 96.06 283 ASN B C 1
ATOM 5629 O O . ASN B 1 283 ? 16.891 -16.375 -23.891 1 96.06 283 ASN B O 1
ATOM 5633 N N . TYR B 1 284 ? 17.297 -16.484 -26.078 1 94.25 284 TYR B N 1
ATOM 5634 C CA . TYR B 1 284 ? 15.875 -16.438 -26.391 1 94.25 284 TYR B CA 1
ATOM 5635 C C . TYR B 1 284 ? 15.164 -17.688 -25.859 1 94.25 284 TYR B C 1
ATOM 5637 O O . TYR B 1 284 ? 14.125 -17.594 -25.203 1 94.25 284 TYR B O 1
ATOM 5645 N N . ARG B 1 285 ? 15.711 -18.828 -26.156 1 96 285 ARG B N 1
ATOM 5646 C CA . ARG B 1 285 ? 15.109 -20.094 -25.75 1 96 285 ARG B CA 1
ATOM 5647 C C . ARG B 1 285 ? 15.016 -20.188 -24.234 1 96 285 ARG B C 1
ATOM 5649 O O . ARG B 1 285 ? 14.023 -20.656 -23.688 1 96 285 ARG B O 1
ATOM 5656 N N . LEU B 1 286 ? 16.047 -19.766 -23.609 1 96.88 286 LEU B N 1
ATOM 5657 C CA . LEU B 1 286 ? 16.062 -19.766 -22.141 1 96.88 286 LEU B CA 1
ATOM 5658 C C . LEU B 1 286 ? 15.016 -18.797 -21.594 1 96.88 286 LEU B C 1
ATOM 5660 O O . LEU B 1 286 ? 14.281 -19.125 -20.656 1 96.88 286 LEU B O 1
ATOM 5664 N N . SER B 1 287 ? 15 -17.672 -22.156 1 94.56 287 SER B N 1
ATOM 5665 C CA . SER B 1 287 ? 14.031 -16.656 -21.734 1 94.56 287 SER B CA 1
ATOM 5666 C C . SER B 1 287 ? 12.602 -17.156 -21.922 1 94.56 287 SER B C 1
ATOM 5668 O O . SER B 1 287 ? 11.727 -16.875 -21.094 1 94.56 287 SER B O 1
ATOM 5670 N N . ARG B 1 288 ? 12.391 -17.75 -22.969 1 94 288 ARG B N 1
ATOM 5671 C CA . ARG B 1 288 ? 11.07 -18.312 -23.25 1 94 288 ARG B CA 1
ATOM 5672 C C . ARG B 1 288 ? 10.656 -19.297 -22.172 1 94 288 ARG B C 1
ATOM 5674 O O . ARG B 1 288 ? 9.539 -19.25 -21.656 1 94 288 ARG B O 1
ATOM 5681 N N . ALA B 1 289 ? 11.539 -20.172 -21.844 1 95.75 289 ALA B N 1
ATOM 5682 C CA . ALA B 1 289 ? 11.266 -21.141 -20.797 1 95.75 289 ALA B CA 1
ATOM 5683 C C . ALA B 1 289 ? 11.094 -20.453 -19.438 1 95.75 289 ALA B C 1
ATOM 5685 O O . ALA B 1 289 ? 10.234 -20.844 -18.641 1 95.75 289 ALA B O 1
ATOM 5686 N N . ARG B 1 290 ? 11.852 -19.453 -19.203 1 95.81 290 ARG B N 1
ATOM 5687 C CA . ARG B 1 290 ? 11.859 -18.734 -17.922 1 95.81 290 ARG B CA 1
ATOM 5688 C C . ARG B 1 290 ? 10.594 -17.906 -17.766 1 95.81 290 ARG B C 1
ATOM 5690 O O . ARG B 1 290 ? 10.242 -17.516 -16.641 1 95.81 290 ARG B O 1
ATOM 5697 N N . ARG B 1 291 ? 9.93 -17.562 -18.781 1 94.12 291 ARG B N 1
ATOM 5698 C CA . ARG B 1 291 ? 8.727 -16.734 -18.734 1 94.12 291 ARG B CA 1
ATOM 5699 C C . ARG B 1 291 ? 7.676 -17.359 -17.812 1 94.12 291 ARG B C 1
ATOM 5701 O O . ARG B 1 291 ? 6.848 -16.641 -17.234 1 94.12 291 ARG B O 1
ATOM 5708 N N . ILE B 1 292 ? 7.758 -18.609 -17.656 1 95.81 292 ILE B N 1
ATOM 5709 C CA . ILE B 1 292 ? 6.793 -19.328 -16.844 1 95.81 292 ILE B CA 1
ATOM 5710 C C . ILE B 1 292 ? 6.855 -18.812 -15.406 1 95.81 292 ILE B C 1
ATOM 5712 O O . ILE B 1 292 ? 5.82 -18.609 -14.766 1 95.81 292 ILE B O 1
ATOM 5716 N N . VAL B 1 293 ? 8.047 -18.672 -14.898 1 96.75 293 VAL B N 1
ATOM 5717 C CA . VAL B 1 293 ? 8.195 -18.234 -13.516 1 96.75 293 VAL B CA 1
ATOM 5718 C C . VAL B 1 293 ? 7.797 -16.766 -13.383 1 96.75 293 VAL B C 1
ATOM 5720 O O . VAL B 1 293 ? 7.23 -16.359 -12.367 1 96.75 293 VAL B O 1
ATOM 5723 N N . GLU B 1 294 ? 8.039 -16.016 -14.375 1 94.12 294 GLU B N 1
ATOM 5724 C CA . GLU B 1 294 ? 7.594 -14.625 -14.383 1 94.12 294 GLU B CA 1
ATOM 5725 C C . GLU B 1 294 ? 6.07 -14.531 -14.312 1 94.12 294 GLU B C 1
ATOM 5727 O O . GLU B 1 294 ? 5.527 -13.734 -13.547 1 94.12 294 GLU B O 1
ATOM 5732 N N . ASN B 1 295 ? 5.469 -15.352 -15.102 1 95.75 295 ASN B N 1
ATOM 5733 C CA . ASN B 1 295 ? 4.008 -15.391 -15.102 1 95.75 295 ASN B CA 1
ATOM 5734 C C . ASN B 1 295 ? 3.461 -15.883 -13.766 1 95.75 295 ASN B C 1
ATOM 5736 O O . ASN B 1 295 ? 2.484 -15.344 -13.25 1 95.75 295 ASN B O 1
ATOM 5740 N N . ALA B 1 296 ? 4.059 -16.906 -13.273 1 97.06 296 ALA B N 1
ATOM 5741 C CA . ALA B 1 296 ? 3.578 -17.469 -12.016 1 97.06 296 ALA B CA 1
ATOM 5742 C C . ALA B 1 296 ? 3.643 -16.438 -10.891 1 97.06 296 ALA B C 1
ATOM 5744 O O . ALA B 1 296 ? 2.66 -16.234 -10.172 1 97.06 296 ALA B O 1
ATOM 5745 N N . PHE B 1 297 ? 4.75 -15.742 -10.727 1 96.5 297 PHE B N 1
ATOM 5746 C CA . PHE B 1 297 ? 4.895 -14.703 -9.711 1 96.5 297 PHE B CA 1
ATOM 5747 C C . PHE B 1 297 ? 3.967 -13.531 -10 1 96.5 297 PHE B C 1
ATOM 5749 O O . PHE B 1 297 ? 3.387 -12.953 -9.086 1 96.5 297 PHE B O 1
ATOM 5756 N N . GLY B 1 298 ? 3.883 -13.195 -11.25 1 94.81 298 GLY B N 1
ATOM 5757 C CA . GLY B 1 298 ? 2.984 -12.117 -11.641 1 94.81 298 GLY B CA 1
ATOM 5758 C C . GLY B 1 298 ? 1.534 -12.398 -11.289 1 94.81 298 GLY B C 1
ATOM 5759 O O . GLY B 1 298 ? 0.855 -11.547 -10.711 1 94.81 298 GLY B O 1
ATOM 5760 N N . ILE B 1 299 ? 1.11 -13.57 -11.633 1 96.06 299 ILE B N 1
ATOM 5761 C CA . ILE B 1 299 ? -0.266 -13.969 -11.359 1 96.06 299 ILE B CA 1
ATOM 5762 C C . ILE B 1 299 ? -0.482 -14.078 -9.852 1 96.06 299 ILE B C 1
ATOM 5764 O O . ILE B 1 299 ? -1.531 -13.68 -9.336 1 96.06 299 ILE B O 1
ATOM 5768 N N . LEU B 1 300 ? 0.483 -14.609 -9.156 1 97.38 300 LEU B N 1
ATOM 5769 C CA . LEU B 1 300 ? 0.406 -14.695 -7.699 1 97.38 300 LEU B CA 1
ATOM 5770 C C . LEU B 1 300 ? 0.167 -13.32 -7.086 1 97.38 300 LEU B C 1
ATOM 5772 O O . LEU B 1 300 ? -0.74 -13.148 -6.27 1 97.38 300 LEU B O 1
ATOM 5776 N N . ALA B 1 301 ? 0.932 -12.375 -7.492 1 94.81 301 ALA B N 1
ATOM 5777 C CA . ALA B 1 301 ? 0.842 -11.016 -6.957 1 94.81 301 ALA B CA 1
ATOM 5778 C C . ALA B 1 301 ? -0.456 -10.344 -7.391 1 94.81 301 ALA B C 1
ATOM 5780 O O . ALA B 1 301 ? -1.04 -9.562 -6.629 1 94.81 301 ALA B O 1
ATOM 5781 N N . ALA B 1 302 ? -0.843 -10.617 -8.602 1 93.56 302 ALA B N 1
ATOM 5782 C CA . ALA B 1 302 ? -2.074 -10.023 -9.117 1 93.56 302 ALA B CA 1
ATOM 5783 C C . ALA B 1 302 ? -3.299 -10.609 -8.422 1 93.56 302 ALA B C 1
ATOM 5785 O O . ALA B 1 302 ? -4.273 -9.898 -8.156 1 93.56 302 ALA B O 1
ATOM 5786 N N . ARG B 1 303 ? -3.215 -11.867 -8.195 1 95.75 303 ARG B N 1
ATOM 5787 C CA . ARG B 1 303 ? -4.32 -12.562 -7.539 1 95.75 303 ARG B CA 1
ATOM 5788 C C . ARG B 1 303 ? -4.449 -12.133 -6.078 1 95.75 303 ARG B C 1
ATOM 5790 O O . ARG B 1 303 ? -5.547 -11.812 -5.617 1 95.75 303 ARG B O 1
ATOM 5797 N N . PHE B 1 304 ? -3.385 -12.18 -5.391 1 96.94 304 PHE B N 1
ATOM 5798 C CA . PHE B 1 304 ? -3.375 -11.844 -3.973 1 96.94 304 PHE B CA 1
ATOM 5799 C C . PHE B 1 304 ? -2.73 -10.484 -3.744 1 96.94 304 PHE B C 1
ATOM 5801 O O . PHE B 1 304 ? -1.507 -10.383 -3.625 1 96.94 304 PHE B O 1
ATOM 5808 N N . ARG B 1 305 ? -3.512 -9.531 -3.531 1 93.25 305 ARG B N 1
ATOM 5809 C CA . ARG B 1 305 ? -3.07 -8.141 -3.459 1 93.25 305 ARG B CA 1
ATOM 5810 C C . ARG B 1 305 ? -2.471 -7.832 -2.092 1 93.25 305 ARG B C 1
ATOM 5812 O O . ARG B 1 305 ? -2.018 -6.711 -1.849 1 93.25 305 ARG B O 1
ATOM 5819 N N . VAL B 1 306 ? -2.443 -8.812 -1.228 1 94.12 306 VAL B N 1
ATOM 5820 C CA . VAL B 1 306 ? -1.703 -8.656 0.02 1 94.12 306 VAL B CA 1
ATOM 5821 C C . VAL B 1 306 ? -0.233 -8.375 -0.281 1 94.12 306 VAL B C 1
ATOM 5823 O O . VAL B 1 306 ? 0.47 -7.777 0.534 1 94.12 306 VAL B O 1
ATOM 5826 N N . PHE B 1 307 ? 0.192 -8.719 -1.515 1 94.06 307 PHE B N 1
ATOM 5827 C CA . PHE B 1 307 ? 1.574 -8.516 -1.931 1 94.06 307 PHE B CA 1
ATOM 5828 C C . PHE B 1 307 ? 1.762 -7.121 -2.514 1 94.06 307 PHE B C 1
ATOM 5830 O O . PHE B 1 307 ? 2.879 -6.734 -2.867 1 94.06 307 PHE B O 1
ATOM 5837 N N . GLU B 1 308 ? 0.72 -6.359 -2.633 1 87.44 308 GLU B N 1
ATOM 5838 C CA . GLU B 1 308 ? 0.802 -5.043 -3.254 1 87.44 308 GLU B CA 1
ATOM 5839 C C . GLU B 1 308 ? 1.643 -4.086 -2.412 1 87.44 308 GLU B C 1
ATOM 5841 O O . GLU B 1 308 ? 2.359 -3.242 -2.951 1 87.44 308 GLU B O 1
ATOM 5846 N N . LYS B 1 309 ? 1.559 -4.188 -1.123 1 83.44 309 LYS B N 1
ATOM 5847 C CA . LYS B 1 309 ? 2.283 -3.307 -0.21 1 83.44 309 LYS B CA 1
ATOM 5848 C C . LYS B 1 309 ? 3.025 -4.109 0.853 1 83.44 309 LYS B C 1
ATOM 5850 O O . LYS B 1 309 ? 2.73 -5.285 1.068 1 83.44 309 LYS B O 1
ATOM 5855 N N . PRO B 1 310 ? 3.967 -3.439 1.458 1 85.44 310 PRO B N 1
ATOM 5856 C CA . PRO B 1 310 ? 4.641 -4.125 2.561 1 85.44 310 PRO B CA 1
ATOM 5857 C C . PRO B 1 310 ? 3.676 -4.586 3.65 1 85.44 310 PRO B C 1
ATOM 5859 O O . PRO B 1 310 ? 2.732 -3.869 3.986 1 85.44 310 PRO B O 1
ATOM 5862 N N . MET B 1 311 ? 3.918 -5.781 4.109 1 88.06 311 MET B N 1
ATOM 5863 C CA . MET B 1 311 ? 3.014 -6.363 5.098 1 88.06 311 MET B CA 1
ATOM 5864 C C . MET B 1 311 ? 3.412 -5.945 6.512 1 88.06 311 MET B C 1
ATOM 5866 O O . MET B 1 311 ? 4.578 -6.066 6.891 1 88.06 311 MET B O 1
ATOM 5870 N N . PRO B 1 312 ? 2.408 -5.414 7.234 1 82.75 312 PRO B N 1
ATOM 5871 C CA . PRO B 1 312 ? 2.701 -4.977 8.602 1 82.75 312 PRO B CA 1
ATOM 5872 C C . PRO B 1 312 ? 2.615 -6.113 9.617 1 82.75 312 PRO B C 1
ATOM 5874 O O . PRO B 1 312 ? 1.925 -5.988 10.633 1 82.75 312 PRO B O 1
ATOM 5877 N N . TYR B 1 313 ? 3.242 -7.242 9.375 1 86.44 313 TYR B N 1
ATOM 5878 C CA . TYR B 1 313 ? 3.215 -8.414 10.242 1 86.44 313 TYR B CA 1
ATOM 5879 C C . TYR B 1 313 ? 4.625 -8.922 10.523 1 86.44 313 TYR B C 1
ATOM 5881 O O . TYR B 1 313 ? 5.578 -8.516 9.852 1 86.44 313 TYR B O 1
ATOM 5889 N N . SER B 1 314 ? 4.75 -9.703 11.484 1 86.44 314 SER B N 1
ATOM 5890 C CA . SER B 1 314 ? 6.039 -10.32 11.789 1 86.44 314 SER B CA 1
ATOM 5891 C C . SER B 1 314 ? 6.469 -11.273 10.672 1 86.44 314 SER B C 1
ATOM 5893 O O . SER B 1 314 ? 5.625 -11.797 9.938 1 86.44 314 SER B O 1
ATOM 5895 N N . PRO B 1 315 ? 7.758 -11.508 10.539 1 88.25 315 PRO B N 1
ATOM 5896 C CA . PRO B 1 315 ? 8.25 -12.414 9.508 1 88.25 315 PRO B CA 1
ATOM 5897 C C . PRO B 1 315 ? 7.605 -13.797 9.57 1 88.25 315 PRO B C 1
ATOM 5899 O O . PRO B 1 315 ? 7.309 -14.398 8.539 1 88.25 315 PRO B O 1
ATOM 5902 N N . GLU B 1 316 ? 7.406 -14.266 10.789 1 89.81 316 GLU B N 1
ATOM 5903 C CA . GLU B 1 316 ? 6.805 -15.586 10.961 1 89.81 316 GLU B CA 1
ATOM 5904 C C . GLU B 1 316 ? 5.398 -15.633 10.375 1 89.81 316 GLU B C 1
ATOM 5906 O O . GLU B 1 316 ? 5.027 -16.609 9.719 1 89.81 316 GLU B O 1
ATOM 5911 N N . LYS B 1 317 ? 4.668 -14.609 10.602 1 92.5 317 LYS B N 1
ATOM 5912 C CA . LYS B 1 317 ? 3.311 -14.531 10.07 1 92.5 317 LYS B CA 1
ATOM 5913 C C . LYS B 1 317 ? 3.326 -14.375 8.555 1 92.5 317 LYS B C 1
ATOM 5915 O O . LYS B 1 317 ? 2.516 -14.992 7.852 1 92.5 317 LYS B O 1
ATOM 5920 N N . VAL B 1 318 ? 4.254 -13.578 8.102 1 93.88 318 VAL B N 1
ATOM 5921 C CA . VAL B 1 318 ? 4.359 -13.336 6.664 1 93.88 318 VAL B CA 1
ATOM 5922 C C . VAL B 1 318 ? 4.699 -14.641 5.941 1 93.88 318 VAL B C 1
ATOM 5924 O O . VAL B 1 318 ? 4.168 -14.914 4.867 1 93.88 318 VAL B O 1
ATOM 5927 N N . VAL B 1 319 ? 5.547 -15.453 6.555 1 94.62 319 VAL B N 1
ATOM 5928 C CA . VAL B 1 319 ? 5.902 -16.734 5.973 1 94.62 319 VAL B CA 1
ATOM 5929 C C . VAL B 1 319 ? 4.645 -17.578 5.77 1 94.62 319 VAL B C 1
ATOM 5931 O O . VAL B 1 319 ? 4.445 -18.156 4.703 1 94.62 319 VAL B O 1
ATOM 5934 N N . LYS B 1 320 ? 3.811 -17.594 6.75 1 96.06 320 LYS B N 1
ATOM 5935 C CA . LYS B 1 320 ? 2.578 -18.375 6.688 1 96.06 320 LYS B CA 1
ATOM 5936 C C . LYS B 1 320 ? 1.646 -17.844 5.602 1 96.06 320 LYS B C 1
ATOM 5938 O O . LYS B 1 320 ? 1.03 -18.625 4.875 1 96.06 320 LYS B O 1
ATOM 5943 N N . ILE B 1 321 ? 1.561 -16.562 5.492 1 97.31 321 ILE B N 1
ATOM 5944 C CA . ILE B 1 321 ? 0.715 -15.938 4.484 1 97.31 321 ILE B CA 1
ATOM 5945 C C . ILE B 1 321 ? 1.227 -16.297 3.09 1 97.31 321 ILE B C 1
ATOM 5947 O O . ILE B 1 321 ? 0.448 -16.688 2.217 1 97.31 321 ILE B O 1
ATOM 5951 N N . VAL B 1 322 ? 2.521 -16.203 2.902 1 97.38 322 VAL B N 1
ATOM 5952 C CA . VAL B 1 322 ? 3.139 -16.453 1.605 1 97.38 322 VAL B CA 1
ATOM 5953 C C . VAL B 1 322 ? 2.92 -17.922 1.206 1 97.38 322 VAL B C 1
ATOM 5955 O O . VAL B 1 322 ? 2.508 -18.203 0.079 1 97.38 322 VAL B O 1
ATOM 5958 N N . LYS B 1 323 ? 3.199 -18.781 2.148 1 97 323 LYS B N 1
ATOM 5959 C CA . LYS B 1 323 ? 2.996 -20.203 1.89 1 97 323 LYS B CA 1
ATOM 5960 C C . LYS B 1 323 ? 1.549 -20.5 1.501 1 97 323 LYS B C 1
ATOM 5962 O O . LYS B 1 323 ? 1.292 -21.25 0.564 1 97 323 LYS B O 1
ATOM 5967 N N . THR B 1 324 ? 0.687 -19.891 2.201 1 98.25 324 THR B N 1
ATOM 5968 C CA . THR B 1 324 ? -0.737 -20.062 1.937 1 98.25 324 THR B CA 1
ATOM 5969 C C . THR B 1 324 ? -1.088 -19.594 0.526 1 98.25 324 THR B C 1
ATOM 5971 O O . THR B 1 324 ? -1.782 -20.297 -0.211 1 98.25 324 THR B O 1
ATOM 5974 N N . CYS B 1 325 ? -0.621 -18.438 0.139 1 98.38 325 CYS B N 1
ATOM 5975 C CA . CYS B 1 325 ? -0.907 -17.891 -1.183 1 98.38 325 CYS B CA 1
ATOM 5976 C C . CYS B 1 325 ? -0.364 -18.812 -2.279 1 98.38 325 CYS B C 1
ATOM 5978 O O . CYS B 1 325 ? -1.03 -19.031 -3.291 1 98.38 325 CYS B O 1
ATOM 5980 N N . CYS B 1 326 ? 0.823 -19.359 -2.055 1 98.12 326 CYS B N 1
ATOM 5981 C CA . CYS B 1 326 ? 1.417 -20.25 -3.039 1 98.12 326 CYS B CA 1
ATOM 5982 C C . CYS B 1 326 ? 0.593 -21.531 -3.18 1 98.12 326 CYS B C 1
ATOM 5984 O O . CYS B 1 326 ? 0.343 -21.984 -4.293 1 98.12 326 CYS B O 1
ATOM 5986 N N . ALA B 1 327 ? 0.201 -22.078 -2.049 1 98 327 ALA B N 1
ATOM 5987 C CA . ALA B 1 327 ? -0.612 -23.281 -2.068 1 98 327 ALA B CA 1
ATOM 5988 C C . ALA B 1 327 ? -1.942 -23.047 -2.775 1 98 327 ALA B C 1
ATOM 5990 O O . ALA B 1 327 ? -2.383 -23.859 -3.582 1 98 327 ALA B O 1
ATOM 5991 N N . LEU B 1 328 ? -2.547 -21.922 -2.438 1 98.31 328 LEU B N 1
ATOM 5992 C CA . LEU B 1 328 ? -3.807 -21.562 -3.078 1 98.31 328 LEU B CA 1
ATOM 5993 C C . LEU B 1 328 ? -3.625 -21.406 -4.582 1 98.31 328 LEU B C 1
ATOM 5995 O O . LEU B 1 328 ? -4.449 -21.891 -5.367 1 98.31 328 LEU B O 1
ATOM 5999 N N . HIS B 1 329 ? -2.609 -20.75 -4.969 1 97.94 329 HIS B N 1
ATOM 6000 C CA . HIS B 1 329 ? -2.324 -20.562 -6.387 1 97.94 329 HIS B CA 1
ATOM 6001 C C . HIS B 1 329 ? -2.23 -21.906 -7.105 1 97.94 329 HIS B C 1
ATOM 6003 O O . HIS B 1 329 ? -2.865 -22.109 -8.141 1 97.94 329 HIS B O 1
ATOM 6009 N N . ASN B 1 330 ? -1.398 -22.828 -6.562 1 97.44 330 ASN B N 1
ATOM 6010 C CA . ASN B 1 330 ? -1.231 -24.141 -7.164 1 97.44 330 ASN B CA 1
ATOM 6011 C C . ASN B 1 330 ? -2.562 -24.891 -7.273 1 97.44 330 ASN B C 1
ATOM 6013 O O . ASN B 1 330 ? -2.889 -25.422 -8.328 1 97.44 330 ASN B O 1
ATOM 6017 N N . TRP B 1 331 ? -3.289 -24.891 -6.211 1 97.56 331 TRP B N 1
ATOM 6018 C CA . TRP B 1 331 ? -4.566 -25.594 -6.191 1 97.56 331 TRP B CA 1
ATOM 6019 C C . TRP B 1 331 ? -5.531 -25 -7.215 1 97.56 331 TRP B C 1
ATOM 6021 O O . TRP B 1 331 ? -6.172 -25.75 -7.965 1 97.56 331 TRP B O 1
ATOM 6031 N N . LEU B 1 332 ? -5.648 -23.703 -7.246 1 96.56 332 LEU B N 1
ATOM 6032 C CA . LEU B 1 332 ? -6.582 -23.016 -8.141 1 96.56 332 LEU B CA 1
ATOM 6033 C C . LEU B 1 332 ? -6.203 -23.25 -9.602 1 96.56 332 LEU B C 1
ATOM 6035 O O . LEU B 1 332 ? -7.07 -23.266 -10.477 1 96.56 332 LEU B O 1
ATOM 6039 N N . ARG B 1 333 ? -4.934 -23.453 -9.828 1 94.31 333 ARG B N 1
ATOM 6040 C CA . ARG B 1 333 ? -4.469 -23.734 -11.188 1 94.31 333 ARG B CA 1
ATOM 6041 C C . ARG B 1 333 ? -4.859 -25.141 -11.617 1 94.31 333 ARG B C 1
ATOM 6043 O O . ARG B 1 333 ? -5.062 -25.406 -12.805 1 94.31 333 ARG B O 1
ATOM 6050 N N . GLN B 1 334 ? -5.027 -25.984 -10.711 1 93.62 334 GLN B N 1
ATOM 6051 C CA . GLN B 1 334 ? -5.203 -27.406 -11.039 1 93.62 334 GLN B CA 1
ATOM 6052 C C . GLN B 1 334 ? -6.66 -27.828 -10.883 1 93.62 334 GLN B C 1
ATOM 6054 O O . GLN B 1 334 ? -7.109 -28.766 -11.539 1 93.62 334 GLN B O 1
ATOM 6059 N N . THR B 1 335 ? -7.371 -27.156 -10.078 1 94.81 335 THR B N 1
ATOM 6060 C CA . THR B 1 335 ? -8.727 -27.594 -9.766 1 94.81 335 THR B CA 1
ATOM 6061 C C . THR B 1 335 ? -9.664 -27.312 -10.93 1 94.81 335 THR B C 1
ATOM 6063 O O . THR B 1 335 ? -9.5 -26.328 -11.656 1 94.81 335 THR B O 1
ATOM 6066 N N . LYS B 1 336 ? -10.672 -28.125 -11.07 1 93.12 336 LYS B N 1
ATOM 6067 C CA . LYS B 1 336 ? -11.688 -27.938 -12.102 1 93.12 336 LYS B CA 1
ATOM 6068 C C . LYS B 1 336 ? -12.883 -27.156 -11.57 1 93.12 336 LYS B C 1
ATOM 6070 O O . LYS B 1 336 ? -13.789 -26.797 -12.336 1 93.12 336 LYS B O 1
ATOM 6075 N N . LEU B 1 337 ? -12.875 -26.844 -10.328 1 92.75 337 LEU B N 1
ATOM 6076 C CA . LEU B 1 337 ? -13.984 -26.156 -9.68 1 92.75 337 LEU B CA 1
ATOM 6077 C C . LEU B 1 337 ? -13.961 -24.656 -10.016 1 92.75 337 LEU B C 1
ATOM 6079 O O . LEU B 1 337 ? -14.977 -23.984 -9.867 1 92.75 337 LEU B O 1
ATOM 6083 N N . GLN B 1 338 ? -12.828 -24.188 -10.406 1 92.06 338 GLN B N 1
ATOM 6084 C CA . GLN B 1 338 ? -12.625 -22.766 -10.641 1 92.06 338 GLN B CA 1
ATOM 6085 C C . GLN B 1 338 ? -13.172 -22.344 -12 1 92.06 338 GLN B C 1
ATOM 6087 O O . GLN B 1 338 ? -13.031 -23.078 -12.984 1 92.06 338 GLN B O 1
ATOM 6092 N N . ASN B 1 339 ? -13.82 -21.219 -12.008 1 89.25 339 ASN B N 1
ATOM 6093 C CA . ASN B 1 339 ? -14.242 -20.625 -13.273 1 89.25 339 ASN B CA 1
ATOM 6094 C C . ASN B 1 339 ? -13.07 -20.016 -14.031 1 89.25 339 ASN B C 1
ATOM 6096 O O . ASN B 1 339 ? -12.578 -18.953 -13.672 1 89.25 339 ASN B O 1
ATOM 6100 N N . ARG B 1 340 ? -12.766 -20.578 -15.078 1 89.69 340 ARG B N 1
ATOM 6101 C CA . ARG B 1 340 ? -11.562 -20.203 -15.812 1 89.69 340 ARG B CA 1
ATOM 6102 C C . ARG B 1 340 ? -11.766 -18.891 -16.562 1 89.69 340 ARG B C 1
ATOM 6104 O O . ARG B 1 340 ? -10.797 -18.203 -16.906 1 89.69 340 ARG B O 1
ATOM 6111 N N . GLN B 1 341 ? -12.969 -18.547 -16.719 1 88.62 341 GLN B N 1
ATOM 6112 C CA . GLN B 1 341 ? -13.281 -17.344 -17.469 1 88.62 341 GLN B CA 1
ATOM 6113 C C . GLN B 1 341 ? -12.727 -16.094 -16.781 1 88.62 341 GLN B C 1
ATOM 6115 O O . GLN B 1 341 ? -12.406 -15.102 -17.438 1 88.62 341 GLN B O 1
ATOM 6120 N N . TYR B 1 342 ? -12.609 -16.25 -15.461 1 90.06 342 TYR B N 1
ATOM 6121 C CA . TYR B 1 342 ? -12.234 -15.062 -14.711 1 90.06 342 TYR B CA 1
ATOM 6122 C C . TYR B 1 342 ? -10.758 -15.102 -14.328 1 90.06 342 TYR B C 1
ATOM 6124 O O . TYR B 1 342 ? -10.242 -14.164 -13.727 1 90.06 342 TYR B O 1
ATOM 6132 N N . GLU B 1 343 ? -10.078 -16.062 -14.75 1 91.56 343 GLU B N 1
ATOM 6133 C CA . GLU B 1 343 ? -8.68 -16.25 -14.352 1 91.56 343 GLU B CA 1
ATOM 6134 C C . GLU B 1 343 ? -7.75 -15.359 -15.172 1 91.56 343 GLU B C 1
ATOM 6136 O O . GLU B 1 343 ? -8.109 -14.914 -16.266 1 91.56 343 GLU B O 1
ATOM 6141 N N . TYR B 1 344 ? -6.648 -15.109 -14.602 1 91.19 344 TYR B N 1
ATOM 6142 C CA . TYR B 1 344 ? -5.613 -14.352 -15.297 1 91.19 344 TYR B CA 1
ATOM 6143 C C . TYR B 1 344 ? -5.016 -15.164 -16.438 1 91.19 344 TYR B C 1
ATOM 6145 O O . TYR B 1 344 ? -4.879 -16.375 -16.344 1 91.19 344 TYR B O 1
ATOM 6153 N N . THR B 1 345 ? -4.707 -14.469 -17.453 1 89 345 THR B N 1
ATOM 6154 C CA . THR B 1 345 ? -4.043 -15.094 -18.594 1 89 345 THR B CA 1
ATOM 6155 C C . THR B 1 345 ? -2.531 -14.891 -18.516 1 89 345 THR B C 1
ATOM 6157 O O . THR B 1 345 ? -2.059 -13.938 -17.891 1 89 345 THR B O 1
ATOM 6160 N N . VAL B 1 346 ? -1.816 -15.812 -19.156 1 89.94 346 VAL B N 1
ATOM 6161 C CA . VAL B 1 346 ? -0.358 -15.773 -19.156 1 89.94 346 VAL B CA 1
ATOM 6162 C C . VAL B 1 346 ? 0.145 -15.117 -20.438 1 89.94 346 VAL B C 1
ATOM 6164 O O . VAL B 1 346 ? -0.618 -14.938 -21.391 1 89.94 346 VAL B O 1
ATOM 6167 N N . ASP B 1 347 ? 1.406 -14.766 -20.406 1 88.38 347 ASP B N 1
ATOM 6168 C CA . ASP B 1 347 ? 2.047 -14.242 -21.609 1 88.38 347 ASP B CA 1
ATOM 6169 C C . ASP B 1 347 ? 2.059 -15.281 -22.719 1 88.38 347 ASP B C 1
ATOM 6171 O O . ASP B 1 347 ? 2.215 -16.484 -22.469 1 88.38 347 ASP B O 1
ATOM 6175 N N . SER B 1 348 ? 1.813 -14.805 -23.922 1 87.38 348 SER B N 1
ATOM 6176 C CA . SER B 1 348 ? 1.874 -15.68 -25.094 1 87.38 348 SER B CA 1
ATOM 6177 C C . SER B 1 348 ? 2.662 -15.031 -26.219 1 87.38 348 SER B C 1
ATOM 6179 O O . SER B 1 348 ? 3.139 -13.906 -26.094 1 87.38 348 SER B O 1
ATOM 6181 N N . GLU B 1 349 ? 3.072 -15.875 -27.172 1 86.88 349 GLU B N 1
ATOM 6182 C CA . GLU B 1 349 ? 3.848 -15.383 -28.297 1 86.88 349 GLU B CA 1
ATOM 6183 C C . GLU B 1 349 ? 3.07 -15.523 -29.609 1 86.88 349 GLU B C 1
ATOM 6185 O O . GLU B 1 349 ? 2.361 -16.516 -29.812 1 86.88 349 GLU B O 1
ATOM 6190 N N . HIS B 1 350 ? 3.174 -14.492 -30.328 1 85.88 350 HIS B N 1
ATOM 6191 C CA . HIS B 1 350 ? 2.744 -14.555 -31.719 1 85.88 350 HIS B CA 1
ATOM 6192 C C . HIS B 1 350 ? 3.916 -14.875 -32.656 1 85.88 350 HIS B C 1
ATOM 6194 O O . HIS B 1 350 ? 4.617 -13.969 -33.094 1 85.88 350 HIS B O 1
ATOM 6200 N N . PHE B 1 351 ? 4.07 -16.125 -33.031 1 83.06 351 PHE B N 1
ATOM 6201 C CA . PHE B 1 351 ? 5.254 -16.625 -33.719 1 83.06 351 PHE B CA 1
ATOM 6202 C C . PHE B 1 351 ? 5.383 -16.016 -35.094 1 83.06 351 PHE B C 1
ATOM 6204 O O . PHE B 1 351 ? 6.492 -15.766 -35.562 1 83.06 351 PHE B O 1
ATOM 6211 N N . GLU B 1 352 ? 4.281 -15.844 -35.75 1 81.75 352 GLU B N 1
ATOM 6212 C CA . GLU B 1 352 ? 4.312 -15.289 -37.125 1 81.75 352 GLU B CA 1
ATOM 6213 C C . GLU B 1 352 ? 4.734 -13.82 -37.094 1 81.75 352 GLU B C 1
ATOM 6215 O O . GLU B 1 352 ? 5.547 -13.398 -37.906 1 81.75 352 GLU B O 1
ATOM 6220 N N . ALA B 1 353 ? 4.227 -13.148 -36.125 1 81 353 ALA B N 1
ATOM 6221 C CA . ALA B 1 353 ? 4.52 -11.719 -36.062 1 81 353 ALA B CA 1
ATOM 6222 C C . ALA B 1 353 ? 5.805 -11.461 -35.281 1 81 353 ALA B C 1
ATOM 6224 O O . ALA B 1 353 ? 6.375 -10.375 -35.344 1 81 353 ALA B O 1
ATOM 6225 N N . GLY B 1 354 ? 6.285 -12.438 -34.531 1 78.94 354 GLY B N 1
ATOM 6226 C CA . GLY B 1 354 ? 7.5 -12.297 -33.75 1 78.94 354 GLY B CA 1
ATOM 6227 C C . GLY B 1 354 ? 7.328 -11.383 -32.562 1 78.94 354 GLY B C 1
ATOM 6228 O O . GLY B 1 354 ? 8.242 -10.641 -32.188 1 78.94 354 GLY B O 1
ATOM 6229 N N . THR B 1 355 ? 6.02 -11.336 -32.094 1 81.75 355 THR B N 1
ATOM 6230 C CA . THR B 1 355 ? 5.746 -10.445 -30.953 1 81.75 355 THR B CA 1
ATOM 6231 C C . THR B 1 355 ? 5.195 -11.227 -29.766 1 81.75 355 THR B C 1
ATOM 6233 O O . THR B 1 355 ? 4.707 -12.344 -29.938 1 81.75 355 THR B O 1
ATOM 6236 N N . SER B 1 356 ? 5.402 -10.664 -28.641 1 84.38 356 SER B N 1
ATOM 6237 C CA . SER B 1 356 ? 4.852 -11.25 -27.422 1 84.38 356 SER B CA 1
ATOM 6238 C C . SER B 1 356 ? 3.555 -10.555 -27.016 1 84.38 356 SER B C 1
ATOM 6240 O O . SER B 1 356 ? 3.398 -9.352 -27.219 1 84.38 356 SER B O 1
ATOM 6242 N N . VAL B 1 357 ? 2.605 -11.305 -26.594 1 87.5 357 VAL B N 1
ATOM 6243 C CA . VAL B 1 357 ? 1.341 -10.797 -26.062 1 87.5 357 VAL B CA 1
ATOM 6244 C C . VAL B 1 357 ? 1.322 -10.914 -24.547 1 87.5 357 VAL B C 1
ATOM 6246 O O . VAL B 1 357 ? 1.331 -12.016 -24 1 87.5 357 VAL B O 1
ATOM 6249 N N . PRO B 1 358 ? 1.242 -9.812 -23.891 1 89.38 358 PRO B N 1
ATOM 6250 C CA . PRO B 1 358 ? 1.261 -9.867 -22.422 1 89.38 358 PRO B CA 1
ATOM 6251 C C . PRO B 1 358 ? -0.028 -10.445 -21.844 1 89.38 358 PRO B C 1
ATOM 6253 O O . PRO B 1 358 ? -1.106 -10.25 -22.406 1 89.38 358 PRO B O 1
ATOM 6256 N N . GLY B 1 359 ? 0.131 -11.188 -20.797 1 90.69 359 GLY B N 1
ATOM 6257 C CA . GLY B 1 359 ? -1.042 -11.609 -20.047 1 90.69 359 GLY B CA 1
ATOM 6258 C C . GLY B 1 359 ? -1.771 -10.469 -19.375 1 90.69 359 GLY B C 1
ATOM 6259 O O . GLY B 1 359 ? -1.192 -9.398 -19.156 1 90.69 359 GLY B O 1
ATOM 6260 N N . ASN B 1 360 ? -3.012 -10.688 -18.984 1 90.12 360 ASN B N 1
ATOM 6261 C CA . ASN B 1 360 ? -3.812 -9.602 -18.422 1 90.12 360 ASN B CA 1
ATOM 6262 C C . ASN B 1 360 ? -3.418 -9.297 -16.984 1 90.12 360 ASN B C 1
ATOM 6264 O O . ASN B 1 360 ? -3.795 -8.258 -16.438 1 90.12 360 ASN B O 1
ATOM 6268 N N . TRP B 1 361 ? -2.664 -10.203 -16.344 1 89.75 361 TRP B N 1
ATOM 6269 C CA . TRP B 1 361 ? -2.176 -9.906 -15 1 89.75 361 TRP B CA 1
ATOM 6270 C C . TRP B 1 361 ? -1.275 -8.68 -15.008 1 89.75 361 TRP B C 1
ATOM 6272 O O . TRP B 1 361 ? -1.11 -8.016 -13.977 1 89.75 361 TRP B O 1
ATOM 6282 N N . ARG B 1 362 ? -0.717 -8.43 -16.125 1 87.06 362 ARG B N 1
ATOM 6283 C CA . ARG B 1 362 ? 0.205 -7.305 -16.25 1 87.06 362 ARG B CA 1
ATOM 6284 C C . ARG B 1 362 ? -0.544 -5.977 -16.203 1 87.06 362 ARG B C 1
ATOM 6286 O O . ARG B 1 362 ? 0.066 -4.918 -16.047 1 87.06 362 ARG B O 1
ATOM 6293 N N . ASN B 1 363 ? -1.851 -6.027 -16.328 1 81.31 363 ASN B N 1
ATOM 6294 C CA . ASN B 1 363 ? -2.668 -4.824 -16.25 1 81.31 363 ASN B CA 1
ATOM 6295 C C . ASN B 1 363 ? -2.869 -4.379 -14.805 1 81.31 363 ASN B C 1
ATOM 6297 O O . ASN B 1 363 ? -3.293 -3.252 -14.547 1 81.31 363 ASN B O 1
ATOM 6301 N N . GLU B 1 364 ? -2.561 -5.293 -13.898 1 82 364 GLU B N 1
ATOM 6302 C CA . GLU B 1 364 ? -2.682 -4.953 -12.484 1 82 364 GLU B CA 1
ATOM 6303 C C . GLU B 1 364 ? -1.53 -4.059 -12.031 1 82 364 GLU B C 1
ATOM 6305 O O . GLU B 1 364 ? -0.424 -4.145 -12.562 1 82 364 GLU B O 1
ATOM 6310 N N . PRO B 1 365 ? -1.823 -3.201 -11.055 1 73.38 365 PRO B N 1
ATOM 6311 C CA . PRO B 1 365 ? -0.734 -2.367 -10.547 1 73.38 365 PRO B CA 1
ATOM 6312 C C . PRO B 1 365 ? 0.435 -3.188 -10.008 1 73.38 365 PRO B C 1
ATOM 6314 O O . PRO B 1 365 ? 0.226 -4.246 -9.406 1 73.38 365 PRO B O 1
ATOM 6317 N N . GLN B 1 366 ? 1.6 -2.625 -10.211 1 75 366 GLN B N 1
ATOM 6318 C CA . GLN B 1 366 ? 2.803 -3.309 -9.742 1 75 366 GLN B CA 1
ATOM 6319 C C . GLN B 1 366 ? 2.811 -3.439 -8.227 1 75 366 GLN B C 1
ATOM 6321 O O . GLN B 1 366 ? 2.4 -2.518 -7.516 1 75 366 GLN B O 1
ATOM 6326 N N . SER B 1 367 ? 3.307 -4.566 -7.805 1 77.56 367 SER B N 1
ATOM 6327 C CA . SER B 1 367 ? 3.385 -4.855 -6.375 1 77.56 367 SER B CA 1
ATOM 6328 C C . SER B 1 367 ? 4.664 -4.289 -5.766 1 77.56 367 SER B C 1
ATOM 6330 O O . SER B 1 367 ? 5.766 -4.648 -6.184 1 77.56 367 SER B O 1
ATOM 6332 N N . LEU B 1 368 ? 4.512 -3.471 -4.816 1 75.38 368 LEU B N 1
ATOM 6333 C CA . LEU B 1 368 ? 5.664 -2.906 -4.121 1 75.38 368 LEU B CA 1
ATOM 6334 C C . LEU B 1 368 ? 6.074 -3.791 -2.947 1 75.38 368 LEU B C 1
ATOM 6336 O O . LEU B 1 368 ? 7.184 -3.658 -2.424 1 75.38 368 LEU B O 1
ATOM 6340 N N . GLY B 1 369 ? 5.164 -4.676 -2.656 1 83.12 369 GLY B N 1
ATOM 6341 C CA . GLY B 1 369 ? 5.461 -5.566 -1.545 1 83.12 369 GLY B CA 1
ATOM 6342 C C . GLY B 1 369 ? 6.25 -6.797 -1.958 1 83.12 369 GLY B C 1
ATOM 6343 O O . GLY B 1 369 ? 6.734 -7.543 -1.106 1 83.12 369 GLY B O 1
ATOM 6344 N N . MET B 1 370 ? 6.285 -7.016 -3.174 1 88.56 370 MET B N 1
ATOM 6345 C CA . MET B 1 370 ? 7.094 -8.094 -3.74 1 88.56 370 MET B CA 1
ATOM 6346 C C . MET B 1 370 ? 8.125 -7.539 -4.719 1 88.56 370 MET B C 1
ATOM 6348 O O . MET B 1 370 ? 7.766 -6.996 -5.766 1 88.56 370 MET B O 1
ATOM 6352 N N . GLN B 1 371 ? 9.422 -7.668 -4.359 1 85.69 371 GLN B N 1
ATOM 6353 C CA . GLN B 1 371 ? 10.484 -7.062 -5.145 1 85.69 371 GLN B CA 1
ATOM 6354 C C . GLN B 1 371 ? 11.469 -8.117 -5.648 1 85.69 371 GLN B C 1
ATOM 6356 O O . GLN B 1 371 ? 11.711 -9.117 -4.973 1 85.69 371 GLN B O 1
ATOM 6361 N N . PRO B 1 372 ? 12.016 -7.844 -6.809 1 86.56 372 PRO B N 1
ATOM 6362 C CA . PRO B 1 372 ? 12.984 -8.797 -7.348 1 86.56 372 PRO B CA 1
ATOM 6363 C C . PRO B 1 372 ? 14.273 -8.867 -6.523 1 86.56 372 PRO B C 1
ATOM 6365 O O . PRO B 1 372 ? 14.617 -7.902 -5.832 1 86.56 372 PRO B O 1
ATOM 6368 N N . ILE B 1 373 ? 14.906 -10.008 -6.617 1 83.31 373 ILE B N 1
ATOM 6369 C CA . ILE B 1 373 ? 16.219 -10.156 -6.008 1 83.31 373 ILE B CA 1
ATOM 6370 C C . ILE B 1 373 ? 17.281 -9.492 -6.895 1 83.31 373 ILE B C 1
ATOM 6372 O O . ILE B 1 373 ? 17.234 -9.609 -8.117 1 83.31 373 ILE B O 1
ATOM 6376 N N . PRO B 1 374 ? 18.125 -8.812 -6.25 1 76.88 374 PRO B N 1
ATOM 6377 C CA . PRO B 1 374 ? 19.156 -8.141 -7.043 1 76.88 374 PRO B CA 1
ATOM 6378 C C . PRO B 1 374 ? 20.078 -9.117 -7.754 1 76.88 374 PRO B C 1
ATOM 6380 O O . PRO B 1 374 ? 20.219 -10.266 -7.32 1 76.88 374 PRO B O 1
ATOM 6383 N N . ILE B 1 375 ? 20.672 -8.656 -8.859 1 70.75 375 ILE B N 1
ATOM 6384 C CA . ILE B 1 375 ? 21.609 -9.445 -9.656 1 70.75 375 ILE B CA 1
ATOM 6385 C C . ILE B 1 375 ? 22.875 -9.719 -8.859 1 70.75 375 ILE B C 1
ATOM 6387 O O . ILE B 1 375 ? 23.406 -8.812 -8.211 1 70.75 375 ILE B O 1
ATOM 6391 N N . SER B 1 376 ? 23.125 -10.969 -8.719 1 62.72 376 SER B N 1
ATOM 6392 C CA . SER B 1 376 ? 24.359 -11.352 -8.055 1 62.72 376 SER B CA 1
ATOM 6393 C C . SER B 1 376 ? 25.562 -11.203 -8.984 1 62.72 376 SER B C 1
ATOM 6395 O O . SER B 1 376 ? 25.5 -11.602 -10.148 1 62.72 376 SER B O 1
ATOM 6397 N N . LEU B 1 377 ? 26.469 -10.203 -8.859 1 54.62 377 LEU B N 1
ATOM 6398 C CA . LEU B 1 377 ? 27.625 -9.961 -9.719 1 54.62 377 LEU B CA 1
ATOM 6399 C C . LEU B 1 377 ? 28.469 -11.219 -9.867 1 54.62 377 LEU B C 1
ATOM 6401 O O . LEU B 1 377 ? 28.906 -11.555 -10.977 1 54.62 377 LEU B O 1
ATOM 6405 N N . SER B 1 378 ? 29.375 -11.641 -8.82 1 55.34 378 SER B N 1
ATOM 6406 C CA . SER B 1 378 ? 30.719 -12.227 -8.961 1 55.34 378 SER B CA 1
ATOM 6407 C C . SER B 1 378 ? 30.641 -13.75 -8.953 1 55.34 378 SER B C 1
ATOM 6409 O O . SER B 1 378 ? 31.672 -14.422 -8.773 1 55.34 378 SER B O 1
ATOM 6411 N N . ASN B 1 379 ? 29.859 -14.508 -9.641 1 61.69 379 ASN B N 1
ATOM 6412 C CA . ASN B 1 379 ? 30.188 -15.867 -9.219 1 61.69 379 ASN B CA 1
ATOM 6413 C C . ASN B 1 379 ? 31.047 -16.594 -10.25 1 61.69 379 ASN B C 1
ATOM 6415 O O . ASN B 1 379 ? 30.797 -16.469 -11.453 1 61.69 379 ASN B O 1
ATOM 6419 N N . ARG B 1 380 ? 32.312 -17.047 -9.977 1 67.62 380 ARG B N 1
ATOM 6420 C CA . ARG B 1 380 ? 33.188 -17.906 -10.781 1 67.62 380 ARG B CA 1
ATOM 6421 C C . ARG B 1 380 ? 32.469 -19.219 -11.141 1 67.62 380 ARG B C 1
ATOM 6423 O O . ARG B 1 380 ? 32.062 -19.969 -10.25 1 67.62 380 ARG B O 1
ATOM 6430 N N . SER B 1 381 ? 32 -19.422 -12.5 1 85.75 381 SER B N 1
ATOM 6431 C CA . SER B 1 381 ? 31.359 -20.641 -12.984 1 85.75 381 SER B CA 1
ATOM 6432 C C . SER B 1 381 ? 32.375 -21.734 -13.281 1 85.75 381 SER B C 1
ATOM 6434 O O . SER B 1 381 ? 33.5 -21.453 -13.727 1 85.75 381 SER B O 1
ATOM 6436 N N . SER B 1 382 ? 32.031 -22.906 -13.016 1 89.12 382 SER B N 1
ATOM 6437 C CA . SER B 1 382 ? 32.906 -24.031 -13.359 1 89.12 382 SER B CA 1
ATOM 6438 C C . SER B 1 382 ? 32.906 -24.297 -14.859 1 89.12 382 SER B C 1
ATOM 6440 O O . SER B 1 382 ? 31.969 -23.922 -15.562 1 89.12 382 SER B O 1
ATOM 6442 N N . GLN B 1 383 ? 33.969 -24.938 -15.258 1 91.88 383 GLN B N 1
ATOM 6443 C CA . GLN B 1 383 ? 34.094 -25.281 -16.672 1 91.88 383 GLN B CA 1
ATOM 6444 C C . GLN B 1 383 ? 32.969 -26.25 -17.078 1 91.88 383 GLN B C 1
ATOM 6446 O O . GLN B 1 383 ? 32.438 -26.156 -18.203 1 91.88 383 GLN B O 1
ATOM 6451 N N . ARG B 1 384 ? 32.625 -27.078 -16.25 1 92.25 384 ARG B N 1
ATOM 6452 C CA . ARG B 1 384 ? 31.562 -28.031 -16.531 1 92.25 384 ARG B CA 1
ATOM 6453 C C . ARG B 1 384 ? 30.234 -27.312 -16.75 1 92.25 384 ARG B C 1
ATOM 6455 O O . ARG B 1 384 ? 29.453 -27.688 -17.641 1 92.25 384 ARG B O 1
ATOM 6462 N N . SER B 1 385 ? 30 -26.359 -16 1 93.75 385 SER B N 1
ATOM 6463 C CA . SER B 1 385 ? 28.766 -25.594 -16.125 1 93.75 385 SER B CA 1
ATOM 6464 C C . SER B 1 385 ? 28.734 -24.812 -17.438 1 93.75 385 SER B C 1
ATOM 6466 O O . SER B 1 385 ? 27.703 -24.75 -18.109 1 93.75 385 SER B O 1
ATOM 6468 N N . ILE B 1 386 ? 29.797 -24.297 -17.766 1 94.81 386 ILE B N 1
ATOM 6469 C CA . ILE B 1 386 ? 29.938 -23.547 -19.016 1 94.81 386 ILE B CA 1
ATOM 6470 C C . ILE B 1 386 ? 29.703 -24.469 -20.203 1 94.81 386 ILE B C 1
ATOM 6472 O O . ILE B 1 386 ? 28.969 -24.141 -21.141 1 94.81 386 ILE B O 1
ATOM 6476 N N . ASN B 1 387 ? 30.344 -25.609 -20.094 1 94.94 387 ASN B N 1
ATOM 6477 C CA . ASN B 1 387 ? 30.203 -26.594 -21.172 1 94.94 387 ASN B CA 1
ATOM 6478 C C . ASN B 1 387 ? 28.75 -27.0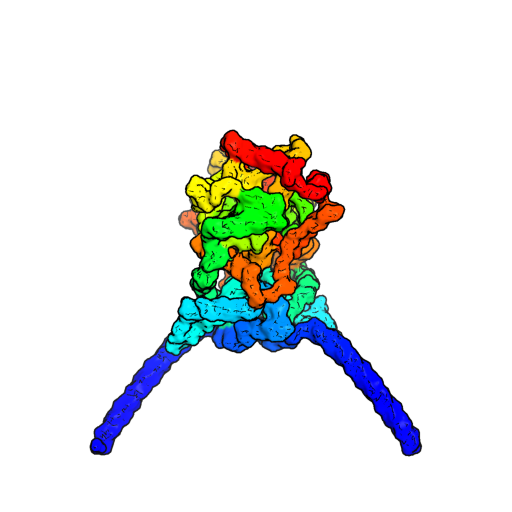31 -21.359 1 94.94 387 ASN B C 1
ATOM 6480 O O . ASN B 1 387 ? 28.312 -27.234 -22.484 1 94.94 387 ASN B O 1
ATOM 6484 N N . ARG B 1 388 ? 28.125 -27.172 -20.297 1 95.38 388 ARG B N 1
ATOM 6485 C CA . ARG B 1 388 ? 26.719 -27.562 -20.375 1 95.38 388 ARG B CA 1
ATOM 6486 C C . ARG B 1 388 ? 25.891 -26.516 -21.094 1 95.38 388 ARG B C 1
ATOM 6488 O O . ARG B 1 388 ? 25.047 -26.844 -21.938 1 95.38 388 ARG B O 1
ATOM 6495 N N . ARG B 1 389 ? 26.031 -25.297 -20.75 1 96.19 389 ARG B N 1
ATOM 6496 C CA . ARG B 1 389 ? 25.312 -24.219 -21.422 1 96.19 389 ARG B CA 1
ATOM 6497 C C . ARG B 1 389 ? 25.656 -24.188 -22.906 1 96.19 389 ARG B C 1
ATOM 6499 O O . ARG B 1 389 ? 24.766 -24 -23.75 1 96.19 389 ARG B O 1
ATOM 6506 N N . GLU B 1 390 ? 26.891 -24.406 -23.219 1 96.19 390 GLU B N 1
ATOM 6507 C CA . GLU B 1 390 ? 27.328 -24.438 -24.625 1 96.19 390 GLU B CA 1
ATOM 6508 C C . GLU B 1 390 ? 26.703 -25.594 -25.375 1 96.19 390 GLU B C 1
ATOM 6510 O O . GLU B 1 390 ? 26.375 -25.469 -26.562 1 96.19 390 GLU B O 1
ATOM 6515 N N . LYS B 1 391 ? 26.672 -26.672 -24.688 1 96.19 391 LYS B N 1
ATOM 6516 C CA . LYS B 1 391 ? 26.031 -27.828 -25.312 1 96.19 391 LYS B CA 1
ATOM 6517 C C . LYS B 1 391 ? 24.594 -27.516 -25.703 1 96.19 391 LYS B C 1
ATOM 6519 O O . LYS B 1 391 ? 24.141 -27.891 -26.781 1 96.19 391 LYS B O 1
ATOM 6524 N N . TYR B 1 392 ? 23.906 -26.844 -24.859 1 96.88 392 TYR B N 1
ATOM 6525 C CA . TYR B 1 392 ? 22.531 -26.438 -25.156 1 96.88 392 TYR B CA 1
ATOM 6526 C C . TYR B 1 392 ? 22.516 -25.422 -26.297 1 96.88 392 TYR B C 1
ATOM 6528 O O . TYR B 1 392 ? 21.656 -25.5 -27.188 1 96.88 392 TYR B O 1
ATOM 6536 N N . ALA B 1 393 ? 23.375 -24.516 -26.266 1 97.06 393 ALA B N 1
ATOM 6537 C CA . ALA B 1 393 ? 23.453 -23.516 -27.312 1 97.06 393 ALA B CA 1
ATOM 6538 C C . ALA B 1 393 ? 23.656 -24.172 -28.688 1 97.06 393 ALA B C 1
ATOM 6540 O O . ALA B 1 393 ? 23.031 -23.797 -29.672 1 97.06 393 ALA B O 1
ATOM 6541 N N . ASN B 1 394 ? 24.547 -25.156 -28.688 1 96.69 394 ASN B N 1
ATOM 6542 C CA . ASN B 1 394 ? 24.812 -25.906 -29.906 1 96.69 394 ASN B CA 1
ATOM 6543 C C . ASN B 1 394 ? 23.594 -26.703 -30.359 1 96.69 394 ASN B C 1
ATOM 6545 O O . ASN B 1 394 ? 23.266 -26.766 -31.547 1 96.69 394 ASN B O 1
ATOM 6549 N N . TYR B 1 395 ? 23.031 -27.234 -29.406 1 96.38 395 TYR B N 1
ATOM 6550 C CA . TYR B 1 395 ? 21.844 -28.031 -29.688 1 96.38 395 TYR B CA 1
ATOM 6551 C C . TYR B 1 395 ? 20.75 -27.172 -30.297 1 96.38 395 TYR B C 1
ATOM 6553 O O . TYR B 1 395 ? 20.078 -27.578 -31.25 1 96.38 395 TYR B O 1
ATOM 6561 N N . PHE B 1 396 ? 20.5 -25.984 -29.891 1 96.5 396 PHE B N 1
ATOM 6562 C CA . PHE B 1 396 ? 19.391 -25.125 -30.297 1 96.5 396 PHE B CA 1
ATOM 6563 C C . PHE B 1 396 ? 19.609 -24.578 -31.719 1 96.5 396 PHE B C 1
ATOM 6565 O O . PHE B 1 396 ? 18.656 -24.172 -32.375 1 96.5 396 PHE B O 1
ATOM 6572 N N . VAL B 1 397 ? 20.797 -24.547 -32.125 1 95.06 397 VAL B N 1
ATOM 6573 C CA . VAL B 1 397 ? 21.062 -24.094 -33.469 1 95.06 397 VAL B CA 1
ATOM 6574 C C . VAL B 1 397 ? 21.219 -25.281 -34.406 1 95.06 397 VAL B C 1
ATOM 6576 O O . VAL B 1 397 ? 21.188 -25.141 -35.625 1 95.06 397 VAL B O 1
ATOM 6579 N N . GLY B 1 398 ? 21.359 -26.469 -33.875 1 95.06 398 GLY B N 1
ATOM 6580 C CA . GLY B 1 398 ? 21.516 -27.703 -34.656 1 95.06 398 GLY B CA 1
ATOM 6581 C C . GLY B 1 398 ? 20.266 -28.562 -34.688 1 95.06 398 GLY B C 1
ATOM 6582 O O . GLY B 1 398 ? 19.219 -28.109 -35.188 1 95.06 398 GLY B O 1
ATOM 6583 N N . SER B 1 399 ? 20.312 -29.703 -34.031 1 93.38 399 SER B N 1
ATOM 6584 C CA . SER B 1 399 ? 19.25 -30.703 -34.094 1 93.38 399 SER B CA 1
ATOM 6585 C C . SER B 1 399 ? 18 -30.219 -33.375 1 93.38 399 SER B C 1
ATOM 6587 O O . SER B 1 399 ? 16.891 -30.672 -33.656 1 93.38 399 SER B O 1
ATOM 6589 N N . GLY B 1 400 ? 18.172 -29.328 -32.5 1 93.69 400 GLY B N 1
ATOM 6590 C CA . GLY B 1 400 ? 17.062 -28.859 -31.719 1 93.69 400 GLY B CA 1
ATOM 6591 C C . GLY B 1 400 ? 16.516 -27.516 -32.188 1 93.69 400 GLY B C 1
ATOM 6592 O O . GLY B 1 400 ? 15.766 -26.859 -31.484 1 93.69 400 GLY B O 1
ATOM 6593 N N . SER B 1 401 ? 16.859 -27.094 -33.375 1 94.56 401 SER B N 1
ATOM 6594 C CA . SER B 1 401 ? 16.422 -25.797 -33.906 1 94.56 401 SER B CA 1
ATOM 6595 C C . SER B 1 401 ? 14.922 -25.781 -34.156 1 94.56 401 SER B C 1
ATOM 6597 O O . SER B 1 401 ? 14.336 -26.781 -34.562 1 94.56 401 SER B O 1
ATOM 6599 N N . ILE B 1 402 ? 14.281 -24.672 -33.875 1 93.19 402 ILE B N 1
ATOM 6600 C CA . ILE B 1 402 ? 12.852 -24.5 -34.125 1 93.19 402 ILE B CA 1
ATOM 6601 C C . ILE B 1 402 ? 12.641 -23.391 -35.125 1 93.19 402 ILE B C 1
ATOM 6603 O O . ILE B 1 402 ? 13.414 -22.438 -35.188 1 93.19 402 ILE B O 1
ATOM 6607 N N . PRO B 1 403 ? 11.586 -23.359 -35.906 1 89.69 403 PRO B N 1
ATOM 6608 C CA . PRO B 1 403 ? 11.422 -22.531 -37.094 1 89.69 403 PRO B CA 1
ATOM 6609 C C . PRO B 1 403 ? 11.367 -21.031 -36.781 1 89.69 403 PRO B C 1
ATOM 6611 O O . PRO B 1 403 ? 11.852 -20.219 -37.594 1 89.69 403 PRO B O 1
ATOM 6614 N N . TRP B 1 404 ? 10.781 -20.672 -35.719 1 90.56 404 TRP B N 1
ATOM 6615 C CA . TRP B 1 404 ? 10.5 -19.25 -35.562 1 90.56 404 TRP B CA 1
ATOM 6616 C C . TRP B 1 404 ? 11.586 -18.594 -34.719 1 90.56 404 TRP B C 1
ATOM 6618 O O . TRP B 1 404 ? 11.547 -17.375 -34.469 1 90.56 404 TRP B O 1
ATOM 6628 N N . GLN B 1 405 ? 12.578 -19.328 -34.219 1 92.12 405 GLN B N 1
ATOM 6629 C CA . GLN B 1 405 ? 13.484 -18.812 -33.188 1 92.12 405 GLN B CA 1
ATOM 6630 C C . GLN B 1 405 ? 14.328 -17.656 -33.75 1 92.12 405 GLN B C 1
ATOM 6632 O O . GLN B 1 405 ? 14.641 -16.719 -33 1 92.12 405 GLN B O 1
ATOM 6637 N N . ALA B 1 406 ? 14.664 -17.656 -35 1 88.06 406 ALA B N 1
ATOM 6638 C CA . ALA B 1 406 ? 15.477 -16.609 -35.594 1 88.06 406 ALA B CA 1
ATOM 6639 C C . ALA B 1 406 ? 14.688 -15.297 -35.688 1 88.06 406 ALA B C 1
ATOM 6641 O O . ALA B 1 406 ? 15.273 -14.211 -35.625 1 88.06 406 ALA B O 1
ATOM 6642 N N . ARG B 1 407 ? 13.43 -15.352 -35.781 1 86.06 407 ARG B N 1
ATOM 6643 C CA . ARG B 1 407 ? 12.578 -14.172 -35.906 1 86.06 407 ARG B CA 1
ATOM 6644 C C . ARG B 1 407 ? 12.406 -13.477 -34.562 1 86.06 407 ARG B C 1
ATOM 6646 O O . ARG B 1 407 ? 12.07 -12.289 -34.5 1 86.06 407 ARG B O 1
ATOM 6653 N N . MET B 1 408 ? 12.648 -14.203 -33.531 1 88.12 408 MET B N 1
ATOM 6654 C CA . MET B 1 408 ? 12.344 -13.688 -32.188 1 88.12 408 MET B CA 1
ATOM 6655 C C . MET B 1 408 ? 13.562 -12.992 -31.594 1 88.12 408 MET B C 1
ATOM 6657 O O . MET B 1 408 ? 13.461 -12.383 -30.531 1 88.12 408 MET B O 1
ATOM 6661 N N . ILE B 1 409 ? 14.727 -13.047 -32.125 1 83.31 409 ILE B N 1
ATOM 6662 C CA . ILE B 1 409 ? 15.93 -12.484 -31.547 1 83.31 409 ILE B CA 1
ATOM 6663 C C . ILE B 1 409 ? 16.219 -11.117 -32.156 1 83.31 409 ILE B C 1
ATOM 6665 O O . ILE B 1 409 ? 17.188 -10.453 -31.797 1 83.31 409 ILE B O 1
ATOM 6669 N N . HIS B 1 410 ? 15.391 -10.594 -33.094 1 67.62 410 HIS B N 1
ATOM 6670 C CA . HIS B 1 410 ? 15.633 -9.297 -33.719 1 67.62 410 HIS B CA 1
ATOM 6671 C C . HIS B 1 410 ? 14.836 -8.195 -33.031 1 67.62 410 HIS B C 1
ATOM 6673 O O . HIS B 1 410 ? 13.758 -8.453 -32.469 1 67.62 410 HIS B O 1
#

Sequence (820 aa):
MNRLQRNRVNKLIKLIVMSILEEVDEEISVIQKKKLWVRKWIDRRDKLGATNCLLKELAFEDPKEYFDSLRMSESCVNFLLTKIHSQIQRKDTHLRSAIPAITKLQVVLYFLATGCSLRSLTHIFRLGKSTISEFIIEVCEAIYESLMEFIKIPTFTDWKIIENGFREQWNFPGCCGAIDGKHVVIKAPPESGSLYYNYKETNSIVLMAVVDHKYCFSYIDVGCNGRVSDGGVFRNCSLYEELENGVLPEGHVLVGDNAFPLKEYLLKPFPGNRLTLQQKIFNYRLSRARRIVENAFGILAARFRVFEKPMPYSPEKVVKIVKTCCALHNWLRQTKLQNRQYEYTVDSEHFEAGTSVPGNWRNEPQSLGMQPIPISLSNRSSQRSINRREKYANYFVGSGSIPWQARMIHMNRLQRNRVNKLIKLIVMSILEEVDEEISVIQKKKLWVRKWIDRRDKLGATNCLLKELAFEDPKEYFDSLRMSESCVNFLLTKIHSQIQRKDTHLRSAIPAITKLQVVLYFLATGCSLRSLTHIFRLGKSTISEFIIEVCEAIYESLMEFIKIPTFTDWKIIENGFREQWNFPGCCGAIDGKHVVIKAPPESGSLYYNYKETNSIVLMAVVDHKYCFSYIDVGCNGRVSDGGVFRNCSLYEELENGVLPEGHVLVGDNAFPLKEYLLKPFPGNRLTLQQKIFNYRLSRARRIVENAFGILAARFRVFEKPMPYSPEKVVKIVKTCCALHNWLRQTKLQNRQYEYTVDSEHFEAGTSVPGNWRNEPQSLGMQPIPISLSNRSSQRSINRREKYANYFVGSGSIPWQARMIH

Nearest PDB structures (foldseek):
  4dqs-assembly1_A  TM=3.549E-01  e=2.948E+00  Geobacillus kaustophilus HTA426
  4ds4-assembly1_A  TM=3.837E-01  e=6.634E+00  Geobacillus kaustophilus HTA426
  6gs7-assembly1_A  TM=2.247E-01  e=9.718E+00  Escherichia coli K-12
  4dqs-assembly1_A  TM=3.433E-01  e=2.315E+00  Geobacillus kaustophilus HTA426

Solvent-accessible surface area (backbone atoms only — not comparable to full-atom values): 43257 Å² total; per-residue (Å²): 134,56,73,69,58,52,51,50,51,48,49,50,48,47,51,49,50,48,50,47,45,48,50,46,46,47,44,42,46,44,32,42,54,47,51,60,60,52,52,69,74,37,71,42,21,79,62,64,5,25,69,60,32,56,51,48,45,22,58,72,76,33,52,66,60,34,20,65,48,44,62,43,31,71,60,41,50,52,50,52,43,70,71,34,36,81,81,62,43,60,73,64,45,96,81,41,80,44,69,54,40,66,49,56,51,50,51,41,35,32,36,39,24,56,40,57,53,60,63,57,48,19,68,44,43,27,46,56,52,70,59,51,65,59,46,43,59,56,48,31,48,42,52,28,65,68,33,44,85,52,48,43,71,69,46,76,69,47,43,51,53,28,17,51,37,24,30,72,77,46,68,35,75,42,27,51,29,12,44,53,51,31,31,38,33,30,44,71,64,45,81,64,57,60,87,69,59,50,86,78,65,73,49,26,29,28,42,38,35,30,19,29,69,79,50,28,53,38,36,77,40,70,58,44,64,45,76,49,57,60,71,40,49,64,74,65,32,68,59,40,56,43,53,75,70,52,70,57,59,89,83,34,27,31,35,39,49,66,48,47,69,56,35,75,51,27,42,46,60,72,81,80,87,89,64,52,70,50,47,43,46,38,34,48,50,50,48,59,47,33,44,39,34,54,40,35,53,43,43,50,42,52,49,29,24,41,33,37,41,55,36,84,50,53,70,72,56,47,40,43,52,51,51,23,53,51,26,49,49,25,41,59,70,68,45,82,60,46,62,68,88,77,52,75,49,62,66,44,72,40,67,91,78,47,42,75,43,78,23,62,35,58,64,41,76,80,42,69,6,47,37,77,58,51,68,30,79,81,74,87,62,48,69,66,23,52,49,52,53,49,52,50,26,51,35,46,71,48,91,57,48,61,91,54,53,74,56,57,69,110,135,57,72,69,58,52,52,52,51,48,48,51,48,47,50,48,48,48,51,48,46,48,49,44,45,45,44,40,44,44,34,44,53,46,53,60,61,52,53,69,73,38,71,43,20,80,63,65,5,26,69,60,33,55,51,48,45,22,58,74,76,32,52,66,58,34,21,65,47,42,61,44,30,69,60,42,51,52,51,52,44,68,69,34,36,79,79,62,42,58,71,63,47,98,82,41,80,44,69,54,41,67,50,56,50,49,53,42,36,31,36,39,23,57,41,58,54,60,62,56,48,21,68,44,43,26,47,55,54,69,58,50,64,58,45,43,59,55,49,31,48,42,52,29,65,69,32,43,84,52,49,43,72,68,48,77,70,46,43,49,53,28,17,52,38,22,29,71,77,45,68,37,75,44,26,49,30,13,44,53,50,31,32,39,32,30,44,72,64,44,82,64,56,60,89,69,60,52,86,79,65,73,47,26,30,27,42,35,34,30,20,30,67,80,49,27,51,37,35,77,40,69,59,44,64,45,77,49,56,59,73,40,50,63,74,65,32,69,60,41,55,42,53,76,68,53,70,57,60,88,82,34,28,32,34,38,48,66,48,47,69,55,35,73,50,26,44,47,59,76,82,80,86,88,65,53,72,51,48,42,48,36,33,49,50,50,49,60,46,33,44,40,35,54,39,35,54,43,43,49,42,53,51,29,24,39,33,37,41,54,36,85,51,55,70,71,56,47,40,44,51,52,51,23,54,51,24,48,50,27,41,59,71,67,46,81,61,45,60,68,87,77,51,75,48,63,67,44,71,39,67,91,77,45,43,74,42,78,22,61,36,56,64,42,75,80,42,69,6,46,35,76,59,53,69,28,81,81,72,89,59,51,70,66,21,52,49,51,52,48,50,50,25,51,36,45,69,48,92,58,47,61,91,51,54,74,56,57,70,111

Foldseek 3Di:
DDPVVVVVVVVVVVVVVVVVVVVVVVVCVVLCVVVVVQDPQLVCLCPQACLNPVLVCCLPPPQLVNCLQLVWGPLVLVVLCVLQQVQQFDDDDPSDGTDHSSLLSSLLSNCQQAVDDLVVSCVRRSDDSVVNVVCNLVNLLSLLVSLVVLQEADDPVRQVVLQVLCCPVLVQHQERWAKFKKWQFADDDPVVPPPPPPPPDTWTKMWIFTATSLLATNHIWIQHTLVPPLLCSCVPTPVNVCVVVPSDDPSHAYEYELQDDQDQRYDYADDDDDDDLLRLLLNLSSVSRNQSPVQSVLQLCLRGVSQQEHHHDDSVSVRSSVSSSSSVSSCQSPDPSGDPVSGKDAKDDDLVVLDIDHICSVVDDDRPSIGGRDRNPDDDYDPSSVVSSVVSSVCCVPVSDDDRSSVNSD/DDPVVVVVVVVVVVVVVVVVVVVVVVVCVVLVVVVVVQDPQLVCLCPQACLNPVLVCCLPPPQLVNCLQLVWGPLVLVVLCVLQQVQQDDDDDPSDGTDHSSLLSSLLSNCQQAVDDLVVSCVRRSDDSVVNVVCNLVNLLSLLVSLVVLQEADDPVRQVVLQVLCCVPLVQHQERWAKFKKWQFADDDPVVPPPPPPPPDTWTKMWIFTATSLLATNHIWIQHTLPPPLLCSCVPTPVVVCVVVPSDDPSHAYEYEQQDDQDQRYDYADDDDDDDPLRLLLNLSSVSSNQSPVQSVLQLCLRGVSQQEHHHDDSVSVRSSVSSSSSVSSCQSPDPSGDCVSGKDAKDDDLVVLDIDHICSVVDDDRPSIGGRDRNPDDDYDPSSVVSSVVSSVCCVPVSDDDRSSVNSD

Secondary structure (DSSP, 8-state):
--HHHHHHHHHHHHHHHHHHHHHHHHHHHHHHHHHTTS-HHHHTHHHHSGGGTHHHHHHHH-HHHHHHHHTS-HHHHHHHHHHHHHHHPPPPPSSSPPPPHHHHHHHHHHHHHH---HHHHHHHHT--HHHHHHHHHHHHHHHHHHTGGGSPPP-HHHHHHHHHHHHHHH--TTEEEEEEEEEEEEPPPTT---TTS-TT--EEEEEEEEE-TTS-EEEEEEEEETTS-GGGTTTTSHHHHHHHTT-SPTT-EEE--TTS--BTTEE-PPPSSS--HHHHHHHHHHHHHHHHHHHHHHHHHHH-GGGSS-B-S-HHHHHHHHHHHHHHHHHHHH-SSS-GGGSPPPPEEETTTTEEE--GGGGSPPPSSEEEPPP-------HHHHHHHHHHHHHHHTTT--TTGGGG--/--HHHHHHHHHHHHHHHHHHHHHHHHHHHHHHHHHTTS-HHHHTHHHHSTTTTHHHHHHHH-HHHHHHHHTS-HHHHHHHHHHHHHHHPPPPPSSSPPPPHHHHHHHHHHHHHH---HHHHHHHHT--HHHHHHHHHHHHHHHHHHTGGGSPPP-HHHHHHHHHHHHHHH--TTEEEEEEEEEEEEPPPTT---TTS-TT--EEEEEEEEE-TTS-EEEEEEEEETTS-GGGTTTTSHHHHHHHTT-SPTT-EEE--TTS--BTTEE-PPPSSS--HHHHHHHHHHHHHHHHHHHHHHHHHHH-GGGSS-B-S-HHHHHHHHHHHHHHHHHHHH-SSS-GGGSPPPPEEETTTTEEE--GGGGSPPPSSEEEPPP-------HHHHHHHHHHHHHHHTTT--TTGGGG--

InterPro domains:
  IPR027806 Harbinger transposase-derived nuclease domain [PF13359] (179-330)
  IPR045249 Putative nuclease HARBI1-like [PTHR22930] (69-344)

pLDDT: mean 85.24, std 15.42, range [29.3, 98.38]